Protein 9HDD (pdb70)

Solvent-accessible surface area: 41275 Å² total; per-residue (Å²): 105,74,62,65,66,135,55,35,87,111,9,23,66,7,3,42,8,14,2,66,28,4,15,45,39,0,36,48,11,30,51,66,13,62,12,76,32,46,64,15,14,16,97,3,40,25,36,44,0,5,4,12,10,38,9,0,29,52,35,1,62,97,0,7,69,12,2,41,87,7,23,123,83,9,10,0,70,15,88,1,27,131,6,5,84,24,4,16,61,0,3,22,20,1,13,27,2,2,59,18,0,45,13,12,0,74,16,50,20,80,83,134,85,12,39,110,5,38,80,19,3,61,141,3,2,124,26,0,26,101,4,0,72,62,4,34,7,141,84,12,88,170,50,27,117,142,116,29,32,83,72,1,86,76,12,18,89,69,0,50,94,45,8,102,95,3,9,103,22,0,52,106,37,73,48,94,56,56,100,144,58,120,151,178,90,56,0,52,51,29,2,70,41,0,9,98,95,0,69,170,50,6,138,94,2,133,72,147,104,84,69,107,33,3,32,43,0,29,100,0,2,67,17,0,19,48,0,1,112,1,2,35,95,10,9,81,69,10,26,112,113,44,116,84,78,57,92,91,26,25,125,134,9,57,102,5,18,74,11,2,45,58,6,0,112,38,1,10,32,13,0,55,35,0,12,61,6,0,29,92,52,25,96,35,143,106,130,140,78,102,41,46,76,50,13,10,6,2,2,99,46,0,21,47,13,3,26,57,0,15,29,10,8,62,54,56,34,87,76,137,20,172,8,13,97,97,0,47,111,19,9,84,74,0,59,91,17,10,118,55,1,10,66,72,1,85,40,103,47,95,122,99,85,73,112,68,102,132,103,153,127,14,93,92,137,52,57,142,56,7,108,73,9,28,33,106,0,40,35,77,35,49,130,56,52,105,44,7,45,64,26,49,60,97,18,24,70,4,80,82,78,1,42,63,50,57,46,109,111,102,77,40,40,90,161,33,69,134,74,10,10,59,4,2,32,8,14,0,58,26,4,15,45,39,0,38,21,11,28,58,54,15,64,21,69,39,48,86,20,2,21,98,4,46,22,34,40,2,4,2,13,9,40,8,0,28,52,26,2,61,89,0,7,70,12,2,40,85,8,30,127,101,4,11,1,62,10,104,6,24,123,4,5,83,22,3,16,59,0,3,21,21,1,12,28,4,2,58,20,2,45,12,14,0,68,8,47,20,81,88,134,84,12,40,108,5,40,81,21,3,64,142,2,2,125,27,0,26,111,3,0,71,48,2,42,5,143,58,7,107,133,34,26,119,138,113,24,33,82,62,2,89,76,11,18,90,68,0,51,94,43,9,104,95,2,9,104,22,1,51,105,36,52,44,36,100,36,91,133,61,94,156,160,84,51,0,47,51,30,3,69,40,1,10,99,91,0,70,168,51,5,141,77,2,130,74,151,108,85,70,106,55,24,32,41,2,23,102,0,0,64,15,0,17,44,0,0,108,8,3,32,114,11,9,72,74,12,23,109,123,39,120,84,74,59,93,92,23,26,126,136,8,44,103,6,15,38,12,4,42,57,6,1,102,38,1,9,33,13,0,53,37,0,9,73,4,8,31,72,39,119,89,26,141,114,118,124,109,78,58,51,68,45,22,10,6,2,2,101,41,0,20,39,12,2,24,56,0,4,12,9,8,53,54,48,62,79,83,136,22,174,10,16,98,116,0,44,103,2,8,84,70,0,58,90,16,11,120,53,2,10,70,72,3,82,40,106,46,99,124,100,88,70,114,71,103,134,118,152,125,14,95,77,125,46,56,146,58,4,107,72,9,23,33,118,12,41,31,67,34,47,114,52,42,104,45,6,46,62,25,47,57,85,18,25,75,2,84,76,97,2,51,86,65,56,33,94,140

Secondary structure (DSSP, 8-state):
-HHHHHHHHHHHHHHHHHHHHHHHHHHHHHHHHH-TTS-S-----HHHHHHHHHHHHHHHHHHHHHHHHHHHT-TTTS--HHHHHHHHHHHHHHHHHHHHHHHHHHHHS-HHHHHHHHHHHHHHHHHHHHHHHTTTTTTTTTS-TTTHHHHHHHHHHHHHHHHHHHHHHHGGG--GGGGGG--S--HHHHHHHHHHHHHHHHTT---SS--HHHHHHHHHHHHHHHHHHHHHHHHHHHHHHSSS-HHHHHTT-HHHHHHHHHHHHHHHHHHHHHHHHHGGGTS-SS-S---HHHHHHHHHHHHHHHHHHHHHHHTT--TT-HHHHHHHHHHHHHHHHHHHHHHHHHHHHHHHHTTTS-------S-HHHHHHHHHHHHHHHHHHHHHHHHHHHHHHHHTTTTHHHHTT-/-HHHHHHHHHHHHHHHHHHHHHHHHHHHHHHHHHSTTS-S-----HHHHHHHHHHHHHHHHHHHHHHHHHHHH-TTTS-THHHHHHHHHHHHHHHHHHHHHHHHHHHHS-HHHHHHHHHHHHHHHHHHHHHHHHHSHHHHTTS-TTTHHHHHHHHHHHHHHHHHHHHHHHGGG--HHHHS---TT-HHHHHHHHHHHHHHHHTTT--SS--HHHHHHHHHHHHHHHHHHHHHHHHHHHHHHSSS-HHHHHTT-HHHHHHHHHHHHHHHHHHHHHHHHHTHHHH-SS-SS--HHHHHHHHHHHHHHHHHHHHHHHTTS-TT-HHHHHHHHHHHHHHHHHHHHHHHHHHHHHHHHTTTS-------S-HHHHHHHHHHHHHHHHHHHHHHHHHHHHHHHHTTTTHHHHHH-

Radius of gyration: 28.72 Å; Cα contacts (8 Å, |Δi|>4): 748; chains: 2; bounding box: 63×72×78 Å

Organism: Saccharomyces cerevisiae (strain ATCC 204508 / S288c) (NCBI:txid559292)

Foldseek 3Di:
DPLLVVQLVVQLVVLLVLLVVLLVLQVVLVVVLVPCVPDLDDPDDLLVLVLLLVVLLVLLVQLLVVCLVCLVSRVGSDDCPSNSVSSVSNSVSLSVSLNVLLNNLVLADDDVLSVVLNVLNVVLSVLVNCLSVCPSPVNVVPDDRSCVSVVSVVSSVVSVVSSVVSNVSSVVVDAPLCVVPPDPCFVLVLLVVLLVLLCVLCVVPDDPDDDDLLVLLVLLSVLLSLLSVLLNVLVVVVCVVDDDDPSVVCVPSVSLRVQLNVLSVQLSVLNVLSSVVCCVVPVDVDPPDDDLVSLLVSLVSNLVSLVSNLVSSPPSDDCPDPSNVSSVVSSVSSVVSSVVSNVVSVVVVCVPCVVPPDDDDDDDDDVVVVVVVVVVVVVVVVVVVVVVSVVVCVVVVVVHDVVVVVSVD/DVLLVVCCVPQLVVLLVLLVVLLVLQVVLVVCLVPCVVDQDDPDALLVLVLLLVVLLVLLVQLLVVCLVCLVVHNRSDDCPSNSVSSVSNSVSLSVSLSNLLNNLVLADDDVLSVVLNVLNVVLSVLVNVLSVCVSCVVVVPDDRSCVSVVSVVSSVVSVVSSVVSNVSSVVVDADLPVVHDDPCFVLVLLVVLLVLLCVLCVPLDDDDDDDLLVLLVLLSVLLSQLSVLLNVLVVVLCVVDPDHPSVVCVPSVSLRCLLNVLSVQLSVLNVLSSVLSCCVVVDPDCPDDDLVSLLVSLVSNLVSLVSNLVSSPPSDDCPDPSNVSSVVSSVSSVVSSVVSNVVSVVVVCVPCVVVPDDDDDDDDDVVVVVVVVVVVVVVVVVVVVVVSVVVCVVVCVCHPVVSVVSVD

B-factor: mean 259.5, std 128.08, range [39.85, 640.0]

Sequence (818 aa):
AAAETMTQDKMNPILDAILESGINTIQESVYNLDSPLSWSGPLTPPTFLLSLLESTSENATEFATSFNNLIVDGLAHGDQTEVIHCVSDFSTSMATLVTNSKAYAVTTLPQEQSDQILTLVKRCAREAQYFFEDLMSENLNQVGDEEKTDIVINANVDMQEKLQELSLAIEPLLNIQSVKSNKETNPHSELVATADKIVKSSEHLRVDVPKPLLSLALMIIDAVVALVKAAIQCQNEIATTTSIPLNQFYLKNSRWTEGLISAAKAVAGATNVLITTASKLITSEDNENTSPEQFIVASKEVAASTIQLVAASRVKTSIHSKAQDKLEHCSKDVTDACRSLGNHVMGMIEDDHSTSQQQQPLDFTSEHTLKTAEMEQQVEILKLEQSLSNARKRLGEIRRHAYYNQDDDAAAETMTQDKMNPILDAILESGINTIQESVYNLDSPLSWSGPLTPPTFLLSLLESTSENATEFATSFNNLIVDGLAHGDQTEVIHCVSDFSTSMATLVTNSKAYAVTTLPQEQSDQILTLVKRCAREAQYFFEDLMSENLNQVGDEEKTDIVINANVDMQEKLQELSLAIEPLLNIQSVKSNKETNPHSELVATADKIVKSSEHLRVDVPKPLLSLALMIIDAVVALVKAAIQCQNEIATTTSIPLNQFYLKNSRWTEGLISAAKAVAGATNVLITTASKLITSEDNENTSPEQFIVASKEVAASTIQLVAASRVKTSIHSKAQDKLEHCSKDVTDACRSLGNHVMGMIEDDHSTSQQQQPLDFTSEHTLKTAEMEQQVEILKLEQSLSNARKRLGEIRRHAYYNQDDD

GO terms:
  GO:0034316 negative regulation of Arp2/3 complex-mediated actin nucleation (P, IDA)
  GO:0000131 incipient cellular bud site (C, IDA)
  GO:0030479 actin cortical patch (C, IDA)
  GO:0043332 mating projection tip (C, HDA)
  GO:0005935 cellular bud neck (C, HDA)
  GO:0006897 endocytosis (P, IMP)
  GO:0007015 actin filament organization (P, IMP)
  GO:0000147 actin cortical patch assembly (P, IMP)
  GO:0005515 protein binding (F, IPI)

Structure (mmCIF, N/CA/C/O backbone):
data_9HDD
#
_entry.id   9HDD
#
_cell.length_a   1.00
_cell.length_b   1.00
_cell.length_c   1.00
_cell.angle_alpha   90.00
_cell.angle_beta   90.00
_cell.angle_gamma   90.00
#
_symmetry.space_group_name_H-M   'P 1'
#
loop_
_atom_site.group_PDB
_atom_site.id
_atom_site.type_symbol
_atom_site.label_atom_id
_atom_site.label_alt_id
_atom_site.label_comp_id
_atom_site.label_asym_id
_atom_site.label_entity_id
_atom_site.label_seq_id
_atom_site.pdbx_PDB_ins_code
_atom_site.Cartn_x
_atom_site.Cartn_y
_atom_site.Cartn_z
_atom_site.occupancy
_atom_site.B_iso_or_equiv
_atom_site.auth_seq_id
_atom_site.auth_comp_id
_atom_site.auth_asym_id
_atom_site.auth_atom_id
_atom_site.pdbx_PDB_model_num
ATOM 1 N N . ALA A 1 210 ? 129.275 110.693 69.745 1.00 640.00 560 ALA A N 1
ATOM 2 C CA . ALA A 1 210 ? 128.269 110.959 68.683 1.00 640.00 560 ALA A CA 1
ATOM 3 C C . ALA A 1 210 ? 127.453 112.220 69.003 1.00 640.00 560 ALA A C 1
ATOM 4 O O . ALA A 1 210 ? 127.498 112.737 70.119 1.00 640.00 560 ALA A O 1
ATOM 11 N N . ALA A 1 211 ? 126.691 112.710 68.005 1.00 640.00 561 ALA A N 1
ATOM 12 C CA . ALA A 1 211 ? 126.029 114.013 68.051 1.00 640.00 561 ALA A CA 1
ATOM 13 C C . ALA A 1 211 ? 124.867 114.061 69.059 1.00 640.00 561 ALA A C 1
ATOM 14 O O . ALA A 1 211 ? 124.934 114.820 70.027 1.00 640.00 561 ALA A O 1
ATOM 21 N N . ALA A 1 212 ? 123.813 113.244 68.867 1.00 640.00 562 ALA A N 1
ATOM 22 C CA . ALA A 1 212 ? 122.623 113.259 69.721 1.00 640.00 562 ALA A CA 1
ATOM 23 C C . ALA A 1 212 ? 122.943 112.848 71.168 1.00 640.00 562 ALA A C 1
ATOM 24 O O . ALA A 1 212 ? 122.387 113.412 72.117 1.00 640.00 562 ALA A O 1
ATOM 31 N N . GLU A 1 213 ? 123.875 111.907 71.331 1.00 640.00 563 GLU A N 1
ATOM 32 C CA . GLU A 1 213 ? 124.476 111.509 72.607 1.00 633.68 563 GLU A CA 1
ATOM 33 C C . GLU A 1 213 ? 125.124 112.700 73.330 1.00 589.33 563 GLU A C 1
ATOM 34 O O . GLU A 1 213 ? 125.078 112.770 74.555 1.00 522.68 563 GLU A O 1
ATOM 46 N N . THR A 1 214 ? 125.686 113.665 72.593 1.00 586.97 564 THR A N 1
ATOM 47 C CA . THR A 1 214 ? 126.242 114.891 73.165 1.00 567.99 564 THR A CA 1
ATOM 48 C C . THR A 1 214 ? 125.136 115.931 73.403 1.00 619.62 564 THR A C 1
ATOM 49 O O . THR A 1 214 ? 125.069 116.506 74.484 1.00 614.53 564 THR A O 1
ATOM 60 N N . MET A 1 215 ? 124.263 116.179 72.411 1.00 638.47 565 MET A N 1
ATOM 61 C CA . MET A 1 215 ? 123.292 117.272 72.436 1.00 634.08 565 MET A CA 1
ATOM 62 C C . MET A 1 215 ? 122.203 117.079 73.500 1.00 616.18 565 MET A C 1
ATOM 63 O O . MET A 1 215 ? 121.854 118.042 74.203 1.00 621.50 565 MET A O 1
ATOM 77 N N . THR A 1 216 ? 121.676 115.849 73.644 1.00 532.79 566 THR A N 1
ATOM 78 C CA . THR A 1 216 ? 120.664 115.544 74.662 1.00 441.62 566 THR A CA 1
ATOM 79 C C . THR A 1 216 ? 121.296 115.484 76.060 1.00 442.38 566 THR A C 1
ATOM 80 O O . THR A 1 216 ? 120.678 115.907 77.040 1.00 436.14 566 THR A O 1
ATOM 91 N N . GLN A 1 217 ? 122.549 115.028 76.155 1.00 457.48 567 GLN A N 1
ATOM 92 C CA . GLN A 1 217 ? 123.358 115.101 77.369 1.00 502.20 567 GLN A CA 1
ATOM 93 C C . GLN A 1 217 ? 123.591 116.557 77.798 1.00 621.02 567 GLN A C 1
ATOM 94 O O . GLN A 1 217 ? 123.320 116.893 78.942 1.00 629.50 567 GLN A O 1
ATOM 108 N N . ASP A 1 218 ? 123.980 117.458 76.894 1.00 640.00 568 ASP A N 1
ATOM 109 C CA . ASP A 1 218 ? 124.188 118.873 77.214 1.00 640.00 568 ASP A CA 1
ATOM 110 C C . ASP A 1 218 ? 122.940 119.559 77.794 1.00 640.00 568 ASP A C 1
ATOM 111 O O . ASP A 1 218 ? 123.075 120.391 78.697 1.00 640.00 568 ASP A O 1
ATOM 120 N N . LYS A 1 219 ? 121.732 119.205 77.317 1.00 640.00 569 LYS A N 1
ATOM 121 C CA . LYS A 1 219 ? 120.478 119.752 77.840 1.00 613.27 569 LYS A CA 1
ATOM 122 C C . LYS A 1 219 ? 120.180 119.237 79.256 1.00 557.28 569 LYS A C 1
ATOM 123 O O . LYS A 1 219 ? 119.633 119.961 80.097 1.00 470.75 569 LYS A O 1
ATOM 142 N N . MET A 1 220 ? 120.561 117.978 79.521 1.00 524.12 570 MET A N 1
ATOM 143 C CA . MET A 1 220 ? 120.287 117.296 80.778 1.00 453.54 570 MET A CA 1
ATOM 144 C C . MET A 1 220 ? 121.437 117.407 81.796 1.00 381.59 570 MET A C 1
ATOM 145 O O . MET A 1 220 ? 121.220 117.098 82.969 1.00 322.54 570 MET A O 1
ATOM 159 N N . ASN A 1 221 ? 122.627 117.888 81.419 1.00 344.04 571 ASN A N 1
ATOM 160 C CA . ASN A 1 221 ? 123.722 118.165 82.352 1.00 305.51 571 ASN A CA 1
ATOM 161 C C . ASN A 1 221 ? 123.349 119.254 83.382 1.00 312.94 571 ASN A C 1
ATOM 162 O O . ASN A 1 221 ? 123.478 118.975 84.570 1.00 241.47 571 ASN A O 1
ATOM 173 N N . PRO A 1 222 ? 122.814 120.439 83.007 1.00 314.96 572 PRO A N 1
ATOM 174 C CA . PRO A 1 222 ? 122.310 121.418 83.978 1.00 298.21 572 PRO A CA 1
ATOM 175 C C . PRO A 1 222 ? 121.324 120.880 85.012 1.00 266.90 572 PRO A C 1
ATOM 176 O O . PRO A 1 222 ? 121.491 121.147 86.202 1.00 182.12 572 PRO A O 1
ATOM 187 N N . ILE A 1 223 ? 120.315 120.109 84.565 1.00 254.02 573 ILE A N 1
ATOM 188 C CA . ILE A 1 223 ? 119.381 119.463 85.483 1.00 203.06 573 ILE A CA 1
ATOM 189 C C . ILE A 1 223 ? 120.112 118.422 86.325 1.00 190.50 573 ILE A C 1
ATOM 190 O O . ILE A 1 223 ? 119.841 118.383 87.526 1.00 164.20 573 ILE A O 1
ATOM 206 N N . LEU A 1 224 ? 121.043 117.632 85.789 1.00 179.27 574 LEU A N 1
ATOM 207 C CA . LEU A 1 224 ? 121.792 116.698 86.626 1.00 231.69 574 LEU A CA 1
ATOM 208 C C . LEU A 1 224 ? 122.625 117.449 87.678 1.00 252.73 574 LEU A C 1
ATOM 209 O O . LEU A 1 224 ? 122.609 117.080 88.853 1.00 162.19 574 LEU A O 1
ATOM 225 N N . ASP A 1 225 ? 123.245 118.568 87.300 1.00 251.36 575 ASP A N 1
ATOM 226 C CA . ASP A 1 225 ? 123.909 119.460 88.247 1.00 244.41 575 ASP A CA 1
ATOM 227 C C . ASP A 1 225 ? 122.920 119.928 89.314 1.00 201.07 575 ASP A C 1
ATOM 228 O O . ASP A 1 225 ? 123.218 119.860 90.500 1.00 190.84 575 ASP A O 1
ATOM 237 N N . ALA A 1 226 ? 121.714 120.347 88.928 1.00 198.01 576 ALA A N 1
ATOM 238 C CA . ALA A 1 226 ? 120.717 120.792 89.884 1.00 207.91 576 ALA A CA 1
ATOM 239 C C . ALA A 1 226 ? 120.242 119.666 90.809 1.00 197.21 576 ALA A C 1
ATOM 240 O O . ALA A 1 226 ? 120.024 119.925 92.002 1.00 131.82 576 ALA A O 1
ATOM 247 N N . ILE A 1 227 ? 120.069 118.441 90.295 1.00 213.63 577 ILE A N 1
ATOM 248 C CA . ILE A 1 227 ? 119.650 117.283 91.100 1.00 235.64 577 ILE A CA 1
ATOM 249 C C . ILE A 1 227 ? 120.748 116.933 92.090 1.00 213.56 577 ILE A C 1
ATOM 250 O O . ILE A 1 227 ? 120.471 116.683 93.261 1.00 122.01 577 ILE A O 1
ATOM 266 N N . LEU A 1 228 ? 122.001 116.936 91.633 1.00 186.19 578 LEU A N 1
ATOM 267 C CA . LEU A 1 228 ? 123.161 116.664 92.473 1.00 224.45 578 LEU A CA 1
ATOM 268 C C . LEU A 1 228 ? 123.301 117.721 93.564 1.00 229.73 578 LEU A C 1
ATOM 269 O O . LEU A 1 228 ? 123.471 117.376 94.729 1.00 110.04 578 LEU A O 1
ATOM 285 N N . GLU A 1 229 ? 123.171 119.000 93.207 1.00 202.97 579 GLU A N 1
ATOM 286 C CA . GLU A 1 229 ? 123.251 120.106 94.148 1.00 161.55 579 GLU A CA 1
ATOM 287 C C . GLU A 1 229 ? 122.066 120.083 95.120 1.00 186.16 579 GLU A C 1
ATOM 288 O O . GLU A 1 229 ? 122.228 120.338 96.309 1.00 135.97 579 GLU A O 1
ATOM 300 N N . SER A 1 230 ? 120.886 119.666 94.658 1.00 168.82 580 SER A N 1
ATOM 301 C CA . SER A 1 230 ? 119.751 119.307 95.510 1.00 180.87 580 SER A CA 1
ATOM 302 C C . SER A 1 230 ? 120.089 118.134 96.435 1.00 173.25 580 SER A C 1
ATOM 303 O O . SER A 1 230 ? 119.713 118.159 97.604 1.00 109.81 580 SER A O 1
ATOM 311 N N . GLY A 1 231 ? 120.879 117.159 95.977 1.00 169.46 581 GLY A N 1
ATOM 312 C CA . GLY A 1 231 ? 121.505 116.130 96.802 1.00 175.60 581 GLY A CA 1
ATOM 313 C C . GLY A 1 231 ? 122.414 116.724 97.879 1.00 193.41 581 GLY A C 1
ATOM 314 O O . GLY A 1 231 ? 122.170 116.512 99.068 1.00 151.95 581 GLY A O 1
ATOM 318 N N . ILE A 1 232 ? 123.400 117.546 97.497 1.00 146.76 582 ILE A N 1
ATOM 319 C CA . ILE A 1 232 ? 124.276 118.233 98.464 1.00 175.41 582 ILE A CA 1
ATOM 320 C C . ILE A 1 232 ? 123.433 118.973 99.490 1.00 186.63 582 ILE A C 1
ATOM 321 O O . ILE A 1 232 ? 123.659 118.800 100.674 1.00 73.64 582 ILE A O 1
ATOM 337 N N . ASN A 1 233 ? 122.429 119.735 99.045 1.00 187.86 583 ASN A N 1
ATOM 338 C CA . ASN A 1 233 ? 121.507 120.486 99.894 1.00 206.35 583 ASN A CA 1
ATOM 339 C C . ASN A 1 233 ? 120.701 119.565 100.822 1.00 198.78 583 ASN A C 1
ATOM 340 O O . ASN A 1 233 ? 120.648 119.806 102.023 1.00 139.26 583 ASN A O 1
ATOM 351 N N . THR A 1 234 ? 120.169 118.450 100.313 1.00 147.32 584 THR A N 1
ATOM 352 C CA . THR A 1 234 ? 119.494 117.424 101.119 1.00 136.09 584 THR A CA 1
ATOM 353 C C . THR A 1 234 ? 120.371 116.958 102.274 1.00 174.65 584 THR A C 1
ATOM 354 O O . THR A 1 234 ? 119.876 116.826 103.394 1.00 74.42 584 THR A O 1
ATOM 365 N N . ILE A 1 235 ? 121.683 116.762 102.031 1.00 161.04 585 ILE A N 1
ATOM 366 C CA . ILE A 1 235 ? 122.643 116.468 103.110 1.00 167.30 585 ILE A CA 1
ATOM 367 C C . ILE A 1 235 ? 122.913 117.714 103.953 1.00 157.19 585 ILE A C 1
ATOM 368 O O . ILE A 1 235 ? 122.865 117.633 105.173 1.00 77.62 585 ILE A O 1
ATOM 384 N N . GLN A 1 236 ? 123.202 118.857 103.330 1.00 160.83 586 GLN A N 1
ATOM 385 C CA . GLN A 1 236 ? 123.662 120.080 103.974 1.00 175.87 586 GLN A CA 1
ATOM 386 C C . GLN A 1 236 ? 122.625 120.605 104.942 1.00 148.39 586 GLN A C 1
ATOM 387 O O . GLN A 1 236 ? 122.987 121.056 106.021 1.00 140.47 586 GLN A O 1
ATOM 401 N N . GLU A 1 237 ? 121.345 120.481 104.622 1.00 91.77 587 GLU A N 1
ATOM 402 C CA . GLU A 1 237 ? 120.267 120.854 105.522 1.00 140.02 587 GLU A CA 1
ATOM 403 C C . GLU A 1 237 ? 120.280 120.004 106.808 1.00 182.97 587 GLU A C 1
ATOM 404 O O . GLU A 1 237 ? 119.995 120.497 107.897 1.00 108.95 587 GLU A O 1
ATOM 416 N N . SER A 1 238 ? 120.718 118.743 106.729 1.00 207.59 588 SER A N 1
ATOM 417 C CA . SER A 1 238 ? 120.961 117.916 107.914 1.00 191.40 588 SER A CA 1
ATOM 418 C C . SER A 1 238 ? 122.212 118.334 108.678 1.00 151.88 588 SER A C 1
ATOM 419 O O . SER A 1 238 ? 122.231 118.174 109.888 1.00 138.64 588 SER A O 1
ATOM 427 N N . VAL A 1 239 ? 123.244 118.904 108.037 1.00 134.67 589 VAL A N 1
ATOM 428 C CA . VAL A 1 239 ? 124.443 119.393 108.744 1.00 142.00 589 VAL A CA 1
ATOM 429 C C . VAL A 1 239 ? 124.182 120.734 109.404 1.00 159.19 589 VAL A C 1
ATOM 430 O O . VAL A 1 239 ? 124.548 120.913 110.561 1.00 145.21 589 VAL A O 1
ATOM 443 N N . TYR A 1 240 ? 123.474 121.650 108.737 1.00 143.27 590 TYR A N 1
ATOM 444 C CA . TYR A 1 240 ? 122.916 122.822 109.411 1.00 164.47 590 TYR A CA 1
ATOM 445 C C . TYR A 1 240 ? 122.133 122.362 110.648 1.00 166.25 590 TYR A C 1
ATOM 446 O O . TYR A 1 240 ? 122.317 122.891 111.744 1.00 142.75 590 TYR A O 1
ATOM 464 N N . ASN A 1 241 ? 121.242 121.380 110.464 1.00 151.03 591 ASN A N 1
ATOM 465 C CA . ASN A 1 241 ? 120.473 120.831 111.560 1.00 160.20 591 ASN A CA 1
ATOM 466 C C . ASN A 1 241 ? 121.414 120.292 112.641 1.00 179.69 591 ASN A C 1
ATOM 467 O O . ASN A 1 241 ? 121.122 120.495 113.814 1.00 235.78 591 ASN A O 1
ATOM 478 N N . LEU A 1 242 ? 122.496 119.572 112.288 1.00 185.74 592 LEU A N 1
ATOM 479 C CA . LEU A 1 242 ? 123.444 119.027 113.260 1.00 214.78 592 LEU A CA 1
ATOM 480 C C . LEU A 1 242 ? 124.026 120.132 114.134 1.00 291.37 592 LEU A C 1
ATOM 481 O O . LEU A 1 242 ? 123.926 120.066 115.360 1.00 331.20 592 LEU A O 1
ATOM 497 N N . ASP A 1 243 ? 124.709 121.095 113.514 1.00 331.33 593 ASP A N 1
ATOM 498 C CA . ASP A 1 243 ? 125.483 122.091 114.260 1.00 398.24 593 ASP A CA 1
ATOM 499 C C . ASP A 1 243 ? 124.596 123.133 114.942 1.00 375.58 593 ASP A C 1
ATOM 500 O O . ASP A 1 243 ? 125.059 123.836 115.831 1.00 359.69 593 ASP A O 1
ATOM 509 N N . SER A 1 244 ? 123.309 123.174 114.595 1.00 356.92 594 SER A N 1
ATOM 510 C CA . SER A 1 244 ? 122.270 123.767 115.424 1.00 353.29 594 SER A CA 1
ATOM 511 C C . SER A 1 244 ? 121.936 122.865 116.628 1.00 370.26 594 SER A C 1
ATOM 512 O O . SER A 1 244 ? 121.258 121.849 116.474 1.00 412.32 594 SER A O 1
ATOM 520 N N . PRO A 1 245 ? 122.302 123.225 117.871 1.00 433.86 595 PRO A N 1
ATOM 521 C CA . PRO A 1 245 ? 121.904 122.494 119.070 1.00 448.80 595 PRO A CA 1
ATOM 522 C C . PRO A 1 245 ? 120.431 122.744 119.429 1.00 434.94 595 PRO A C 1
ATOM 523 O O . PRO A 1 245 ? 119.981 122.339 120.502 1.00 433.35 595 PRO A O 1
ATOM 534 N N . LEU A 1 246 ? 119.667 123.416 118.547 1.00 365.03 596 LEU A N 1
ATOM 535 C CA . LEU A 1 246 ? 118.211 123.353 118.572 1.00 286.62 596 LEU A CA 1
ATOM 536 C C . LEU A 1 246 ? 117.779 121.897 118.381 1.00 279.37 596 LEU A C 1
ATOM 537 O O . LEU A 1 246 ? 116.914 121.424 119.106 1.00 295.87 596 LEU A O 1
ATOM 553 N N . SER A 1 247 ? 118.421 121.135 117.489 1.00 267.94 597 SER A N 1
ATOM 554 C CA . SER A 1 247 ? 118.301 119.681 117.541 1.00 264.42 597 SER A CA 1
ATOM 555 C C . SER A 1 247 ? 118.918 119.161 118.857 1.00 274.99 597 SER A C 1
ATOM 556 O O . SER A 1 247 ? 120.004 119.579 119.257 1.00 278.55 597 SER A O 1
ATOM 564 N N . TRP A 1 248 ? 118.181 118.306 119.585 1.00 232.68 598 TRP A N 1
ATOM 565 C CA . TRP A 1 248 ? 118.522 117.908 120.950 1.00 205.51 598 TRP A CA 1
ATOM 566 C C . TRP A 1 248 ? 118.006 116.487 121.255 1.00 211.80 598 TRP A C 1
ATOM 567 O O . TRP A 1 248 ? 117.062 116.021 120.624 1.00 161.25 598 TRP A O 1
ATOM 588 N N . SER A 1 249 ? 118.663 115.802 122.217 1.00 258.52 599 SER A N 1
ATOM 589 C CA . SER A 1 249 ? 118.279 114.520 122.820 1.00 240.21 599 SER A CA 1
ATOM 590 C C . SER A 1 249 ? 117.592 113.540 121.861 1.00 232.51 599 SER A C 1
ATOM 591 O O . SER A 1 249 ? 116.603 112.905 122.243 1.00 216.10 599 SER A O 1
ATOM 599 N N . GLY A 1 250 ? 118.181 113.334 120.673 1.00 211.79 600 GLY A N 1
ATOM 600 C CA . GLY A 1 250 ? 117.580 112.519 119.629 1.00 204.17 600 GLY A CA 1
ATOM 601 C C . GLY A 1 250 ? 117.569 111.012 119.914 1.00 178.13 600 GLY A C 1
ATOM 602 O O . GLY A 1 250 ? 117.789 110.557 121.038 1.00 141.12 600 GLY A O 1
ATOM 606 N N . PRO A 1 251 ? 117.301 110.204 118.854 1.00 211.62 601 PRO A N 1
ATOM 607 C CA . PRO A 1 251 ? 117.185 108.742 118.938 1.00 257.95 601 PRO A CA 1
ATOM 608 C C . PRO A 1 251 ? 118.120 107.949 119.848 1.00 265.19 601 PRO A C 1
ATOM 609 O O . PRO A 1 251 ? 119.342 108.035 119.735 1.00 254.26 601 PRO A O 1
ATOM 620 N N . LEU A 1 252 ? 117.535 107.098 120.694 1.00 269.16 602 LEU A N 1
ATOM 621 C CA . LEU A 1 252 ? 118.227 105.990 121.353 1.00 285.42 602 LEU A CA 1
ATOM 622 C C . LEU A 1 252 ? 118.462 104.848 120.341 1.00 278.78 602 LEU A C 1
ATOM 623 O O . LEU A 1 252 ? 118.060 103.703 120.542 1.00 334.44 602 LEU A O 1
ATOM 639 N N . THR A 1 253 ? 119.045 105.180 119.190 1.00 190.02 603 THR A N 1
ATOM 640 C CA . THR A 1 253 ? 119.277 104.245 118.092 1.00 144.67 603 THR A CA 1
ATOM 641 C C . THR A 1 253 ? 120.373 103.252 118.499 1.00 188.13 603 THR A C 1
ATOM 642 O O . THR A 1 253 ? 121.411 103.662 119.025 1.00 223.41 603 THR A O 1
ATOM 653 N N . PRO A 1 254 ? 120.197 101.931 118.301 1.00 229.64 604 PRO A N 1
ATOM 654 C CA . PRO A 1 254 ? 121.183 100.909 118.679 1.00 254.42 604 PRO A CA 1
ATOM 655 C C . PRO A 1 254 ? 122.270 100.679 117.604 1.00 242.33 604 PRO A C 1
ATOM 656 O O . PRO A 1 254 ? 122.018 100.884 116.412 1.00 188.60 604 PRO A O 1
ATOM 667 N N . PRO A 1 255 ? 123.463 100.159 117.963 1.00 208.50 605 PRO A N 1
ATOM 668 C CA . PRO A 1 255 ? 124.578 100.064 117.010 1.00 156.65 605 PRO A CA 1
ATOM 669 C C . PRO A 1 255 ? 124.291 99.018 115.953 1.00 166.66 605 PRO A C 1
ATOM 670 O O . PRO A 1 255 ? 124.736 99.192 114.828 1.00 138.96 605 PRO A O 1
ATOM 681 N N . THR A 1 256 ? 123.526 97.960 116.311 1.00 201.85 606 THR A N 1
ATOM 682 C CA . THR A 1 256 ? 123.175 96.854 115.420 1.00 222.59 606 THR A CA 1
ATOM 683 C C . THR A 1 256 ? 122.416 97.370 114.193 1.00 185.54 606 THR A C 1
ATOM 684 O O . THR A 1 256 ? 122.705 96.996 113.055 1.00 94.72 606 THR A O 1
ATOM 695 N N . PHE A 1 257 ? 121.488 98.305 114.415 1.00 188.02 607 PHE A N 1
ATOM 696 C CA . PHE A 1 257 ? 120.738 98.981 113.363 1.00 146.08 607 PHE A CA 1
ATOM 697 C C . PHE A 1 257 ? 121.676 99.900 112.613 1.00 130.05 607 PHE A C 1
ATOM 698 O O . PHE A 1 257 ? 121.725 99.848 111.391 1.00 85.68 607 PHE A O 1
ATOM 715 N N . LEU A 1 258 ? 122.485 100.679 113.330 1.00 156.74 608 LEU A N 1
ATOM 716 C CA . LEU A 1 258 ? 123.368 101.689 112.754 1.00 157.00 608 LEU A CA 1
ATOM 717 C C . LEU A 1 258 ? 124.453 101.102 111.842 1.00 138.90 608 LEU A C 1
ATOM 718 O O . LEU A 1 258 ? 124.824 101.720 110.852 1.00 93.84 608 LEU A O 1
ATOM 734 N N . LEU A 1 259 ? 124.875 99.865 112.080 1.00 127.27 609 LEU A N 1
ATOM 735 C CA . LEU A 1 259 ? 125.711 99.101 111.157 1.00 123.89 609 LEU A CA 1
ATOM 736 C C . LEU A 1 259 ? 124.959 98.712 109.876 1.00 155.59 609 LEU A C 1
ATOM 737 O O . LEU A 1 259 ? 125.524 98.791 108.792 1.00 91.51 609 LEU A O 1
ATOM 753 N N . SER A 1 260 ? 123.665 98.391 109.935 1.00 173.89 610 SER A N 1
ATOM 754 C CA . SER A 1 260 ? 122.870 98.194 108.713 1.00 167.24 610 SER A CA 1
ATOM 755 C C . SER A 1 260 ? 122.660 99.495 107.942 1.00 152.00 610 SER A C 1
ATOM 756 O O . SER A 1 260 ? 122.576 99.474 106.722 1.00 122.34 610 SER A O 1
ATOM 764 N N . LEU A 1 261 ? 122.654 100.654 108.605 1.00 156.66 611 LEU A N 1
ATOM 765 C CA . LEU A 1 261 ? 122.729 101.941 107.921 1.00 133.46 611 LEU A CA 1
ATOM 766 C C . LEU A 1 261 ? 124.107 102.144 107.285 1.00 145.16 611 LEU A C 1
ATOM 767 O O . LEU A 1 261 ? 124.162 102.547 106.135 1.00 109.10 611 LEU A O 1
ATOM 783 N N . LEU A 1 262 ? 125.218 101.827 107.953 1.00 151.52 612 LEU A N 1
ATOM 784 C CA . LEU A 1 262 ? 126.566 101.934 107.370 1.00 153.75 612 LEU A CA 1
ATOM 785 C C . LEU A 1 262 ? 126.723 101.033 106.137 1.00 162.13 612 LEU A C 1
ATOM 786 O O . LEU A 1 262 ? 127.262 101.452 105.117 1.00 89.29 612 LEU A O 1
ATOM 802 N N . GLU A 1 263 ? 126.170 99.823 106.211 1.00 186.37 613 GLU A N 1
ATOM 803 C CA . GLU A 1 263 ? 126.119 98.814 105.142 1.00 251.46 613 GLU A CA 1
ATOM 804 C C . GLU A 1 263 ? 125.207 99.213 103.967 1.00 177.43 613 GLU A C 1
ATOM 805 O O . GLU A 1 263 ? 125.642 99.303 102.829 1.00 84.48 613 GLU A O 1
ATOM 817 N N . SER A 1 264 ? 123.948 99.533 104.231 1.00 163.23 614 SER A N 1
ATOM 818 C CA . SER A 1 264 ? 123.044 100.051 103.211 1.00 185.15 614 SER A CA 1
ATOM 819 C C . SER A 1 264 ? 123.509 101.394 102.646 1.00 192.87 614 SER A C 1
ATOM 820 O O . SER A 1 264 ? 123.270 101.670 101.477 1.00 184.62 614 SER A O 1
ATOM 828 N N . THR A 1 265 ? 124.228 102.226 103.400 1.00 167.60 615 THR A N 1
ATOM 829 C CA . THR A 1 265 ? 124.917 103.391 102.842 1.00 125.71 615 THR A CA 1
ATOM 830 C C . THR A 1 265 ? 125.953 102.929 101.833 1.00 153.79 615 THR A C 1
ATOM 831 O O . THR A 1 265 ? 125.945 103.400 100.708 1.00 85.44 615 THR A O 1
ATOM 842 N N . SER A 1 266 ? 126.808 101.965 102.195 1.00 176.00 616 SER A N 1
ATOM 843 C CA . SER A 1 266 ? 127.854 101.432 101.313 1.00 182.91 616 SER A CA 1
ATOM 844 C C . SER A 1 266 ? 127.274 100.803 100.054 1.00 140.87 616 SER A C 1
ATOM 845 O O . SER A 1 266 ? 127.736 101.068 98.948 1.00 80.58 616 SER A O 1
ATOM 853 N N . GLU A 1 267 ? 126.205 100.029 100.193 1.00 157.83 617 GLU A N 1
ATOM 854 C CA . GLU A 1 267 ? 125.481 99.468 99.060 1.00 218.57 617 GLU A CA 1
ATOM 855 C C . GLU A 1 267 ? 124.874 100.573 98.207 1.00 182.24 617 GLU A C 1
ATOM 856 O O . GLU A 1 267 ? 125.142 100.600 97.022 1.00 143.74 617 GLU A O 1
ATOM 868 N N . ASN A 1 268 ? 124.143 101.536 98.771 1.00 144.05 618 ASN A N 1
ATOM 869 C CA . ASN A 1 268 ? 123.585 102.644 98.007 1.00 146.32 618 ASN A CA 1
ATOM 870 C C . ASN A 1 268 ? 124.670 103.515 97.354 1.00 217.26 618 ASN A C 1
ATOM 871 O O . ASN A 1 268 ? 124.498 103.960 96.227 1.00 152.35 618 ASN A O 1
ATOM 882 N N . ALA A 1 269 ? 125.818 103.715 98.008 1.00 200.25 619 ALA A N 1
ATOM 883 C CA . ALA A 1 269 ? 126.979 104.420 97.469 1.00 162.48 619 ALA A CA 1
ATOM 884 C C . ALA A 1 269 ? 127.585 103.658 96.288 1.00 183.80 619 ALA A C 1
ATOM 885 O O . ALA A 1 269 ? 127.899 104.241 95.258 1.00 95.10 619 ALA A O 1
ATOM 892 N N . THR A 1 270 ? 127.653 102.332 96.406 1.00 227.66 620 THR A N 1
ATOM 893 C CA . THR A 1 270 ? 128.028 101.386 95.339 1.00 256.63 620 THR A CA 1
ATOM 894 C C . THR A 1 270 ? 126.979 101.305 94.229 1.00 208.60 620 THR A C 1
ATOM 895 O O . THR A 1 270 ? 127.331 101.201 93.067 1.00 138.13 620 THR A O 1
ATOM 906 N N . GLU A 1 271 ? 125.692 101.402 94.530 1.00 202.10 621 GLU A N 1
ATOM 907 C CA . GLU A 1 271 ? 124.615 101.508 93.554 1.00 229.60 621 GLU A CA 1
ATOM 908 C C . GLU A 1 271 ? 124.658 102.866 92.845 1.00 180.75 621 GLU A C 1
ATOM 909 O O . GLU A 1 271 ? 124.489 102.926 91.631 1.00 142.96 621 GLU A O 1
ATOM 921 N N . PHE A 1 272 ? 124.967 103.952 93.559 1.00 122.21 622 PHE A N 1
ATOM 922 C CA . PHE A 1 272 ? 125.202 105.268 92.983 1.00 163.43 622 PHE A CA 1
ATOM 923 C C . PHE A 1 272 ? 126.440 105.248 92.084 1.00 177.64 622 PHE A C 1
ATOM 924 O O . PHE A 1 272 ? 126.365 105.669 90.940 1.00 100.04 622 PHE A O 1
ATOM 941 N N . ALA A 1 273 ? 127.536 104.626 92.520 1.00 173.66 623 ALA A N 1
ATOM 942 C CA . ALA A 1 273 ? 128.695 104.365 91.675 1.00 186.04 623 ALA A CA 1
ATOM 943 C C . ALA A 1 273 ? 128.346 103.490 90.465 1.00 188.46 623 ALA A C 1
ATOM 944 O O . ALA A 1 273 ? 128.736 103.814 89.350 1.00 155.57 623 ALA A O 1
ATOM 951 N N . THR A 1 274 ? 127.583 102.410 90.644 1.00 197.99 624 THR A N 1
ATOM 952 C CA . THR A 1 274 ? 127.207 101.459 89.579 1.00 228.97 624 THR A CA 1
ATOM 953 C C . THR A 1 274 ? 126.366 102.139 88.512 1.00 205.10 624 THR A C 1
ATOM 954 O O . THR A 1 274 ? 126.701 102.139 87.333 1.00 128.30 624 THR A O 1
ATOM 965 N N . SER A 1 275 ? 125.291 102.784 88.940 1.00 189.39 625 SER A N 1
ATOM 966 C CA . SER A 1 275 ? 124.382 103.504 88.064 1.00 174.87 625 SER A CA 1
ATOM 967 C C . SER A 1 275 ? 125.065 104.724 87.451 1.00 171.34 625 SER A C 1
ATOM 968 O O . SER A 1 275 ? 124.822 105.024 86.289 1.00 147.72 625 SER A O 1
ATOM 976 N N . PHE A 1 276 ? 126.013 105.363 88.143 1.00 178.22 626 PHE A N 1
ATOM 977 C CA . PHE A 1 276 ? 126.871 106.359 87.516 1.00 211.36 626 PHE A CA 1
ATOM 978 C C . PHE A 1 276 ? 127.774 105.736 86.450 1.00 216.90 626 PHE A C 1
ATOM 979 O O . PHE A 1 276 ? 127.894 106.292 85.373 1.00 180.70 626 PHE A O 1
ATOM 996 N N . ASN A 1 277 ? 128.363 104.559 86.682 1.00 230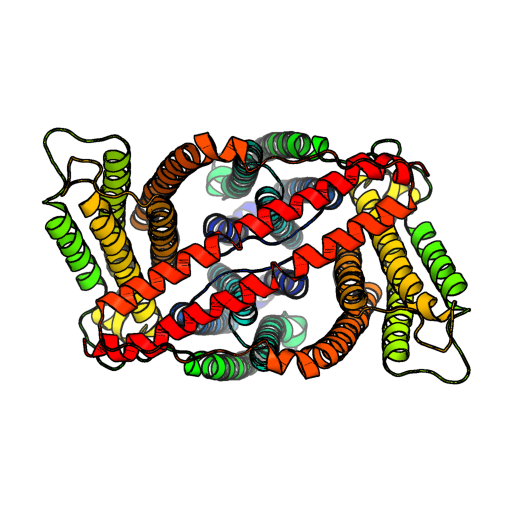.62 627 ASN A N 1
ATOM 997 C CA . ASN A 1 277 ? 129.187 103.867 85.681 1.00 242.32 627 ASN A CA 1
ATOM 998 C C . ASN A 1 277 ? 128.355 103.492 84.445 1.00 205.66 627 ASN A C 1
ATOM 999 O O . ASN A 1 277 ? 128.771 103.738 83.316 1.00 173.40 627 ASN A O 1
ATOM 1010 N N . ASN A 1 278 ? 127.147 102.965 84.640 1.00 226.94 628 ASN A N 1
ATOM 1011 C CA . ASN A 1 278 ? 126.218 102.699 83.543 1.00 264.61 628 ASN A CA 1
ATOM 1012 C C . ASN A 1 278 ? 125.887 103.992 82.774 1.00 251.76 628 ASN A C 1
ATOM 1013 O O . ASN A 1 278 ? 125.910 104.011 81.548 1.00 233.01 628 ASN A O 1
ATOM 1024 N N . LEU A 1 279 ? 125.640 105.098 83.479 1.00 236.23 629 LEU A N 1
ATOM 1025 C CA . LEU A 1 279 ? 125.345 106.389 82.866 1.00 210.06 629 LEU A CA 1
ATOM 1026 C C . LEU A 1 279 ? 126.579 107.033 82.211 1.00 229.81 629 LEU A C 1
ATOM 1027 O O . LEU A 1 279 ? 126.447 107.688 81.185 1.00 248.76 629 LEU A O 1
ATOM 1043 N N . ILE A 1 280 ? 127.789 106.805 82.724 1.00 220.16 630 ILE A N 1
ATOM 1044 C CA . ILE A 1 280 ? 129.048 107.174 82.064 1.00 221.21 630 ILE A CA 1
ATOM 1045 C C . ILE A 1 280 ? 129.132 106.466 80.710 1.00 241.65 630 ILE A C 1
ATOM 1046 O O . ILE A 1 280 ? 129.408 107.105 79.698 1.00 235.58 630 ILE A O 1
ATOM 1062 N N . VAL A 1 281 ? 128.872 105.156 80.677 1.00 257.99 631 VAL A N 1
ATOM 1063 C CA . VAL A 1 281 ? 128.916 104.364 79.443 1.00 298.90 631 VAL A CA 1
ATOM 1064 C C . VAL A 1 281 ? 127.803 104.775 78.471 1.00 340.33 631 VAL A C 1
ATOM 1065 O O . VAL A 1 281 ? 128.051 104.874 77.272 1.00 373.70 631 VAL A O 1
ATOM 1078 N N . ASP A 1 282 ? 126.606 105.090 78.967 1.00 334.74 632 ASP A N 1
ATOM 1079 C CA . ASP A 1 282 ? 125.486 105.606 78.163 1.00 339.00 632 ASP A CA 1
ATOM 1080 C C . ASP A 1 282 ? 125.543 107.124 77.877 1.00 360.83 632 ASP A C 1
ATOM 1081 O O . ASP A 1 282 ? 124.605 107.671 77.297 1.00 366.40 632 ASP A O 1
ATOM 1090 N N . GLY A 1 283 ? 126.629 107.819 78.236 1.00 355.24 633 GLY A N 1
ATOM 1091 C CA . GLY A 1 283 ? 126.758 109.274 78.120 1.00 334.10 633 GLY A CA 1
ATOM 1092 C C . GLY A 1 283 ? 126.054 110.006 79.267 1.00 314.49 633 GLY A C 1
ATOM 1093 O O . GLY A 1 283 ? 124.839 109.893 79.422 1.00 285.16 633 GLY A O 1
ATOM 1097 N N . LEU A 1 284 ? 126.815 110.799 80.035 1.00 317.67 634 LEU A N 1
ATOM 1098 C CA . LEU A 1 284 ? 126.544 111.192 81.433 1.00 305.31 634 LEU A CA 1
ATOM 1099 C C . LEU A 1 284 ? 125.177 111.847 81.713 1.00 284.81 634 LEU A C 1
ATOM 1100 O O . LEU A 1 284 ? 124.747 111.908 82.858 1.00 257.24 634 LEU A O 1
ATOM 1116 N N . ALA A 1 285 ? 124.452 112.295 80.694 1.00 298.73 635 ALA A N 1
ATOM 1117 C CA . ALA A 1 285 ? 123.065 112.719 80.850 1.00 320.40 635 ALA A CA 1
ATOM 1118 C C . ALA A 1 285 ? 122.156 112.390 79.646 1.00 334.81 635 ALA A C 1
ATOM 1119 O O . ALA A 1 285 ? 121.003 112.814 79.620 1.00 307.27 635 ALA A O 1
ATOM 1126 N N . HIS A 1 286 ? 122.649 111.642 78.648 1.00 360.59 636 HIS A N 1
ATOM 1127 C CA . HIS A 1 286 ? 121.855 111.190 77.492 1.00 368.19 636 HIS A CA 1
ATOM 1128 C C . HIS A 1 286 ? 120.839 110.122 77.909 1.00 364.20 636 HIS A C 1
ATOM 1129 O O . HIS A 1 286 ? 119.643 110.251 77.631 1.00 377.79 636 HIS A O 1
ATOM 1143 N N . GLY A 1 287 ? 121.314 109.095 78.616 1.00 343.97 637 GLY A N 1
ATOM 1144 C CA . GLY A 1 287 ? 120.493 107.994 79.109 1.00 326.69 637 GLY A CA 1
ATOM 1145 C C . GLY A 1 287 ? 119.450 108.408 80.151 1.00 315.90 637 GLY A C 1
ATOM 1146 O O . GLY A 1 287 ? 119.510 109.482 80.753 1.00 203.52 637 GLY A O 1
ATOM 1150 N N . ASP A 1 288 ? 118.472 107.527 80.363 1.00 364.00 638 ASP A N 1
ATOM 1151 C CA . ASP A 1 288 ? 117.386 107.714 81.326 1.00 339.54 638 ASP A CA 1
ATOM 1152 C C . ASP A 1 288 ? 117.926 107.750 82.760 1.00 255.57 638 ASP A C 1
ATOM 1153 O O . ASP A 1 288 ? 118.416 106.760 83.304 1.00 203.64 638 ASP A O 1
ATOM 1162 N N . GLN A 1 289 ? 117.829 108.920 83.377 1.00 219.87 639 GLN A N 1
ATOM 1163 C CA . GLN A 1 289 ? 118.354 109.151 84.709 1.00 227.32 639 GLN A CA 1
ATOM 1164 C C . GLN A 1 289 ? 117.452 108.655 85.834 1.00 206.24 639 GLN A C 1
ATOM 1165 O O . GLN A 1 289 ? 117.868 108.748 86.979 1.00 127.88 639 GLN A O 1
ATOM 1179 N N . THR A 1 290 ? 116.235 108.165 85.585 1.00 206.94 640 THR A N 1
ATOM 1180 C CA . THR A 1 290 ? 115.298 107.810 86.667 1.00 199.38 640 THR A CA 1
ATOM 1181 C C . THR A 1 290 ? 115.934 106.879 87.683 1.00 200.16 640 THR A C 1
ATOM 1182 O O . THR A 1 290 ? 115.820 107.136 88.876 1.00 95.86 640 THR A O 1
ATOM 1193 N N . GLU A 1 291 ? 116.696 105.879 87.231 1.00 247.90 641 GLU A N 1
ATOM 1194 C CA . GLU A 1 291 ? 117.474 105.001 88.107 1.00 255.60 641 GLU A CA 1
ATOM 1195 C C . GLU A 1 291 ? 118.539 105.755 88.899 1.00 226.66 641 GLU A C 1
ATOM 1196 O O . GLU A 1 291 ? 118.609 105.590 90.115 1.00 186.88 641 GLU A O 1
ATOM 1208 N N . VAL A 1 292 ? 119.340 106.617 88.265 1.00 207.74 642 VAL A N 1
ATOM 1209 C CA . VAL A 1 292 ? 120.355 107.414 88.983 1.00 218.44 642 VAL A CA 1
ATOM 1210 C C . VAL A 1 292 ? 119.710 108.402 89.951 1.00 166.97 642 VAL A C 1
ATOM 1211 O O . VAL A 1 292 ? 120.232 108.594 91.034 1.00 83.53 642 VAL A O 1
ATOM 1224 N N . ILE A 1 293 ? 118.567 108.995 89.615 1.00 131.29 643 ILE A N 1
ATOM 1225 C CA . ILE A 1 293 ? 117.847 109.970 90.438 1.00 132.87 643 ILE A CA 1
ATOM 1226 C C . ILE A 1 293 ? 117.173 109.298 91.622 1.00 143.77 643 ILE A C 1
ATOM 1227 O O . ILE A 1 293 ? 117.158 109.842 92.723 1.00 69.45 643 ILE A O 1
ATOM 1243 N N . HIS A 1 294 ? 116.688 108.077 91.427 1.00 136.89 644 HIS A N 1
ATOM 1244 C CA . HIS A 1 294 ? 116.328 107.212 92.531 1.00 141.22 644 HIS A CA 1
ATOM 1245 C C . HIS A 1 294 ? 117.549 106.903 93.373 1.00 186.31 644 HIS A C 1
ATOM 1246 O O . HIS A 1 294 ? 117.482 107.117 94.574 1.00 188.69 644 HIS A O 1
ATOM 1260 N N . CYS A 1 295 ? 118.681 106.483 92.796 1.00 162.60 645 CYS A N 1
ATOM 1261 C CA . CYS A 1 295 ? 119.846 106.077 93.589 1.00 178.20 645 CYS A CA 1
ATOM 1262 C C . CYS A 1 295 ? 120.504 107.237 94.330 1.00 143.64 645 CYS A C 1
ATOM 1263 O O . CYS A 1 295 ? 120.818 107.103 95.503 1.00 85.76 645 CYS A O 1
ATOM 1271 N N . VAL A 1 296 ? 120.643 108.395 93.690 1.00 120.62 646 VAL A N 1
ATOM 1272 C CA . VAL A 1 296 ? 120.975 109.662 94.334 1.00 130.82 646 VAL A CA 1
ATOM 1273 C C . VAL A 1 296 ? 119.985 109.901 95.452 1.00 119.46 646 VAL A C 1
ATOM 1274 O O . VAL A 1 296 ? 120.422 110.093 96.573 1.00 59.79 646 VAL A O 1
ATOM 1287 N N . SER A 1 297 ? 118.675 109.852 95.200 1.00 158.66 647 SER A N 1
ATOM 1288 C CA . SER A 1 297 ? 117.651 110.168 96.200 1.00 178.30 647 SER A CA 1
ATOM 1289 C C . SER A 1 297 ? 117.621 109.202 97.387 1.00 179.34 647 SER A C 1
ATOM 1290 O O . SER A 1 297 ? 117.500 109.635 98.532 1.00 103.95 647 SER A O 1
ATOM 1298 N N . ASP A 1 298 ? 117.860 107.915 97.161 1.00 185.20 648 ASP A N 1
ATOM 1299 C CA . ASP A 1 298 ? 118.025 106.898 98.191 1.00 188.09 648 ASP A CA 1
ATOM 1300 C C . ASP A 1 298 ? 119.363 106.991 98.920 1.00 158.32 648 ASP A C 1
ATOM 1301 O O . ASP A 1 298 ? 119.385 106.965 100.148 1.00 97.72 648 ASP A O 1
ATOM 1310 N N . PHE A 1 299 ? 120.491 107.181 98.234 1.00 115.60 649 PHE A N 1
ATOM 1311 C CA . PHE A 1 299 ? 121.786 107.419 98.881 1.00 107.38 649 PHE A CA 1
ATOM 1312 C C . PHE A 1 299 ? 121.758 108.699 99.706 1.00 92.00 649 PHE A C 1
ATOM 1313 O O . PHE A 1 299 ? 122.218 108.696 100.836 1.00 68.32 649 PHE A O 1
ATOM 1330 N N . SER A 1 300 ? 121.146 109.763 99.186 1.00 90.04 650 SER A N 1
ATOM 1331 C CA . SER A 1 300 ? 121.062 111.071 99.824 1.00 81.70 650 SER A CA 1
ATOM 1332 C C . SER A 1 300 ? 120.146 111.038 101.019 1.00 85.46 650 SER A C 1
ATOM 1333 O O . SER A 1 300 ? 120.512 111.546 102.065 1.00 43.48 650 SER A O 1
ATOM 1341 N N . THR A 1 301 ? 119.006 110.351 100.911 1.00 90.18 651 THR A N 1
ATOM 1342 C CA . THR A 1 301 ? 118.065 110.153 102.028 1.00 146.27 651 THR A CA 1
ATOM 1343 C C . THR A 1 301 ? 118.603 109.189 103.099 1.00 145.42 651 THR A C 1
ATOM 1344 O O . THR A 1 301 ? 118.443 109.453 104.284 1.00 66.16 651 THR A O 1
ATOM 1355 N N . SER A 1 302 ? 119.316 108.116 102.728 1.00 122.93 652 SER A N 1
ATOM 1356 C CA . SER A 1 302 ? 119.971 107.168 103.655 1.00 138.24 652 SER A CA 1
ATOM 1357 C C . SER A 1 302 ? 121.232 107.708 104.317 1.00 135.05 652 SER A C 1
ATOM 1358 O O . SER A 1 302 ? 121.359 107.594 105.532 1.00 113.85 652 SER A O 1
ATOM 1366 N N . MET A 1 303 ? 122.103 108.401 103.581 1.00 128.42 653 MET A N 1
ATOM 1367 C CA . MET A 1 303 ? 123.195 109.214 104.130 1.00 169.67 653 MET A CA 1
ATOM 1368 C C . MET A 1 303 ? 122.684 110.317 105.045 1.00 127.55 653 MET A C 1
ATOM 1369 O O . MET A 1 303 ? 123.095 110.380 106.194 1.00 60.56 653 MET A O 1
ATOM 1383 N N . ALA A 1 304 ? 121.732 111.143 104.609 1.00 79.11 654 ALA A N 1
ATOM 1384 C CA . ALA A 1 304 ? 121.140 112.140 105.472 1.00 105.25 654 ALA A CA 1
ATOM 1385 C C . ALA A 1 304 ? 120.492 111.528 106.720 1.00 112.46 654 ALA A C 1
ATOM 1386 O O . ALA A 1 304 ? 120.593 112.089 107.811 1.00 93.53 654 ALA A O 1
ATOM 1393 N N . THR A 1 305 ? 119.905 110.336 106.621 1.00 100.22 655 THR A N 1
ATOM 1394 C CA . THR A 1 305 ? 119.393 109.616 107.796 1.00 140.18 655 THR A CA 1
ATOM 1395 C C . THR A 1 305 ? 120.503 109.088 108.690 1.00 174.87 655 THR A C 1
ATOM 1396 O O . THR A 1 305 ? 120.371 109.174 109.909 1.00 130.01 655 THR A O 1
ATOM 1407 N N . LEU A 1 306 ? 121.619 108.619 108.132 1.00 153.72 656 LEU A N 1
ATOM 1408 C CA . LEU A 1 306 ? 122.802 108.209 108.889 1.00 164.18 656 LEU A CA 1
ATOM 1409 C C . LEU A 1 306 ? 123.406 109.391 109.650 1.00 176.10 656 LEU A C 1
ATOM 1410 O O . LEU A 1 306 ? 123.581 109.301 110.859 1.00 79.80 656 LEU A O 1
ATOM 1426 N N . VAL A 1 307 ? 123.641 110.524 108.980 1.00 158.77 657 VAL A N 1
ATOM 1427 C CA . VAL A 1 307 ? 124.233 111.751 109.546 1.00 119.88 657 VAL A CA 1
ATOM 1428 C C . VAL A 1 307 ? 123.385 112.291 110.675 1.00 120.14 657 VAL A C 1
ATOM 1429 O O . VAL A 1 307 ? 123.893 112.556 111.759 1.00 100.52 657 VAL A O 1
ATOM 1442 N N . THR A 1 308 ? 122.071 112.326 110.478 1.00 120.62 658 THR A N 1
ATOM 1443 C CA . THR A 1 308 ? 121.121 112.620 111.549 1.00 146.49 658 THR A CA 1
ATOM 1444 C C . THR A 1 308 ? 121.309 111.651 112.718 1.00 178.46 658 THR A C 1
ATOM 1445 O O . THR A 1 308 ? 121.634 112.066 113.832 1.00 133.71 658 THR A O 1
ATOM 1456 N N . ASN A 1 309 ? 121.160 110.343 112.459 1.00 173.22 659 ASN A N 1
ATOM 1457 C CA . ASN A 1 309 ? 121.107 109.309 113.500 1.00 207.96 659 ASN A CA 1
ATOM 1458 C C . ASN A 1 309 ? 122.405 109.186 114.287 1.00 217.72 659 ASN A C 1
ATOM 1459 O O . ASN A 1 309 ? 122.379 109.066 115.507 1.00 147.50 659 ASN A O 1
ATOM 1470 N N . SER A 1 310 ? 123.546 109.224 113.607 1.00 199.87 660 SER A N 1
ATOM 1471 C CA . SER A 1 310 ? 124.832 109.015 114.246 1.00 173.20 660 SER A CA 1
ATOM 1472 C C . SER A 1 310 ? 125.212 110.210 115.117 1.00 150.51 660 SER A C 1
ATOM 1473 O O . SER A 1 310 ? 125.875 109.997 116.133 1.00 111.43 660 SER A O 1
ATOM 1481 N N . LYS A 1 311 ? 124.726 111.431 114.820 1.00 133.61 661 LYS A N 1
ATOM 1482 C CA . LYS A 1 311 ? 124.920 112.514 115.774 1.00 215.09 661 LYS A CA 1
ATOM 1483 C C . LYS A 1 311 ? 124.099 112.229 117.030 1.00 223.50 661 LYS A C 1
ATOM 1484 O O . LYS A 1 311 ? 124.615 112.286 118.152 1.00 210.72 661 LYS A O 1
ATOM 1503 N N . ALA A 1 312 ? 122.810 111.940 116.831 1.00 191.34 662 ALA A N 1
ATOM 1504 C CA . ALA A 1 312 ? 121.900 111.712 117.935 1.00 172.66 662 ALA A CA 1
ATOM 1505 C C . ALA A 1 312 ? 122.447 110.630 118.865 1.00 152.98 662 ALA A C 1
ATOM 1506 O O . ALA A 1 312 ? 122.518 110.822 120.081 1.00 109.67 662 ALA A O 1
ATOM 1513 N N . TYR A 1 313 ? 122.864 109.510 118.255 1.00 216.54 663 TYR A N 1
ATOM 1514 C CA . TYR A 1 313 ? 123.438 108.351 118.926 1.00 267.17 663 TYR A CA 1
ATOM 1515 C C . TYR A 1 313 ? 124.714 108.706 119.687 1.00 222.79 663 TYR A C 1
ATOM 1516 O O . TYR A 1 313 ? 124.829 108.397 120.872 1.00 205.57 663 TYR A O 1
ATOM 1534 N N . ALA A 1 314 ? 125.660 109.364 119.016 1.00 207.15 664 ALA A N 1
ATOM 1535 C CA . ALA A 1 314 ? 126.936 109.702 119.628 1.00 227.37 664 ALA A CA 1
ATOM 1536 C C . ALA A 1 314 ? 126.723 110.577 120.874 1.00 209.39 664 ALA A C 1
ATOM 1537 O O . ALA A 1 314 ? 127.172 110.226 121.967 1.00 156.93 664 ALA A O 1
ATOM 1544 N N . VAL A 1 315 ? 125.986 111.688 120.724 1.00 169.68 665 VAL A N 1
ATOM 1545 C CA . VAL A 1 315 ? 125.819 112.673 121.780 1.00 157.69 665 VAL A CA 1
ATOM 1546 C C . VAL A 1 315 ? 125.044 112.102 122.971 1.00 204.94 665 VAL A C 1
ATOM 1547 O O . VAL A 1 315 ? 125.304 112.494 124.113 1.00 254.50 665 VAL A O 1
ATOM 1560 N N . THR A 1 316 ? 124.089 111.193 122.726 1.00 198.62 666 THR A N 1
ATOM 1561 C CA . THR A 1 316 ? 123.284 110.639 123.810 1.00 219.84 666 THR A CA 1
ATOM 1562 C C . THR A 1 316 ? 123.980 109.472 124.517 1.00 260.38 666 THR A C 1
ATOM 1563 O O . THR A 1 316 ? 123.607 109.182 125.655 1.00 312.03 666 THR A O 1
ATOM 1574 N N . THR A 1 317 ? 124.976 108.803 123.899 1.00 255.10 667 THR A N 1
ATOM 1575 C CA . THR A 1 317 ? 125.532 107.562 124.458 1.00 284.03 667 THR A CA 1
ATOM 1576 C C . THR A 1 317 ? 126.911 107.737 125.121 1.00 245.95 667 THR A C 1
ATOM 1577 O O . THR A 1 317 ? 127.119 107.249 126.232 1.00 229.14 667 THR A O 1
ATOM 1588 N N . LEU A 1 318 ? 127.870 108.379 124.437 1.00 226.62 668 LEU A N 1
ATOM 1589 C CA . LEU A 1 318 ? 129.287 108.197 124.740 1.00 223.52 668 LEU A CA 1
ATOM 1590 C C . LEU A 1 318 ? 129.846 109.273 125.677 1.00 254.49 668 LEU A C 1
ATOM 1591 O O . LEU A 1 318 ? 129.247 110.336 125.847 1.00 257.92 668 LEU A O 1
ATOM 1607 N N . PRO A 1 319 ? 131.025 109.034 126.317 1.00 293.11 669 PRO A N 1
ATOM 1608 C CA . PRO A 1 319 ? 131.744 110.077 127.062 1.00 310.12 669 PRO A CA 1
ATOM 1609 C C . PRO A 1 319 ? 132.317 111.145 126.129 1.00 285.80 669 PRO A C 1
ATOM 1610 O O . PRO A 1 319 ? 132.359 110.951 124.917 1.00 248.87 669 PRO A O 1
ATOM 1621 N N . GLN A 1 320 ? 132.759 112.277 126.699 1.00 275.44 670 GLN A N 1
ATOM 1622 C CA . GLN A 1 320 ? 133.032 113.492 125.934 1.00 305.89 670 GLN A CA 1
ATOM 1623 C C . GLN A 1 320 ? 133.990 113.230 124.766 1.00 305.35 670 GLN A C 1
ATOM 1624 O O . GLN A 1 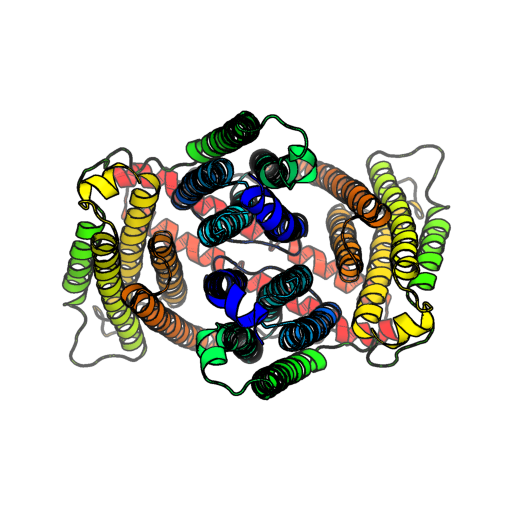320 ? 133.600 113.413 123.612 1.00 279.27 670 GLN A O 1
ATOM 1638 N N . GLU A 1 321 ? 135.222 112.779 125.046 1.00 342.15 671 GLU A N 1
ATOM 1639 C CA . GLU A 1 321 ? 136.226 112.561 124.009 1.00 371.71 671 GLU A CA 1
ATOM 1640 C C . GLU A 1 321 ? 135.703 111.633 122.908 1.00 376.45 671 GLU A C 1
ATOM 1641 O O . GLU A 1 321 ? 135.921 111.902 121.726 1.00 339.93 671 GLU A O 1
ATOM 1653 N N . GLN A 1 322 ? 135.003 110.552 123.289 1.00 371.54 672 GLN A N 1
ATOM 1654 C CA . GLN A 1 322 ? 134.523 109.533 122.360 1.00 345.56 672 GLN A CA 1
ATOM 1655 C C . GLN A 1 322 ? 133.376 110.046 121.485 1.00 273.62 672 GLN A C 1
ATOM 1656 O O . GLN A 1 322 ? 133.355 109.768 120.287 1.00 265.08 672 GLN A O 1
ATOM 1670 N N . SER A 1 323 ? 132.443 110.819 122.059 1.00 241.89 673 SER A N 1
ATOM 1671 C CA . SER A 1 323 ? 131.405 111.477 121.277 1.00 245.14 673 SER A CA 1
ATOM 1672 C C . SER A 1 323 ? 132.010 112.488 120.286 1.00 215.36 673 SER A C 1
ATOM 1673 O O . SER A 1 323 ? 131.674 112.496 119.102 1.00 129.05 673 SER A O 1
ATOM 1681 N N . ASP A 1 324 ? 132.942 113.317 120.773 1.00 228.79 674 ASP A N 1
ATOM 1682 C CA . ASP A 1 324 ? 133.624 114.334 119.983 1.00 235.78 674 ASP A CA 1
ATOM 1683 C C . ASP A 1 324 ? 134.336 113.693 118.793 1.00 197.73 674 ASP A C 1
ATOM 1684 O O . ASP A 1 324 ? 134.265 114.196 117.661 1.00 156.06 674 ASP A O 1
ATOM 1693 N N . GLN A 1 325 ? 135.031 112.583 119.092 1.00 205.31 675 GLN A N 1
ATOM 1694 C CA . GLN A 1 325 ? 135.755 111.761 118.132 1.00 231.55 675 GLN A CA 1
ATOM 1695 C C . GLN A 1 325 ? 134.841 111.229 117.017 1.00 240.50 675 GLN A C 1
ATOM 1696 O O . GLN A 1 325 ? 135.183 111.348 115.841 1.00 210.89 675 GLN A O 1
ATOM 1710 N N . ILE A 1 326 ? 133.684 110.645 117.363 1.00 192.93 676 ILE A N 1
ATOM 1711 C CA . ILE A 1 326 ? 132.796 110.063 116.360 1.00 190.15 676 ILE A CA 1
ATOM 1712 C C . ILE A 1 326 ? 132.237 111.161 115.447 1.00 221.73 676 ILE A C 1
ATOM 1713 O O . ILE A 1 326 ? 132.285 111.021 114.225 1.00 168.23 676 ILE A O 1
ATOM 1729 N N . LEU A 1 327 ? 131.722 112.261 116.024 1.00 236.62 677 LEU A N 1
ATOM 1730 C CA . LEU A 1 327 ? 131.109 113.357 115.270 1.00 205.23 677 LEU A CA 1
ATOM 1731 C C . LEU A 1 327 ? 132.079 113.949 114.251 1.00 180.83 677 LEU A C 1
ATOM 1732 O O . LEU A 1 327 ? 131.670 114.283 113.141 1.00 133.72 677 LEU A O 1
ATOM 1748 N N . THR A 1 328 ? 133.357 114.082 114.647 1.00 190.26 678 THR A N 1
ATOM 1749 C CA . THR A 1 328 ? 134.418 114.589 113.784 1.00 188.33 678 THR A CA 1
ATOM 1750 C C . THR A 1 328 ? 134.511 113.761 112.506 1.00 182.82 678 THR A C 1
ATOM 1751 O O . THR A 1 328 ? 134.714 114.311 111.421 1.00 133.03 678 THR A O 1
ATOM 1762 N N . LEU A 1 329 ? 134.348 112.437 112.639 1.00 204.02 679 LEU A N 1
ATOM 1763 C CA . LEU A 1 329 ? 134.472 111.527 111.513 1.00 201.23 679 LEU A CA 1
ATOM 1764 C C . LEU A 1 329 ? 133.159 111.426 110.724 1.00 190.51 679 LEU A C 1
ATOM 1765 O O . LEU A 1 329 ? 133.203 111.358 109.495 1.00 172.05 679 LEU A O 1
ATOM 1781 N N . VAL A 1 330 ? 131.998 111.464 111.392 1.00 151.45 680 VAL A N 1
ATOM 1782 C CA . VAL A 1 330 ? 130.725 111.557 110.684 1.00 160.10 680 VAL A CA 1
ATOM 1783 C C . VAL A 1 330 ? 130.710 112.789 109.769 1.00 146.19 680 VAL A C 1
ATOM 1784 O O . VAL A 1 330 ? 130.280 112.729 108.621 1.00 80.87 680 VAL A O 1
ATOM 1797 N N . LYS A 1 331 ? 131.214 113.919 110.273 1.00 173.14 681 LYS A N 1
ATOM 1798 C CA . LYS A 1 331 ? 131.382 115.140 109.488 1.00 175.34 681 LYS A CA 1
ATOM 1799 C C . LYS A 1 331 ? 132.306 114.910 108.308 1.00 164.78 681 LYS A C 1
ATOM 1800 O O . LYS A 1 331 ? 131.935 115.276 107.203 1.00 114.04 681 LYS A O 1
ATOM 1819 N N . ARG A 1 332 ? 133.478 114.292 108.504 1.00 146.11 682 ARG A N 1
ATOM 1820 C CA . ARG A 1 332 ? 134.380 113.973 107.386 1.00 180.68 682 ARG A CA 1
ATOM 1821 C C . ARG A 1 332 ? 133.705 113.078 106.357 1.00 174.56 682 ARG A C 1
ATOM 1822 O O . ARG A 1 332 ? 133.876 113.300 105.167 1.00 110.57 682 ARG A O 1
ATOM 1843 N N . CYS A 1 333 ? 132.918 112.102 106.791 1.00 160.07 683 CYS A N 1
ATOM 1844 C CA . CYS A 1 333 ? 132.160 111.233 105.894 1.00 180.56 683 CYS A CA 1
ATOM 1845 C C . CYS A 1 333 ? 131.082 112.020 105.129 1.00 174.93 683 CYS A C 1
ATOM 1846 O O . CYS A 1 333 ? 131.017 111.948 103.908 1.00 106.03 683 CYS A O 1
ATOM 1854 N N . ALA A 1 334 ? 130.307 112.865 105.819 1.00 175.68 684 ALA A N 1
ATOM 1855 C CA . ALA A 1 334 ? 129.316 113.749 105.220 1.00 135.28 684 ALA A CA 1
ATOM 1856 C C . ALA A 1 334 ? 129.930 114.688 104.191 1.00 112.54 684 ALA A C 1
ATOM 1857 O O . ALA A 1 334 ? 129.457 114.741 103.068 1.00 72.96 684 ALA A O 1
ATOM 1864 N N . ARG A 1 335 ? 131.037 115.364 104.521 1.00 146.58 685 ARG A N 1
ATOM 1865 C CA . ARG A 1 335 ? 131.834 116.169 103.578 1.00 194.55 685 ARG A CA 1
ATOM 1866 C C . ARG A 1 335 ? 132.367 115.351 102.417 1.00 150.48 685 ARG A C 1
ATOM 1867 O O . ARG A 1 335 ? 132.283 115.797 101.291 1.00 65.72 685 ARG A O 1
ATOM 1888 N N . GLU A 1 336 ? 132.890 114.156 102.659 1.00 141.51 686 GLU A N 1
ATOM 1889 C CA . GLU A 1 336 ? 133.361 113.288 101.585 1.00 162.35 686 GLU A CA 1
ATOM 1890 C C . GLU A 1 336 ? 132.209 112.895 100.650 1.00 146.76 686 GLU A C 1
ATOM 1891 O O . GLU A 1 336 ? 132.376 112.865 99.437 1.00 108.50 686 GLU A O 1
ATOM 1903 N N . ALA A 1 337 ? 131.002 112.677 101.167 1.00 127.03 687 ALA A N 1
ATOM 1904 C CA . ALA A 1 337 ? 129.842 112.476 100.323 1.00 133.93 687 ALA A CA 1
ATOM 1905 C C . ALA A 1 337 ? 129.501 113.759 99.554 1.00 161.86 687 ALA A C 1
ATOM 1906 O O . ALA A 1 337 ? 129.238 113.707 98.362 1.00 111.42 687 ALA A O 1
ATOM 1913 N N . GLN A 1 338 ? 129.597 114.939 100.174 1.00 166.13 688 GLN A N 1
ATOM 1914 C CA . GLN A 1 338 ? 129.493 116.200 99.443 1.00 159.49 688 GLN A CA 1
ATOM 1915 C C . GLN A 1 338 ? 130.560 116.276 98.339 1.00 172.95 688 GLN A C 1
ATOM 1916 O O . GLN A 1 338 ? 130.195 116.535 97.203 1.00 100.40 688 GLN A O 1
ATOM 1930 N N . TYR A 1 339 ? 131.823 115.918 98.599 1.00 177.09 689 TYR A N 1
ATOM 1931 C CA . TYR A 1 339 ? 132.870 115.797 97.580 1.00 148.97 689 TYR A CA 1
ATOM 1932 C C . TYR A 1 339 ? 132.531 114.752 96.518 1.00 169.15 689 TYR A C 1
ATOM 1933 O O . TYR A 1 339 ? 132.951 114.899 95.382 1.00 138.44 689 TYR A O 1
ATOM 1951 N N . PHE A 1 340 ? 131.771 113.698 96.822 1.00 155.59 690 PHE A N 1
ATOM 1952 C CA . PHE A 1 340 ? 131.375 112.709 95.824 1.00 123.32 690 PHE A CA 1
ATOM 1953 C C . PHE A 1 340 ? 130.489 113.351 94.761 1.00 121.74 690 PHE A C 1
ATOM 1954 O O . PHE A 1 340 ? 130.762 113.208 93.573 1.00 90.31 690 PHE A O 1
ATOM 1971 N N . PHE A 1 341 ? 129.474 114.124 95.167 1.00 127.97 691 PHE A N 1
ATOM 1972 C CA . PHE A 1 341 ? 128.678 114.890 94.209 1.00 175.19 691 PHE A CA 1
ATOM 1973 C C . PHE A 1 341 ? 129.470 116.109 93.664 1.00 218.91 691 PHE A C 1
ATOM 1974 O O . PHE A 1 341 ? 129.451 116.350 92.464 1.00 131.85 691 PHE A O 1
ATOM 1991 N N . GLU A 1 342 ? 130.200 116.863 94.501 1.00 211.38 692 GLU A N 1
ATOM 1992 C CA . GLU A 1 342 ? 130.934 118.085 94.134 1.00 175.79 692 GLU A CA 1
ATOM 1993 C C . GLU A 1 342 ? 132.140 117.857 93.214 1.00 248.09 692 GLU A C 1
ATOM 1994 O O . GLU A 1 342 ? 132.381 118.660 92.317 1.00 287.08 692 GLU A O 1
ATOM 2006 N N . ASP A 1 343 ? 132.921 116.792 93.410 1.00 254.43 693 ASP A N 1
ATOM 2007 C CA . ASP A 1 343 ? 134.100 116.480 92.588 1.00 254.46 693 ASP A CA 1
ATOM 2008 C C . ASP A 1 343 ? 133.708 115.975 91.193 1.00 224.45 693 ASP A C 1
ATOM 2009 O O . ASP A 1 343 ? 134.529 115.947 90.276 1.00 146.82 693 ASP A O 1
ATOM 2018 N N . LEU A 1 344 ? 132.429 115.627 91.030 1.00 229.33 694 LEU A N 1
ATOM 2019 C CA . LEU A 1 344 ? 131.756 115.486 89.747 1.00 246.37 694 LEU A CA 1
ATOM 2020 C C . LEU A 1 344 ? 131.090 116.810 89.334 1.00 283.28 694 LEU A C 1
ATOM 2021 O O . LEU A 1 344 ? 131.630 117.543 88.503 1.00 350.30 694 LEU A O 1
ATOM 2037 N N . MET A 1 345 ? 129.913 117.113 89.886 1.00 209.40 695 MET A N 1
ATOM 2038 C CA . MET A 1 345 ? 128.957 118.087 89.353 1.00 201.31 695 MET A CA 1
ATOM 2039 C C . MET A 1 345 ? 128.863 117.886 87.828 1.00 194.81 695 MET A C 1
ATOM 2040 O O . MET A 1 345 ? 128.539 116.796 87.355 1.00 147.04 695 MET A O 1
ATOM 2054 N N . SER A 1 346 ? 129.311 118.883 87.077 1.00 188.77 696 SER A N 1
ATOM 2055 C CA . SER A 1 346 ? 129.889 118.700 85.747 1.00 200.09 696 SER A CA 1
ATOM 2056 C C . SER A 1 346 ? 131.151 119.560 85.615 1.00 239.00 696 SER A C 1
ATOM 2057 O O . SER A 1 346 ? 132.111 119.145 84.985 1.00 191.45 696 SER A O 1
ATOM 2065 N N . GLU A 1 347 ? 131.216 120.709 86.301 1.00 300.83 697 GLU A N 1
ATOM 2066 C CA . GLU A 1 347 ? 132.358 121.636 86.340 1.00 324.86 697 GLU A CA 1
ATOM 2067 C C . GLU A 1 347 ? 133.721 120.955 86.568 1.00 313.03 697 GLU A C 1
ATOM 2068 O O . GLU A 1 347 ? 134.629 121.116 85.753 1.00 299.91 697 GLU A O 1
ATOM 2080 N N . ASN A 1 348 ? 133.874 120.186 87.653 1.00 288.00 698 ASN A N 1
ATOM 2081 C CA . ASN A 1 348 ? 135.125 119.488 87.975 1.00 233.36 698 ASN A CA 1
ATOM 2082 C C . ASN A 1 348 ? 135.425 118.327 87.019 1.00 187.04 698 ASN A C 1
ATOM 2083 O O . ASN A 1 348 ? 136.585 118.017 86.756 1.00 172.12 698 ASN A O 1
ATOM 2094 N N . LEU A 1 349 ? 134.391 117.700 86.471 1.00 170.44 699 LEU A N 1
ATOM 2095 C CA . LEU A 1 349 ? 134.490 116.571 85.561 1.00 170.45 699 LEU A CA 1
ATOM 2096 C C . LEU A 1 349 ? 134.693 116.960 84.096 1.00 162.26 699 LEU A C 1
ATOM 2097 O O . LEU A 1 349 ? 135.203 116.139 83.342 1.00 242.36 699 LEU A O 1
ATOM 2113 N N . ASN A 1 350 ? 134.309 118.163 83.663 1.00 182.46 700 ASN A N 1
ATOM 2114 C CA . ASN A 1 350 ? 134.149 118.516 82.240 1.00 251.13 700 ASN A CA 1
ATOM 2115 C C . ASN A 1 350 ? 135.390 118.259 81.365 1.00 325.27 700 ASN A C 1
ATOM 2116 O O . ASN A 1 350 ? 135.244 118.006 80.169 1.00 319.96 700 ASN A O 1
ATOM 2127 N N . GLN A 1 351 ? 136.599 118.325 81.932 1.00 374.29 701 GLN A N 1
ATOM 2128 C CA . GLN A 1 351 ? 137.867 118.168 81.202 1.00 372.38 701 GLN A CA 1
ATOM 2129 C C . GLN A 1 351 ? 138.547 116.791 81.378 1.00 322.47 701 GLN A C 1
ATOM 2130 O O . GLN A 1 351 ? 139.481 116.470 80.642 1.00 279.97 701 GLN A O 1
ATOM 2144 N N . VAL A 1 352 ? 138.114 115.979 82.351 1.00 292.70 702 VAL A N 1
ATOM 2145 C CA . VAL A 1 352 ? 138.710 114.673 82.698 1.00 240.93 702 VAL A CA 1
ATOM 2146 C C . VAL A 1 352 ? 138.447 113.632 81.607 1.00 262.40 702 VAL A C 1
ATOM 2147 O O . VAL A 1 352 ? 137.356 113.605 81.032 1.00 278.04 702 VAL A O 1
ATOM 2160 N N . GLY A 1 353 ? 139.418 112.750 81.345 1.00 296.83 703 GLY A N 1
ATOM 2161 C CA . GLY A 1 353 ? 139.332 111.711 80.323 1.00 323.13 703 GLY A CA 1
ATOM 2162 C C . GLY A 1 353 ? 138.117 110.792 80.490 1.00 352.36 703 GLY A C 1
ATOM 2163 O O . GLY A 1 353 ? 137.640 110.547 81.600 1.00 348.15 703 GLY A O 1
ATOM 2167 N N . ASP A 1 354 ? 137.623 110.279 79.365 1.00 370.49 704 ASP A N 1
ATOM 2168 C CA . ASP A 1 354 ? 136.227 109.856 79.218 1.00 396.53 704 ASP A CA 1
ATOM 2169 C C . ASP A 1 354 ? 135.814 108.712 80.158 1.00 338.51 704 ASP A C 1
ATOM 2170 O O . ASP A 1 354 ? 134.844 108.826 80.904 1.00 266.07 704 ASP A O 1
ATOM 2179 N N . GLU A 1 355 ? 136.567 107.618 80.168 1.00 344.73 705 GLU A N 1
ATOM 2180 C CA . GLU A 1 355 ? 136.368 106.528 81.132 1.00 350.02 705 GLU A CA 1
ATOM 2181 C C . GLU A 1 355 ? 137.028 106.844 82.485 1.00 301.03 705 GLU A C 1
ATOM 2182 O O . GLU A 1 355 ? 136.595 106.371 83.533 1.00 237.82 705 GLU A O 1
ATOM 2194 N N . GLU A 1 356 ? 138.079 107.664 82.481 1.00 309.49 706 GLU A N 1
ATOM 2195 C CA . GLU A 1 356 ? 138.952 107.946 83.625 1.00 293.32 706 GLU A CA 1
ATOM 2196 C C . GLU A 1 356 ? 138.204 108.602 84.787 1.00 251.64 706 GLU A C 1
ATOM 2197 O O . GLU A 1 356 ? 138.602 108.463 85.940 1.00 202.35 706 GLU A O 1
ATOM 2209 N N . LYS A 1 357 ? 137.063 109.242 84.503 1.00 258.97 707 LYS A N 1
ATOM 2210 C CA . LYS A 1 357 ? 136.110 109.751 85.502 1.00 219.60 707 LYS A CA 1
ATOM 2211 C C . LYS A 1 357 ? 135.786 108.669 86.530 1.00 182.43 707 LYS A C 1
ATOM 2212 O O . LYS A 1 357 ? 135.676 108.959 87.711 1.00 144.88 707 LYS A O 1
ATOM 2231 N N . THR A 1 358 ? 135.699 107.407 86.099 1.00 234.99 708 THR A N 1
ATOM 2232 C CA . THR A 1 358 ? 135.430 106.253 86.974 1.00 245.06 708 THR A CA 1
ATOM 2233 C C . THR A 1 358 ? 136.519 106.025 88.016 1.00 217.46 708 THR A C 1
ATOM 2234 O O . THR A 1 358 ? 136.235 105.445 89.056 1.00 155.29 708 THR A O 1
ATOM 2245 N N . ASP A 1 359 ? 137.742 106.509 87.809 1.00 238.44 709 ASP A N 1
ATOM 2246 C CA . ASP A 1 359 ? 138.775 106.469 88.836 1.00 247.94 709 ASP A CA 1
ATOM 2247 C C . ASP A 1 359 ? 138.518 107.533 89.904 1.00 199.69 709 ASP A C 1
ATOM 2248 O O . ASP A 1 359 ? 138.660 107.232 91.077 1.00 169.45 709 ASP A O 1
ATOM 2257 N N . ILE A 1 360 ? 138.026 108.731 89.554 1.00 235.43 710 ILE A N 1
ATOM 2258 C CA . ILE A 1 360 ? 137.523 109.688 90.562 1.00 247.44 710 ILE A CA 1
ATOM 2259 C C . ILE A 1 360 ? 136.378 109.050 91.354 1.00 186.61 710 ILE A C 1
ATOM 2260 O O . ILE A 1 360 ? 136.366 109.097 92.578 1.00 143.58 710 ILE A O 1
ATOM 2276 N N . VAL A 1 361 ? 135.437 108.404 90.667 1.00 158.77 711 VAL A N 1
ATOM 2277 C CA . VAL A 1 361 ? 134.336 107.694 91.313 1.00 170.90 711 VAL A CA 1
ATOM 2278 C C . VAL A 1 361 ? 134.864 106.626 92.257 1.00 192.52 711 VAL A C 1
ATOM 2279 O O . VAL A 1 361 ? 134.453 106.579 93.407 1.00 150.54 711 VAL A O 1
ATOM 2292 N N . ILE A 1 362 ? 135.771 105.762 91.805 1.00 190.45 712 ILE A N 1
ATOM 2293 C CA . ILE A 1 362 ? 136.237 104.636 92.616 1.00 202.33 712 ILE A CA 1
ATOM 2294 C C . ILE A 1 362 ? 137.196 105.096 93.711 1.00 199.95 712 ILE A C 1
ATOM 2295 O O . ILE A 1 362 ? 137.139 104.555 94.804 1.00 173.49 712 ILE A O 1
ATOM 2311 N N . ASN A 1 363 ? 138.007 106.128 93.500 1.00 204.06 713 ASN A N 1
ATOM 2312 C CA . ASN A 1 363 ? 138.852 106.697 94.550 1.00 232.76 713 ASN A CA 1
ATOM 2313 C C . ASN A 1 363 ? 138.017 107.453 95.588 1.00 226.99 713 ASN A C 1
ATOM 2314 O O . ASN A 1 363 ? 138.225 107.262 96.783 1.00 240.27 713 ASN A O 1
ATOM 2325 N N . ALA A 1 364 ? 137.023 108.241 95.164 1.00 177.82 714 ALA A N 1
ATOM 2326 C CA . ALA A 1 364 ? 136.077 108.863 96.079 1.00 186.36 714 ALA A CA 1
ATOM 2327 C C . ALA A 1 364 ? 135.275 107.805 96.842 1.00 191.09 714 ALA A C 1
ATOM 2328 O O . ALA A 1 364 ? 135.090 107.906 98.052 1.00 142.13 714 ALA A O 1
ATOM 2335 N N . ASN A 1 365 ? 134.862 106.741 96.154 1.00 193.69 715 ASN A N 1
ATOM 2336 C CA . ASN A 1 365 ? 134.244 105.591 96.788 1.00 232.52 715 ASN A CA 1
ATOM 2337 C C . ASN A 1 365 ? 135.193 104.998 97.829 1.00 204.45 715 ASN A C 1
ATOM 2338 O O . ASN A 1 365 ? 134.852 105.006 98.997 1.00 152.34 715 ASN A O 1
ATOM 2349 N N . VAL A 1 366 ? 136.398 104.556 97.468 1.00 204.69 716 VAL A N 1
ATOM 2350 C CA . VAL A 1 366 ? 137.311 103.875 98.398 1.00 235.95 716 VAL A CA 1
ATOM 2351 C C . VAL A 1 366 ? 137.723 104.758 99.566 1.00 217.07 716 VAL A C 1
ATOM 2352 O O . VAL A 1 366 ? 137.766 104.263 100.685 1.00 140.07 716 VAL A O 1
ATOM 2365 N N . ASP A 1 367 ? 137.978 106.048 99.356 1.00 257.15 717 ASP A N 1
ATOM 2366 C CA . ASP A 1 367 ? 138.250 106.972 100.462 1.00 310.29 717 ASP A CA 1
ATOM 2367 C C . ASP A 1 367 ? 137.023 107.162 101.361 1.00 238.06 717 ASP A C 1
ATOM 2368 O O . ASP A 1 367 ? 137.148 107.091 102.580 1.00 141.88 717 ASP A O 1
ATOM 2377 N N . MET A 1 368 ? 135.824 107.331 100.799 1.00 191.60 718 MET A N 1
ATOM 2378 C CA . MET A 1 368 ? 134.615 107.307 101.604 1.00 164.86 718 MET A CA 1
ATOM 2379 C C . MET A 1 368 ? 134.507 105.995 102.354 1.00 180.11 718 MET A C 1
ATOM 2380 O O . MET A 1 368 ? 134.258 106.002 103.548 1.00 178.91 718 MET A O 1
ATOM 2394 N N . GLN A 1 369 ? 134.718 104.869 101.690 1.00 198.57 719 GLN A N 1
ATOM 2395 C CA . GLN A 1 369 ? 134.627 103.551 102.292 1.00 224.72 719 GLN A CA 1
ATOM 2396 C C . GLN A 1 369 ? 135.692 103.386 103.373 1.00 280.21 719 GLN A C 1
ATOM 2397 O O . GLN A 1 369 ? 135.413 102.763 104.380 1.00 288.40 719 GLN A O 1
ATOM 2411 N N . GLU A 1 370 ? 136.872 103.996 103.249 1.00 261.36 720 GLU A N 1
ATOM 2412 C CA . GLU A 1 370 ? 137.848 104.068 104.330 1.00 252.16 720 GLU A CA 1
ATOM 2413 C C . GLU A 1 370 ? 137.273 104.847 105.517 1.00 213.15 720 GLU A C 1
ATOM 2414 O O . GLU A 1 370 ? 137.411 104.404 106.655 1.00 102.92 720 GLU A O 1
ATOM 2426 N N . LYS A 1 371 ? 136.614 105.989 105.270 1.00 212.13 721 LYS A N 1
ATOM 2427 C CA . LYS A 1 371 ? 135.985 106.771 106.334 1.00 180.10 721 LYS A CA 1
ATOM 2428 C C . LYS A 1 371 ? 134.826 105.999 106.929 1.00 184.70 721 LYS A C 1
ATOM 2429 O O . LYS A 1 371 ? 134.657 106.045 108.134 1.00 168.08 721 LYS A O 1
ATOM 2448 N N . LEU A 1 372 ? 134.053 105.263 106.136 1.00 164.46 722 LEU A N 1
ATOM 2449 C CA . LEU A 1 372 ? 132.984 104.391 106.609 1.00 163.35 722 LEU A CA 1
ATOM 2450 C C . LEU A 1 372 ? 133.551 103.193 107.356 1.00 174.32 722 LEU A C 1
ATOM 2451 O O . LEU A 1 372 ? 132.977 102.784 108.346 1.00 117.48 722 LEU A O 1
ATOM 2467 N N . GLN A 1 373 ? 134.683 102.640 106.939 1.00 172.54 723 GLN A N 1
ATOM 2468 C CA . GLN A 1 373 ? 135.317 101.522 107.619 1.00 193.36 723 GLN A CA 1
ATOM 2469 C C . GLN A 1 373 ? 135.922 101.979 108.943 1.00 198.39 723 GLN A C 1
ATOM 2470 O O . GLN A 1 373 ? 135.733 101.316 109.958 1.00 126.00 723 GLN A O 1
ATOM 2484 N N . GLU A 1 374 ? 136.629 103.118 108.938 1.00 225.73 724 GLU A N 1
ATOM 2485 C CA . GLU A 1 374 ? 137.169 103.723 110.146 1.00 194.82 724 GLU A CA 1
ATOM 2486 C C . GLU A 1 374 ? 136.047 104.183 111.072 1.00 136.97 724 GLU A C 1
ATOM 2487 O O . GLU A 1 374 ? 136.184 104.066 112.285 1.00 160.80 724 GLU A O 1
ATOM 2499 N N . LEU A 1 375 ? 134.925 104.651 110.530 1.00 104.40 725 LEU A N 1
ATOM 2500 C CA . LEU A 1 375 ? 133.709 104.894 111.291 1.00 130.26 725 LEU A CA 1
ATOM 2501 C C . LEU A 1 375 ? 133.123 103.575 111.801 1.00 192.85 725 LEU A C 1
ATOM 2502 O O . LEU A 1 375 ? 132.711 103.483 112.954 1.00 212.48 725 LEU A O 1
ATOM 2518 N N . SER A 1 376 ? 133.141 102.514 110.997 1.00 173.21 726 SER A N 1
ATOM 2519 C CA . SER A 1 376 ? 132.629 101.201 111.386 1.00 192.89 726 SER A CA 1
ATOM 2520 C C . SER A 1 376 ? 133.449 100.651 112.542 1.00 199.30 726 SER A C 1
ATOM 2521 O O . SER A 1 376 ? 132.909 100.347 113.594 1.00 117.48 726 SER A O 1
ATOM 2529 N N . LEU A 1 377 ? 134.774 100.691 112.423 1.00 219.85 727 LEU A N 1
ATOM 2530 C CA . LEU A 1 377 ? 135.739 100.361 113.465 1.00 217.68 727 LEU A CA 1
ATOM 2531 C C . LEU A 1 377 ? 135.657 101.294 114.676 1.00 188.44 727 LEU A C 1
ATOM 2532 O O . LEU A 1 377 ? 136.254 100.976 115.701 1.00 198.97 727 LEU A O 1
ATOM 2548 N N . ALA A 1 378 ? 134.945 102.427 114.580 1.00 161.68 728 ALA A N 1
ATOM 2549 C CA . ALA A 1 378 ? 134.650 103.261 115.737 1.00 190.32 728 ALA A CA 1
ATOM 2550 C C . ALA A 1 378 ? 133.347 102.832 116.434 1.00 242.31 728 ALA A C 1
ATOM 2551 O O . ALA A 1 378 ? 133.152 103.135 117.620 1.00 248.64 728 ALA A O 1
ATOM 2558 N N . ILE A 1 379 ? 132.459 102.115 115.737 1.00 208.09 729 ILE A N 1
ATOM 2559 C CA . ILE A 1 379 ? 131.191 101.604 116.276 1.00 229.96 729 ILE A CA 1
ATOM 2560 C C . ILE A 1 379 ? 131.265 100.108 116.640 1.00 263.97 729 ILE A C 1
ATOM 2561 O O . ILE A 1 379 ? 130.631 99.676 117.598 1.00 237.11 729 ILE A O 1
ATOM 2577 N N . GLU A 1 380 ? 132.064 99.297 115.948 1.00 233.93 730 GLU A N 1
ATOM 2578 C CA . GLU A 1 380 ? 132.154 97.861 116.207 1.00 197.28 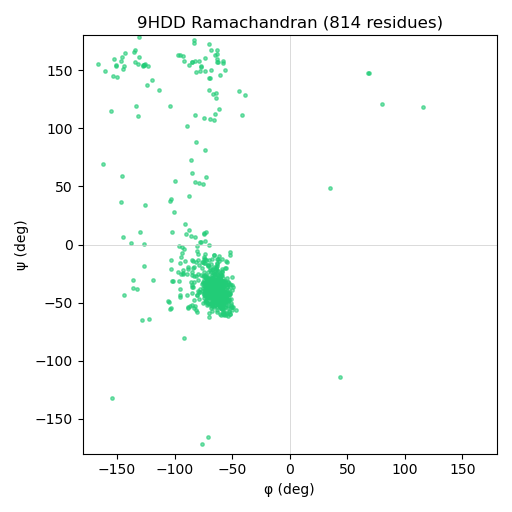730 GLU A CA 1
ATOM 2579 C C . GLU A 1 380 ? 132.600 97.553 117.640 1.00 174.37 730 GLU A C 1
ATOM 2580 O O . GLU A 1 380 ? 132.032 96.664 118.273 1.00 199.74 730 GLU A O 1
ATOM 2592 N N . PRO A 1 381 ? 133.628 98.227 118.205 1.00 199.32 731 PRO A N 1
ATOM 2593 C CA . PRO A 1 381 ? 133.955 98.107 119.628 1.00 233.00 731 PRO A CA 1
ATOM 2594 C C . PRO A 1 381 ? 132.827 98.336 120.634 1.00 225.77 731 PRO A C 1
ATOM 2595 O O . PRO A 1 381 ? 133.049 98.145 121.827 1.00 256.08 731 PRO A O 1
ATOM 2606 N N . LEU A 1 382 ? 131.635 98.758 120.177 1.00 186.54 732 LEU A N 1
ATOM 2607 C CA . LEU A 1 382 ? 130.505 99.042 121.063 1.00 244.20 732 LEU A CA 1
ATOM 2608 C C . LEU A 1 382 ? 129.545 97.842 121.198 1.00 268.13 732 LEU A C 1
ATOM 2609 O O . LEU A 1 382 ? 128.759 97.804 122.157 1.00 232.56 732 LEU A O 1
ATOM 2625 N N . LEU A 1 383 ? 129.643 96.846 120.284 1.00 250.63 733 LEU A N 1
ATOM 2626 C CA . LEU A 1 383 ? 128.708 95.722 120.188 1.00 209.91 733 LEU A CA 1
ATOM 2627 C C . LEU A 1 383 ? 128.676 94.875 121.469 1.00 264.39 733 LEU A C 1
ATOM 2628 O O . LEU A 1 383 ? 129.693 94.675 122.134 1.00 272.21 733 LEU A O 1
ATOM 2644 N N . ASN A 1 384 ? 127.484 94.345 121.790 1.00 328.17 734 ASN A N 1
ATOM 2645 C CA . ASN A 1 384 ? 127.247 93.548 122.997 1.00 376.98 734 ASN A CA 1
ATOM 2646 C C . ASN A 1 384 ? 127.692 92.088 122.784 1.00 388.20 734 ASN A C 1
ATOM 2647 O O . ASN A 1 384 ? 127.599 91.557 121.673 1.00 367.12 734 ASN A O 1
ATOM 2658 N N . ILE A 1 385 ? 128.152 91.415 123.861 1.00 450.93 735 ILE A N 1
ATOM 2659 C CA . ILE A 1 385 ? 128.790 90.095 123.780 1.00 494.56 735 ILE A CA 1
ATOM 2660 C C . ILE A 1 385 ? 127.765 88.956 123.618 1.00 533.87 735 ILE A C 1
ATOM 2661 O O . ILE A 1 385 ? 128.129 87.868 123.162 1.00 536.38 735 ILE A O 1
ATOM 2677 N N . GLN A 1 386 ? 126.474 89.187 123.926 1.00 560.63 736 GLN A N 1
ATOM 2678 C CA . GLN A 1 386 ? 125.481 88.122 124.080 1.00 552.01 736 GLN A CA 1
ATOM 2679 C C . GLN A 1 386 ? 125.280 87.265 122.815 1.00 581.29 736 GLN A C 1
ATOM 2680 O O . GLN A 1 386 ? 124.879 86.105 122.925 1.00 578.62 736 GLN A O 1
ATOM 2694 N N . SER A 1 387 ? 125.554 87.809 121.614 1.00 613.80 737 SER A N 1
ATOM 2695 C CA . SER A 1 387 ? 125.407 87.077 120.356 1.00 628.17 737 SER A CA 1
ATOM 2696 C C . SER A 1 387 ? 126.468 85.981 120.157 1.00 640.00 737 SER A C 1
ATOM 2697 O O . SER A 1 387 ? 126.252 85.070 119.351 1.00 640.00 737 SER A O 1
ATOM 2705 N N . VAL A 1 388 ? 127.593 86.035 120.896 1.00 640.00 738 VAL A N 1
ATOM 2706 C CA . VAL A 1 388 ? 128.753 85.165 120.677 1.00 640.00 738 VAL A CA 1
ATOM 2707 C C . VAL A 1 388 ? 128.398 83.684 120.886 1.00 640.00 738 VAL A C 1
ATOM 2708 O O . VAL A 1 388 ? 128.914 82.823 120.165 1.00 640.00 738 VAL A O 1
ATOM 2721 N N . LYS A 1 389 ? 127.496 83.372 121.838 1.00 640.00 739 LYS A N 1
ATOM 2722 C CA . LYS A 1 389 ? 127.117 81.992 122.141 1.00 631.83 739 LYS A CA 1
ATOM 2723 C C . LYS A 1 389 ? 125.917 81.509 121.311 1.00 636.93 739 LYS A C 1
ATOM 2724 O O . 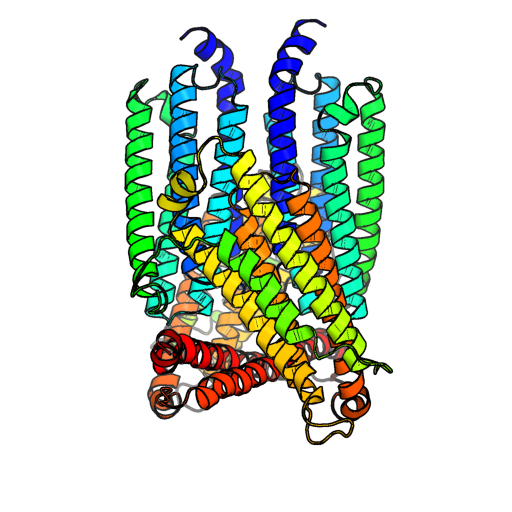LYS A 1 389 ? 125.418 80.410 121.569 1.00 627.32 739 LYS A O 1
ATOM 2743 N N . SER A 1 390 ? 125.465 82.277 120.295 1.00 640.00 740 SER A N 1
ATOM 2744 C CA . SER A 1 390 ? 124.281 81.921 119.510 1.00 640.00 740 SER A CA 1
ATOM 2745 C C . SER A 1 390 ? 124.367 82.358 118.035 1.00 640.00 740 SER A C 1
ATOM 2746 O O . SER A 1 390 ? 123.344 82.691 117.425 1.00 640.00 740 SER A O 1
ATOM 2754 N N . ASN A 1 391 ? 125.569 82.286 117.435 1.00 640.00 741 ASN A N 1
ATOM 2755 C CA . ASN A 1 391 ? 125.732 82.360 115.983 1.00 640.00 741 ASN A CA 1
ATOM 2756 C C . ASN A 1 391 ? 125.161 81.092 115.331 1.00 640.00 741 ASN A C 1
ATOM 2757 O O . ASN A 1 391 ? 125.758 80.021 115.456 1.00 640.00 741 ASN A O 1
ATOM 2768 N N . LYS A 1 392 ? 123.997 81.208 114.645 1.00 639.05 742 LYS A N 1
ATOM 2769 C CA . LYS A 1 392 ? 123.236 80.056 114.153 1.00 615.70 742 LYS A CA 1
ATOM 2770 C C . LYS A 1 392 ? 122.530 80.341 112.816 1.00 574.16 742 LYS A C 1
ATOM 2771 O O . LYS A 1 392 ? 122.292 81.488 112.433 1.00 545.23 742 LYS A O 1
ATOM 2790 N N . GLU A 1 393 ? 122.146 79.250 112.130 1.00 519.52 743 GLU A N 1
ATOM 2791 C CA . GLU A 1 393 ? 121.472 79.278 110.830 1.00 458.27 743 GLU A CA 1
ATOM 2792 C C . GLU A 1 393 ? 119.940 79.382 110.941 1.00 399.56 743 GLU A C 1
ATOM 2793 O O . GLU A 1 393 ? 119.239 79.253 109.932 1.00 337.56 743 GLU A O 1
ATOM 2805 N N . THR A 1 394 ? 119.406 79.684 112.139 1.00 383.98 744 THR A N 1
ATOM 2806 C CA . THR A 1 394 ? 117.994 79.460 112.469 1.00 367.22 744 THR A CA 1
ATOM 2807 C C . THR A 1 394 ? 117.054 80.500 111.853 1.00 319.30 744 THR A C 1
ATOM 2808 O O . THR A 1 394 ? 115.858 80.219 111.767 1.00 363.71 744 THR A O 1
ATOM 2819 N N . ASN A 1 395 ? 117.559 81.684 111.468 1.00 239.23 745 ASN A N 1
ATOM 2820 C CA . ASN A 1 395 ? 116.822 82.725 110.740 1.00 241.93 745 ASN A CA 1
ATOM 2821 C C . ASN A 1 395 ? 115.705 83.422 111.550 1.00 283.54 745 ASN A C 1
ATOM 2822 O O . ASN A 1 395 ? 115.059 82.833 112.419 1.00 337.99 745 ASN A O 1
ATOM 2833 N N . PRO A 1 396 ? 115.430 84.731 111.298 1.00 246.43 746 PRO A N 1
ATOM 2834 C CA . PRO A 1 396 ? 114.348 85.468 111.958 1.00 210.31 746 PRO A CA 1
ATOM 2835 C C . PRO A 1 396 ? 112.932 85.066 111.560 1.00 207.88 746 PRO A C 1
ATOM 2836 O O . PRO A 1 396 ? 112.061 85.162 112.407 1.00 179.07 746 PRO A O 1
ATOM 2847 N N . HIS A 1 397 ? 112.684 84.614 110.320 1.00 206.00 747 HIS A N 1
ATOM 2848 C CA . HIS A 1 397 ? 111.348 84.159 109.933 1.00 213.15 747 HIS A CA 1
ATOM 2849 C C . HIS A 1 397 ? 110.793 83.156 110.959 1.00 211.86 747 HIS A C 1
ATOM 2850 O O . HIS A 1 397 ? 109.711 83.337 111.518 1.00 135.26 747 HIS A O 1
ATOM 2864 N N . SER A 1 398 ? 111.566 82.102 111.244 1.00 250.67 748 SER A N 1
ATOM 2865 C CA . SER A 1 398 ? 111.165 81.084 112.204 1.00 255.62 748 SER A CA 1
ATOM 2866 C C . SER A 1 398 ? 111.033 81.649 113.629 1.00 222.46 748 SER A C 1
ATOM 2867 O O . SER A 1 398 ? 110.152 81.204 114.360 1.00 181.79 748 SER A O 1
ATOM 2875 N N . GLU A 1 399 ? 111.854 82.644 114.025 1.00 184.77 749 GLU A N 1
ATOM 2876 C CA . GLU A 1 399 ? 111.728 83.303 115.327 1.00 209.29 749 GLU A CA 1
ATOM 2877 C C . GLU A 1 399 ? 110.399 84.062 115.424 1.00 230.63 749 GLU A C 1
ATOM 2878 O O . GLU A 1 399 ? 109.751 84.020 116.467 1.00 251.99 749 GLU A O 1
ATOM 2890 N N . LEU A 1 400 ? 109.954 84.737 114.362 1.00 189.52 750 LEU A N 1
ATOM 2891 C CA . LEU A 1 400 ? 108.637 85.362 114.379 1.00 184.08 750 LEU A CA 1
ATOM 2892 C C . LEU A 1 400 ? 107.536 84.308 114.480 1.00 245.23 750 LEU A C 1
ATOM 2893 O O . LEU A 1 400 ? 106.652 84.425 115.330 1.00 261.10 750 LEU A O 1
ATOM 2909 N N . VAL A 1 401 ? 107.603 83.251 113.668 1.00 217.79 751 VAL A N 1
ATOM 2910 C CA . VAL A 1 401 ? 106.602 82.193 113.686 1.00 184.21 751 VAL A CA 1
ATOM 2911 C C . VAL A 1 401 ? 106.534 81.528 115.059 1.00 166.65 751 VAL A C 1
ATOM 2912 O O . VAL A 1 401 ? 105.447 81.257 115.559 1.00 181.23 751 VAL A O 1
ATOM 2925 N N . ALA A 1 402 ? 107.691 81.311 115.692 1.00 188.39 752 ALA A N 1
ATOM 2926 C CA . ALA A 1 402 ? 107.762 80.826 117.067 1.00 233.52 752 ALA A CA 1
ATOM 2927 C C . ALA A 1 402 ? 107.227 81.853 118.073 1.00 188.80 752 ALA A C 1
ATOM 2928 O O . ALA A 1 402 ? 106.572 81.473 119.044 1.00 183.02 752 ALA A O 1
ATOM 2935 N N . THR A 1 403 ? 107.495 83.147 117.845 1.00 148.44 753 THR A N 1
ATOM 2936 C CA . THR A 1 403 ? 107.055 84.206 118.740 1.00 169.43 753 THR A CA 1
ATOM 2937 C C . THR A 1 403 ? 105.532 84.215 118.867 1.00 181.55 753 THR A C 1
ATOM 2938 O O . THR A 1 403 ? 105.012 84.379 119.963 1.00 197.92 753 THR A O 1
ATOM 2949 N N . ALA A 1 404 ? 104.818 84.028 117.757 1.00 193.69 754 ALA A N 1
ATOM 2950 C CA . ALA A 1 404 ? 103.366 83.908 117.778 1.00 225.02 754 ALA A CA 1
ATOM 2951 C C . ALA A 1 404 ? 102.906 82.872 118.811 1.00 215.27 754 ALA A C 1
ATOM 2952 O O . ALA A 1 404 ? 102.107 83.195 119.694 1.00 206.62 754 ALA A O 1
ATOM 2959 N N . ASP A 1 405 ? 103.443 81.641 118.736 1.00 237.83 755 ASP A N 1
ATOM 2960 C CA . ASP A 1 405 ? 103.085 80.567 119.658 1.00 277.59 755 ASP A CA 1
ATOM 2961 C C . ASP A 1 405 ? 103.544 80.837 121.095 1.00 229.00 755 ASP A C 1
ATOM 2962 O O . ASP A 1 405 ? 102.806 80.520 122.027 1.00 170.03 755 ASP A O 1
ATOM 2971 N N . LYS A 1 406 ? 104.739 81.419 121.289 1.00 199.26 756 LYS A N 1
ATOM 2972 C CA . LYS A 1 406 ? 105.213 81.783 122.618 1.00 200.55 756 LYS A CA 1
ATOM 2973 C C . LYS A 1 406 ? 104.194 82.683 123.314 1.00 196.28 756 LYS A C 1
ATOM 2974 O O . LYS A 1 406 ? 103.873 82.479 124.485 1.00 211.78 756 LYS A O 1
ATOM 2993 N N . ILE A 1 407 ? 103.676 83.675 122.581 1.00 209.21 757 ILE A N 1
ATOM 2994 C CA . ILE A 1 407 ? 102.685 84.602 123.112 1.00 221.32 757 ILE A CA 1
ATOM 2995 C C . ILE A 1 407 ? 101.339 83.893 123.309 1.00 226.84 757 ILE A C 1
ATOM 2996 O O . ILE A 1 407 ? 100.759 83.957 124.393 1.00 186.55 757 ILE A O 1
ATOM 3012 N N . VAL A 1 408 ? 100.840 83.200 122.276 1.00 219.39 758 VAL A N 1
ATOM 3013 C CA . VAL A 1 408 ? 99.521 82.585 122.333 1.00 235.44 758 VAL A CA 1
ATOM 3014 C C . VAL A 1 408 ? 99.442 81.505 123.425 1.00 292.44 758 VAL A C 1
ATOM 3015 O O . VAL A 1 408 ? 98.463 81.466 124.164 1.00 290.14 758 VAL A O 1
ATOM 3028 N N . LYS A 1 409 ? 100.475 80.665 123.590 1.00 336.21 759 LYS A N 1
ATOM 3029 C CA . LYS A 1 409 ? 100.516 79.654 124.648 1.00 354.25 759 LYS A CA 1
ATOM 3030 C C . LYS A 1 409 ? 100.615 80.271 126.056 1.00 284.48 759 LYS A C 1
ATOM 3031 O O . LYS A 1 409 ? 100.080 79.715 127.016 1.00 183.23 759 LYS A O 1
ATOM 3050 N N . SER A 1 410 ? 101.283 81.427 126.190 1.00 247.20 760 SER A N 1
ATOM 3051 C CA . SER A 1 410 ? 101.319 82.189 127.436 1.00 220.82 760 SER A CA 1
ATOM 3052 C C . SER A 1 410 ? 99.960 82.835 127.744 1.00 213.12 760 SER A C 1
ATOM 3053 O O . SER A 1 410 ? 99.558 82.912 128.911 1.00 186.89 760 SER A O 1
ATOM 3061 N N . SER A 1 411 ? 99.265 83.310 126.694 1.00 154.81 761 SER A N 1
ATOM 3062 C CA . SER A 1 411 ? 98.040 84.085 126.827 1.00 172.25 761 SER A CA 1
ATOM 3063 C C . SER A 1 411 ? 96.744 83.260 126.705 1.00 204.67 761 SER A C 1
ATOM 3064 O O . SER A 1 411 ? 95.656 83.812 126.883 1.00 189.46 761 SER A O 1
ATOM 3072 N N . GLU A 1 412 ? 96.824 81.943 126.462 1.00 229.54 762 GLU A N 1
ATOM 3073 C CA . GLU A 1 412 ? 95.677 81.038 126.560 1.00 259.63 762 GLU A CA 1
ATOM 3074 C C . GLU A 1 412 ? 94.997 81.168 127.925 1.00 242.49 762 GLU A C 1
ATOM 3075 O O . GLU A 1 412 ? 93.773 81.049 128.039 1.00 289.77 762 GLU A O 1
ATOM 3087 N N . HIS A 1 413 ? 95.806 81.427 128.960 1.00 222.98 763 HIS A N 1
ATOM 3088 C CA . HIS A 1 413 ? 95.350 81.674 130.322 1.00 252.98 763 HIS A CA 1
ATOM 3089 C C . HIS A 1 413 ? 94.409 82.887 130.428 1.00 285.48 763 HIS A C 1
ATOM 3090 O O . HIS A 1 413 ? 93.570 82.943 131.335 1.00 252.21 763 HIS A O 1
ATOM 3104 N N . LEU A 1 414 ? 94.530 83.857 129.501 1.00 326.13 764 LEU A N 1
ATOM 3105 C CA . LEU A 1 414 ? 93.985 85.205 129.658 1.00 354.69 764 LEU A CA 1
ATOM 3106 C C . LEU A 1 414 ? 92.647 85.399 128.924 1.00 335.44 764 LEU A C 1
ATOM 3107 O O . LEU A 1 414 ? 92.518 86.341 128.136 1.00 339.21 764 LEU A O 1
ATOM 3123 N N . ARG A 1 415 ? 91.643 84.539 129.192 1.00 303.63 765 ARG A N 1
ATOM 3124 C CA . ARG A 1 415 ? 90.287 84.725 128.671 1.00 277.95 765 ARG A CA 1
ATOM 3125 C C . ARG A 1 415 ? 89.238 84.224 129.679 1.00 319.83 765 ARG A C 1
ATOM 3126 O O . ARG A 1 415 ? 88.405 83.372 129.356 1.00 328.24 765 ARG A O 1
ATOM 3147 N N . VAL A 1 416 ? 89.249 84.812 130.891 1.00 338.95 766 VAL A N 1
ATOM 3148 C CA . VAL A 1 416 ? 88.300 84.492 131.961 1.00 343.40 766 VAL A CA 1
ATOM 3149 C C . VAL A 1 416 ? 86.900 85.062 131.685 1.00 366.91 766 VAL A C 1
ATOM 3150 O O . VAL A 1 416 ? 86.740 86.012 130.920 1.00 377.11 766 VAL A O 1
ATOM 3163 N N . ASP A 1 417 ? 85.889 84.498 132.373 1.00 379.85 767 ASP A N 1
ATOM 3164 C CA . ASP A 1 417 ? 84.479 84.669 132.035 1.00 385.98 767 ASP A CA 1
ATOM 3165 C C . ASP A 1 417 ? 83.952 86.080 132.323 1.00 353.22 767 ASP A C 1
ATOM 3166 O O . ASP A 1 417 ? 82.936 86.466 131.740 1.00 357.86 767 ASP A O 1
ATOM 3175 N N . VAL A 1 418 ? 84.592 86.827 133.242 1.00 336.85 768 VAL A N 1
ATOM 3176 C CA . VAL A 1 418 ? 84.202 88.203 133.548 1.00 334.38 768 VAL A CA 1
ATOM 3177 C C . VAL A 1 418 ? 85.452 89.089 133.548 1.00 337.15 768 VAL A C 1
ATOM 3178 O O . VAL A 1 418 ? 86.306 88.965 134.427 1.00 345.67 768 VAL A O 1
ATOM 3191 N N . PRO A 1 419 ? 85.599 90.005 132.555 1.00 335.42 769 PRO A N 1
ATOM 3192 C CA . PRO A 1 419 ? 86.771 90.875 132.462 1.00 312.48 769 PRO A CA 1
ATOM 3193 C C . PRO A 1 419 ? 86.646 92.101 133.359 1.00 283.27 769 PRO A C 1
ATOM 3194 O O . PRO A 1 419 ? 85.614 92.333 133.985 1.00 268.58 769 PRO A O 1
ATOM 3205 N N . LYS A 1 420 ? 87.743 92.868 133.417 1.00 273.27 770 LYS A N 1
ATOM 3206 C CA . LYS A 1 420 ? 87.823 94.111 134.169 1.00 272.06 770 LYS A CA 1
ATOM 3207 C C . LYS A 1 420 ? 88.296 95.225 133.229 1.00 265.49 770 LYS A C 1
ATOM 3208 O O . LYS A 1 420 ? 88.948 94.942 132.224 1.00 210.53 770 LYS A O 1
ATOM 3227 N N . PRO A 1 421 ? 87.978 96.517 133.506 1.00 271.11 771 PRO A N 1
ATOM 3228 C CA . PRO A 1 421 ? 88.330 97.610 132.596 1.00 265.54 771 PRO A CA 1
ATOM 3229 C C . PRO A 1 421 ? 89.803 97.644 132.189 1.00 247.93 771 PRO A C 1
ATOM 3230 O O . PRO A 1 421 ? 90.092 97.513 131.001 1.00 217.37 771 PRO A O 1
ATOM 3241 N N . LEU A 1 422 ? 90.731 97.774 133.160 1.00 200.48 772 LEU A N 1
ATOM 3242 C CA . LEU A 1 422 ? 92.152 97.937 132.863 1.00 164.75 772 LEU A CA 1
ATOM 3243 C C . LEU A 1 422 ? 92.686 96.700 132.132 1.00 176.22 772 LEU A C 1
ATOM 3244 O O . LEU A 1 422 ? 93.392 96.806 131.119 1.00 158.30 772 LEU A O 1
ATOM 3260 N N . LEU A 1 423 ? 92.273 95.513 132.603 1.00 183.16 773 LEU A N 1
ATOM 3261 C CA . LEU A 1 423 ? 92.641 94.249 131.985 1.00 175.51 773 LEU A CA 1
ATOM 3262 C C . LEU A 1 423 ? 92.203 94.189 130.518 1.00 185.77 773 LEU A C 1
ATOM 3263 O O . LEU A 1 423 ? 92.999 93.788 129.674 1.00 170.75 773 LEU A O 1
ATOM 3279 N N . SER A 1 424 ? 90.978 94.612 130.191 1.00 189.27 774 SER A N 1
ATOM 3280 C CA . SER A 1 424 ? 90.499 94.559 128.814 1.00 218.17 774 SER A CA 1
ATOM 3281 C C . SER A 1 424 ? 91.389 95.381 127.869 1.00 210.71 774 SER A C 1
ATOM 3282 O O . SER A 1 424 ? 91.694 94.934 126.762 1.00 162.17 774 SER A O 1
ATOM 3290 N N . LEU A 1 425 ? 91.834 96.569 128.305 1.00 215.14 775 LEU A N 1
ATOM 3291 C CA . LEU A 1 425 ? 92.759 97.393 127.534 1.00 199.44 775 LEU A CA 1
ATOM 3292 C C . LEU A 1 425 ? 94.070 96.640 127.285 1.00 172.12 775 LEU A C 1
ATOM 3293 O O . LEU A 1 425 ? 94.590 96.654 126.167 1.00 115.51 775 LEU A O 1
ATOM 3309 N N . ALA A 1 426 ? 94.565 95.930 128.303 1.00 150.41 776 ALA A N 1
ATOM 3310 C CA . ALA A 1 426 ? 95.755 95.115 128.152 1.00 174.16 776 ALA A CA 1
ATOM 3311 C C . ALA A 1 426 ? 95.527 94.017 127.114 1.00 152.04 776 ALA A C 1
ATOM 3312 O O . ALA A 1 426 ? 96.419 93.726 126.318 1.00 135.81 776 ALA A O 1
ATOM 3319 N N . LEU A 1 427 ? 94.340 93.399 127.096 1.00 148.99 777 LEU A N 1
ATOM 3320 C CA . LEU A 1 427 ? 94.046 92.393 126.083 1.00 204.26 777 LEU A CA 1
ATOM 3321 C C . LEU A 1 427 ? 93.963 93.027 124.691 1.00 228.86 777 LEU A C 1
ATOM 3322 O O . LEU A 1 427 ? 94.462 92.440 123.736 1.00 172.12 777 LEU A O 1
ATOM 3338 N N . MET A 1 428 ? 93.407 94.241 124.562 1.00 210.08 778 MET A N 1
ATOM 3339 C CA . MET A 1 428 ? 93.429 94.960 123.293 1.00 202.54 778 MET A CA 1
ATOM 3340 C C . MET A 1 428 ? 94.860 95.195 122.799 1.00 168.28 778 MET A C 1
ATOM 3341 O O . MET A 1 428 ? 95.122 95.048 121.604 1.00 156.86 778 MET A O 1
ATOM 3355 N N . ILE A 1 429 ? 95.800 95.525 123.695 1.00 152.51 779 ILE A N 1
ATOM 3356 C CA . ILE A 1 429 ? 97.204 95.608 123.308 1.00 155.36 779 ILE A CA 1
ATOM 3357 C C . ILE A 1 429 ? 97.663 94.248 122.780 1.00 177.36 779 ILE A C 1
ATOM 3358 O O . ILE A 1 429 ? 98.114 94.166 121.638 1.00 115.99 779 ILE A O 1
ATOM 3374 N N . ILE A 1 430 ? 97.593 93.203 123.626 1.00 176.25 780 ILE A N 1
ATOM 3375 C CA . I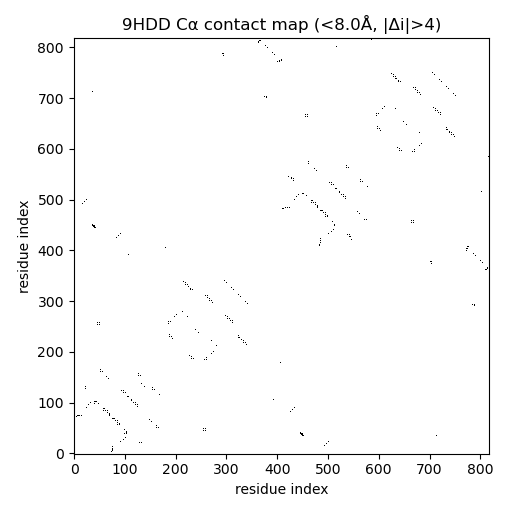LE A 1 430 ? 98.177 91.894 123.351 1.00 142.33 780 ILE A CA 1
ATOM 3376 C C . ILE A 1 430 ? 97.631 91.334 122.044 1.00 160.80 780 ILE A C 1
ATOM 3377 O O . ILE A 1 430 ? 98.400 90.845 121.218 1.00 122.01 780 ILE A O 1
ATOM 3393 N N . ASP A 1 431 ? 96.308 91.454 121.852 1.00 179.91 781 ASP A N 1
ATOM 3394 C CA . ASP A 1 431 ? 95.628 91.018 120.639 1.00 272.45 781 ASP A CA 1
ATOM 3395 C C . ASP A 1 431 ? 96.102 91.803 119.400 1.00 270.67 781 ASP A C 1
ATOM 3396 O O . ASP A 1 431 ? 96.210 91.250 118.304 1.00 164.50 781 ASP A O 1
ATOM 3405 N N . ALA A 1 432 ? 96.394 93.099 119.564 1.00 247.73 782 ALA A N 1
ATOM 3406 C CA . ALA A 1 432 ? 96.936 93.932 118.494 1.00 222.16 782 ALA A CA 1
ATOM 3407 C C . ALA A 1 432 ? 98.403 93.585 118.220 1.00 192.03 782 ALA A C 1
ATOM 3408 O O . ALA A 1 432 ? 98.828 93.562 117.064 1.00 171.73 782 ALA A O 1
ATOM 3415 N N . VAL A 1 433 ? 99.175 93.291 119.261 1.00 151.65 783 VAL A N 1
ATOM 3416 C CA . VAL A 1 433 ? 100.578 92.893 119.177 1.00 165.06 783 VAL A CA 1
ATOM 3417 C C . VAL A 1 433 ? 100.728 91.585 118.418 1.00 189.84 783 VAL A C 1
ATOM 3418 O O . VAL A 1 433 ? 101.608 91.473 117.573 1.00 132.14 783 VAL A O 1
ATOM 3431 N N . VAL A 1 434 ? 99.862 90.599 118.649 1.00 196.81 784 VAL A N 1
ATOM 3432 C CA . VAL A 1 434 ? 99.924 89.339 117.917 1.00 182.78 784 VAL A CA 1
ATOM 3433 C C . VAL A 1 434 ? 99.518 89.536 116.455 1.00 215.93 784 VAL A C 1
ATOM 3434 O O . VAL A 1 434 ? 100.135 88.954 115.563 1.00 165.70 784 VAL A O 1
ATOM 3447 N N . ALA A 1 435 ? 98.509 90.381 116.200 1.00 226.11 785 ALA A N 1
ATOM 3448 C CA . ALA A 1 435 ? 98.134 90.759 114.844 1.00 232.25 785 ALA A CA 1
ATOM 3449 C C . ALA A 1 435 ? 99.303 91.427 114.109 1.00 207.48 785 ALA A C 1
ATOM 3450 O O . ALA A 1 435 ? 99.575 91.080 112.950 1.00 109.90 785 ALA A O 1
ATOM 3457 N N . LEU A 1 436 ? 100.006 92.338 114.797 1.00 222.81 786 LEU A N 1
ATOM 3458 C CA . LEU A 1 436 ? 101.239 92.998 114.364 1.00 196.36 786 LEU A CA 1
ATOM 3459 C C . LEU A 1 436 ? 102.328 91.970 114.063 1.00 206.55 786 LEU A C 1
ATOM 3460 O O . LEU A 1 436 ? 102.882 91.982 112.968 1.00 158.07 786 LEU A O 1
ATOM 3476 N N . VAL A 1 437 ? 102.617 91.036 114.972 1.00 194.26 787 VAL A N 1
ATOM 3477 C CA . VAL A 1 437 ? 103.603 89.975 114.715 1.00 194.57 787 VAL A CA 1
ATOM 3478 C C . VAL A 1 437 ? 103.187 89.105 113.529 1.00 190.85 787 VAL A C 1
ATOM 3479 O O . VAL A 1 437 ? 104.024 88.793 112.689 1.00 143.42 787 VAL A O 1
ATOM 3492 N N . LYS A 1 438 ? 101.901 88.773 113.368 1.00 197.20 788 LYS A N 1
ATOM 3493 C CA . LYS A 1 438 ? 101.435 88.023 112.203 1.00 238.30 788 LYS A CA 1
ATOM 3494 C C . LYS A 1 438 ? 101.555 88.829 110.904 1.00 207.16 788 LYS A C 1
ATOM 3495 O O . LYS A 1 438 ? 101.834 88.245 109.852 1.00 151.61 788 LYS A O 1
ATOM 3514 N N . ALA A 1 439 ? 101.394 90.160 110.971 1.00 185.95 789 ALA A N 1
ATOM 3515 C CA . ALA A 1 439 ? 101.758 91.022 109.856 1.00 174.68 789 ALA A CA 1
ATOM 3516 C C . ALA A 1 439 ? 103.262 90.914 109.593 1.00 165.48 789 ALA A C 1
ATOM 3517 O O . ALA A 1 439 ? 103.680 90.739 108.453 1.00 158.57 789 ALA A O 1
ATOM 3524 N N . ALA A 1 440 ? 104.094 90.998 110.630 1.00 135.95 790 ALA A N 1
ATOM 3525 C CA . ALA A 1 440 ? 105.545 90.952 110.495 1.00 173.43 790 ALA A CA 1
ATOM 3526 C C . ALA A 1 440 ? 106.046 89.628 109.898 1.00 191.64 790 ALA A C 1
ATOM 3527 O O . ALA A 1 440 ? 107.059 89.607 109.200 1.00 134.20 790 ALA A O 1
ATOM 3534 N N . ILE A 1 441 ? 105.301 88.536 110.100 1.00 228.81 791 ILE A N 1
ATOM 3535 C CA . ILE A 1 441 ? 105.550 87.233 109.482 1.00 242.19 791 ILE A CA 1
ATOM 3536 C C . ILE A 1 441 ? 105.331 87.321 107.967 1.00 184.32 791 ILE A C 1
ATOM 3537 O O . ILE A 1 441 ? 106.115 86.777 107.183 1.00 125.12 791 ILE A O 1
ATOM 3553 N N . GLN A 1 442 ? 104.279 88.038 107.567 1.00 169.74 792 GLN A N 1
ATOM 3554 C CA . GLN A 1 442 ? 103.937 88.213 106.165 1.00 221.18 792 GLN A CA 1
ATOM 3555 C C . GLN A 1 442 ? 104.862 89.209 105.458 1.00 234.39 792 GLN A C 1
ATOM 3556 O O . GLN A 1 442 ? 105.047 89.088 104.245 1.00 255.35 792 GLN A O 1
ATOM 3570 N N . CYS A 1 443 ? 105.453 90.168 106.181 1.00 204.04 793 CYS A N 1
ATOM 3571 C CA . CYS A 1 443 ? 106.366 91.174 105.630 1.00 205.07 793 CYS A CA 1
ATOM 3572 C C . CYS A 1 443 ? 107.566 90.545 104.908 1.00 214.91 793 CYS A C 1
ATOM 3573 O O . CYS A 1 443 ? 107.786 90.791 103.726 1.00 176.75 793 CYS A O 1
ATOM 3581 N N . GLN A 1 444 ? 108.319 89.679 105.594 1.00 260.71 794 GLN A N 1
ATOM 3582 C CA . GLN A 1 444 ? 109.485 89.010 105.025 1.00 233.69 794 GLN A CA 1
ATOM 3583 C C . GLN A 1 444 ? 109.089 88.070 103.886 1.00 199.73 794 GLN A C 1
ATOM 3584 O O . GLN A 1 444 ? 109.809 87.944 102.904 1.00 175.72 794 GLN A O 1
ATOM 3598 N N . ASN A 1 445 ? 107.932 87.429 104.012 1.00 188.31 795 ASN A N 1
ATOM 3599 C CA . ASN A 1 445 ? 107.458 86.521 102.984 1.00 199.30 795 ASN A CA 1
ATOM 3600 C C . ASN A 1 445 ? 107.192 87.294 101.686 1.00 222.97 795 ASN A C 1
ATOM 3601 O O . ASN A 1 445 ? 107.520 86.803 100.610 1.00 265.56 795 ASN A O 1
ATOM 3612 N N . GLU A 1 446 ? 106.659 88.519 101.758 1.00 222.50 796 GLU A N 1
ATOM 3613 C CA . GLU A 1 446 ? 106.530 89.370 100.569 1.00 313.17 796 GLU A CA 1
ATOM 3614 C C . GLU A 1 446 ? 107.899 89.842 100.039 1.00 352.61 796 GLU A C 1
ATOM 3615 O O . GLU A 1 446 ? 108.100 89.899 98.820 1.00 430.11 796 GLU A O 1
ATOM 3627 N N . ILE A 1 447 ? 108.888 90.098 100.908 1.00 306.60 797 ILE A N 1
ATOM 3628 C CA . ILE A 1 447 ? 110.269 90.374 100.465 1.00 280.43 797 ILE A CA 1
ATOM 3629 C C . ILE A 1 447 ? 110.859 89.153 99.748 1.00 297.20 797 ILE A C 1
ATOM 3630 O O . ILE A 1 447 ? 111.448 89.298 98.680 1.00 325.07 797 ILE A O 1
ATOM 3646 N N . ALA A 1 448 ? 110.627 87.938 100.243 1.00 305.17 798 ALA A N 1
ATOM 3647 C CA . ALA A 1 448 ? 111.105 86.709 99.621 1.00 333.04 798 ALA A CA 1
ATOM 3648 C C . ALA A 1 448 ? 110.472 86.432 98.244 1.00 347.99 798 ALA A C 1
ATOM 3649 O O . ALA A 1 448 ? 111.041 85.649 97.478 1.00 301.50 798 ALA A O 1
ATOM 3656 N N . THR A 1 449 ? 109.319 87.052 97.915 1.00 392.01 799 THR A N 1
ATOM 3657 C CA . THR A 1 449 ? 108.733 86.993 96.571 1.00 423.92 799 THR A CA 1
ATOM 3658 C C . THR A 1 449 ? 109.096 88.224 95.725 1.00 412.06 799 THR A C 1
ATOM 3659 O O . THR A 1 449 ? 109.064 88.142 94.493 1.00 386.29 799 THR A O 1
ATOM 3670 N N . THR A 1 450 ? 109.430 89.354 96.355 1.00 412.29 800 THR A N 1
ATOM 3671 C CA . THR A 1 450 ? 109.939 90.548 95.659 1.00 395.24 800 THR A CA 1
ATOM 3672 C C . THR A 1 450 ? 111.367 90.298 95.165 1.00 414.61 800 THR A C 1
ATOM 3673 O O . THR A 1 450 ? 111.711 90.643 94.036 1.00 422.36 800 THR A O 1
ATOM 3684 N N . THR A 1 451 ? 112.194 89.659 95.998 1.00 422.99 801 THR A N 1
ATOM 3685 C CA . THR A 1 451 ? 113.543 89.223 95.641 1.00 415.97 801 THR A CA 1
ATOM 3686 C C . THR A 1 451 ? 113.492 87.926 94.819 1.00 382.87 801 THR A C 1
ATOM 3687 O O . THR A 1 451 ? 112.534 87.156 94.887 1.00 347.81 801 THR A O 1
ATOM 3698 N N . SER A 1 452 ? 114.566 87.657 94.050 1.00 365.45 802 SER A N 1
ATOM 3699 C CA . SER A 1 452 ? 114.608 86.572 93.069 1.00 344.36 802 SER A CA 1
ATOM 3700 C C . SER A 1 452 ? 115.390 85.341 93.551 1.00 358.16 802 SER A C 1
ATOM 3701 O O . SER A 1 452 ? 115.649 84.439 92.751 1.00 323.00 802 SER A O 1
ATOM 3709 N N . ILE A 1 453 ? 115.755 85.285 94.851 1.00 406.85 803 ILE A N 1
ATOM 3710 C CA . ILE A 1 453 ? 116.676 84.287 95.397 1.00 438.85 803 ILE A CA 1
ATOM 3711 C C . ILE A 1 453 ? 116.141 83.682 96.708 1.00 410.98 803 ILE A C 1
ATOM 3712 O O . ILE A 1 453 ? 115.326 84.298 97.395 1.00 384.18 803 ILE A O 1
ATOM 3728 N N . PRO A 1 454 ? 116.581 82.451 97.099 1.00 378.86 804 PRO A N 1
ATOM 3729 C CA . PRO A 1 454 ? 116.140 81.807 98.344 1.00 319.48 804 PRO A CA 1
ATOM 3730 C C . PRO A 1 454 ? 116.419 82.599 99.616 1.00 225.88 804 PRO A C 1
ATOM 3731 O O . PRO A 1 454 ? 117.382 83.363 99.673 1.00 183.43 804 PRO A O 1
ATOM 3742 N N . LEU A 1 455 ? 115.638 82.314 100.666 1.00 211.21 805 LEU A N 1
ATOM 3743 C CA . LEU A 1 455 ? 115.815 82.970 101.955 1.00 260.54 805 LEU A CA 1
ATOM 3744 C C . LEU A 1 455 ? 117.238 82.775 102.494 1.00 292.06 805 LEU A C 1
ATOM 3745 O O . LEU A 1 455 ? 117.822 83.730 102.997 1.00 331.31 805 LEU A O 1
ATOM 3761 N N . ASN A 1 456 ? 117.832 81.582 102.342 1.00 282.30 806 ASN A N 1
ATOM 3762 C CA . ASN A 1 456 ? 119.197 81.348 102.809 1.00 280.68 806 ASN A CA 1
ATOM 3763 C C . ASN A 1 456 ? 120.227 82.166 102.007 1.00 274.60 806 ASN A C 1
ATOM 3764 O O . ASN A 1 456 ? 121.123 82.770 102.596 1.00 221.65 806 ASN A O 1
ATOM 3775 N N . GLN A 1 457 ? 120.097 82.231 100.671 1.00 291.08 807 GLN A N 1
ATOM 3776 C CA . GLN A 1 457 ? 120.983 83.022 99.816 1.00 283.08 807 GLN A CA 1
ATOM 3777 C C . GLN A 1 457 ? 120.841 84.533 100.052 1.00 268.79 807 GLN A C 1
ATOM 3778 O O . GLN A 1 457 ? 121.760 85.296 99.746 1.00 233.20 807 GLN A O 1
ATOM 3792 N N . PHE A 1 458 ? 119.688 84.970 100.562 1.00 267.36 808 PHE A N 1
ATOM 3793 C CA . PHE A 1 458 ? 119.434 86.343 100.981 1.00 216.99 808 PHE A CA 1
ATOM 3794 C C . PHE A 1 458 ? 119.996 86.604 102.385 1.00 183.48 808 PHE A C 1
ATOM 3795 O O . PHE A 1 458 ? 120.876 87.444 102.543 1.00 173.25 808 PHE A O 1
ATOM 3812 N N . TYR A 1 459 ? 119.595 85.824 103.394 1.00 180.91 809 TYR A N 1
ATOM 3813 C CA . TYR A 1 459 ? 120.065 85.977 104.763 1.00 207.55 809 TYR A CA 1
ATOM 3814 C C . TYR A 1 459 ? 121.589 85.843 104.903 1.00 240.03 809 TYR A C 1
ATOM 3815 O O . TYR A 1 459 ? 122.162 86.464 105.793 1.00 227.10 809 TYR A O 1
ATOM 3833 N N . LEU A 1 460 ? 122.272 85.029 104.074 1.00 242.04 810 LEU A N 1
ATOM 3834 C CA . LEU A 1 460 ? 123.676 84.717 104.335 1.00 274.45 810 LEU A CA 1
ATOM 3835 C C . LEU A 1 460 ? 124.601 85.918 104.079 1.00 297.82 810 LEU A C 1
ATOM 3836 O O . LEU A 1 460 ? 125.735 85.925 104.573 1.00 361.13 810 LEU A O 1
ATOM 3852 N N . LYS A 1 461 ? 124.147 86.938 103.339 1.00 247.98 811 LYS A N 1
ATOM 3853 C CA . LYS A 1 461 ? 124.901 88.179 103.115 1.00 237.32 811 LYS A CA 1
ATOM 3854 C C . LYS A 1 461 ? 124.642 89.225 104.204 1.00 178.76 811 LYS A C 1
ATOM 3855 O O . LYS A 1 461 ? 125.572 89.743 104.813 1.00 177.50 811 LYS A O 1
ATOM 3874 N N . ASN A 1 462 ? 123.379 89.547 104.450 1.00 128.65 812 ASN A N 1
ATOM 3875 C CA . ASN A 1 462 ? 122.968 90.727 105.207 1.00 156.76 812 ASN A CA 1
ATOM 3876 C C . ASN A 1 462 ? 123.014 90.517 106.725 1.00 174.52 812 ASN A C 1
ATOM 3877 O O . ASN A 1 462 ? 122.002 90.698 107.409 1.00 143.86 812 ASN A O 1
ATOM 3888 N N . SER A 1 463 ? 124.148 90.089 107.275 1.00 161.13 813 SER A N 1
ATOM 3889 C CA . SER A 1 463 ? 124.226 89.649 108.675 1.00 212.93 813 SER A CA 1
ATOM 3890 C C . SER A 1 463 ? 123.886 90.748 109.671 1.00 173.13 813 SER A C 1
ATOM 3891 O O . SER A 1 463 ? 123.209 90.497 110.661 1.00 165.00 813 SER A O 1
ATOM 3899 N N . ARG A 1 464 ? 124.270 91.988 109.384 1.00 174.77 814 ARG A N 1
ATOM 3900 C CA . ARG A 1 464 ? 124.034 93.126 110.280 1.00 189.70 814 ARG A CA 1
ATOM 3901 C C . ARG A 1 464 ? 122.575 93.542 110.309 1.00 238.83 814 ARG A C 1
ATOM 3902 O O . ARG A 1 464 ? 122.052 93.813 111.386 1.00 223.70 814 ARG A O 1
ATOM 3923 N N . TRP A 1 465 ? 121.878 93.505 109.169 1.00 233.83 815 TRP A N 1
ATOM 3924 C CA . TRP A 1 465 ? 120.422 93.649 109.162 1.00 203.65 815 TRP A CA 1
ATOM 3925 C C . TRP A 1 465 ? 119.763 92.467 109.860 1.00 174.35 815 TRP A C 1
ATOM 3926 O O . TRP A 1 465 ? 118.896 92.672 110.705 1.00 145.73 815 TRP A O 1
ATOM 3947 N N . THR A 1 466 ? 120.224 91.245 109.579 1.00 157.18 816 THR A N 1
ATOM 3948 C CA . THR A 1 466 ? 119.629 90.021 110.109 1.00 154.31 816 THR A CA 1
ATOM 3949 C C . THR A 1 466 ? 119.597 90.060 111.632 1.00 135.84 816 THR A C 1
ATOM 3950 O O . THR A 1 466 ? 118.529 89.774 112.200 1.00 102.38 816 THR A O 1
ATOM 3961 N N . GLU A 1 467 ? 120.745 90.407 112.267 1.00 167.78 817 GLU A N 1
ATOM 3962 C CA . GLU A 1 467 ? 120.849 90.548 113.719 1.00 194.13 817 GLU A CA 1
ATOM 3963 C C . GLU A 1 467 ? 119.963 91.683 114.251 1.00 197.62 817 GLU A C 1
ATOM 3964 O O . GLU A 1 467 ? 119.477 91.623 115.380 1.00 183.25 817 GLU A O 1
ATOM 3976 N N . GLY A 1 468 ? 119.745 92.735 113.462 1.00 192.57 818 GLY A N 1
ATOM 3977 C CA . GLY A 1 468 ? 118.839 93.824 113.813 1.00 203.06 818 GLY A CA 1
ATOM 3978 C C . GLY A 1 468 ? 117.395 93.349 113.854 1.00 170.86 818 GLY A C 1
ATOM 3979 O O . GLY A 1 468 ? 116.688 93.570 114.832 1.00 158.05 818 GLY A O 1
ATOM 3983 N N . LEU A 1 469 ? 116.968 92.611 112.836 1.00 153.89 819 LEU A N 1
ATOM 3984 C CA . LEU A 1 469 ? 115.627 92.045 112.761 1.00 135.66 819 LEU A CA 1
ATOM 3985 C C . LEU A 1 469 ? 115.392 90.987 113.841 1.00 158.71 819 LEU A C 1
ATOM 3986 O O . LEU A 1 469 ? 114.368 91.047 114.514 1.00 111.93 819 LEU A O 1
ATOM 4002 N N . ILE A 1 470 ? 116.345 90.083 114.111 1.00 202.26 820 ILE A N 1
ATOM 4003 C CA . ILE A 1 470 ? 116.206 89.125 115.212 1.00 173.93 820 ILE A CA 1
ATOM 4004 C C . ILE A 1 470 ? 116.158 89.852 116.558 1.00 156.76 820 ILE A C 1
ATOM 4005 O O . ILE A 1 470 ? 115.299 89.539 117.373 1.00 146.91 820 ILE A O 1
ATOM 4021 N N . SER A 1 471 ? 117.072 90.798 116.816 1.00 146.45 821 SER A N 1
ATOM 4022 C CA . SER A 1 471 ? 117.067 91.532 118.080 1.00 194.99 821 SER A CA 1
ATOM 4023 C C . SER A 1 471 ? 115.762 92.309 118.250 1.00 208.87 821 SER A C 1
ATOM 4024 O O . SER A 1 471 ? 115.235 92.405 119.354 1.00 219.21 821 SER A O 1
ATOM 4032 N N . ALA A 1 472 ? 115.196 92.831 117.160 1.00 183.47 822 ALA A N 1
ATOM 4033 C CA . ALA A 1 472 ? 113.884 93.446 117.185 1.00 177.27 822 ALA A CA 1
ATOM 4034 C C . ALA A 1 472 ? 112.803 92.416 117.532 1.00 202.69 822 ALA A C 1
ATOM 4035 O O . ALA A 1 472 ? 112.047 92.635 118.474 1.00 187.14 822 ALA A O 1
ATOM 4042 N N . ALA A 1 473 ? 112.757 91.258 116.865 1.00 182.35 823 ALA A N 1
ATOM 4043 C CA . ALA A 1 473 ? 111.786 90.204 117.169 1.00 149.68 823 ALA A CA 1
ATOM 4044 C C . ALA A 1 473 ? 111.870 89.752 118.630 1.00 152.30 823 ALA A C 1
ATOM 4045 O O . ALA A 1 473 ? 110.845 89.653 119.300 1.00 117.41 823 ALA A O 1
ATOM 4052 N N . LYS A 1 474 ? 113.086 89.580 119.163 1.00 150.07 824 LYS A N 1
ATOM 4053 C CA . LYS A 1 474 ? 113.334 89.241 120.563 1.00 176.90 824 LYS A CA 1
ATOM 4054 C C . LYS A 1 474 ? 112.989 90.385 121.526 1.00 159.39 824 LYS A C 1
ATOM 4055 O O . LYS A 1 474 ? 112.593 90.132 122.664 1.00 101.39 824 LYS A O 1
ATOM 4074 N N . ALA A 1 475 ? 113.102 91.635 121.092 1.00 169.84 825 ALA A N 1
ATOM 4075 C CA . ALA A 1 475 ? 112.627 92.783 121.849 1.00 186.95 825 ALA A CA 1
ATOM 4076 C C . ALA A 1 475 ? 111.094 92.816 121.914 1.00 182.74 825 ALA A C 1
ATOM 4077 O O . ALA A 1 475 ? 110.556 93.072 122.983 1.00 106.96 825 ALA A O 1
ATOM 4084 N N . VAL A 1 476 ? 110.373 92.496 120.829 1.00 175.54 826 VAL A N 1
ATOM 4085 C CA . VAL A 1 476 ? 108.901 92.417 120.862 1.00 155.01 826 VAL A CA 1
ATOM 4086 C C . VAL A 1 476 ? 108.419 91.227 121.684 1.00 155.38 826 VAL A C 1
ATOM 4087 O O . VAL A 1 476 ? 107.564 91.421 122.541 1.00 150.18 826 VAL A O 1
ATOM 4100 N N . ALA A 1 477 ? 109.025 90.041 121.529 1.00 170.11 827 ALA A N 1
ATOM 4101 C CA . ALA A 1 477 ? 108.776 88.903 122.414 1.00 195.45 827 ALA A CA 1
ATOM 4102 C C . ALA A 1 477 ? 109.044 89.254 123.890 1.00 165.62 827 ALA A C 1
ATOM 4103 O O . ALA A 1 477 ? 108.158 89.116 124.742 1.00 106.43 827 ALA A O 1
ATOM 4110 N N . GLY A 1 478 ? 110.242 89.765 124.180 1.00 139.87 828 GLY A N 1
ATOM 4111 C CA . GLY A 1 478 ? 110.608 90.131 125.538 1.00 187.08 828 GLY A CA 1
ATOM 4112 C C . GLY A 1 478 ? 109.708 91.218 126.138 1.00 190.20 828 GLY A C 1
ATOM 4113 O O . GLY A 1 478 ? 109.296 91.117 127.293 1.00 188.47 828 GLY A O 1
ATOM 4117 N N . ALA A 1 479 ? 109.383 92.248 125.355 1.00 147.98 829 ALA A N 1
ATOM 4118 C CA . ALA A 1 479 ? 108.522 93.345 125.764 1.00 137.33 829 ALA A CA 1
ATOM 4119 C C . ALA A 1 479 ? 107.131 92.835 126.110 1.00 133.30 829 ALA A C 1
ATOM 4120 O O . ALA A 1 479 ? 106.626 93.059 127.208 1.00 85.99 829 ALA A O 1
ATOM 4127 N N . THR A 1 480 ? 106.532 92.077 125.193 1.00 130.06 830 THR A N 1
ATOM 4128 C CA . THR A 1 480 ? 105.200 91.532 125.389 1.00 121.21 830 THR A CA 1
ATOM 4129 C C . THR A 1 480 ? 105.216 90.558 126.551 1.00 138.24 830 THR A C 1
ATOM 4130 O O . THR A 1 480 ? 104.266 90.544 127.306 1.00 128.71 830 THR A O 1
ATOM 4141 N N . ASN A 1 481 ? 106.281 89.765 126.706 1.00 166.97 831 ASN A N 1
ATOM 4142 C CA . ASN A 1 481 ? 106.427 88.876 127.852 1.00 197.60 831 ASN A CA 1
ATOM 4143 C C . ASN A 1 481 ? 106.442 89.648 129.175 1.00 177.19 831 ASN A C 1
ATOM 4144 O O . ASN A 1 481 ? 105.844 89.173 130.126 1.00 125.22 831 ASN A O 1
ATOM 4155 N N . VAL A 1 482 ? 107.082 90.818 129.266 1.00 186.47 832 VAL A N 1
ATOM 4156 C CA . VAL A 1 482 ? 106.980 91.613 130.485 1.00 247.67 832 VAL A CA 1
ATOM 4157 C C . VAL A 1 482 ? 105.564 92.205 130.612 1.00 237.72 832 VAL A C 1
ATOM 4158 O O . VAL A 1 482 ? 105.058 92.322 131.735 1.00 206.95 832 VAL A O 1
ATOM 4171 N N . LEU A 1 483 ? 104.874 92.528 129.504 1.00 166.30 833 LEU A N 1
ATOM 4172 C CA . LEU A 1 483 ? 103.489 92.977 129.593 1.00 138.83 833 LEU A CA 1
ATOM 4173 C C . LEU A 1 483 ? 102.581 91.854 130.119 1.00 186.58 833 LEU A C 1
ATOM 4174 O O . LEU A 1 483 ? 101.898 92.036 131.121 1.00 210.57 833 LEU A O 1
ATOM 4190 N N . ILE A 1 484 ? 102.627 90.660 129.502 1.00 179.08 834 ILE A N 1
ATOM 4191 C CA . ILE A 1 484 ? 101.918 89.455 129.935 1.00 138.98 834 ILE A CA 1
ATOM 4192 C C . ILE A 1 484 ? 102.260 89.088 131.386 1.00 149.62 834 ILE A C 1
ATOM 4193 O O . ILE A 1 484 ? 101.372 88.780 132.183 1.00 135.99 834 ILE A O 1
ATOM 4209 N N . THR A 1 485 ? 103.558 89.110 131.735 1.00 195.06 835 THR A N 1
ATOM 4210 C CA . THR A 1 485 ? 104.034 88.823 133.086 1.00 205.84 835 THR A CA 1
ATOM 4211 C C . THR A 1 485 ? 103.485 89.849 134.075 1.00 183.55 835 THR A C 1
ATOM 4212 O O . THR A 1 485 ? 103.298 89.513 135.243 1.00 191.96 835 THR A O 1
ATOM 4223 N N . THR A 1 486 ? 103.229 91.090 133.628 1.00 157.47 836 THR A N 1
ATOM 4224 C CA . THR A 1 486 ? 102.634 92.092 134.499 1.00 184.32 836 THR A CA 1
ATOM 4225 C C . THR A 1 486 ? 101.125 91.846 134.603 1.00 165.85 836 THR A C 1
ATOM 4226 O O . THR A 1 486 ? 100.588 91.805 135.709 1.00 137.63 836 THR A O 1
ATOM 4237 N N . ALA A 1 487 ? 100.447 91.621 133.469 1.00 190.83 837 ALA A N 1
ATOM 4238 C CA . ALA A 1 487 ? 98.999 91.401 133.417 1.00 198.40 837 ALA A CA 1
ATOM 4239 C C . ALA A 1 487 ? 98.572 90.159 134.205 1.00 180.04 837 ALA A C 1
ATOM 4240 O O . ALA A 1 487 ? 97.467 90.101 134.713 1.00 170.07 837 ALA A O 1
ATOM 4247 N N . SER A 1 488 ? 99.454 89.168 134.332 1.00 177.58 838 SER A N 1
ATOM 4248 C CA . SER A 1 488 ? 99.239 88.003 135.179 1.00 176.11 838 SER A CA 1
ATOM 4249 C C . SER A 1 488 ? 98.848 88.381 136.609 1.00 151.48 838 SER A C 1
ATOM 4250 O O . SER A 1 488 ? 98.025 87.701 137.208 1.00 193.57 838 SER A O 1
ATOM 4258 N N . LYS A 1 489 ? 99.377 89.473 137.160 1.00 157.47 839 LYS A N 1
ATOM 4259 C CA . LYS A 1 489 ? 98.980 89.923 138.491 1.00 231.50 839 LYS A CA 1
ATOM 4260 C C . LYS A 1 489 ? 97.518 90.391 138.526 1.00 246.07 839 LYS A C 1
ATOM 4261 O O . LYS A 1 489 ? 96.853 90.309 139.561 1.00 192.97 839 LYS A O 1
ATOM 4280 N N . LEU A 1 490 ? 97.032 90.894 137.378 1.00 259.07 840 LEU A N 1
ATOM 4281 C CA . LEU A 1 490 ? 95.688 91.439 137.191 1.00 262.60 840 LEU A CA 1
ATOM 4282 C C . LEU A 1 490 ? 94.676 90.375 136.731 1.00 271.02 840 LEU A C 1
ATOM 4283 O O . LEU A 1 490 ? 93.605 90.718 136.218 1.00 218.22 840 LEU A O 1
ATOM 4299 N N . ILE A 1 491 ? 95.012 89.079 136.901 1.00 245.20 841 ILE A N 1
ATOM 4300 C CA . ILE A 1 491 ? 94.092 87.969 136.676 1.00 211.01 841 ILE A CA 1
ATOM 4301 C C . ILE A 1 491 ? 94.324 86.844 137.696 1.00 221.42 841 ILE A C 1
ATOM 4302 O O . ILE A 1 491 ? 93.342 86.312 138.226 1.00 239.11 841 ILE A O 1
ATOM 4318 N N . THR A 1 492 ? 95.594 86.486 137.987 1.00 244.72 842 THR A N 1
ATOM 4319 C CA . THR A 1 492 ? 95.890 85.379 138.901 1.00 298.93 842 THR A CA 1
ATOM 4320 C C . THR A 1 492 ? 95.467 85.719 140.336 1.00 327.73 842 THR A C 1
ATOM 4321 O O . THR A 1 492 ? 95.475 84.837 141.201 1.00 359.07 842 THR A O 1
ATOM 4332 N N . SER A 1 493 ? 95.153 86.995 140.606 1.00 335.53 843 SER A N 1
ATOM 4333 C CA . SER A 1 493 ? 94.319 87.370 141.743 1.00 385.85 843 SER A CA 1
ATOM 4334 C C . SER A 1 493 ? 93.133 88.189 141.235 1.00 404.84 843 SER A C 1
ATOM 4335 O O . SER A 1 493 ? 93.295 89.054 140.380 1.00 367.21 843 SER A O 1
ATOM 4343 N N . GLU A 1 494 ? 91.939 87.898 141.767 1.00 484.57 844 GLU A N 1
ATOM 4344 C CA . GLU A 1 494 ? 90.763 88.740 141.571 1.00 559.12 844 GLU A CA 1
ATOM 4345 C C . GLU A 1 494 ? 90.720 89.864 142.616 1.00 594.38 844 GLU A C 1
ATOM 4346 O O . GLU A 1 494 ? 90.228 90.963 142.341 1.00 601.51 844 GLU A O 1
ATOM 4358 N N . ASP A 1 495 ? 91.229 89.587 143.825 1.00 616.94 845 ASP A N 1
ATOM 4359 C CA . ASP A 1 495 ? 91.368 90.565 144.899 1.00 627.87 845 ASP A CA 1
ATOM 4360 C C . ASP A 1 495 ? 92.568 91.498 144.680 1.00 624.02 845 ASP A C 1
ATOM 4361 O O . ASP A 1 495 ? 93.565 91.120 144.062 1.00 631.09 845 ASP A O 1
ATOM 4370 N N . ASN A 1 496 ? 92.467 92.705 145.261 1.00 610.32 846 ASN A N 1
ATOM 4371 C CA . ASN A 1 496 ? 93.394 93.820 145.071 1.00 596.20 846 ASN A CA 1
ATOM 4372 C C . ASN A 1 496 ? 94.674 93.654 145.910 1.00 614.70 846 ASN A C 1
ATOM 4373 O O . ASN A 1 496 ? 95.100 94.576 146.610 1.00 618.16 846 ASN A O 1
ATOM 4384 N N . GLU A 1 497 ? 95.347 92.497 145.778 1.00 623.88 847 GLU A N 1
ATOM 4385 C CA . GLU A 1 497 ? 96.514 92.132 146.579 1.00 624.11 847 GLU A CA 1
ATOM 4386 C C . GLU A 1 497 ? 97.745 92.963 146.202 1.00 620.03 847 GLU A C 1
ATOM 4387 O O . GLU A 1 497 ? 98.630 93.160 147.042 1.00 619.92 847 GLU A O 1
ATOM 4399 N N . ASN A 1 498 ? 97.828 93.413 144.935 1.00 604.37 848 ASN A N 1
ATOM 4400 C CA . ASN A 1 498 ? 98.926 94.261 144.482 1.00 577.16 848 ASN A CA 1
ATOM 4401 C C . ASN A 1 498 ? 98.483 95.194 143.344 1.00 543.90 848 ASN A C 1
ATOM 4402 O O . ASN A 1 498 ? 97.577 94.881 142.569 1.00 531.13 848 ASN A O 1
ATOM 4413 N N . THR A 1 499 ? 99.187 96.336 143.235 1.00 502.54 849 THR A N 1
ATOM 4414 C CA . THR A 1 499 ? 99.021 97.307 142.153 1.00 469.91 849 THR A CA 1
ATOM 4415 C C . THR A 1 499 ? 100.383 97.912 141.801 1.00 448.20 849 THR A C 1
ATOM 4416 O O . THR A 1 499 ? 101.277 97.971 142.645 1.00 441.09 849 THR A O 1
ATOM 4427 N N . SER A 1 500 ? 100.527 98.374 140.546 1.00 410.41 850 SER A N 1
ATOM 4428 C CA . SER A 1 500 ? 101.788 98.918 140.054 1.00 367.96 850 SER A CA 1
ATOM 4429 C C . SER A 1 500 ? 101.574 99.760 138.790 1.00 288.61 850 SER A C 1
ATOM 4430 O O . SER A 1 500 ? 102.027 99.395 137.708 1.00 265.65 850 SER A O 1
ATOM 4438 N N . PRO A 1 501 ? 100.920 100.944 138.885 1.00 236.82 851 PRO A N 1
ATOM 4439 C CA . PRO A 1 501 ? 100.522 101.703 137.700 1.00 216.75 851 PRO A CA 1
ATOM 4440 C C . PRO A 1 501 ? 101.689 102.190 136.852 1.00 218.39 851 PRO A C 1
ATOM 4441 O O . PRO A 1 501 ? 101.645 102.031 135.637 1.00 166.59 851 PRO A O 1
ATOM 4452 N N . GLU A 1 502 ? 102.762 102.693 137.481 1.00 250.76 852 GLU A N 1
ATOM 4453 C CA . GLU A 1 502 ? 103.906 103.193 136.728 1.00 249.72 852 GLU A CA 1
ATOM 4454 C C . GLU A 1 502 ? 104.512 102.056 135.911 1.00 213.38 852 GLU A C 1
ATOM 4455 O O . GLU A 1 502 ? 104.995 102.297 134.800 1.00 168.93 852 GLU A O 1
ATOM 4467 N N . GLN A 1 503 ? 104.474 100.830 136.460 1.00 184.21 853 GLN A N 1
ATOM 4468 C CA . GLN A 1 503 ? 105.039 99.677 135.778 1.00 212.49 853 GLN A CA 1
ATOM 4469 C C . GLN A 1 503 ? 104.321 99.447 134.448 1.00 181.82 853 GLN A C 1
ATOM 4470 O O . GLN A 1 503 ? 104.980 99.097 133.454 1.00 95.17 853 GLN A O 1
ATOM 4484 N N . PHE A 1 504 ? 102.994 99.661 134.417 1.00 181.98 854 PHE A N 1
ATOM 4485 C CA . PHE A 1 504 ? 102.234 99.605 133.175 1.00 209.19 854 PHE A CA 1
ATOM 4486 C C . PHE A 1 504 ? 102.628 100.727 132.226 1.00 196.75 854 PHE A C 1
ATOM 4487 O O . PHE A 1 504 ? 102.730 100.485 131.022 1.00 123.18 854 PHE A O 1
ATOM 4504 N N . ILE A 1 505 ? 102.832 101.944 132.744 1.00 161.42 855 ILE A N 1
ATOM 4505 C CA . ILE A 1 505 ? 103.189 103.028 131.850 1.00 180.24 855 ILE A CA 1
ATOM 4506 C C . ILE A 1 505 ? 104.569 102.756 131.233 1.00 208.41 855 ILE A C 1
ATOM 4507 O O . ILE A 1 505 ? 104.743 102.872 130.021 1.00 143.19 855 ILE A O 1
ATOM 4523 N N . VAL A 1 506 ? 105.545 102.360 132.052 1.00 192.87 856 VAL A N 1
ATOM 4524 C CA . VAL A 1 506 ? 106.845 101.894 131.579 1.00 161.71 856 VAL A CA 1
ATOM 4525 C C . VAL A 1 506 ? 106.650 100.828 130.507 1.00 187.58 856 VAL A C 1
ATOM 4526 O O . VAL A 1 506 ? 107.179 100.975 129.410 1.00 181.78 856 VAL A O 1
ATOM 4539 N N . ALA A 1 507 ? 105.908 99.755 130.837 1.00 165.46 857 ALA A N 1
ATOM 4540 C CA . ALA A 1 507 ? 105.808 98.550 130.025 1.00 197.55 857 ALA A CA 1
ATOM 4541 C C . ALA A 1 507 ? 105.069 98.766 128.693 1.00 151.52 857 ALA A C 1
ATOM 4542 O O . ALA A 1 507 ? 105.483 98.245 127.630 1.00 51.34 857 ALA A O 1
ATOM 4549 N N . SER A 1 508 ? 103.991 99.565 128.765 1.00 132.86 858 SER A N 1
ATOM 4550 C CA . SER A 1 508 ? 103.242 99.993 127.594 1.00 167.35 858 SER A CA 1
ATOM 4551 C C . SER A 1 508 ? 104.080 100.873 126.669 1.00 205.09 858 SER A C 1
ATOM 4552 O O . SER A 1 508 ? 104.035 100.682 125.458 1.00 133.25 858 SER A O 1
ATOM 4560 N N . LYS A 1 509 ? 104.884 101.801 127.215 1.00 225.48 859 LYS A N 1
ATOM 4561 C CA . LYS A 1 509 ? 105.867 102.576 126.446 1.00 203.52 859 LYS A CA 1
ATOM 4562 C C . LYS A 1 509 ? 106.995 101.703 125.919 1.00 180.33 859 LYS A C 1
ATOM 4563 O O . LYS A 1 509 ? 107.422 101.930 124.800 1.00 147.24 859 LYS A O 1
ATOM 4582 N N . GLU A 1 510 ? 107.429 100.669 126.640 1.00 155.93 860 GLU A N 1
ATOM 4583 C CA . GLU A 1 510 ? 108.401 99.677 126.159 1.00 163.67 860 GLU A CA 1
ATOM 4584 C C . GLU A 1 510 ? 107.880 98.807 125.008 1.00 161.26 860 GLU A C 1
ATOM 4585 O O . GLU A 1 510 ? 108.601 98.623 124.023 1.00 110.30 860 GLU A O 1
ATOM 4597 N N . VAL A 1 511 ? 106.637 98.305 125.054 1.00 108.83 861 VAL A N 1
ATOM 4598 C CA . VAL A 1 511 ? 106.017 97.676 123.872 1.00 134.47 861 VAL A CA 1
ATOM 4599 C C . VAL A 1 511 ? 105.840 98.694 122.754 1.00 152.42 861 VAL A C 1
ATOM 4600 O O . VAL A 1 511 ? 106.163 98.397 121.613 1.00 97.58 861 VAL A O 1
ATOM 4613 N N . ALA A 1 512 ? 105.391 99.915 123.051 1.00 145.95 862 ALA A N 1
ATOM 4614 C CA . ALA A 1 512 ? 105.218 100.947 122.044 1.00 158.43 862 ALA A CA 1
ATOM 4615 C C . ALA A 1 512 ? 106.538 101.352 121.370 1.00 182.45 862 ALA A C 1
ATOM 4616 O O . ALA A 1 512 ? 106.562 101.520 120.162 1.00 167.06 862 ALA A O 1
ATOM 4623 N N . ALA A 1 513 ? 107.654 101.447 122.096 1.00 149.17 863 ALA A N 1
ATOM 4624 C CA . ALA A 1 513 ? 108.964 101.765 121.532 1.00 180.14 863 ALA A CA 1
ATOM 4625 C C . ALA A 1 513 ? 109.583 100.604 120.739 1.00 173.90 863 ALA A C 1
ATOM 4626 O O . ALA A 1 513 ? 109.993 100.775 119.592 1.00 121.60 863 ALA A O 1
ATOM 4633 N N . SER A 1 514 ? 109.613 99.403 121.323 1.00 141.30 864 SER A N 1
ATOM 4634 C CA . SER A 1 514 ? 110.141 98.205 120.654 1.00 120.98 864 SER A CA 1
ATOM 4635 C C . SER A 1 514 ? 109.333 97.794 119.431 1.00 98.62 864 SER A C 1
ATOM 4636 O O . SER A 1 514 ? 109.923 97.403 118.433 1.00 111.36 864 SER A O 1
ATOM 4644 N N . THR A 1 515 ? 108.010 97.948 119.423 1.00 105.98 865 THR A N 1
ATOM 4645 C CA . THR A 1 515 ? 107.199 97.737 118.205 1.00 148.01 865 THR A CA 1
ATOM 4646 C C . THR A 1 515 ? 107.489 98.741 117.094 1.00 132.31 865 THR A C 1
ATOM 4647 O O . THR A 1 515 ? 107.472 98.373 115.925 1.00 70.32 865 THR A O 1
ATOM 4658 N N . ILE A 1 516 ? 107.851 99.976 117.422 1.00 139.11 866 ILE A N 1
ATOM 4659 C CA . ILE A 1 516 ? 108.301 100.947 116.424 1.00 178.86 866 ILE A CA 1
ATOM 4660 C C . ILE A 1 516 ? 109.667 100.550 115.864 1.00 179.33 866 ILE A C 1
ATOM 4661 O O . ILE A 1 516 ? 109.847 100.560 114.646 1.00 161.77 866 ILE A O 1
ATOM 4677 N N . GLN A 1 517 ? 110.604 100.102 116.708 1.00 168.45 867 GLN A N 1
ATOM 4678 C CA . GLN A 1 517 ? 111.863 99.520 116.219 1.00 177.84 867 GLN A CA 1
ATOM 4679 C C . GLN A 1 517 ? 111.615 98.338 115.279 1.00 148.67 867 GLN A C 1
ATOM 4680 O O . GLN A 1 517 ? 112.246 98.285 114.229 1.00 106.37 867 GLN A O 1
ATOM 4694 N N . LEU A 1 518 ? 110.697 97.417 115.595 1.00 94.58 868 LEU A N 1
ATOM 4695 C CA . LEU A 1 518 ? 110.380 96.299 114.707 1.00 103.22 868 LEU A CA 1
ATOM 4696 C C . LEU A 1 518 ? 109.886 96.788 113.343 1.00 154.78 868 LEU A C 1
ATOM 4697 O O . LEU A 1 518 ? 110.351 96.255 112.341 1.00 101.48 868 LEU A O 1
ATOM 4713 N N . VAL A 1 519 ? 109.020 97.812 113.253 1.00 175.78 869 VAL A N 1
ATOM 4714 C CA . VAL A 1 519 ? 108.623 98.346 111.930 1.00 151.64 869 VAL A CA 1
ATOM 4715 C C . VAL A 1 519 ? 109.820 98.930 111.214 1.00 171.22 869 VAL A C 1
ATOM 4716 O O . VAL A 1 519 ? 110.077 98.553 110.083 1.00 206.46 869 VAL A O 1
ATOM 4729 N N . ALA A 1 520 ? 110.586 99.802 111.863 1.00 155.31 870 ALA A N 1
ATOM 4730 C CA . ALA A 1 520 ? 111.726 100.454 111.240 1.00 183.35 870 ALA A CA 1
ATOM 4731 C C . ALA A 1 520 ? 112.762 99.432 110.730 1.00 235.30 870 ALA A C 1
ATOM 4732 O O . ALA A 1 520 ? 113.139 99.446 109.561 1.00 150.54 870 ALA A O 1
ATOM 4739 N N . ALA A 1 521 ? 113.141 98.469 111.578 1.00 225.41 871 ALA A N 1
ATOM 4740 C CA . ALA A 1 521 ? 114.023 97.355 111.229 1.00 203.97 871 ALA A CA 1
ATOM 4741 C C . ALA A 1 521 ? 113.455 96.482 110.098 1.00 195.62 871 ALA A C 1
ATOM 4742 O O . ALA A 1 521 ? 114.214 95.959 109.284 1.00 239.22 871 ALA A O 1
ATOM 4749 N N . SER A 1 522 ? 112.129 96.373 109.996 1.00 181.55 872 SER A N 1
ATOM 4750 C CA . SER A 1 522 ? 111.425 95.724 108.880 1.00 217.52 872 SER A CA 1
ATOM 4751 C C . SER A 1 522 ? 111.296 96.593 107.623 1.00 167.36 872 SER A C 1
ATOM 4752 O O . SER A 1 522 ? 110.942 96.082 106.567 1.00 152.41 872 SER A O 1
ATOM 4760 N N . ARG A 1 523 ? 111.562 97.898 107.708 1.00 123.18 873 ARG A N 1
ATOM 4761 C CA . ARG A 1 523 ? 111.324 98.839 106.614 1.00 196.80 873 ARG A CA 1
ATOM 4762 C C . ARG A 1 523 ? 112.430 98.801 105.570 1.00 203.81 873 ARG A C 1
ATOM 4763 O O . ARG A 1 523 ? 112.151 98.859 104.375 1.00 192.48 873 ARG A O 1
ATOM 4784 N N . VAL A 1 524 ? 113.687 98.749 106.020 1.00 224.33 874 VAL A N 1
ATOM 4785 C CA . VAL A 1 524 ? 114.860 99.192 105.230 1.00 259.25 874 VAL A CA 1
ATOM 4786 C C . VAL A 1 524 ? 114.937 98.536 103.849 1.00 240.24 874 VAL A C 1
ATOM 4787 O O . VAL A 1 524 ? 115.418 99.157 102.905 1.00 216.23 874 VAL A O 1
ATOM 4800 N N . LYS A 1 525 ? 114.461 97.290 103.727 1.00 227.67 875 LYS A N 1
ATOM 4801 C CA . LYS A 1 525 ? 114.567 96.443 102.532 1.00 260.93 875 LYS A CA 1
ATOM 4802 C C . LYS A 1 525 ? 113.360 96.502 101.577 1.00 285.62 875 LYS A C 1
ATOM 4803 O O . LYS A 1 525 ? 113.398 95.851 100.534 1.00 255.91 875 LYS A O 1
ATOM 4822 N N . THR A 1 526 ? 112.298 97.253 101.891 1.00 316.92 876 THR A N 1
ATOM 4823 C CA . THR A 1 526 ? 111.084 97.387 101.047 1.00 324.41 876 THR A CA 1
ATOM 4824 C C . THR A 1 526 ? 110.894 98.790 100.475 1.00 346.14 876 THR A C 1
ATOM 4825 O O . THR A 1 526 ? 110.878 99.754 101.239 1.00 314.33 876 THR A O 1
ATOM 4836 N N . SER A 1 527 ? 110.595 98.907 99.177 1.00 363.76 877 SER A N 1
ATOM 4837 C CA . SER A 1 527 ? 109.839 100.064 98.668 1.00 381.45 877 SER A CA 1
ATOM 4838 C C . SER A 1 527 ? 108.383 100.039 99.174 1.00 437.13 877 SER A C 1
ATOM 4839 O O . SER A 1 527 ? 107.833 98.970 99.448 1.00 452.02 877 SER A O 1
ATOM 4847 N N . ILE A 1 528 ? 107.765 101.211 99.347 1.00 452.24 878 ILE A N 1
ATOM 4848 C CA . ILE A 1 528 ? 106.602 101.424 100.233 1.00 430.34 878 ILE A CA 1
ATOM 4849 C C . ILE A 1 528 ? 105.284 100.736 99.833 1.00 462.79 878 ILE A C 1
ATOM 4850 O O . ILE A 1 528 ? 104.408 100.572 100.678 1.00 468.97 878 ILE A O 1
ATOM 4866 N N . HIS A 1 529 ? 105.100 100.362 98.564 1.00 447.32 879 HIS A N 1
ATOM 4867 C CA . HIS A 1 529 ? 103.798 99.976 97.994 1.00 391.65 879 HIS A CA 1
ATOM 4868 C C . HIS A 1 529 ? 103.244 98.630 98.501 1.00 383.94 879 HIS A C 1
ATOM 4869 O O . HIS A 1 529 ? 102.159 98.212 98.095 1.00 347.23 879 HIS A O 1
ATOM 4883 N N . SER A 1 530 ? 103.981 97.944 99.379 1.00 401.10 880 SER A N 1
ATOM 4884 C CA . SER A 1 530 ? 103.609 96.671 100.004 1.00 396.90 880 SER A CA 1
ATOM 4885 C C . SER A 1 530 ? 102.370 96.782 100.900 1.00 392.95 880 SER A C 1
ATOM 4886 O O . SER A 1 530 ? 102.331 97.557 101.859 1.00 381.02 880 SER A O 1
ATOM 4894 N N . LYS A 1 531 ? 101.367 95.930 100.656 1.00 375.56 881 LYS A N 1
ATOM 4895 C CA . LYS A 1 531 ? 100.193 95.818 101.535 1.00 343.26 881 LYS A CA 1
ATOM 4896 C C . LYS A 1 531 ? 100.545 95.210 102.889 1.00 293.50 881 LYS A C 1
ATOM 4897 O O . LYS A 1 531 ? 99.939 95.583 103.886 1.00 288.72 881 LYS A O 1
ATOM 4916 N N . ALA A 1 532 ? 101.552 94.339 102.966 1.00 282.04 882 ALA A N 1
ATOM 4917 C CA . ALA A 1 532 ? 102.058 93.847 104.248 1.00 269.70 882 ALA A CA 1
ATOM 4918 C C . ALA A 1 532 ? 102.682 94.982 105.073 1.00 266.36 882 ALA A C 1
ATOM 4919 O O . ALA A 1 532 ? 102.383 95.097 106.257 1.00 233.14 882 ALA A O 1
ATOM 4926 N N . GLN A 1 533 ? 103.457 95.875 104.450 1.00 277.60 883 GLN A N 1
ATOM 4927 C CA . GLN A 1 533 ? 103.958 97.078 105.121 1.00 273.89 883 GLN A CA 1
ATOM 4928 C C . GLN A 1 533 ? 102.802 97.953 105.606 1.00 258.40 883 GLN A C 1
ATOM 4929 O O . GLN A 1 533 ? 102.759 98.342 106.769 1.00 183.90 883 GLN A O 1
ATOM 4943 N N . ASP A 1 534 ? 101.846 98.243 104.727 1.00 275.56 884 ASP A N 1
ATOM 4944 C CA . ASP A 1 534 ? 100.704 99.083 105.076 1.00 301.59 884 ASP A CA 1
ATOM 4945 C C . ASP A 1 534 ? 99.892 98.478 106.234 1.00 268.21 884 ASP A C 1
ATOM 4946 O O . ASP A 1 534 ? 99.553 99.169 107.194 1.00 267.75 884 ASP A O 1
ATOM 4955 N N . LYS A 1 535 ? 99.645 97.164 106.200 1.00 230.00 885 LYS A N 1
ATOM 4956 C CA . LYS A 1 535 ? 98.951 96.449 107.275 1.00 250.25 885 LYS A CA 1
ATOM 4957 C C . LYS A 1 535 ? 99.746 96.496 108.575 1.00 211.10 885 LYS A C 1
ATOM 4958 O O . LYS A 1 535 ? 99.166 96.779 109.616 1.00 121.37 885 LYS A O 1
ATOM 4977 N N . LEU A 1 536 ? 101.061 96.276 108.532 1.00 227.46 886 LEU A N 1
ATOM 4978 C CA . LEU A 1 536 ? 101.922 96.380 109.711 1.00 227.90 886 LEU A CA 1
ATOM 4979 C C . LEU A 1 536 ? 101.864 97.781 110.295 1.00 206.99 886 LEU A C 1
ATOM 4980 O O . LEU A 1 536 ? 101.669 97.938 111.498 1.00 145.18 886 LEU A O 1
ATOM 4996 N N . GLU A 1 537 ? 101.994 98.802 109.456 1.00 219.22 887 GLU A N 1
ATOM 4997 C CA . GLU A 1 537 ? 101.945 100.179 109.920 1.00 234.46 887 GLU A CA 1
ATOM 4998 C C . GLU A 1 537 ? 100.595 100.487 110.553 1.00 202.75 887 GLU A C 1
ATOM 4999 O O . GLU A 1 537 ? 100.550 100.965 111.684 1.00 161.88 887 GLU A O 1
ATOM 5011 N N . HIS A 1 538 ? 99.492 100.150 109.889 1.00 200.89 888 HIS A N 1
ATOM 5012 C CA . HIS A 1 538 ? 98.170 100.384 110.443 1.00 247.33 888 HIS A CA 1
ATOM 5013 C C . HIS A 1 538 ? 97.972 99.627 111.766 1.00 217.68 888 HIS A C 1
ATOM 5014 O O . HIS A 1 538 ? 97.487 100.179 112.760 1.00 151.28 888 HIS A O 1
ATOM 5028 N N . CYS A 1 539 ? 98.409 98.369 111.822 1.00 182.55 889 CYS A N 1
ATOM 5029 C CA . CYS A 1 539 ? 98.342 97.609 113.061 1.00 213.40 889 CYS A CA 1
ATOM 5030 C C . CYS A 1 539 ? 99.207 98.242 114.151 1.00 220.09 889 CYS A C 1
ATOM 5031 O O . CYS A 1 539 ? 98.831 98.223 115.314 1.00 223.17 889 CYS A O 1
ATOM 5039 N N . SER A 1 540 ? 100.355 98.826 113.803 1.00 223.40 890 SER A N 1
ATOM 5040 C CA . SER A 1 540 ? 101.178 99.534 114.781 1.00 204.94 890 SER A CA 1
ATOM 5041 C C . SER A 1 540 ? 100.449 100.764 115.298 1.00 187.72 890 SER A C 1
ATOM 5042 O O . SER A 1 540 ? 100.613 101.095 116.468 1.00 140.50 890 SER A O 1
ATOM 5050 N N . LYS A 1 541 ? 99.604 101.420 114.484 1.00 179.72 891 LYS A N 1
ATOM 5051 C CA . LYS A 1 541 ? 98.721 102.496 114.953 1.00 186.69 891 LYS A CA 1
ATOM 5052 C C . LYS A 1 541 ? 97.680 101.960 115.918 1.00 186.87 891 LYS A C 1
ATOM 5053 O O . LYS A 1 541 ? 97.450 102.602 116.933 1.00 165.78 891 LYS A O 1
ATOM 5072 N N . ASP A 1 542 ? 97.122 100.772 115.686 1.00 190.57 892 ASP A N 1
ATOM 5073 C CA . ASP A 1 542 ? 96.248 100.134 116.670 1.00 226.73 892 ASP A CA 1
ATOM 5074 C C . ASP A 1 542 ? 96.977 99.967 118.012 1.00 175.42 892 ASP A C 1
ATOM 5075 O O . ASP A 1 542 ? 96.426 100.354 119.043 1.00 124.04 892 ASP A O 1
ATOM 5084 N N . VAL A 1 543 ? 98.211 99.442 118.002 1.00 169.46 893 VAL A N 1
ATOM 5085 C CA . VAL A 1 543 ? 99.041 99.268 119.210 1.00 180.48 893 VAL A CA 1
ATOM 5086 C C . VAL A 1 543 ? 99.371 100.604 119.864 1.00 189.45 893 VAL A C 1
ATOM 5087 O O . VAL A 1 543 ? 99.247 100.754 121.074 1.00 134.57 893 VAL A O 1
ATOM 5100 N N . THR A 1 544 ? 99.768 101.587 119.058 1.00 210.12 894 THR A N 1
ATOM 5101 C CA . THR A 1 544 ? 100.113 102.942 119.492 1.00 203.43 894 THR A CA 1
ATOM 5102 C C . THR A 1 544 ? 98.931 103.584 120.195 1.00 211.85 894 THR A C 1
ATOM 5103 O O . THR A 1 544 ? 99.043 103.974 121.350 1.00 156.04 894 THR A O 1
ATOM 5114 N N . ASP A 1 545 ? 97.780 103.629 119.525 1.00 233.80 895 ASP A N 1
ATOM 5115 C CA . ASP A 1 545 ? 96.554 104.211 120.058 1.00 277.20 895 ASP A CA 1
ATOM 5116 C C . ASP A 1 545 ? 96.102 103.478 121.330 1.00 229.10 895 ASP A C 1
ATOM 5117 O O . ASP A 1 545 ? 95.627 104.115 122.271 1.00 178.57 895 ASP A O 1
ATOM 5126 N N . ALA A 1 546 ? 96.259 102.145 121.371 1.00 190.64 896 ALA A N 1
ATOM 5127 C CA . ALA A 1 546 ? 95.908 101.356 122.543 1.00 162.11 896 ALA A CA 1
ATOM 5128 C C . ALA A 1 546 ? 96.825 101.698 123.721 1.00 177.25 896 ALA A C 1
ATOM 5129 O O . ALA A 1 546 ? 96.348 101.942 124.830 1.00 146.85 896 ALA A O 1
ATOM 5136 N N . CYS A 1 547 ? 98.146 101.720 123.499 1.00 193.28 897 CYS A N 1
ATOM 5137 C CA . CYS A 1 547 ? 99.083 102.157 124.522 1.00 209.37 897 CYS A CA 1
ATOM 5138 C C . CYS A 1 547 ? 98.801 103.587 124.980 1.00 225.54 897 CYS A C 1
ATOM 5139 O O . CYS A 1 547 ? 98.922 103.890 126.164 1.00 174.56 897 CYS A O 1
ATOM 5147 N N . ARG A 1 548 ? 98.416 104.469 124.049 1.00 221.63 898 ARG A N 1
ATOM 5148 C CA . ARG A 1 548 ? 98.042 105.838 124.363 1.00 234.05 898 ARG A CA 1
ATOM 5149 C C . ARG A 1 548 ? 96.789 105.872 125.240 1.00 248.26 898 ARG A C 1
ATOM 5150 O O . ARG A 1 548 ? 96.737 106.644 126.195 1.00 235.01 898 ARG A O 1
ATOM 5171 N N . SER A 1 549 ? 95.797 105.023 124.926 1.00 253.69 899 SER A N 1
ATOM 5172 C CA . SER A 1 549 ? 94.560 104.879 125.689 1.00 250.93 899 SER A CA 1
ATOM 5173 C C . SER A 1 549 ? 94.810 104.339 127.102 1.00 216.07 899 SER A C 1
ATOM 5174 O O . SER A 1 549 ? 94.316 104.916 128.074 1.00 141.10 899 SER A O 1
ATOM 5182 N N . LEU A 1 550 ? 95.588 103.249 127.215 1.00 209.23 900 LEU A N 1
ATOM 5183 C CA . LEU A 1 550 ? 96.015 102.701 128.498 1.00 222.34 900 LEU A CA 1
ATOM 5184 C C . LEU A 1 550 ? 96.820 103.739 129.292 1.00 234.35 900 LEU A C 1
ATOM 5185 O O . LEU A 1 550 ? 96.595 103.931 130.493 1.00 198.04 900 LEU A O 1
ATOM 5201 N N . GLY A 1 551 ? 97.753 104.414 128.609 1.00 233.98 901 GLY A N 1
ATOM 5202 C CA . GLY A 1 551 ? 98.511 105.505 129.189 1.00 247.09 901 GLY A CA 1
ATOM 5203 C C . GLY A 1 551 ? 97.569 106.542 129.787 1.00 263.74 901 GLY A C 1
ATOM 5204 O O . GLY A 1 551 ? 97.624 106.791 130.988 1.00 280.02 901 GLY A O 1
ATOM 5208 N N . ASN A 1 552 ? 96.675 107.092 128.951 1.00 216.94 902 ASN A N 1
ATOM 5209 C CA . ASN A 1 552 ? 95.719 108.108 129.366 1.00 238.76 902 ASN A CA 1
ATOM 5210 C C . ASN A 1 552 ? 94.866 107.619 130.540 1.00 263.89 902 ASN A C 1
ATOM 5211 O O . ASN A 1 552 ? 94.607 108.388 131.466 1.00 306.49 902 ASN A O 1
ATOM 5222 N N . HIS A 1 553 ? 94.429 106.352 130.526 1.00 206.09 903 HIS A N 1
ATOM 5223 C CA . HIS A 1 553 ? 93.647 105.812 131.630 1.00 199.20 903 HIS A CA 1
ATOM 5224 C C . HIS A 1 553 ? 94.432 105.844 132.950 1.00 191.26 903 HIS A C 1
ATOM 5225 O O . HIS A 1 553 ? 93.953 106.383 133.948 1.00 167.63 903 HIS A O 1
ATOM 5239 N N . VAL A 1 554 ? 95.648 105.282 132.969 1.00 163.03 904 VAL A N 1
ATOM 5240 C CA . VAL A 1 554 ? 96.405 105.182 134.208 1.00 149.34 904 VAL A CA 1
ATOM 5241 C C . VAL A 1 554 ? 96.909 106.561 134.642 1.00 169.51 904 VAL A C 1
ATOM 5242 O O . VAL A 1 554 ? 96.884 106.867 135.831 1.00 173.33 904 VAL A O 1
ATOM 5255 N N . MET A 1 555 ? 97.352 107.403 133.699 1.00 168.25 905 MET A N 1
ATOM 5256 C CA . MET A 1 555 ? 97.630 108.805 133.986 1.00 176.66 905 MET A CA 1
ATOM 5257 C C . MET A 1 555 ? 96.415 109.480 134.626 1.00 223.59 905 MET A C 1
ATOM 5258 O O . MET A 1 555 ? 96.574 110.242 135.580 1.00 292.40 905 MET A O 1
ATOM 5272 N N . GLY A 1 556 ? 95.205 109.195 134.115 1.00 211.97 906 GLY A N 1
ATOM 5273 C CA . GLY A 1 556 ? 93.955 109.635 134.724 1.00 246.56 906 GLY A CA 1
ATOM 5274 C C . GLY A 1 556 ? 93.809 109.206 136.191 1.00 264.93 906 GLY A C 1
ATOM 5275 O O . GLY A 1 556 ? 93.506 110.031 137.048 1.00 256.84 906 GLY A O 1
ATOM 5279 N N . MET A 1 557 ? 94.052 107.922 136.490 1.00 262.23 907 MET A N 1
ATOM 5280 C CA . MET A 1 557 ? 93.967 107.393 137.848 1.00 274.75 907 MET A CA 1
ATOM 5281 C C . MET A 1 557 ? 94.966 108.056 138.809 1.00 292.84 907 MET A C 1
ATOM 5282 O O . MET A 1 557 ? 94.633 108.309 139.965 1.00 273.14 907 MET A O 1
ATOM 5296 N N . ILE A 1 558 ? 96.182 108.347 138.330 1.00 291.01 908 ILE A N 1
ATOM 5297 C CA . ILE A 1 558 ? 97.210 109.044 139.098 1.00 282.55 908 ILE A CA 1
ATOM 5298 C C . ILE A 1 558 ? 96.790 110.492 139.385 1.00 305.52 908 ILE A C 1
ATOM 5299 O O . ILE A 1 558 ? 96.785 110.928 140.540 1.00 292.61 908 ILE A O 1
ATOM 5315 N N . GLU A 1 559 ? 96.426 111.240 138.334 1.00 365.96 909 GLU A N 1
ATOM 5316 C CA . GLU A 1 559 ? 96.151 112.668 138.454 1.00 399.60 909 GLU A CA 1
ATOM 5317 C C . GLU A 1 559 ? 94.800 112.962 139.120 1.00 424.61 909 GLU A C 1
ATOM 5318 O O . GLU A 1 559 ? 94.591 114.085 139.569 1.00 437.12 909 GLU A O 1
ATOM 5330 N N . ASP A 1 560 ? 93.904 111.967 139.241 1.00 435.35 910 ASP A N 1
ATOM 5331 C CA . ASP A 1 560 ? 92.693 112.069 140.054 1.00 441.01 910 ASP A CA 1
ATOM 5332 C C . ASP A 1 560 ? 93.043 112.490 141.489 1.00 506.62 910 ASP A C 1
ATOM 5333 O O . ASP A 1 560 ? 92.382 113.351 142.075 1.00 508.63 910 ASP A O 1
ATOM 5342 N N . ASP A 1 561 ? 94.111 111.894 142.050 1.00 568.20 911 ASP A N 1
ATOM 5343 C CA . ASP A 1 561 ? 94.699 112.323 143.318 1.00 604.71 911 ASP A CA 1
ATOM 5344 C C . ASP A 1 561 ? 95.654 113.512 143.126 1.00 624.62 911 ASP A C 1
ATOM 5345 O O . ASP A 1 561 ? 95.518 114.546 143.794 1.00 630.56 911 ASP A O 1
ATOM 5354 N N . HIS A 1 562 ? 96.631 113.366 142.209 1.00 632.85 912 HIS A N 1
ATOM 5355 C CA . HIS A 1 562 ? 97.772 114.274 142.132 1.00 633.92 912 HIS A CA 1
ATOM 5356 C C . HIS A 1 562 ? 97.480 115.635 141.478 1.00 640.00 912 HIS A C 1
ATOM 5357 O O . HIS A 1 562 ? 98.375 116.485 141.444 1.00 640.00 912 HIS A O 1
ATOM 5371 N N . SER A 1 563 ? 96.225 115.906 141.074 1.00 640.00 913 SER A N 1
ATOM 5372 C CA . SER A 1 563 ? 95.739 117.275 140.894 1.00 640.00 913 SER A CA 1
ATOM 5373 C C . SER A 1 563 ? 95.885 118.120 142.172 1.00 640.00 913 SER A C 1
ATOM 5374 O O . SER A 1 563 ? 95.865 119.353 142.107 1.00 640.00 913 SER A O 1
ATOM 5382 N N . THR A 1 564 ? 96.018 117.456 143.341 1.00 640.00 914 THR A N 1
ATOM 5383 C CA . THR A 1 564 ? 96.323 118.093 144.627 1.00 639.16 914 THR A CA 1
ATOM 5384 C C . THR A 1 564 ? 97.787 118.565 144.682 1.00 637.67 914 THR A C 1
ATOM 5385 O O . THR A 1 564 ? 98.094 119.555 145.351 1.00 635.26 914 THR A O 1
ATOM 5396 N N . SER A 1 565 ? 98.692 117.830 144.002 1.00 635.16 915 SER A N 1
ATOM 5397 C CA . SER A 1 565 ? 100.144 117.985 144.088 1.00 626.74 915 SER A CA 1
ATOM 5398 C C . SER A 1 565 ? 100.719 118.885 142.985 1.00 622.39 915 SER A C 1
ATOM 5399 O O . SER A 1 565 ? 101.604 119.701 143.261 1.00 612.87 915 SER A O 1
ATOM 5407 N N . GLN A 1 566 ? 100.247 118.709 141.736 1.00 617.51 916 GLN A N 1
ATOM 5408 C CA . GLN A 1 566 ? 100.881 119.295 140.553 1.00 599.96 916 GLN A CA 1
ATOM 5409 C C . GLN A 1 566 ? 100.387 120.720 140.249 1.00 597.33 916 GLN A C 1
ATOM 5410 O O . GLN A 1 566 ? 100.233 121.086 139.081 1.00 598.24 916 GLN A O 1
ATOM 5424 N N . GLN A 1 567 ? 100.228 121.553 141.294 1.00 581.38 917 GLN A N 1
ATOM 5425 C CA . GLN A 1 567 ? 99.718 122.917 141.177 1.00 565.16 917 GLN A CA 1
ATOM 5426 C C . GLN A 1 567 ? 100.865 123.927 141.028 1.00 561.49 917 GLN A C 1
ATOM 5427 O O . GLN A 1 567 ? 102.014 123.625 141.353 1.00 554.38 917 GLN A O 1
ATOM 5441 N N . GLN A 1 568 ? 100.552 125.138 140.561 1.00 553.51 918 GLN A N 1
ATOM 5442 C CA . GLN A 1 568 ? 101.507 126.240 140.369 1.00 533.35 918 GLN A CA 1
ATOM 5443 C C . GLN A 1 568 ? 100.951 127.577 140.886 1.00 537.14 918 GLN A C 1
ATOM 5444 O O . GLN A 1 568 ? 99.759 127.708 141.175 1.00 522.85 918 GLN A O 1
ATOM 5458 N N . GLN A 1 569 ? 101.839 128.563 141.033 1.00 542.63 919 GLN A N 1
ATOM 5459 C CA . GLN A 1 569 ? 101.568 129.853 141.665 1.00 538.22 919 GLN A CA 1
ATOM 5460 C C . GLN A 1 569 ? 101.958 131.006 140.729 1.00 531.74 919 GLN A C 1
ATOM 5461 O O . GLN A 1 569 ? 102.823 130.840 139.863 1.00 530.83 919 GLN A O 1
ATOM 5475 N N . PRO A 1 570 ? 101.341 132.213 140.867 1.00 502.97 920 PRO A N 1
ATOM 5476 C CA . PRO A 1 570 ? 101.589 133.330 139.947 1.00 485.29 920 PRO A CA 1
ATOM 5477 C C . PRO A 1 570 ? 103.025 133.860 139.943 1.00 464.99 920 PRO A C 1
ATOM 5478 O O . PRO A 1 570 ? 103.778 133.688 140.905 1.00 456.74 920 PRO A O 1
ATOM 5489 N N . LEU A 1 571 ? 103.396 134.504 138.833 1.00 437.17 921 LEU A N 1
ATOM 5490 C CA . LEU A 1 571 ? 104.787 134.754 138.441 1.00 414.92 921 LEU A CA 1
ATOM 5491 C C . LEU A 1 571 ? 105.088 136.232 138.136 1.00 442.99 921 LEU A C 1
ATOM 5492 O O . LEU A 1 571 ? 106.205 136.549 137.736 1.00 468.21 921 LEU A O 1
ATOM 5508 N N . ASP A 1 572 ? 104.112 137.136 138.255 1.00 440.37 922 ASP A N 1
ATOM 5509 C CA . ASP A 1 572 ? 104.296 138.559 137.952 1.00 432.00 922 ASP A CA 1
ATOM 5510 C C . ASP A 1 572 ? 105.054 139.321 139.059 1.00 429.71 922 ASP A C 1
ATOM 5511 O O . ASP A 1 572 ? 105.009 138.980 140.244 1.00 388.58 922 ASP A O 1
ATOM 5520 N N . PHE A 1 573 ? 105.743 140.392 138.656 1.00 443.18 923 PHE A N 1
ATOM 5521 C CA . PHE A 1 573 ? 106.555 141.258 139.513 1.00 441.92 923 PHE A CA 1
ATOM 5522 C C . PHE A 1 573 ? 106.477 142.716 139.037 1.00 430.44 923 PHE A C 1
ATOM 5523 O O . PHE A 1 573 ? 106.330 142.985 137.845 1.00 434.75 923 PHE A O 1
ATOM 5540 N N . THR A 1 574 ? 106.632 143.667 139.957 1.00 402.73 924 THR A N 1
ATOM 5541 C CA . THR A 1 574 ? 106.657 145.110 139.650 1.00 376.97 924 THR A CA 1
ATOM 5542 C C . THR A 1 574 ? 108.066 145.674 139.453 1.00 327.80 924 THR A C 1
ATOM 5543 O O . THR A 1 574 ? 108.228 146.676 138.757 1.00 295.44 924 THR A O 1
ATOM 5554 N N . SER A 1 575 ? 109.093 145.058 140.045 1.00 340.06 925 SER A N 1
ATOM 5555 C CA . SER A 1 575 ? 110.469 145.570 140.050 1.00 349.27 925 SER A CA 1
ATOM 5556 C C . SER A 1 575 ? 111.347 144.807 139.059 1.00 381.12 925 SER A C 1
ATOM 5557 O O . SER A 1 575 ? 111.547 143.597 139.196 1.00 387.52 925 SER A O 1
ATOM 5565 N N . GLU A 1 576 ? 111.896 145.507 138.065 1.00 384.70 926 GLU A N 1
ATOM 5566 C CA . GLU A 1 576 ? 112.536 144.897 136.889 1.00 363.30 926 GLU A CA 1
ATOM 5567 C C . GLU A 1 576 ? 113.758 144.039 137.236 1.00 353.43 926 GLU A C 1
ATOM 5568 O O . GLU A 1 576 ? 113.913 142.941 136.702 1.00 336.27 926 GLU A O 1
ATOM 5580 N N . HIS A 1 577 ? 114.552 144.469 138.224 1.00 358.98 927 HIS A N 1
ATOM 5581 C CA . HIS A 1 577 ? 115.690 143.707 138.752 1.00 368.78 927 HIS A CA 1
ATOM 5582 C C . HIS A 1 577 ? 115.297 142.272 139.109 1.00 359.09 927 HIS A C 1
ATOM 5583 O O . HIS A 1 577 ? 116.048 141.325 138.866 1.00 375.30 927 HIS A O 1
ATOM 5597 N N . THR A 1 578 ? 114.100 142.104 139.678 1.00 346.78 928 THR A N 1
ATOM 5598 C CA . THR A 1 578 ? 113.605 140.801 140.129 1.00 333.29 928 THR A CA 1
ATOM 5599 C C . THR A 1 578 ? 113.186 139.911 138.965 1.00 297.77 928 THR A C 1
ATOM 5600 O O . THR A 1 578 ? 113.398 138.709 139.057 1.00 311.10 928 THR A O 1
ATOM 5611 N N . LEU A 1 579 ? 112.711 140.462 137.838 1.00 247.60 929 LEU A N 1
ATOM 5612 C CA . LEU A 1 579 ? 112.517 139.683 136.612 1.00 225.97 929 LEU A CA 1
ATOM 5613 C C . LEU A 1 579 ? 113.864 139.265 136.033 1.00 272.91 929 LEU A C 1
ATOM 5614 O O . LEU A 1 579 ? 114.085 138.083 135.778 1.00 314.39 929 LEU A O 1
ATOM 5630 N N . LYS A 1 580 ? 114.788 140.215 135.850 1.00 240.33 930 LYS A N 1
ATOM 5631 C CA . LYS A 1 580 ? 116.090 139.926 135.236 1.00 216.65 930 LYS A CA 1
ATOM 5632 C C . LYS A 1 580 ? 116.877 138.904 136.056 1.00 180.00 930 LYS A C 1
ATOM 5633 O O . LYS A 1 580 ? 117.611 138.102 135.495 1.00 146.11 930 LYS A O 1
ATOM 5652 N N . THR A 1 581 ? 116.647 138.877 137.369 1.00 225.92 931 THR A N 1
ATOM 5653 C CA . THR A 1 581 ? 117.087 137.811 138.281 1.00 248.13 931 THR A CA 1
ATOM 5654 C C . THR A 1 581 ? 116.284 136.517 138.122 1.00 251.99 931 THR A C 1
ATOM 5655 O O . THR A 1 581 ? 116.891 135.460 138.018 1.00 296.65 931 THR A O 1
ATOM 5666 N N . ALA A 1 582 ? 114.951 136.544 138.101 1.00 249.53 932 ALA A N 1
ATOM 5667 C CA . ALA A 1 582 ? 114.123 135.334 138.144 1.00 239.85 932 ALA A CA 1
ATOM 5668 C C . ALA A 1 582 ? 114.369 134.380 136.975 1.00 173.10 932 ALA A C 1
ATOM 5669 O O . ALA A 1 582 ? 114.402 133.169 137.173 1.00 219.30 932 ALA A O 1
ATOM 5676 N N . GLU A 1 583 ? 114.621 134.881 135.770 1.00 127.82 933 GLU A N 1
ATOM 5677 C CA . GLU A 1 583 ? 115.047 134.011 134.676 1.00 155.02 933 GLU A CA 1
ATOM 5678 C C . GLU A 1 583 ? 116.445 133.387 134.908 1.00 198.97 933 GLU A C 1
ATOM 5679 O O . GLU A 1 583 ? 116.697 132.240 134.536 1.00 131.04 933 GLU A O 1
ATOM 5691 N N . MET A 1 584 ? 117.352 134.101 135.576 1.00 211.09 934 MET A N 1
ATOM 5692 C CA . MET A 1 584 ? 118.697 133.618 135.907 1.00 187.33 934 MET A CA 1
ATOM 5693 C C . MET A 1 584 ? 118.736 132.731 137.154 1.00 162.56 934 MET A C 1
ATOM 5694 O O . MET A 1 584 ? 119.699 132.000 137.354 1.00 214.73 934 MET A O 1
ATOM 5708 N N . GLU A 1 585 ? 117.694 132.720 137.980 1.00 156.21 935 GLU A N 1
ATOM 5709 C CA . GLU A 1 585 ? 117.419 131.580 138.854 1.00 198.03 935 GLU A CA 1
ATOM 5710 C C . GLU A 1 585 ? 116.990 130.377 138.006 1.00 217.18 935 GLU A C 1
ATOM 5711 O O . GLU A 1 585 ? 117.529 129.278 138.133 1.00 210.77 935 GLU A O 1
ATOM 5723 N N . GLN A 1 586 ? 116.025 130.584 137.110 1.00 202.85 936 GLN A N 1
ATOM 5724 C CA . GLN A 1 586 ? 115.357 129.492 136.418 1.00 185.33 936 GLN A CA 1
ATOM 5725 C C . GLN A 1 586 ? 116.300 128.716 135.511 1.00 169.01 936 GLN A C 1
ATOM 5726 O O . GLN A 1 586 ? 116.245 127.491 135.513 1.00 280.39 936 GLN A O 1
ATOM 5740 N N . GLN A 1 587 ? 117.184 129.369 134.762 1.00 114.63 937 GLN A N 1
ATOM 5741 C CA . GLN A 1 587 ? 118.079 128.682 133.823 1.00 147.92 937 GLN A CA 1
ATOM 5742 C C . GLN A 1 587 ? 119.081 127.702 134.465 1.00 144.85 937 GLN A C 1
ATOM 5743 O O . GLN A 1 587 ? 119.641 126.861 133.767 1.00 80.97 937 GLN A O 1
ATOM 5757 N N . VAL A 1 588 ? 119.315 127.776 135.776 1.00 152.30 938 VAL A N 1
ATOM 5758 C CA . VAL A 1 588 ? 120.197 126.842 136.500 1.00 179.90 938 VAL A CA 1
ATOM 5759 C C . VAL A 1 588 ? 119.478 125.534 136.879 1.00 227.87 938 VAL A C 1
ATOM 5760 O O . VAL A 1 588 ? 120.082 124.461 136.876 1.00 205.59 938 VAL A O 1
ATOM 5773 N N . GLU A 1 589 ? 118.171 125.570 137.148 1.00 231.33 939 GLU A N 1
ATOM 5774 C CA . GLU A 1 589 ? 117.374 124.369 137.437 1.00 187.90 939 GLU A CA 1
ATOM 5775 C C . GLU A 1 589 ? 117.259 123.462 136.215 1.00 124.12 939 GLU A C 1
ATOM 5776 O O . GLU A 1 589 ? 117.427 122.254 136.322 1.00 161.34 939 GLU A O 1
ATOM 5788 N N . ILE A 1 590 ? 117.091 124.031 135.027 1.00 69.47 940 ILE A N 1
ATOM 5789 C CA . ILE A 1 590 ? 117.093 123.307 133.754 1.00 86.98 940 ILE A CA 1
ATOM 5790 C C . ILE A 1 590 ? 118.506 122.877 133.314 1.00 127.82 940 ILE A C 1
ATOM 5791 O O . ILE A 1 590 ? 118.699 122.363 132.215 1.00 103.12 940 ILE A O 1
ATOM 5807 N N . LEU A 1 591 ? 119.507 123.013 134.193 1.00 178.66 941 LEU A N 1
ATOM 5808 C CA . LEU A 1 591 ? 120.851 122.469 134.003 1.00 184.97 941 LEU A CA 1
ATOM 5809 C C . LEU A 1 591 ? 120.992 121.210 134.858 1.00 127.79 941 LEU A C 1
ATOM 5810 O O . LEU A 1 591 ? 121.265 120.138 134.328 1.00 114.43 941 LEU A O 1
ATOM 5826 N N . LYS A 1 592 ? 120.729 121.333 136.168 1.00 149.27 942 LYS A N 1
ATOM 5827 C CA . LYS A 1 592 ? 120.771 120.220 137.120 1.00 186.32 942 LYS A CA 1
ATOM 5828 C C . LYS A 1 592 ? 119.862 119.048 136.716 1.00 172.18 942 LYS A C 1
ATOM 5829 O O . LYS A 1 592 ? 120.203 117.884 136.953 1.00 175.75 942 LYS A O 1
ATOM 5848 N N . LEU A 1 593 ? 118.705 119.365 136.104 1.00 158.54 943 LEU A N 1
ATOM 5849 C CA . LEU A 1 593 ? 117.710 118.383 135.647 1.00 129.18 943 LEU A CA 1
ATOM 5850 C C . LEU A 1 593 ? 117.768 118.210 134.131 1.00 111.01 943 LEU A C 1
ATOM 5851 O O . LEU A 1 593 ? 116.716 118.126 133.462 1.00 96.31 943 LEU A O 1
ATOM 5867 N N . GLU A 1 594 ? 118.999 118.255 133.604 1.00 76.39 944 GLU A N 1
ATOM 5868 C CA . GLU A 1 594 ? 119.321 117.677 132.315 1.00 87.01 944 GLU A CA 1
ATOM 5869 C C . GLU A 1 594 ? 120.602 116.855 132.504 1.00 110.84 944 GLU A C 1
ATOM 5870 O O . GLU A 1 594 ? 120.750 115.757 131.973 1.00 139.86 944 GLU A O 1
ATOM 5882 N N . GLN A 1 595 ? 121.553 117.332 133.304 1.00 146.27 945 GLN A N 1
ATOM 5883 C CA . GLN A 1 595 ? 122.678 116.520 133.757 1.00 168.73 945 GLN A CA 1
ATOM 5884 C C . GLN A 1 595 ? 122.210 115.252 134.490 1.00 161.69 945 GLN A C 1
ATOM 5885 O O . GLN A 1 595 ? 122.727 114.176 134.213 1.00 199.54 945 GLN A O 1
ATOM 5899 N N . SER A 1 596 ? 121.240 115.334 135.413 1.00 147.56 946 SER A N 1
ATOM 5900 C CA . SER A 1 596 ? 120.789 114.143 136.129 1.00 158.21 946 SER A CA 1
ATOM 5901 C C . SER A 1 596 ? 120.279 113.066 135.157 1.00 150.21 946 SER A C 1
ATOM 5902 O O . SER A 1 596 ? 120.624 111.892 135.295 1.00 138.18 946 SER A O 1
ATOM 5910 N N . LEU A 1 597 ? 119.449 113.449 134.178 1.00 135.28 947 LEU A N 1
ATOM 5911 C CA . LEU A 1 597 ? 118.958 112.548 133.142 1.00 125.34 947 LEU A CA 1
ATOM 5912 C C . LEU A 1 597 ? 120.099 112.027 132.258 1.00 107.61 947 LEU A C 1
ATOM 5913 O O . LEU A 1 597 ? 120.166 110.834 132.018 1.00 181.29 947 LEU A O 1
ATOM 5929 N N . SER A 1 598 ? 121.046 112.836 131.802 1.00 137.00 948 SER A N 1
ATOM 5930 C CA . SER A 1 598 ? 122.113 112.311 130.943 1.00 215.68 948 SER A CA 1
ATOM 5931 C C . SER A 1 598 ? 123.159 111.472 131.714 1.00 190.60 948 SER A C 1
ATOM 5932 O O . SER A 1 598 ? 123.973 110.782 131.099 1.00 118.99 948 SER A O 1
ATOM 5940 N N . ASN A 1 599 ? 123.113 111.512 133.063 1.00 175.10 949 ASN A N 1
ATOM 5941 C CA . ASN A 1 599 ? 123.977 110.769 133.979 1.00 184.33 949 ASN A CA 1
ATOM 5942 C C . ASN A 1 599 ? 123.378 109.379 134.241 1.00 182.27 949 ASN A C 1
ATOM 5943 O O . ASN A 1 599 ? 124.050 108.359 134.077 1.00 189.85 949 ASN A O 1
ATOM 5954 N N . ALA A 1 600 ? 122.099 109.319 134.646 1.00 143.69 950 ALA A N 1
ATOM 5955 C CA . ALA A 1 600 ? 121.465 108.050 134.988 1.00 147.58 950 ALA A CA 1
ATOM 5956 C C . ALA A 1 600 ? 121.112 107.193 133.741 1.00 117.67 950 ALA A C 1
ATOM 5957 O O . ALA A 1 600 ? 121.109 105.973 133.807 1.00 123.05 950 ALA A O 1
ATOM 5964 N N . ARG A 1 601 ? 120.938 107.775 132.567 1.00 78.33 951 ARG A N 1
ATOM 5965 C CA . ARG A 1 601 ? 120.559 107.014 131.404 1.00 83.50 951 ARG A CA 1
ATOM 5966 C C . ARG A 1 601 ? 121.684 106.102 130.886 1.00 153.99 951 ARG A C 1
ATOM 5967 O O . ARG A 1 601 ? 121.405 105.222 130.062 1.00 233.35 951 ARG A O 1
ATOM 5988 N N . LYS A 1 602 ? 122.952 106.246 131.329 1.00 210.90 952 LYS A N 1
ATOM 5989 C CA . LYS A 1 602 ? 124.029 105.315 130.958 1.00 235.74 952 LYS A CA 1
ATOM 5990 C C . LYS A 1 602 ? 124.204 104.174 131.973 1.00 221.62 952 LYS A C 1
ATOM 5991 O O . LYS A 1 602 ? 124.666 103.102 131.593 1.00 273.04 952 LYS A O 1
ATOM 6010 N N . ARG A 1 603 ? 123.822 104.370 133.245 1.00 147.27 953 ARG A N 1
ATOM 6011 C CA . ARG A 1 603 ? 123.864 103.308 134.247 1.00 141.15 953 ARG A CA 1
ATOM 6012 C C . ARG A 1 603 ? 122.999 102.100 133.843 1.00 146.27 953 ARG A C 1
ATOM 6013 O O . ARG A 1 603 ? 123.385 100.947 134.052 1.00 165.17 953 ARG A O 1
ATOM 6034 N N . LEU A 1 604 ? 121.891 102.370 133.146 1.00 156.59 954 LEU A N 1
ATOM 6035 C CA . LEU A 1 604 ? 121.147 101.376 132.375 1.00 201.14 954 LEU A CA 1
ATOM 6036 C C . LEU A 1 604 ? 122.016 100.667 131.312 1.00 218.08 954 LEU A C 1
ATOM 6037 O O . LEU A 1 604 ? 122.025 99.440 131.254 1.00 243.68 954 LEU A O 1
ATOM 6053 N N . GLY A 1 605 ? 122.760 101.405 130.470 1.00 190.87 955 GLY A N 1
ATOM 6054 C CA . GLY A 1 605 ? 123.628 100.832 129.442 1.00 222.14 955 GLY A CA 1
ATOM 6055 C C . GLY A 1 605 ? 124.774 99.948 129.968 1.00 217.32 955 GLY A C 1
ATOM 6056 O O . GLY A 1 605 ? 125.405 99.233 129.180 1.00 173.66 955 GLY A O 1
ATOM 6060 N N . GLU A 1 606 ? 125.043 99.984 131.288 1.00 254.72 956 GLU A N 1
ATOM 6061 C CA . GLU A 1 606 ? 125.983 99.075 131.941 1.00 276.54 956 GLU A CA 1
ATOM 6062 C C . GLU A 1 606 ? 125.259 97.864 132.553 1.00 254.50 956 GLU A C 1
ATOM 6063 O O . GLU A 1 606 ? 125.737 96.734 132.430 1.00 236.39 956 GLU A O 1
ATOM 6075 N N . ILE A 1 607 ? 124.066 98.060 133.142 1.00 211.64 957 ILE A N 1
ATOM 6076 C CA . ILE A 1 607 ? 123.184 96.956 133.526 1.00 127.13 957 ILE A CA 1
ATOM 6077 C C . ILE A 1 607 ? 122.727 96.140 132.312 1.00 131.37 957 ILE A C 1
ATOM 6078 O O . ILE A 1 607 ? 122.499 94.957 132.443 1.00 173.08 957 ILE A O 1
ATOM 6094 N N . ARG A 1 608 ? 122.689 96.742 131.114 1.00 167.17 958 ARG A N 1
ATOM 6095 C CA . ARG A 1 608 ? 122.529 96.081 129.818 1.00 198.36 958 ARG A CA 1
ATOM 6096 C C . ARG A 1 608 ? 123.663 95.112 129.443 1.00 231.38 958 ARG A C 1
ATOM 6097 O O . ARG A 1 608 ? 123.501 94.310 128.518 1.00 220.70 958 ARG A O 1
ATOM 6118 N N . ARG A 1 609 ? 124.815 95.187 130.131 1.00 247.58 959 ARG A N 1
ATOM 6119 C CA . ARG A 1 609 ? 126.010 94.423 129.779 1.00 260.08 959 ARG A CA 1
ATOM 6120 C C . ARG A 1 609 ? 126.475 93.535 130.941 1.00 253.69 959 ARG A C 1
ATOM 6121 O O . ARG A 1 609 ? 126.426 92.315 130.833 1.00 239.48 959 ARG A O 1
ATOM 6142 N N . HIS A 1 610 ? 126.893 94.138 132.064 1.00 266.93 960 HIS A N 1
ATOM 6143 C CA . HIS A 1 610 ? 127.650 93.451 133.106 1.00 290.51 960 HIS A CA 1
ATOM 6144 C C . HIS A 1 610 ? 126.907 92.243 133.685 1.00 238.74 960 HIS A C 1
ATOM 6145 O O . HIS A 1 610 ? 127.482 91.168 133.827 1.00 206.95 960 HIS A O 1
ATOM 6159 N N . ALA A 1 611 ? 125.627 92.419 134.029 1.00 228.66 961 ALA A N 1
ATOM 6160 C CA . ALA A 1 611 ? 124.794 91.329 134.512 1.00 251.41 961 ALA A CA 1
ATOM 6161 C C . ALA A 1 611 ? 124.370 90.387 133.375 1.00 310.12 961 ALA A C 1
ATOM 6162 O O . ALA A 1 611 ? 124.292 89.174 133.571 1.00 282.73 961 ALA A O 1
ATOM 6169 N N . TYR A 1 612 ? 124.124 90.915 132.163 1.00 376.32 962 TYR A N 1
ATOM 6170 C CA . TYR A 1 612 ? 123.641 90.101 131.047 1.00 397.13 962 TYR A CA 1
ATOM 6171 C C . TYR A 1 612 ? 124.678 89.062 130.590 1.00 392.98 962 TYR A C 1
ATOM 6172 O O . TYR A 1 612 ? 124.295 88.008 130.090 1.00 390.23 962 TYR A O 1
ATOM 6190 N N . TYR A 1 613 ? 125.980 89.290 130.805 1.00 382.22 963 TYR A N 1
ATOM 6191 C CA . TYR A 1 613 ? 126.970 88.254 130.512 1.00 386.06 963 TYR A CA 1
ATOM 6192 C C . TYR A 1 613 ? 126.842 87.059 131.463 1.00 375.99 963 TYR A C 1
ATOM 6193 O O . TYR A 1 613 ? 127.283 85.963 131.128 1.00 382.11 963 TYR A O 1
ATOM 6211 N N . ASN A 1 614 ? 126.245 87.249 132.645 1.00 370.35 964 ASN A N 1
ATOM 6212 C CA . ASN A 1 614 ? 125.797 86.147 133.490 1.00 392.10 964 ASN A CA 1
ATOM 6213 C C . ASN A 1 614 ? 124.482 85.569 132.952 1.00 407.61 964 ASN A C 1
ATOM 6214 O O . ASN A 1 614 ? 124.307 84.351 132.944 1.00 425.97 964 ASN A O 1
ATOM 6225 N N . GLN A 1 615 ? 123.577 86.428 132.459 1.00 414.46 965 GLN A N 1
ATOM 6226 C CA . GLN A 1 615 ? 122.313 86.017 131.848 1.00 435.16 965 GLN A CA 1
ATOM 6227 C C . GLN A 1 615 ? 122.501 85.101 130.624 1.00 486.30 965 GLN A C 1
ATOM 6228 O O . GLN A 1 615 ? 121.587 84.348 130.292 1.00 467.51 965 GLN A O 1
ATOM 6242 N N . ASP A 1 616 ? 123.674 85.134 129.967 1.00 542.15 966 ASP A N 1
ATOM 6243 C CA . ASP A 1 616 ? 124.050 84.165 128.936 1.00 582.02 966 ASP A CA 1
ATOM 6244 C C . ASP A 1 616 ? 124.124 82.720 129.460 1.00 620.79 966 ASP A C 1
ATOM 6245 O O . ASP A 1 616 ? 123.884 81.772 128.705 1.00 625.18 966 ASP A O 1
ATOM 6254 N N . ASP A 1 617 ? 124.487 82.558 130.747 1.00 635.33 967 ASP A N 1
ATOM 6255 C CA . ASP A 1 617 ? 124.726 81.266 131.390 1.00 639.76 967 ASP A CA 1
ATOM 6256 C C . ASP A 1 617 ? 123.557 80.842 132.294 1.00 636.79 967 ASP A C 1
ATOM 6257 O O . ASP A 1 617 ? 123.416 79.652 132.587 1.00 634.91 967 ASP A O 1
ATOM 6266 N N . ASP A 1 618 ? 122.726 81.810 132.738 1.00 634.57 968 ASP A N 1
ATOM 6267 C CA . ASP A 1 618 ? 121.566 81.607 133.610 1.00 632.09 968 ASP A CA 1
ATOM 6268 C C . ASP A 1 618 ? 120.479 80.696 132.990 1.00 629.70 968 ASP A C 1
ATOM 6269 O O . ASP A 1 618 ? 119.998 79.796 133.737 1.00 630.70 968 ASP A O 1
ATOM 6279 N N . ALA B 1 210 ? 100.821 120.277 72.636 1.00 640.00 560 ALA B N 1
ATOM 6280 C CA . ALA B 1 210 ? 101.828 120.757 71.653 1.00 640.00 560 ALA B CA 1
ATOM 6281 C C . ALA B 1 210 ? 102.768 119.619 71.228 1.00 640.00 560 ALA B C 1
ATOM 6282 O O . ALA B 1 210 ? 102.837 118.579 71.883 1.00 640.00 560 ALA B O 1
ATOM 6289 N N . ALA B 1 211 ? 103.516 119.839 70.132 1.00 640.00 561 ALA B N 1
ATOM 6290 C CA . ALA B 1 211 ? 104.319 118.805 69.478 1.00 640.00 561 ALA B CA 1
ATOM 6291 C C . ALA B 1 211 ? 105.539 118.376 70.314 1.00 640.00 561 ALA B C 1
ATOM 6292 O O . ALA B 1 211 ? 105.653 117.202 70.675 1.00 638.46 561 ALA B O 1
ATOM 6299 N N . ALA B 1 212 ? 106.450 119.311 70.649 1.00 640.00 562 ALA B N 1
ATOM 6300 C CA . ALA B 1 212 ? 107.665 119.017 71.407 1.00 639.50 562 ALA B CA 1
ATOM 6301 C C . ALA B 1 212 ? 107.356 118.518 72.829 1.00 639.61 562 ALA B C 1
ATOM 6302 O O . ALA B 1 212 ? 108.031 117.624 73.349 1.00 635.42 562 ALA B O 1
ATOM 6309 N N . GLU B 1 213 ? 106.293 119.062 73.441 1.00 619.17 563 GLU B N 1
ATOM 6310 C CA . GLU B 1 213 ? 105.703 118.552 74.677 1.00 583.94 563 GLU B CA 1
ATOM 6311 C C . GLU B 1 213 ? 105.314 117.071 74.567 1.00 590.48 563 GLU B C 1
ATOM 6312 O O . GLU B 1 213 ? 105.577 116.301 75.489 1.00 574.08 563 GLU B O 1
ATOM 6324 N N . THR B 1 214 ? 104.719 116.660 73.430 1.00 600.93 564 THR B N 1
ATOM 6325 C CA . THR B 1 214 ? 104.335 115.269 73.177 1.00 598.42 564 THR B CA 1
ATOM 6326 C C . THR B 1 214 ? 105.577 114.397 72.942 1.00 635.35 564 THR B C 1
ATOM 6327 O O . THR B 1 214 ? 105.684 113.312 73.515 1.00 639.64 564 THR B O 1
ATOM 6338 N N . MET B 1 215 ? 106.531 114.875 72.128 1.00 640.00 565 MET B N 1
ATOM 6339 C CA . MET B 1 215 ? 107.746 114.139 71.777 1.00 639.87 565 MET B CA 1
ATOM 6340 C C . MET B 1 215 ? 108.650 113.858 72.990 1.00 629.11 565 MET B C 1
ATOM 6341 O O . MET B 1 215 ? 109.324 112.827 73.026 1.00 626.91 565 MET B O 1
ATOM 6355 N N . THR B 1 216 ? 108.676 114.779 73.978 1.00 591.43 566 THR B N 1
ATOM 6356 C CA . THR B 1 216 ? 109.440 114.612 75.214 1.00 530.35 566 THR B CA 1
ATOM 6357 C C . THR B 1 216 ? 108.691 113.796 76.284 1.00 599.08 566 THR B C 1
ATOM 6358 O O . THR B 1 216 ? 109.341 113.338 77.225 1.00 631.00 566 THR B O 1
ATOM 6369 N N . GLN B 1 217 ? 107.373 113.570 76.139 1.00 612.17 567 GLN B N 1
ATOM 6370 C CA . GLN B 1 217 ? 106.510 113.050 77.201 1.00 598.68 567 GLN B CA 1
ATOM 6371 C C . GLN B 1 217 ? 106.974 111.691 77.750 1.00 629.74 567 GLN B C 1
ATOM 6372 O O . GLN B 1 217 ? 107.143 111.554 78.960 1.00 634.99 567 GLN B O 1
ATOM 6386 N N . ASP B 1 218 ? 107.222 110.702 76.873 1.00 632.26 568 ASP B N 1
ATOM 6387 C CA . ASP B 1 218 ? 107.554 109.326 77.255 1.00 618.75 568 ASP B CA 1
ATOM 6388 C C . ASP B 1 218 ? 108.786 109.205 78.170 1.00 591.08 568 ASP B C 1
ATOM 6389 O O . ASP B 1 218 ? 108.862 108.269 78.969 1.00 570.47 568 ASP B O 1
ATOM 6398 N N . LYS B 1 219 ? 109.777 110.104 78.022 1.00 553.80 569 LYS B N 1
ATOM 6399 C CA . LYS B 1 219 ? 110.980 110.148 78.853 1.00 477.04 569 LYS B CA 1
ATOM 6400 C C . LYS B 1 219 ? 110.839 111.145 80.014 1.00 426.65 569 LYS B C 1
ATOM 6401 O O . LYS B 1 219 ? 111.169 110.825 81.164 1.00 282.07 569 LYS B O 1
ATOM 6420 N N . MET B 1 220 ? 110.315 112.347 79.716 1.00 455.49 570 MET B N 1
ATOM 6421 C CA . MET B 1 220 ? 110.433 113.493 80.610 1.00 442.94 570 MET B CA 1
ATOM 6422 C C . MET B 1 220 ? 109.287 113.588 81.631 1.00 361.73 570 MET B C 1
ATOM 6423 O O . MET B 1 220 ? 109.505 114.145 82.711 1.00 315.85 570 MET B O 1
ATOM 6437 N N . ASN B 1 221 ? 108.092 113.037 81.359 1.00 307.85 571 ASN B N 1
ATOM 6438 C CA . ASN B 1 221 ? 107.067 112.907 82.400 1.00 292.32 571 ASN B CA 1
ATOM 6439 C C . ASN B 1 221 ? 107.507 111.895 83.480 1.00 302.99 571 ASN B C 1
ATOM 6440 O O . ASN B 1 221 ? 107.515 112.278 84.646 1.00 223.79 571 ASN B O 1
ATOM 6451 N N . PRO B 1 222 ? 107.954 110.662 83.155 1.00 313.10 572 PRO B N 1
ATOM 6452 C CA . PRO B 1 222 ? 108.459 109.723 84.160 1.00 295.31 572 PRO B CA 1
ATOM 6453 C C . PRO B 1 222 ? 109.544 110.245 85.091 1.00 255.34 572 PRO B C 1
ATOM 6454 O O . PRO B 1 222 ? 109.444 109.997 86.287 1.00 172.19 572 PRO B O 1
ATOM 6465 N N . ILE B 1 223 ? 110.545 110.977 84.572 1.00 252.82 573 ILE B N 1
ATOM 6466 C CA . ILE B 1 223 ? 111.533 111.625 85.435 1.00 210.31 573 ILE B CA 1
ATOM 6467 C C . ILE B 1 223 ? 110.869 112.692 86.302 1.00 186.84 573 ILE B C 1
ATOM 6468 O O . ILE B 1 223 ? 111.184 112.746 87.490 1.00 161.13 573 ILE B O 1
ATOM 6484 N N . LEU B 1 224 ? 109.963 113.520 85.776 1.00 169.61 574 LEU B N 1
ATOM 6485 C CA . LEU B 1 224 ? 109.300 114.517 86.611 1.00 231.78 574 LEU B CA 1
ATOM 6486 C C . LEU B 1 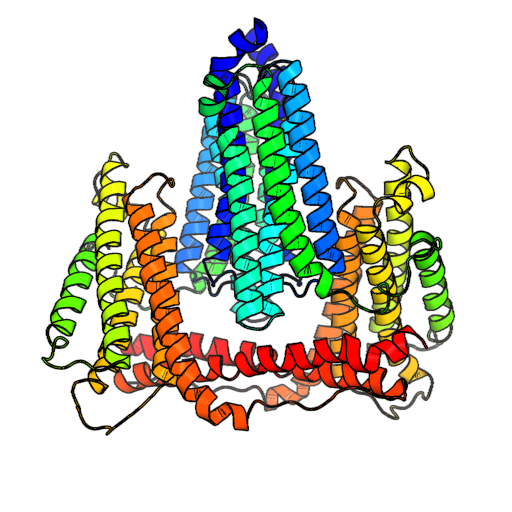224 ? 108.460 113.834 87.702 1.00 257.24 574 LEU B C 1
ATOM 6487 O O . LEU B 1 224 ? 108.523 114.223 88.870 1.00 161.17 574 LEU B O 1
ATOM 6503 N N . ASP B 1 225 ? 107.787 112.734 87.363 1.00 266.08 575 ASP B N 1
ATOM 6504 C CA . ASP B 1 225 ? 107.112 111.878 88.333 1.00 256.30 575 ASP B CA 1
ATOM 6505 C C . ASP B 1 225 ? 108.108 111.356 89.368 1.00 199.38 575 ASP B C 1
ATOM 6506 O O . ASP B 1 225 ? 107.845 111.442 90.559 1.00 197.56 575 ASP B O 1
ATOM 6515 N N . ALA B 1 226 ? 109.283 110.880 88.958 1.00 191.78 576 ALA B N 1
ATOM 6516 C CA . ALA B 1 226 ? 110.291 110.410 89.896 1.00 204.92 576 ALA B CA 1
ATOM 6517 C C . ALA B 1 226 ? 110.823 111.528 90.799 1.00 194.15 576 ALA B C 1
ATOM 6518 O O . ALA B 1 226 ? 111.065 111.273 91.986 1.00 125.20 576 ALA B O 1
ATOM 6525 N N . ILE B 1 227 ? 111.001 112.749 90.279 1.00 208.83 577 ILE B N 1
ATOM 6526 C CA . ILE B 1 227 ? 111.451 113.895 91.080 1.00 231.51 577 ILE B CA 1
ATOM 6527 C C . ILE B 1 227 ? 110.374 114.275 92.087 1.00 209.04 577 ILE B C 1
ATOM 6528 O O . ILE B 1 227 ? 110.680 114.512 93.255 1.00 123.88 577 ILE B O 1
ATOM 6544 N N . LEU B 1 228 ? 109.115 114.300 91.653 1.00 182.22 578 LEU B N 1
ATOM 6545 C CA . LEU B 1 228 ? 107.975 114.592 92.514 1.00 219.67 578 LEU B CA 1
ATOM 6546 C C . LEU B 1 228 ? 107.833 113.534 93.603 1.00 227.10 578 LEU B C 1
ATOM 6547 O O . LEU B 1 228 ? 107.681 113.876 94.769 1.00 110.36 578 LEU B O 1
ATOM 6563 N N . GLU B 1 229 ? 107.947 112.256 93.240 1.00 204.07 579 GLU B N 1
ATOM 6564 C CA . GLU B 1 229 ? 107.879 111.137 94.165 1.00 161.66 579 GLU B CA 1
ATOM 6565 C C . GLU B 1 229 ? 109.081 111.145 95.114 1.00 186.66 579 GLU B C 1
ATOM 6566 O O . GLU B 1 229 ? 108.934 110.899 96.306 1.00 141.49 579 GLU B O 1
ATOM 6578 N N . SER B 1 230 ? 110.254 111.562 94.639 1.00 169.39 580 SER B N 1
ATOM 6579 C CA . SER B 1 230 ? 111.395 111.905 95.490 1.00 181.97 580 SER B CA 1
ATOM 6580 C C . SER B 1 230 ? 111.076 113.079 96.419 1.00 175.79 580 SER B C 1
ATOM 6581 O O . SER B 1 230 ? 111.485 113.068 97.577 1.00 111.69 580 SER B O 1
ATOM 6589 N N . GLY B 1 231 ? 110.274 114.050 95.977 1.00 168.93 581 GLY B N 1
ATOM 6590 C CA . GLY B 1 231 ? 109.670 115.085 96.812 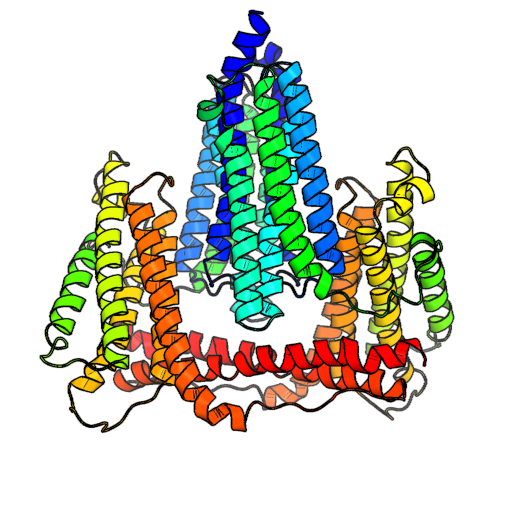1.00 175.59 581 GLY B CA 1
ATOM 6591 C C . GLY B 1 231 ? 108.770 114.493 97.896 1.00 198.90 581 GLY B C 1
ATOM 6592 O O . GLY B 1 231 ? 109.029 114.700 99.084 1.00 160.61 581 GLY B O 1
ATOM 6596 N N . ILE B 1 232 ? 107.784 113.667 97.524 1.00 155.60 582 ILE B N 1
ATOM 6597 C CA . ILE B 1 232 ? 106.923 112.970 98.498 1.00 180.29 582 ILE B CA 1
ATOM 6598 C C . ILE B 1 232 ? 107.785 112.224 99.504 1.00 187.73 582 ILE B C 1
ATOM 6599 O O . ILE B 1 232 ? 107.569 112.381 100.692 1.00 74.94 582 ILE B O 1
ATOM 6615 N N . ASN B 1 233 ? 108.799 111.488 99.047 1.00 188.11 583 ASN B N 1
ATOM 6616 C CA . ASN B 1 233 ? 109.722 110.724 99.882 1.00 208.19 583 ASN B CA 1
ATOM 6617 C C . ASN B 1 233 ? 110.535 111.637 100.809 1.00 199.66 583 ASN B C 1
ATOM 6618 O O . ASN B 1 233 ? 110.613 111.381 102.003 1.00 140.94 583 ASN B O 1
ATOM 6629 N N . THR B 1 234 ? 111.046 112.766 100.307 1.00 143.05 584 THR B N 1
ATOM 6630 C CA . THR B 1 234 ? 111.719 113.788 101.121 1.00 132.27 584 THR B CA 1
ATOM 6631 C C . THR B 1 234 ? 110.847 114.235 102.288 1.00 173.87 584 THR B C 1
ATOM 6632 O O . THR B 1 234 ? 111.346 114.358 103.407 1.00 71.69 584 THR B O 1
ATOM 6643 N N . ILE B 1 235 ? 109.532 114.421 102.056 1.00 166.63 585 ILE B N 1
ATOM 6644 C CA . ILE B 1 235 ? 108.575 114.696 103.143 1.00 172.16 585 ILE B CA 1
ATOM 6645 C C . ILE B 1 235 ? 108.315 113.440 103.971 1.00 160.81 585 ILE B C 1
ATOM 6646 O O . ILE B 1 235 ? 108.346 113.512 105.192 1.00 82.31 585 ILE B O 1
ATOM 6662 N N . GLN B 1 236 ? 108.044 112.299 103.338 1.00 162.79 586 GLN B N 1
ATOM 6663 C CA . GLN B 1 236 ? 107.581 111.071 103.972 1.00 166.03 586 GLN B CA 1
ATOM 6664 C C . GLN B 1 236 ? 108.626 110.524 104.920 1.00 141.88 586 GLN B C 1
ATOM 6665 O O . GLN B 1 236 ? 108.280 110.086 106.007 1.00 141.24 586 GLN B O 1
ATOM 6679 N N . GLU B 1 237 ? 109.902 110.666 104.591 1.00 88.85 587 GLU B N 1
ATOM 6680 C CA . GLU B 1 237 ? 110.995 110.354 105.493 1.00 138.04 587 GLU B CA 1
ATOM 6681 C C . GLU B 1 237 ? 110.941 111.202 106.777 1.00 182.92 587 GLU B C 1
ATOM 6682 O O . GLU B 1 237 ? 111.191 110.708 107.872 1.00 106.94 587 GLU B O 1
ATOM 6694 N N . SER B 1 238 ? 110.507 112.462 106.687 1.00 207.04 588 SER B N 1
ATOM 6695 C CA . SER B 1 238 ? 110.256 113.299 107.866 1.00 191.24 588 SER B CA 1
ATOM 6696 C C . SER B 1 238 ? 109.003 112.885 108.630 1.00 151.51 588 SER B C 1
ATOM 6697 O O . SER B 1 238 ? 108.982 113.059 109.838 1.00 135.73 588 SER B O 1
ATOM 6705 N N . VAL B 1 239 ? 107.974 112.300 107.999 1.00 135.06 589 VAL B N 1
ATOM 6706 C CA . VAL B 1 239 ? 106.777 111.816 108.717 1.00 143.24 589 VAL B CA 1
ATOM 6707 C C . VAL B 1 239 ? 107.030 110.467 109.368 1.00 159.03 589 VAL B C 1
ATOM 6708 O O . VAL B 1 239 ? 106.654 110.275 110.519 1.00 141.64 589 VAL B O 1
ATOM 6721 N N . TYR B 1 240 ? 107.741 109.556 108.701 1.00 143.29 590 TYR B N 1
ATOM 6722 C CA . TYR B 1 240 ? 108.270 108.357 109.353 1.00 162.94 590 TYR B CA 1
ATOM 6723 C C . TYR B 1 240 ? 109.115 108.784 110.551 1.00 163.09 590 TYR B C 1
ATOM 6724 O O . TYR B 1 240 ? 108.945 108.255 111.646 1.00 137.79 590 TYR B O 1
ATOM 6742 N N . ASN B 1 241 ? 109.960 109.804 110.380 1.00 148.47 591 ASN B N 1
ATOM 6743 C CA . ASN B 1 241 ? 110.718 110.350 111.485 1.00 157.77 591 ASN B CA 1
ATOM 6744 C C . ASN B 1 241 ? 109.757 110.847 112.565 1.00 170.28 591 ASN B C 1
ATOM 6745 O O . ASN B 1 241 ? 109.945 110.475 113.707 1.00 212.95 591 ASN B O 1
ATOM 6756 N N . LEU B 1 242 ? 108.722 111.639 112.232 1.00 182.13 592 LEU B N 1
ATOM 6757 C CA . LEU B 1 242 ? 107.773 112.173 113.212 1.00 210.97 592 LEU B CA 1
ATOM 6758 C C . LEU B 1 242 ? 107.177 111.062 114.074 1.00 286.24 592 LEU B C 1
ATOM 6759 O O . LEU B 1 242 ? 107.232 111.127 115.298 1.00 327.38 592 LEU B O 1
ATOM 6775 N N . ASP B 1 243 ? 106.551 110.083 113.426 1.00 323.26 593 ASP B N 1
ATOM 6776 C CA . ASP B 1 243 ? 105.790 109.040 114.115 1.00 393.76 593 ASP B CA 1
ATOM 6777 C C . ASP B 1 243 ? 106.674 107.926 114.675 1.00 373.59 593 ASP B C 1
ATOM 6778 O O . ASP B 1 243 ? 106.161 107.038 115.345 1.00 385.47 593 ASP B O 1
ATOM 6787 N N . SER B 1 244 ? 107.989 108.002 114.474 1.00 346.05 594 SER B N 1
ATOM 6788 C CA . SER B 1 244 ? 108.989 107.345 115.313 1.00 338.46 594 SER B CA 1
ATOM 6789 C C . SER B 1 244 ? 109.388 108.279 116.463 1.00 345.45 594 SER B C 1
ATOM 6790 O O . SER B 1 244 ? 110.193 109.187 116.249 1.00 388.05 594 SER B O 1
ATOM 6798 N N . PRO B 1 245 ? 108.895 108.092 117.704 1.00 385.43 595 PRO B N 1
ATOM 6799 C CA . PRO B 1 245 ? 109.253 108.926 118.852 1.00 393.84 595 PRO B CA 1
ATOM 6800 C C . PRO B 1 245 ? 110.749 108.939 119.165 1.00 380.55 595 PRO B C 1
ATOM 6801 O O . PRO B 1 245 ? 111.188 109.790 119.934 1.00 348.70 595 PRO B O 1
ATOM 6812 N N . LEU B 1 246 ? 111.530 108.030 118.560 1.00 340.46 596 LEU B N 1
ATOM 6813 C CA . LEU B 1 246 ? 112.988 108.086 118.569 1.00 283.28 596 LEU B CA 1
ATOM 6814 C C . LEU B 1 246 ? 113.487 109.436 118.051 1.00 267.28 596 LEU B C 1
ATOM 6815 O O . LEU B 1 246 ? 114.446 109.955 118.600 1.00 259.34 596 LEU B O 1
ATOM 6831 N N . SER B 1 247 ? 112.845 110.046 117.053 1.00 261.49 597 SER B N 1
ATOM 6832 C CA . SER B 1 247 ? 113.136 111.401 116.595 1.00 251.59 597 SER B CA 1
ATOM 6833 C C . SER B 1 247 ? 112.623 112.424 117.623 1.00 308.65 597 SER B C 1
ATOM 6834 O O . SER B 1 247 ? 111.871 113.343 117.286 1.00 336.46 597 SER B O 1
ATOM 6842 N N . TRP B 1 248 ? 113.125 112.311 118.864 1.00 291.89 598 TRP B N 1
ATOM 6843 C CA . TRP B 1 248 ? 112.484 112.755 120.103 1.00 236.43 598 TRP B CA 1
ATOM 6844 C C . TRP B 1 248 ? 112.546 114.270 120.337 1.00 242.43 598 TRP B C 1
ATOM 6845 O O . TRP B 1 248 ? 112.938 115.053 119.464 1.00 189.39 598 TRP B O 1
ATOM 6866 N N . SER B 1 249 ? 112.113 114.670 121.545 1.00 282.87 599 SER B N 1
ATOM 6867 C CA . SER B 1 249 ? 112.023 116.047 122.017 1.00 282.75 599 SER B CA 1
ATOM 6868 C C . SER B 1 249 ? 113.282 116.832 121.650 1.00 214.77 599 SER B C 1
ATOM 6869 O O . SER B 1 249 ? 114.393 116.356 121.883 1.00 167.33 599 SER B O 1
ATOM 6877 N N . GLY B 1 250 ? 113.079 118.038 121.089 1.00 207.97 600 GLY B N 1
ATOM 6878 C CA . GLY B 1 250 ? 114.096 118.711 120.303 1.00 201.02 600 GLY B CA 1
ATOM 6879 C C . GLY B 1 250 ? 113.916 120.226 120.295 1.00 173.90 600 GLY B C 1
ATOM 6880 O O . GLY B 1 250 ? 113.799 120.826 121.359 1.00 175.75 600 GLY B O 1
ATOM 6884 N N . PRO B 1 251 ? 113.974 120.870 119.099 1.00 210.96 601 PRO B N 1
ATOM 6885 C CA . PRO B 1 251 ? 113.967 122.332 118.962 1.00 263.31 601 PRO B CA 1
ATOM 6886 C C . PRO B 1 251 ? 113.024 123.167 119.830 1.00 265.43 601 PRO B C 1
ATOM 6887 O O . PRO B 1 251 ? 111.809 123.177 119.648 1.00 261.80 601 PRO B O 1
ATOM 6898 N N . LEU B 1 252 ? 113.607 123.935 120.752 1.00 271.29 602 LEU B N 1
ATOM 6899 C CA . LEU B 1 252 ? 112.959 125.083 121.378 1.00 285.17 602 LEU B CA 1
ATOM 6900 C C . LEU B 1 252 ? 113.084 126.275 120.420 1.00 285.63 602 LEU B C 1
ATOM 6901 O O . LEU B 1 252 ? 114.065 127.018 120.473 1.00 308.30 602 LEU B O 1
ATOM 6917 N N . THR B 1 253 ? 112.123 126.426 119.509 1.00 204.51 603 THR B N 1
ATOM 6918 C CA . THR B 1 253 ? 112.101 127.489 118.491 1.00 161.53 603 THR B CA 1
ATOM 6919 C C . THR B 1 253 ? 110.857 128.364 118.633 1.00 197.62 603 THR B C 1
ATOM 6920 O O . THR B 1 253 ? 109.788 127.857 118.963 1.00 234.22 603 THR B O 1
ATOM 6931 N N . PRO B 1 254 ? 110.961 129.688 118.436 1.00 242.64 604 PRO B N 1
ATOM 6932 C CA . PRO B 1 254 ? 109.884 130.623 118.756 1.00 259.79 604 PRO B CA 1
ATOM 6933 C C . PRO B 1 254 ? 108.816 130.705 117.648 1.00 241.14 604 PRO B C 1
ATOM 6934 O O . PRO B 1 254 ? 109.117 130.468 116.473 1.00 194.01 604 PRO B O 1
ATOM 6945 N N . PRO B 1 255 ? 107.583 131.140 117.961 1.00 200.32 605 PRO B N 1
ATOM 6946 C CA . PRO B 1 255 ? 106.513 131.202 116.976 1.00 151.19 605 PRO B CA 1
ATOM 6947 C C . PRO B 1 255 ? 106.817 132.245 115.915 1.00 166.90 605 PRO B C 1
ATOM 6948 O O . PRO B 1 255 ? 106.441 132.068 114.767 1.00 138.82 605 PRO B O 1
ATOM 6959 N N . THR B 1 256 ? 107.572 133.294 116.260 1.00 204.83 606 THR B N 1
ATOM 6960 C CA . THR B 1 256 ? 107.966 134.387 115.368 1.00 224.91 606 THR B CA 1
ATOM 6961 C C . THR B 1 256 ? 108.738 133.855 114.155 1.00 186.39 606 THR B C 1
ATOM 6962 O O . THR B 1 256 ? 108.476 134.224 113.014 1.00 99.86 606 THR B O 1
ATOM 6973 N N . PHE B 1 257 ? 109.663 132.928 114.413 1.00 187.13 607 PHE B N 1
ATOM 6974 C CA . PHE B 1 257 ? 110.436 132.238 113.394 1.00 145.89 607 PHE B CA 1
ATOM 6975 C C . PHE B 1 257 ? 109.508 131.323 112.633 1.00 131.88 607 PHE B C 1
ATOM 6976 O O . PHE B 1 257 ? 109.483 131.358 111.417 1.00 85.93 607 PHE B O 1
ATOM 6993 N N . LEU B 1 258 ? 108.668 130.572 113.335 1.00 157.96 608 LEU B N 1
ATOM 6994 C CA . LEU B 1 258 ? 107.836 129.529 112.744 1.00 156.94 608 LEU B CA 1
ATOM 6995 C C . LEU B 1 258 ? 106.763 130.108 111.812 1.00 139.82 608 LEU B C 1
ATOM 6996 O O . LEU B 1 258 ? 106.364 129.456 110.849 1.00 94.13 608 LEU B O 1
ATOM 7012 N N . LEU B 1 259 ? 106.345 131.357 112.040 1.00 127.16 609 LEU B N 1
ATOM 7013 C CA . LEU B 1 259 ? 105.497 132.083 111.109 1.00 124.88 609 LEU B CA 1
ATOM 7014 C C . LEU B 1 259 ? 106.247 132.471 109.823 1.00 156.32 609 LEU B C 1
ATOM 7015 O O . LEU B 1 259 ? 105.669 132.422 108.732 1.00 89.68 609 LEU B O 1
ATOM 7031 N N . SER B 1 260 ? 107.548 132.796 109.895 1.00 174.12 610 SER B N 1
ATOM 7032 C CA . SER B 1 260 ? 108.335 133.002 108.677 1.00 165.61 610 SER B CA 1
ATOM 7033 C C . SER B 1 260 ? 108.515 131.698 107.896 1.00 152.15 610 SER B C 1
ATOM 7034 O O . SER B 1 260 ? 108.621 131.712 106.684 1.00 124.05 610 SER B O 1
ATOM 7042 N N . LEU B 1 261 ? 108.520 130.542 108.560 1.00 156.44 611 LEU B N 1
ATOM 7043 C CA . LEU B 1 261 ? 108.449 129.253 107.881 1.00 134.36 611 LEU B CA 1
ATOM 7044 C C . LEU B 1 261 ? 107.069 129.048 107.250 1.00 145.90 611 LEU B C 1
ATOM 7045 O O . LEU B 1 261 ? 107.006 128.610 106.112 1.00 108.63 611 LEU B O 1
ATOM 7061 N N . LEU B 1 262 ? 105.964 129.407 107.908 1.00 150.82 612 LEU B N 1
ATOM 7062 C CA . LEU B 1 262 ? 104.621 129.286 107.336 1.00 154.41 612 LEU B CA 1
ATOM 7063 C C . LEU B 1 262 ? 104.469 130.150 106.082 1.00 163.68 612 LEU B C 1
ATOM 7064 O O . LEU B 1 262 ? 103.884 129.703 105.074 1.00 89.87 612 LEU B O 1
ATOM 7080 N N . GLU B 1 263 ? 105.043 131.371 106.165 1.00 188.73 613 GLU B N 1
ATOM 7081 C CA . GLU B 1 263 ? 105.089 132.364 105.086 1.00 251.34 613 GLU B CA 1
ATOM 7082 C C . GLU B 1 263 ? 105.981 131.900 103.923 1.00 174.53 613 GLU B C 1
ATOM 7083 O O . GLU B 1 263 ? 105.558 131.820 102.777 1.00 84.74 613 GLU B O 1
ATOM 7095 N N . SER B 1 264 ? 107.243 131.593 104.189 1.00 159.66 614 SER B N 1
ATOM 7096 C CA . SER B 1 264 ? 108.154 131.096 103.165 1.00 187.37 614 SER B CA 1
ATOM 7097 C C . SER B 1 264 ? 107.692 129.757 102.589 1.00 191.31 614 SER B C 1
ATOM 7098 O O . SER B 1 264 ? 107.914 129.497 101.413 1.00 178.67 614 SER B O 1
ATOM 7106 N N . THR B 1 265 ? 106.979 128.918 103.343 1.00 163.59 615 THR B N 1
ATOM 7107 C CA . THR B 1 265 ? 106.273 127.767 102.783 1.00 124.66 615 THR B CA 1
ATOM 7108 C C . THR B 1 265 ? 105.245 128.238 101.766 1.00 152.76 615 THR B C 1
ATOM 7109 O O . THR B 1 265 ? 105.252 127.764 100.642 1.00 84.74 615 THR B O 1
ATOM 7120 N N . SER B 1 266 ? 104.396 129.210 102.118 1.00 173.33 616 SER B N 1
ATOM 7121 C CA . SER B 1 266 ? 103.354 129.751 101.232 1.00 179.56 616 SER B CA 1
ATOM 7122 C C . SER B 1 266 ? 103.938 130.370 99.967 1.00 138.89 616 SER B C 1
ATOM 7123 O O . SER B 1 266 ? 103.470 130.101 98.864 1.00 83.98 616 SER B O 1
ATOM 7131 N N . GLU B 1 267 ? 105.012 131.139 100.100 1.00 155.22 617 GLU B N 1
ATOM 7132 C CA . GLU B 1 267 ? 105.742 131.694 98.966 1.00 218.47 617 GLU B CA 1
ATOM 7133 C C . GLU B 1 267 ? 106.359 130.587 98.118 1.00 179.77 617 GLU B C 1
ATOM 7134 O O . GLU B 1 267 ? 106.139 130.569 96.920 1.00 143.72 617 GLU B O 1
ATOM 7146 N N . ASN B 1 268 ? 107.056 129.611 98.698 1.00 138.74 618 ASN B N 1
ATOM 7147 C CA . ASN B 1 268 ? 107.616 128.500 97.940 1.00 150.11 618 ASN B CA 1
ATOM 7148 C C . ASN B 1 268 ? 106.529 127.637 97.273 1.00 220.46 618 ASN B C 1
ATOM 7149 O O . ASN B 1 268 ? 106.694 127.209 96.136 1.00 146.52 618 ASN B O 1
ATOM 7160 N N . ALA B 1 269 ? 105.383 127.428 97.928 1.00 202.16 619 ALA B N 1
ATOM 7161 C CA . ALA B 1 269 ? 104.220 126.732 97.381 1.00 166.23 619 ALA B CA 1
ATOM 7162 C C . ALA B 1 269 ? 103.634 127.494 96.191 1.00 186.71 619 ALA B C 1
ATOM 7163 O O . ALA B 1 269 ? 103.348 126.916 95.150 1.00 101.60 619 ALA B O 1
ATOM 7170 N N . THR B 1 270 ? 103.561 128.820 96.314 1.00 228.16 620 THR B N 1
ATOM 7171 C CA . THR B 1 270 ? 103.219 129.770 95.241 1.00 254.80 620 THR B CA 1
ATOM 7172 C C . THR B 1 270 ? 104.278 129.823 94.140 1.00 206.77 620 THR B C 1
ATOM 7173 O O . THR B 1 270 ? 103.940 129.956 92.976 1.00 138.91 620 THR B O 1
ATOM 7184 N N . GLU B 1 271 ? 105.559 129.670 94.447 1.00 199.38 621 GLU B N 1
ATOM 7185 C CA . GLU B 1 271 ? 106.628 129.547 93.464 1.00 231.22 621 GLU B CA 1
ATOM 7186 C C . GLU B 1 271 ? 106.597 128.181 92.767 1.00 182.03 621 GLU B C 1
ATOM 7187 O O . GLU B 1 271 ? 106.807 128.124 91.560 1.00 140.25 621 GLU B O 1
ATOM 7199 N N . PHE B 1 272 ? 106.249 127.093 93.459 1.00 128.23 622 PHE B N 1
ATOM 7200 C CA . PHE B 1 272 ? 105.990 125.785 92.860 1.00 172.06 622 PHE B CA 1
ATOM 7201 C C . PHE B 1 272 ? 104.752 125.833 91.954 1.00 182.07 622 PHE B C 1
ATOM 7202 O O . PHE B 1 272 ? 104.806 125.403 90.806 1.00 107.51 622 PHE B O 1
ATOM 7219 N N . ALA B 1 273 ? 103.678 126.487 92.400 1.00 177.92 623 ALA B N 1
ATOM 7220 C CA . ALA B 1 273 ? 102.530 126.794 91.561 1.00 188.87 623 ALA B CA 1
ATOM 7221 C C . ALA B 1 273 ? 102.938 127.634 90.346 1.00 194.13 623 ALA B C 1
ATOM 7222 O O . ALA B 1 273 ? 102.655 127.246 89.221 1.00 160.20 623 ALA B O 1
ATOM 7229 N N . THR B 1 274 ? 103.651 128.745 90.543 1.00 206.65 624 THR B N 1
ATOM 7230 C CA . THR B 1 274 ? 104.054 129.687 89.481 1.00 230.39 624 THR B CA 1
ATOM 7231 C C . THR B 1 274 ? 104.924 129.005 88.438 1.00 209.34 624 THR B C 1
ATOM 7232 O O . THR B 1 274 ? 104.630 129.033 87.250 1.00 126.94 624 THR B O 1
ATOM 7243 N N . SER B 1 275 ? 105.985 128.347 88.882 1.00 194.00 625 SER B N 1
ATOM 7244 C CA . SER B 1 275 ? 106.936 127.686 88.001 1.00 179.38 625 SER B CA 1
ATOM 7245 C C . SER B 1 275 ? 106.304 126.484 87.309 1.00 174.06 625 SER B C 1
ATOM 7246 O O . SER B 1 275 ? 106.561 126.275 86.130 1.00 166.42 625 SER B O 1
ATOM 7254 N N . PHE B 1 276 ? 105.398 125.745 87.955 1.00 179.97 626 PHE B N 1
ATOM 7255 C CA . PHE B 1 276 ? 104.650 124.708 87.250 1.00 217.72 626 PHE B CA 1
ATOM 7256 C C . PHE B 1 276 ? 103.630 125.320 86.278 1.00 214.22 626 PHE B C 1
ATOM 7257 O O . PHE B 1 276 ? 103.438 124.786 85.198 1.00 177.53 626 PHE B O 1
ATOM 7274 N N . ASN B 1 277 ? 103.031 126.481 86.571 1.00 229.79 627 ASN B N 1
ATOM 7275 C CA . ASN B 1 277 ? 102.175 127.210 85.620 1.00 241.13 627 ASN B CA 1
ATOM 7276 C C . ASN B 1 277 ? 102.982 127.659 84.390 1.00 207.23 627 ASN B C 1
ATOM 7277 O O . ASN B 1 277 ? 102.548 127.485 83.256 1.00 171.70 627 ASN B O 1
ATOM 7288 N N . ASN B 1 278 ? 104.188 128.185 84.593 1.00 229.92 628 ASN B N 1
ATOM 7289 C CA . ASN B 1 278 ? 105.098 128.519 83.499 1.00 267.39 628 ASN B CA 1
ATOM 7290 C C . ASN B 1 278 ? 105.461 127.262 82.689 1.00 253.43 628 ASN B C 1
ATOM 7291 O O . ASN B 1 278 ? 105.432 127.284 81.464 1.00 245.61 628 ASN B O 1
ATOM 7302 N N . LEU B 1 279 ? 105.727 126.133 83.350 1.00 234.03 629 LEU B N 1
ATOM 7303 C CA . LEU B 1 279 ? 106.011 124.864 82.686 1.00 211.17 629 LEU B CA 1
ATOM 7304 C C . LEU B 1 279 ? 104.787 124.314 81.934 1.00 233.98 629 LEU B C 1
ATOM 7305 O O . LEU B 1 279 ? 104.920 123.795 80.831 1.00 249.18 629 LEU B O 1
ATOM 7321 N N . ILE B 1 280 ? 103.582 124.497 82.474 1.00 222.27 630 ILE B N 1
ATOM 7322 C CA . ILE B 1 280 ? 102.311 124.194 81.805 1.00 222.77 630 ILE B CA 1
ATOM 7323 C C . ILE B 1 280 ? 102.180 124.984 80.494 1.00 242.16 630 ILE B C 1
ATOM 7324 O O . ILE B 1 280 ? 101.613 124.466 79.536 1.00 232.13 630 ILE B O 1
ATOM 7340 N N . VAL B 1 281 ? 102.729 126.201 80.413 1.00 267.11 631 VAL B N 1
ATOM 7341 C CA . VAL B 1 281 ? 102.709 127.001 79.192 1.00 310.86 631 VAL B CA 1
ATOM 7342 C C . VAL B 1 281 ? 103.871 126.633 78.252 1.00 349.20 631 VAL B C 1
ATOM 7343 O O . VAL B 1 281 ? 103.647 126.529 77.044 1.00 371.63 631 VAL B O 1
ATOM 7356 N N . ASP B 1 282 ? 105.096 126.404 78.773 1.00 348.21 632 ASP B N 1
ATOM 7357 C CA . ASP B 1 282 ? 106.257 126.046 77.953 1.00 350.23 632 ASP B CA 1
ATOM 7358 C C . ASP B 1 282 ? 106.215 124.603 77.412 1.00 365.23 632 ASP B C 1
ATOM 7359 O O . ASP B 1 282 ? 106.960 124.270 76.483 1.00 354.68 632 ASP B O 1
ATOM 7368 N N . GLY B 1 283 ? 105.353 123.754 77.991 1.00 370.74 633 GLY B N 1
ATOM 7369 C CA . GLY B 1 283 ? 105.215 122.352 77.623 1.00 366.69 633 GLY B CA 1
ATOM 7370 C C . GLY B 1 283 ? 105.608 121.447 78.791 1.00 361.28 633 GLY B C 1
ATOM 7371 O O . GLY B 1 283 ? 106.766 121.466 79.185 1.00 357.13 633 GLY B O 1
ATOM 7375 N N . LEU B 1 284 ? 104.656 120.641 79.279 1.00 372.11 634 LEU B N 1
ATOM 7376 C CA . LEU B 1 284 ? 104.608 120.088 80.646 1.00 364.22 634 LEU B CA 1
ATOM 7377 C C . LEU B 1 284 ? 105.889 119.410 81.149 1.00 322.08 634 LEU B C 1
ATOM 7378 O O . LEU B 1 284 ? 106.135 119.408 82.351 1.00 279.69 634 LEU B O 1
ATOM 7394 N N . ALA B 1 285 ? 106.716 118.854 80.264 1.00 331.83 635 ALA B N 1
ATOM 7395 C CA . ALA B 1 285 ? 108.026 118.344 80.661 1.00 350.82 635 ALA B CA 1
ATOM 7396 C C . ALA B 1 285 ? 109.141 118.682 79.657 1.00 370.71 635 ALA B C 1
ATOM 7397 O O . ALA B 1 285 ? 110.296 118.335 79.901 1.00 347.92 635 ALA B O 1
ATOM 7404 N N . HIS B 1 286 ? 108.800 119.404 78.574 1.00 395.04 636 HIS B N 1
ATOM 7405 C CA . HIS B 1 286 ? 109.713 119.818 77.517 1.00 405.91 636 HIS B CA 1
ATOM 7406 C C . HIS B 1 286 ? 110.611 120.967 77.981 1.00 397.13 636 HIS B C 1
ATOM 7407 O O . HIS B 1 286 ? 111.812 120.979 77.699 1.00 419.28 636 HIS B O 1
ATOM 7421 N N . GLY B 1 287 ? 110.013 121.951 78.671 1.00 365.74 637 GLY B N 1
ATOM 7422 C CA . GLY B 1 287 ? 110.717 123.132 79.149 1.00 343.91 637 GLY B CA 1
ATOM 7423 C C . GLY B 1 287 ? 111.809 122.813 80.174 1.00 333.24 637 GLY B C 1
ATOM 7424 O O . GLY B 1 287 ? 111.854 121.721 80.742 1.00 224.55 637 GLY B O 1
ATOM 7428 N N . ASP B 1 288 ? 112.693 123.799 80.393 1.00 378.10 638 ASP B N 1
ATOM 7429 C CA . ASP B 1 288 ? 113.810 123.663 81.318 1.00 352.61 638 ASP B CA 1
ATOM 7430 C C . ASP B 1 288 ? 113.277 123.516 82.743 1.00 263.60 638 ASP B C 1
ATOM 7431 O O . ASP B 1 288 ? 112.832 124.475 83.376 1.00 211.72 638 ASP B O 1
ATOM 7440 N N . GLN B 1 289 ? 113.384 122.290 83.257 1.00 225.44 639 GLN B N 1
ATOM 7441 C CA . GLN B 1 289 ? 112.801 121.971 84.544 1.00 228.55 639 GLN B CA 1
ATOM 7442 C C . GLN B 1 289 ? 113.670 122.455 85.705 1.00 208.12 639 GLN B C 1
ATOM 7443 O O . GLN B 1 289 ? 113.202 122.372 86.835 1.00 136.56 639 GLN B O 1
ATOM 7457 N N . THR B 1 290 ? 114.898 122.945 85.484 1.00 208.12 640 THR B N 1
ATOM 7458 C CA . THR B 1 290 ? 115.807 123.315 86.586 1.00 202.01 640 THR B CA 1
ATOM 7459 C C . THR B 1 290 ? 115.143 124.255 87.573 1.00 201.11 640 THR B C 1
ATOM 7460 O O . THR B 1 290 ? 115.244 124.019 88.769 1.00 101.64 640 THR B O 1
ATOM 7471 N N . GLU B 1 291 ? 114.389 125.249 87.096 1.00 243.54 641 GLU B N 1
ATOM 7472 C CA . GLU B 1 291 ? 113.614 126.147 87.952 1.00 248.55 641 GLU B CA 1
ATOM 7473 C C . GLU B 1 291 ? 112.565 125.404 88.772 1.00 222.84 641 GLU B C 1
ATOM 7474 O O . GLU B 1 291 ? 112.525 125.573 89.989 1.00 191.80 641 GLU B O 1
ATOM 7486 N N . VAL B 1 292 ? 111.743 124.551 88.153 1.00 201.52 642 VAL B N 1
ATOM 7487 C CA . VAL B 1 292 ? 110.738 123.766 88.893 1.00 215.35 642 VAL B CA 1
ATOM 7488 C C . VAL B 1 292 ? 111.407 122.808 89.872 1.00 167.90 642 VAL B C 1
ATOM 7489 O O . VAL B 1 292 ? 110.893 122.614 90.958 1.00 89.25 642 VAL B O 1
ATOM 7502 N N . ILE B 1 293 ? 112.563 122.244 89.534 1.00 135.23 643 ILE B N 1
ATOM 7503 C CA . ILE B 1 293 ? 113.284 121.261 90.347 1.00 136.08 643 ILE B CA 1
ATOM 7504 C C . ILE B 1 293 ? 114.004 121.914 91.515 1.00 144.08 643 ILE B C 1
ATOM 7505 O O . ILE B 1 293 ? 114.040 121.361 92.611 1.00 73.69 643 ILE B O 1
ATOM 7521 N N . HIS B 1 294 ? 114.489 123.136 91.326 1.00 141.39 644 HIS B N 1
ATOM 7522 C CA . HIS B 1 294 ? 114.853 123.994 92.435 1.00 144.64 644 HIS B CA 1
ATOM 7523 C C . HIS B 1 294 ? 113.634 124.297 93.281 1.00 185.12 644 HIS B C 1
ATOM 7524 O O . HIS B 1 294 ? 113.688 124.047 94.476 1.00 186.03 644 HIS B O 1
ATOM 7538 N N . CYS B 1 295 ? 112.513 124.748 92.709 1.00 160.06 645 CYS B N 1
ATOM 7539 C CA . CYS B 1 295 ? 111.359 125.168 93.510 1.00 174.56 645 CYS B CA 1
ATOM 7540 C C . CYS B 1 295 ? 110.700 124.011 94.260 1.00 140.44 645 CYS B C 1
ATOM 7541 O O . CYS B 1 295 ? 110.399 124.140 95.438 1.00 78.18 645 CYS B O 1
ATOM 7549 N N . VAL B 1 296 ? 110.553 122.853 93.623 1.00 122.44 646 VAL B N 1
ATOM 7550 C CA . VAL B 1 296 ? 110.192 121.590 94.263 1.00 136.88 646 VAL B CA 1
ATOM 7551 C C . VAL B 1 296 ? 111.188 121.303 95.364 1.00 113.16 646 VAL B C 1
ATOM 7552 O O . VAL B 1 296 ? 110.760 121.107 96.489 1.00 58.55 646 VAL B O 1
ATOM 7565 N N . SER B 1 297 ? 112.497 121.325 95.098 1.00 156.06 647 SER B N 1
ATOM 7566 C CA . SER B 1 297 ? 113.532 121.018 96.095 1.00 178.91 647 SER B CA 1
ATOM 7567 C C . SER B 1 297 ? 113.564 121.991 97.277 1.00 175.81 647 SER B C 1
ATOM 7568 O O . SER B 1 297 ? 113.817 121.579 98.407 1.00 98.56 647 SER B O 1
ATOM 7576 N N . ASP B 1 298 ? 113.232 123.256 97.055 1.00 182.83 648 ASP B N 1
ATOM 7577 C CA . ASP B 1 298 ? 113.134 124.297 98.070 1.00 184.53 648 ASP B CA 1
ATOM 7578 C C . ASP B 1 298 ? 111.817 124.234 98.840 1.00 154.90 648 ASP B C 1
ATOM 7579 O O . ASP B 1 298 ? 111.828 124.257 100.068 1.00 98.11 648 ASP B O 1
ATOM 7588 N N . PHE B 1 299 ? 110.678 124.039 98.176 1.00 115.26 649 PHE B N 1
ATOM 7589 C CA . PHE B 1 299 ? 109.390 123.788 98.832 1.00 112.04 649 PHE B CA 1
ATOM 7590 C C . PHE B 1 299 ? 109.436 122.507 99.655 1.00 97.01 649 PHE B C 1
ATOM 7591 O O . PHE B 1 299 ? 108.989 122.505 100.789 1.00 70.47 649 PHE B O 1
ATOM 7608 N N . SER B 1 300 ? 110.051 121.447 99.127 1.00 93.84 650 SER B N 1
ATOM 7609 C CA . SER B 1 300 ? 110.142 120.136 99.764 1.00 82.80 650 SER B CA 1
ATOM 7610 C C . SER B 1 300 ? 111.060 120.165 100.958 1.00 83.43 650 SER B C 1
ATOM 7611 O O . SER B 1 300 ? 110.701 119.644 102.001 1.00 39.85 650 SER B O 1
ATOM 7619 N N . THR B 1 301 ? 112.195 120.862 100.855 1.00 89.72 651 THR B N 1
ATOM 7620 C CA . THR B 1 301 ? 113.131 121.051 101.978 1.00 147.88 651 THR B CA 1
ATOM 7621 C C . THR B 1 301 ? 112.596 122.017 103.049 1.00 146.25 651 THR B C 1
ATOM 7622 O O . THR B 1 301 ? 112.761 121.755 104.235 1.00 64.11 651 THR B O 1
ATOM 7633 N N . SER B 1 302 ? 111.883 123.090 102.673 1.00 126.41 652 SER B N 1
ATOM 7634 C CA . SER B 1 302 ? 111.231 124.041 103.600 1.00 137.84 652 SER B CA 1
ATOM 7635 C C . SER B 1 302 ? 109.968 123.507 104.262 1.00 135.75 652 SER B C 1
ATOM 7636 O O . SER B 1 302 ? 109.841 123.626 105.475 1.00 111.78 652 SER B O 1
ATOM 7644 N N . MET B 1 303 ? 109.099 122.810 103.528 1.00 128.74 653 MET B N 1
ATOM 7645 C CA . MET B 1 303 ? 108.009 121.996 104.081 1.00 169.25 653 MET B CA 1
ATOM 7646 C C . MET B 1 303 ? 108.520 120.893 104.999 1.00 125.06 653 MET B C 1
ATOM 7647 O O . MET B 1 303 ? 108.108 120.830 106.147 1.00 58.17 653 MET B O 1
ATOM 7661 N N . ALA B 1 304 ? 109.471 120.065 104.564 1.00 74.57 654 ALA B N 1
ATOM 7662 C CA . ALA B 1 304 ? 110.050 119.058 105.431 1.00 100.24 654 ALA B CA 1
ATOM 7663 C C . ALA B 1 304 ? 110.702 119.667 106.678 1.00 112.76 654 ALA B C 1
ATOM 7664 O O . ALA B 1 304 ? 110.588 119.120 107.774 1.00 89.51 654 ALA B O 1
ATOM 7671 N N . THR B 1 305 ? 111.306 120.849 106.568 1.00 99.76 655 THR B N 1
ATOM 7672 C CA . THR B 1 305 ? 111.815 121.582 107.736 1.00 135.55 655 THR B CA 1
ATOM 7673 C C . THR B 1 305 ? 110.700 122.114 108.623 1.00 174.54 655 THR B C 1
ATOM 7674 O O . THR B 1 305 ? 110.823 122.025 109.841 1.00 133.72 655 THR B O 1
ATOM 7685 N N . LEU B 1 306 ? 109.587 122.588 108.063 1.00 151.95 656 LEU B N 1
ATOM 7686 C CA . LEU B 1 306 ? 108.404 122.997 108.821 1.00 164.32 656 LEU B CA 1
ATOM 7687 C C . LEU B 1 306 ? 107.805 121.816 109.589 1.00 176.49 656 LEU B C 1
ATOM 7688 O O . LEU B 1 306 ? 107.651 121.906 110.801 1.00 78.45 656 LEU B O 1
ATOM 7704 N N . VAL B 1 307 ? 107.552 120.683 108.923 1.00 158.01 657 VAL B N 1
ATOM 7705 C CA . VAL B 1 307 ? 106.960 119.464 109.505 1.00 120.19 657 VAL B CA 1
ATOM 7706 C C . VAL B 1 307 ? 107.810 118.931 110.638 1.00 118.73 657 VAL B C 1
ATOM 7707 O O . VAL B 1 307 ? 107.301 118.664 111.720 1.00 100.98 657 VAL B O 1
ATOM 7720 N N . THR B 1 308 ? 109.127 118.901 110.446 1.00 121.85 658 THR B N 1
ATOM 7721 C CA . THR B 1 308 ? 110.071 118.611 111.524 1.00 144.48 658 THR B CA 1
ATOM 7722 C C . THR B 1 308 ? 109.886 119.592 112.684 1.00 176.64 658 THR B C 1
ATOM 7723 O O . THR B 1 308 ? 109.545 119.192 113.799 1.00 132.52 658 THR B O 1
ATOM 7734 N N . ASN B 1 309 ? 110.058 120.896 112.420 1.00 168.71 659 ASN B N 1
ATOM 7735 C CA . ASN B 1 309 ? 110.123 121.931 113.459 1.00 208.00 659 ASN B CA 1
ATOM 7736 C C . ASN B 1 309 ? 108.813 122.088 114.229 1.00 220.16 659 ASN B C 1
ATOM 7737 O O . ASN B 1 309 ? 108.825 122.242 115.445 1.00 143.20 659 ASN B O 1
ATOM 7748 N N . SER B 1 310 ? 107.674 122.023 113.548 1.00 201.41 660 SER B N 1
ATOM 7749 C CA . SER B 1 310 ? 106.382 122.213 114.184 1.00 175.35 660 SER B CA 1
ATOM 7750 C C . SER B 1 310 ? 106.013 121.013 115.054 1.00 151.27 660 SER B C 1
ATOM 7751 O O . SER B 1 310 ? 105.355 121.215 116.079 1.00 113.40 660 SER B O 1
ATOM 7759 N N . LYS B 1 311 ? 106.490 119.793 114.739 1.00 130.67 661 LYS B N 1
ATOM 7760 C CA . LYS B 1 311 ? 106.310 118.704 115.687 1.00 212.43 661 LYS B CA 1
ATOM 7761 C C . LYS B 1 311 ? 107.140 118.984 116.937 1.00 221.16 661 LYS B C 1
ATOM 7762 O O . LYS B 1 311 ? 106.633 118.888 118.064 1.00 207.95 661 LYS B O 1
ATOM 7781 N N . ALA B 1 312 ? 108.417 119.324 116.734 1.00 186.26 662 ALA B N 1
ATOM 7782 C CA . ALA B 1 312 ? 109.313 119.591 117.840 1.00 173.02 662 ALA B CA 1
ATOM 7783 C C . ALA B 1 312 ? 108.713 120.647 118.768 1.00 155.51 662 ALA B C 1
ATOM 7784 O O . ALA B 1 312 ? 108.649 120.443 119.981 1.00 108.43 662 ALA B O 1
ATOM 7791 N N . TYR B 1 313 ? 108.261 121.755 118.179 1.00 215.85 663 TYR B N 1
ATOM 7792 C CA . TYR B 1 313 ? 107.692 122.898 118.880 1.00 269.29 663 TYR B CA 1
ATOM 7793 C C . TYR B 1 313 ? 106.430 122.528 119.645 1.00 227.76 663 TYR B C 1
ATOM 7794 O O . TYR B 1 313 ? 106.315 122.835 120.832 1.00 208.45 663 TYR B O 1
ATOM 7812 N N . ALA B 1 314 ? 105.507 121.815 118.994 1.00 215.83 664 ALA B N 1
ATOM 7813 C CA . ALA B 1 314 ? 104.250 121.446 119.619 1.00 231.16 664 ALA B CA 1
ATOM 7814 C C . ALA B 1 314 ? 104.507 120.599 120.879 1.00 208.25 664 ALA B C 1
ATOM 7815 O O . ALA B 1 314 ? 104.063 120.953 121.974 1.00 153.41 664 ALA B O 1
ATOM 7822 N N . VAL B 1 315 ? 105.253 119.496 120.734 1.00 166.32 665 VAL B N 1
ATOM 7823 C CA . VAL B 1 315 ? 105.444 118.522 121.796 1.00 157.43 665 VAL B CA 1
ATOM 7824 C C . VAL B 1 315 ? 106.243 119.110 122.963 1.00 207.48 665 VAL B C 1
ATOM 7825 O O . VAL B 1 315 ? 106.017 118.732 124.118 1.00 252.67 665 VAL B O 1
ATOM 7838 N N . THR B 1 316 ? 107.184 120.025 122.682 1.00 198.81 666 THR B N 1
ATOM 7839 C CA . THR B 1 316 ? 107.994 120.643 123.727 1.00 214.31 666 THR B CA 1
ATOM 7840 C C . THR B 1 316 ? 107.227 121.719 124.503 1.00 257.78 666 THR B C 1
ATOM 7841 O O . THR B 1 316 ? 107.585 121.972 125.649 1.00 306.54 666 THR B O 1
ATOM 7852 N N . THR B 1 317 ? 106.209 122.376 123.907 1.00 253.23 667 THR B N 1
ATOM 7853 C CA . THR B 1 317 ? 105.651 123.608 124.477 1.00 278.94 667 THR B CA 1
ATOM 7854 C C . THR B 1 317 ? 104.275 123.418 125.137 1.00 243.08 667 THR B C 1
ATOM 7855 O O . THR B 1 317 ? 104.057 123.907 126.247 1.00 224.97 667 THR B O 1
ATOM 7866 N N . LEU B 1 318 ? 103.325 122.763 124.451 1.00 227.93 668 LEU B N 1
ATOM 7867 C CA . LEU B 1 318 ? 101.906 122.935 124.744 1.00 225.16 668 LEU B CA 1
ATOM 7868 C C . LEU B 1 318 ? 101.348 121.843 125.665 1.00 261.03 668 LEU B C 1
ATOM 7869 O O . LEU B 1 318 ? 101.962 120.789 125.841 1.00 269.41 668 LEU B O 1
ATOM 7885 N N . PRO B 1 319 ? 100.160 122.063 126.295 1.00 299.58 669 PRO B N 1
ATOM 7886 C CA . PRO B 1 319 ? 99.451 121.011 127.035 1.00 317.81 669 PRO B CA 1
ATOM 7887 C C . PRO B 1 319 ? 98.877 119.937 126.108 1.00 294.36 669 PRO B C 1
ATOM 7888 O O . PRO B 1 319 ? 98.907 120.087 124.890 1.00 264.50 669 PRO B O 1
ATOM 7899 N N . GLN B 1 320 ? 98.349 118.852 126.692 1.00 284.31 670 GLN B N 1
ATOM 7900 C CA . GLN B 1 320 ? 97.998 117.646 125.948 1.00 313.76 670 GLN B CA 1
ATOM 7901 C C . GLN B 1 320 ? 97.038 117.951 124.791 1.00 313.46 670 GLN B C 1
ATOM 7902 O O . GLN B 1 320 ? 97.379 117.708 123.640 1.00 277.84 670 GLN B O 1
ATOM 7916 N N . GLU B 1 321 ? 95.841 118.487 125.071 1.00 353.51 671 GLU B N 1
ATOM 7917 C CA . GLU B 1 321 ? 94.848 118.734 124.028 1.00 384.01 671 GLU B CA 1
ATOM 7918 C C . GLU B 1 321 ? 95.420 119.618 122.912 1.00 385.55 671 GLU B C 1
ATOM 7919 O O . GLU B 1 321 ? 95.198 119.341 121.731 1.00 346.41 671 GLU B O 1
ATOM 7931 N N . GLN B 1 322 ? 96.168 120.670 123.286 1.00 378.90 672 GLN B N 1
ATOM 7932 C CA . GLN B 1 322 ? 96.650 121.683 122.354 1.00 352.10 672 GLN B CA 1
ATOM 7933 C C . GLN B 1 322 ? 97.794 121.160 121.483 1.00 278.58 672 GLN B C 1
ATOM 7934 O O . GLN B 1 322 ? 97.824 121.438 120.287 1.00 268.94 672 GLN B O 1
ATOM 7948 N N . SER B 1 323 ? 98.726 120.390 122.054 1.00 244.99 673 SER B N 1
ATOM 7949 C CA . SER B 1 323 ? 99.762 119.732 121.263 1.00 246.36 673 SER B CA 1
ATOM 7950 C C . SER B 1 323 ? 99.150 118.691 120.314 1.00 217.31 673 SER B C 1
ATOM 7951 O O . SER B 1 323 ? 99.491 118.660 119.127 1.00 128.20 673 SER B O 1
ATOM 7959 N N . ASP B 1 324 ? 98.210 117.875 120.816 1.00 232.00 674 ASP B N 1
ATOM 7960 C CA . ASP B 1 324 ? 97.513 116.869 120.018 1.00 238.94 674 ASP B CA 1
ATOM 7961 C C . ASP B 1 324 ? 96.819 117.516 118.819 1.00 199.14 674 ASP B C 1
ATOM 7962 O O . ASP B 1 324 ? 96.882 117.000 117.690 1.00 153.48 674 ASP B O 1
ATOM 7971 N N . GLN B 1 325 ? 96.149 118.644 119.107 1.00 204.43 675 GLN B N 1
ATOM 7972 C CA . GLN B 1 325 ? 95.438 119.466 118.137 1.00 230.24 675 GLN B CA 1
ATOM 7973 C C . GLN B 1 325 ? 96.368 119.984 117.027 1.00 239.26 675 GLN B C 1
ATOM 7974 O O . GLN B 1 325 ? 96.026 119.879 115.851 1.00 207.55 675 GLN B O 1
ATOM 7988 N N . ILE B 1 326 ? 97.531 120.552 117.376 1.00 194.21 676 ILE B N 1
ATOM 7989 C CA . ILE B 1 326 ? 98.419 121.137 116.375 1.00 189.35 676 ILE B CA 1
ATOM 7990 C C . ILE B 1 326 ? 98.989 120.040 115.467 1.00 219.44 676 ILE B C 1
ATOM 7991 O O . ILE B 1 326 ? 98.952 120.182 114.245 1.00 166.07 676 ILE B O 1
ATOM 8007 N N . LEU B 1 327 ? 99.493 118.936 116.048 1.00 234.80 677 LEU B N 1
ATOM 8008 C CA . LEU B 1 327 ? 100.108 117.841 115.295 1.00 204.64 677 LEU B CA 1
ATOM 8009 C C . LEU B 1 327 ? 99.140 117.244 114.276 1.00 180.53 677 LEU B C 1
ATOM 8010 O O . LEU B 1 327 ? 99.554 116.886 113.172 1.00 132.78 677 LEU B O 1
ATOM 8026 N N . THR B 1 328 ? 97.858 117.123 114.666 1.00 187.34 678 THR B N 1
ATOM 8027 C CA . THR B 1 328 ? 96.794 116.628 113.801 1.00 187.21 678 THR B CA 1
ATOM 8028 C C . THR B 1 328 ? 96.722 117.453 112.520 1.00 182.30 678 THR B C 1
ATOM 8029 O O . THR B 1 328 ? 96.517 116.902 111.438 1.00 133.94 678 THR B O 1
ATOM 8040 N N . LEU B 1 329 ? 96.881 118.772 112.638 1.00 201.55 679 LEU B N 1
ATOM 8041 C CA . LEU B 1 329 ? 96.770 119.684 111.511 1.00 198.84 679 LEU B CA 1
ATOM 8042 C C . LEU B 1 329 ? 98.079 119.817 110.738 1.00 189.37 679 LEU B C 1
ATOM 8043 O O . LEU B 1 329 ? 98.041 119.854 109.513 1.00 171.17 679 LEU B O 1
ATOM 8059 N N . VAL B 1 330 ? 99.238 119.762 111.399 1.00 151.56 680 VAL B N 1
ATOM 8060 C CA . VAL B 1 330 ? 100.529 119.636 110.700 1.00 158.09 680 VAL B CA 1
ATOM 8061 C C . VAL B 1 330 ? 100.539 118.395 109.815 1.00 143.63 680 VAL B C 1
ATOM 8062 O O . VAL B 1 330 ? 100.919 118.468 108.653 1.00 81.57 680 VAL B O 1
ATOM 8075 N N . LYS B 1 331 ? 100.033 117.266 110.317 1.00 171.06 681 LYS B N 1
ATOM 8076 C CA . LYS B 1 331 ? 99.834 116.059 109.514 1.00 173.97 681 LYS B CA 1
ATOM 8077 C C . LYS B 1 331 ? 98.908 116.306 108.340 1.00 164.03 681 LYS B C 1
ATOM 8078 O O . LYS B 1 331 ? 99.274 115.939 107.232 1.00 114.52 681 LYS B O 1
ATOM 8097 N N . ARG B 1 332 ? 97.741 116.930 108.539 1.00 145.12 682 ARG B N 1
ATOM 8098 C CA . ARG B 1 332 ? 96.832 117.245 107.423 1.00 178.04 682 ARG B CA 1
ATOM 8099 C C . ARG B 1 332 ? 97.502 118.132 106.385 1.00 173.49 682 ARG B C 1
ATOM 8100 O O . ARG B 1 332 ? 97.324 117.905 105.197 1.00 112.13 682 ARG B O 1
ATOM 8121 N N . CYS B 1 333 ? 98.295 119.106 106.810 1.00 158.15 683 CYS B N 1
ATOM 8122 C CA . CYS B 1 333 ? 99.046 119.972 105.906 1.00 182.82 683 CYS B CA 1
ATOM 8123 C C . CYS B 1 333 ? 100.121 119.187 105.136 1.00 174.63 683 CYS B C 1
ATOM 8124 O O . CYS B 1 333 ? 100.172 119.249 103.913 1.00 104.88 683 CYS B O 1
ATOM 8132 N N . ALA B 1 334 ? 100.908 118.353 105.825 1.00 175.06 684 ALA B N 1
ATOM 8133 C CA . ALA B 1 334 ? 101.902 117.471 105.221 1.00 137.10 684 ALA B CA 1
ATOM 8134 C C . ALA B 1 334 ? 101.276 116.522 104.209 1.00 112.02 684 ALA B C 1
ATOM 8135 O O . ALA B 1 334 ? 101.729 116.458 103.076 1.00 70.87 684 ALA B O 1
ATOM 8142 N N . ARG B 1 335 ? 100.184 115.842 104.565 1.00 144.77 685 ARG B N 1
ATOM 8143 C CA . ARG B 1 335 ? 99.388 115.028 103.633 1.00 193.67 685 ARG B CA 1
ATOM 8144 C C . ARG B 1 335 ? 98.848 115.839 102.470 1.00 154.23 685 ARG B C 1
ATOM 8145 O O . ARG B 1 335 ? 98.933 115.384 101.348 1.00 68.33 685 ARG B O 1
ATOM 8166 N N . GLU B 1 336 ? 98.307 117.027 102.702 1.00 140.70 686 GLU B N 1
ATOM 8167 C CA . GLU B 1 336 ? 97.810 117.874 101.621 1.00 163.25 686 GLU B CA 1
ATOM 8168 C C . GLU B 1 336 ? 98.949 118.259 100.668 1.00 147.79 686 GLU B C 1
ATOM 8169 O O . GLU B 1 336 ? 98.777 118.248 99.456 1.00 108.47 686 GLU B O 1
ATOM 8181 N N . ALA B 1 337 ? 100.152 118.514 101.178 1.00 128.53 687 ALA B N 1
ATOM 8182 C CA . ALA B 1 337 ? 101.303 118.725 100.328 1.00 135.00 687 ALA B CA 1
ATOM 8183 C C . ALA B 1 337 ? 101.650 117.445 99.562 1.00 163.78 687 ALA B C 1
ATOM 8184 O O . ALA B 1 337 ? 101.876 117.500 98.360 1.00 119.02 687 ALA B O 1
ATOM 8191 N N . GLN B 1 338 ? 101.603 116.267 100.193 1.00 162.76 688 GLN B N 1
ATOM 8192 C CA . GLN B 1 338 ? 101.719 115.000 99.473 1.00 158.28 688 GLN B CA 1
ATOM 8193 C C . GLN B 1 338 ? 100.647 114.906 98.378 1.00 178.26 688 GLN B C 1
ATOM 8194 O O . GLN B 1 338 ? 101.015 114.696 97.232 1.00 95.05 688 GLN B O 1
ATOM 8208 N N . TYR B 1 339 ? 99.373 115.201 98.666 1.00 183.19 689 TYR B N 1
ATOM 8209 C CA . TYR B 1 339 ? 98.306 115.267 97.667 1.00 162.44 689 TYR B CA 1
ATOM 8210 C C . TYR B 1 339 ? 98.634 116.257 96.554 1.00 161.78 689 TYR B C 1
ATOM 8211 O O . TYR B 1 339 ? 98.280 115.996 95.416 1.00 119.69 689 TYR B O 1
ATOM 8229 N N . PHE B 1 340 ? 99.329 117.366 96.833 1.00 153.98 690 PHE B N 1
ATOM 8230 C CA . PHE B 1 340 ? 99.732 118.327 95.815 1.00 124.24 690 PHE B CA 1
ATOM 8231 C C . PHE B 1 340 ? 100.678 117.685 94.809 1.00 122.78 690 PHE B C 1
ATOM 8232 O O . PHE B 1 340 ? 100.365 117.671 93.622 1.00 80.77 690 PHE B O 1
ATOM 8249 N N . PHE B 1 341 ? 101.820 117.135 95.246 1.00 140.22 691 PHE B N 1
ATOM 8250 C CA . PHE B 1 341 ? 102.716 116.477 94.293 1.00 165.63 691 PHE B CA 1
ATOM 8251 C C . PHE B 1 341 ? 102.027 115.234 93.709 1.00 217.14 691 PHE B C 1
ATOM 8252 O O . PHE B 1 341 ? 102.155 114.978 92.521 1.00 136.13 691 PHE B O 1
ATOM 8269 N N . GLU B 1 342 ? 101.253 114.488 94.511 1.00 220.19 692 GLU B N 1
ATOM 8270 C CA . GLU B 1 342 ? 100.510 113.308 94.072 1.00 174.70 692 GLU B CA 1
ATOM 8271 C C . GLU B 1 342 ? 99.532 113.629 92.936 1.00 213.15 692 GLU B C 1
ATOM 8272 O O . GLU B 1 342 ? 99.467 112.900 91.951 1.00 203.28 692 GLU B O 1
ATOM 8284 N N . ASP B 1 343 ? 98.819 114.751 93.017 1.00 224.67 693 ASP B N 1
ATOM 8285 C CA . ASP B 1 343 ? 97.930 115.261 91.974 1.00 206.16 693 ASP B CA 1
ATOM 8286 C C . ASP B 1 343 ? 98.681 115.756 90.737 1.00 213.56 693 ASP B C 1
ATOM 8287 O O . ASP B 1 343 ? 98.099 115.821 89.653 1.00 159.60 693 ASP B O 1
ATOM 8296 N N . LEU B 1 344 ? 99.971 116.069 90.885 1.00 208.11 694 LEU B N 1
ATOM 8297 C CA . LEU B 1 344 ? 100.875 116.294 89.767 1.00 246.42 694 LEU B CA 1
ATOM 8298 C C . LEU B 1 344 ? 101.626 115.018 89.327 1.00 248.71 694 LEU B C 1
ATOM 8299 O O . LEU B 1 344 ? 102.318 115.068 88.311 1.00 217.93 694 LEU B O 1
ATOM 8315 N N . MET B 1 345 ? 101.483 113.862 89.999 1.00 186.62 695 MET B N 1
ATOM 8316 C CA . MET B 1 345 ? 101.979 112.591 89.450 1.00 179.82 695 MET B CA 1
ATOM 8317 C C . MET B 1 345 ? 101.217 112.382 88.155 1.00 189.99 695 MET B C 1
ATOM 8318 O O . MET B 1 345 ? 99.988 112.306 88.168 1.00 242.01 695 MET B O 1
ATOM 8332 N N . SER B 1 346 ? 101.920 112.370 87.031 1.00 182.07 696 SER B N 1
ATOM 8333 C CA . SER B 1 346 ? 101.326 112.789 85.764 1.00 184.82 696 SER B CA 1
ATOM 8334 C C . SER B 1 346 ? 100.194 111.894 85.244 1.00 221.27 696 SER B C 1
ATOM 8335 O O . SER B 1 346 ? 99.458 112.305 84.363 1.00 175.32 696 SER B O 1
ATOM 8343 N N . GLU B 1 347 ? 99.943 110.733 85.851 1.00 280.20 697 GLU B N 1
ATOM 8344 C CA . GLU B 1 347 ? 98.722 109.934 85.660 1.00 296.83 697 GLU B CA 1
ATOM 8345 C C . GLU B 1 347 ? 97.425 110.741 85.872 1.00 276.05 697 GLU B C 1
ATOM 8346 O O . GLU B 1 347 ? 96.469 110.577 85.119 1.00 275.04 697 GLU B O 1
ATOM 8358 N N . ASN B 1 348 ? 97.383 111.652 86.851 1.00 253.91 698 ASN B N 1
ATOM 8359 C CA . ASN B 1 348 ? 96.245 112.557 87.058 1.00 201.33 698 ASN B CA 1
ATOM 8360 C C . ASN B 1 348 ? 96.170 113.628 85.962 1.00 148.99 698 ASN B C 1
ATOM 8361 O O . ASN B 1 348 ? 95.118 113.885 85.383 1.00 139.17 698 ASN B O 1
ATOM 8372 N N . LEU B 1 349 ? 97.310 114.200 85.600 1.00 152.92 699 LEU B N 1
ATOM 8373 C CA . LEU B 1 349 ? 97.413 115.192 84.536 1.00 187.23 699 LEU B CA 1
ATOM 8374 C C . LEU B 1 349 ? 97.264 114.589 83.125 1.00 192.19 699 LEU B C 1
ATOM 8375 O O . LEU B 1 349 ? 97.159 115.339 82.159 1.00 226.41 699 LEU B O 1
ATOM 8391 N N . ASN B 1 350 ? 97.229 113.262 82.977 1.00 191.36 700 ASN B N 1
ATOM 8392 C CA . ASN B 1 350 ? 96.894 112.596 81.714 1.00 256.49 700 ASN B CA 1
ATOM 8393 C C . ASN B 1 350 ? 95.384 112.619 81.413 1.00 295.27 700 ASN B C 1
ATOM 8394 O O . ASN B 1 350 ? 94.990 112.350 80.277 1.00 272.57 700 ASN B O 1
ATOM 8405 N N . GLN B 1 351 ? 94.535 112.927 82.402 1.00 334.12 701 GLN B N 1
ATOM 8406 C CA . GLN B 1 351 ? 93.073 112.942 82.247 1.00 341.86 701 GLN B CA 1
ATOM 8407 C C . GLN B 1 351 ? 92.416 114.317 82.492 1.00 311.28 701 GLN B C 1
ATOM 8408 O O . GLN B 1 351 ? 91.431 114.628 81.821 1.00 292.78 701 GLN B O 1
ATOM 8422 N N . VAL B 1 352 ? 92.965 115.185 83.351 1.00 259.01 702 VAL B N 1
ATOM 8423 C CA . VAL B 1 352 ? 92.458 116.550 83.525 1.00 220.89 702 VAL B CA 1
ATOM 8424 C C . VAL B 1 352 ? 92.742 117.400 82.279 1.00 227.75 702 VAL B C 1
ATOM 8425 O O . VAL B 1 352 ? 93.799 117.277 81.668 1.00 213.13 702 VAL B O 1
ATOM 8438 N N . GLY B 1 353 ? 91.795 118.294 81.936 1.00 276.72 703 GLY B N 1
ATOM 8439 C CA . GLY B 1 353 ? 91.897 119.159 80.765 1.00 304.64 703 GLY B CA 1
ATOM 8440 C C . GLY B 1 353 ? 93.095 120.112 80.827 1.00 335.90 703 GLY B C 1
ATOM 8441 O O . GLY B 1 353 ? 93.579 120.478 81.893 1.00 323.84 703 GLY B O 1
ATOM 8445 N N . ASP B 1 354 ? 93.537 120.570 79.647 1.00 360.30 704 ASP B N 1
ATOM 8446 C CA . ASP B 1 354 ? 94.911 121.016 79.424 1.00 377.94 704 ASP B CA 1
ATOM 8447 C C . ASP B 1 354 ? 95.329 122.165 80.359 1.00 319.58 704 ASP B C 1
ATOM 8448 O O . ASP B 1 354 ? 96.295 122.041 81.113 1.00 238.80 704 ASP B O 1
ATOM 8457 N N . GLU B 1 355 ? 94.611 123.296 80.313 1.00 327.57 705 GLU B N 1
ATOM 8458 C CA . GLU B 1 355 ? 94.861 124.414 81.219 1.00 333.09 705 GLU B CA 1
ATOM 84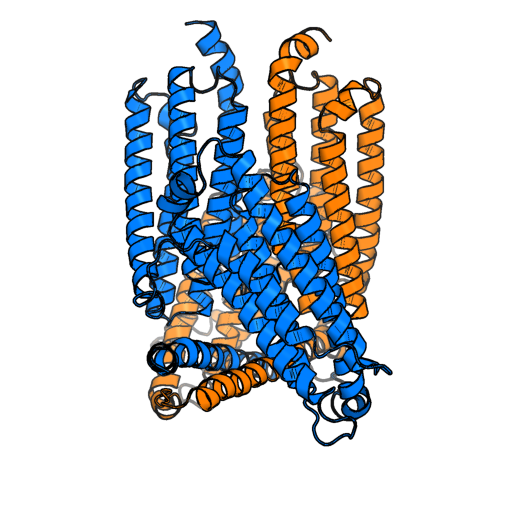59 C C . GLU B 1 355 ? 94.239 124.168 82.602 1.00 286.97 705 GLU B C 1
ATOM 8460 O O . GLU B 1 355 ? 94.690 124.719 83.601 1.00 232.57 705 GLU B O 1
ATOM 8472 N N . GLU B 1 356 ? 93.193 123.330 82.652 1.00 295.42 706 GLU B N 1
ATOM 8473 C CA . GLU B 1 356 ? 92.336 123.127 83.819 1.00 279.58 706 GLU B CA 1
ATOM 8474 C C . GLU B 1 356 ? 93.117 122.532 84.999 1.00 243.87 706 GLU B C 1
ATOM 8475 O O . GLU B 1 356 ? 92.684 122.645 86.150 1.00 201.48 706 GLU B O 1
ATOM 8487 N N . LYS B 1 357 ? 94.266 121.902 84.732 1.00 245.28 707 LYS B N 1
ATOM 8488 C CA . LYS B 1 357 ? 95.226 121.456 85.750 1.00 194.18 707 LYS B CA 1
ATOM 8489 C C . LYS B 1 357 ? 95.526 122.600 86.702 1.00 174.85 707 LYS B C 1
ATOM 8490 O O . LYS B 1 357 ? 95.670 122.377 87.892 1.00 161.68 707 LYS B O 1
ATOM 8509 N N . THR B 1 358 ? 95.550 123.840 86.209 1.00 230.67 708 THR B N 1
ATOM 8510 C CA . THR B 1 358 ? 95.819 125.022 87.031 1.00 243.86 708 THR B CA 1
ATOM 8511 C C . THR B 1 358 ? 94.726 125.243 88.078 1.00 218.40 708 THR B C 1
ATOM 8512 O O . THR B 1 358 ? 95.007 125.854 89.105 1.00 158.17 708 THR B O 1
ATOM 8523 N N . ASP B 1 359 ? 93.499 124.754 87.837 1.00 238.78 709 ASP B N 1
ATOM 8524 C CA . ASP B 1 359 ? 92.448 124.778 88.842 1.00 249.02 709 ASP B CA 1
ATOM 8525 C C . ASP B 1 359 ? 92.717 123.731 89.920 1.00 198.24 709 ASP B C 1
ATOM 8526 O O . ASP B 1 359 ? 92.538 124.037 91.088 1.00 167.85 709 ASP B O 1
ATOM 8535 N N . ILE B 1 360 ? 93.203 122.531 89.573 1.00 232.70 710 ILE B N 1
ATOM 8536 C CA . ILE B 1 360 ? 93.677 121.559 90.576 1.00 246.90 710 ILE B CA 1
ATOM 8537 C C . ILE B 1 360 ? 94.814 122.180 91.394 1.00 184.99 710 ILE B C 1
ATOM 8538 O O . ILE B 1 360 ? 94.800 122.131 92.617 1.00 139.63 710 ILE B O 1
ATOM 8554 N N . VAL B 1 361 ? 95.773 122.824 90.729 1.00 156.64 711 VAL B N 1
ATOM 8555 C CA . VAL B 1 361 ? 96.858 123.540 91.389 1.00 169.79 711 VAL B CA 1
ATOM 8556 C C . VAL B 1 361 ? 96.306 124.604 92.322 1.00 195.07 711 VAL B C 1
ATOM 8557 O O . VAL B 1 361 ? 96.685 124.636 93.483 1.00 150.03 711 VAL B O 1
ATOM 8570 N N . ILE B 1 362 ? 95.421 125.482 91.856 1.00 192.81 712 ILE B N 1
ATOM 8571 C CA . ILE B 1 362 ? 94.951 126.602 92.670 1.00 200.33 712 ILE B CA 1
ATOM 8572 C C . ILE B 1 362 ? 93.986 126.129 93.753 1.00 201.43 712 ILE B C 1
ATOM 8573 O O . ILE B 1 362 ? 94.031 126.659 94.852 1.00 176.74 712 ILE B O 1
ATOM 8589 N N . ASN B 1 363 ? 93.186 125.091 93.524 1.00 207.33 713 ASN B N 1
ATOM 8590 C CA . ASN B 1 363 ? 92.329 124.516 94.559 1.00 234.89 713 ASN B CA 1
ATOM 8591 C C . ASN B 1 363 ? 93.169 123.782 95.609 1.00 230.37 713 ASN B C 1
ATOM 8592 O O . ASN B 1 363 ? 92.933 123.952 96.805 1.00 243.83 713 ASN B O 1
ATOM 8603 N N . ALA B 1 364 ? 94.163 122.993 95.193 1.00 181.12 714 ALA B N 1
ATOM 8604 C CA . ALA B 1 364 ? 95.093 122.348 96.109 1.00 185.13 714 ALA B CA 1
ATOM 8605 C C . ALA B 1 364 ? 95.894 123.392 96.888 1.00 191.85 714 ALA B C 1
ATOM 8606 O O . ALA B 1 364 ? 96.067 123.284 98.099 1.00 143.12 714 ALA B O 1
ATOM 8613 N N . ASN B 1 365 ? 96.313 124.457 96.210 1.00 197.84 715 ASN B N 1
ATOM 8614 C CA . ASN B 1 365 ? 96.929 125.605 96.844 1.00 235.46 715 ASN B CA 1
ATOM 8615 C C . ASN B 1 365 ? 95.978 126.199 97.879 1.00 202.78 715 ASN B C 1
ATOM 8616 O O . ASN B 1 365 ? 96.332 126.216 99.043 1.00 150.58 715 ASN B O 1
ATOM 8627 N N . VAL B 1 366 ? 94.761 126.612 97.525 1.00 201.11 716 VAL B N 1
ATOM 8628 C CA . VAL B 1 366 ? 93.870 127.314 98.441 1.00 232.71 716 VAL B CA 1
ATOM 8629 C C . VAL B 1 366 ? 93.470 126.430 99.617 1.00 217.25 716 VAL B C 1
ATOM 8630 O O . VAL B 1 366 ? 93.420 126.939 100.733 1.00 138.72 716 VAL B O 1
ATOM 8643 N N . ASP B 1 367 ? 93.207 125.140 99.407 1.00 256.96 717 ASP B N 1
ATOM 8644 C CA . ASP B 1 367 ? 92.934 124.217 100.512 1.00 307.72 717 ASP B CA 1
ATOM 8645 C C . ASP B 1 367 ? 94.164 124.022 101.405 1.00 235.64 717 ASP B C 1
ATOM 8646 O O . ASP B 1 367 ? 94.043 124.083 102.624 1.00 143.54 717 ASP B O 1
ATOM 8655 N N . MET B 1 368 ? 95.360 123.862 100.836 1.00 188.43 718 MET B N 1
ATOM 8656 C CA . MET B 1 368 ? 96.575 123.886 101.634 1.00 163.01 718 MET B CA 1
ATOM 8657 C C . MET B 1 368 ? 96.680 125.195 102.388 1.00 181.50 718 MET B C 1
ATOM 8658 O O . MET B 1 368 ? 96.930 125.182 103.580 1.00 182.46 718 MET B O 1
ATOM 8672 N N . GLN B 1 369 ? 96.466 126.323 101.729 1.00 200.56 719 GLN B N 1
ATOM 8673 C CA . GLN B 1 369 ? 96.550 127.639 102.336 1.00 226.17 719 GLN B CA 1
ATOM 8674 C C . GLN B 1 369 ? 95.475 127.799 103.408 1.00 279.34 719 GLN B C 1
ATOM 8675 O O . GLN B 1 369 ? 95.741 128.434 104.412 1.00 285.55 719 GLN B O 1
ATOM 8689 N N . GLU B 1 370 ? 94.302 127.177 103.283 1.00 259.35 720 GLU B N 1
ATOM 8690 C CA . GLU B 1 370 ? 93.320 127.102 104.360 1.00 251.16 720 GLU B CA 1
ATOM 8691 C C . GLU B 1 370 ? 93.901 126.338 105.554 1.00 212.36 720 GLU B C 1
ATOM 8692 O O . GLU B 1 370 ? 93.760 126.790 106.687 1.00 103.57 720 GLU B O 1
ATOM 8704 N N . LYS B 1 371 ? 94.581 125.207 105.310 1.00 210.27 721 LYS B N 1
ATOM 8705 C CA . LYS B 1 371 ? 95.224 124.435 106.373 1.00 179.41 721 LYS B CA 1
ATOM 8706 C C . LYS B 1 371 ? 96.380 125.218 106.959 1.00 185.82 721 LYS B C 1
ATOM 8707 O O . LYS B 1 371 ? 96.541 125.195 108.164 1.00 169.01 721 LYS B O 1
ATOM 8726 N N . LEU B 1 372 ? 97.155 125.945 106.159 1.00 164.56 722 LEU B N 1
ATOM 8727 C CA . LEU B 1 372 ? 98.225 126.817 106.627 1.00 164.28 722 LEU B CA 1
ATOM 8728 C C . LEU B 1 372 ? 97.657 128.017 107.373 1.00 175.44 722 LEU B C 1
ATOM 8729 O O . LEU B 1 372 ? 98.229 128.424 108.365 1.00 118.49 722 LEU B O 1
ATOM 8745 N N . GLN B 1 373 ? 96.528 128.573 106.952 1.00 173.76 723 GLN B N 1
ATOM 8746 C CA . GLN B 1 373 ? 95.892 129.691 107.630 1.00 195.61 723 GLN B CA 1
ATOM 8747 C C . GLN B 1 373 ? 95.286 129.232 108.955 1.00 199.11 723 GLN B C 1
ATOM 8748 O O . GLN B 1 373 ? 95.480 129.895 109.969 1.00 126.68 723 GLN B O 1
ATOM 8762 N N . GLU B 1 374 ? 94.578 128.095 108.951 1.00 226.50 724 GLU B N 1
ATOM 8763 C CA . GLU B 1 374 ? 94.034 127.496 110.162 1.00 196.20 724 GLU B CA 1
ATOM 8764 C C . GLU B 1 374 ? 95.152 127.045 111.098 1.00 138.59 724 GLU B C 1
ATOM 8765 O O . GLU B 1 374 ? 95.018 127.181 112.310 1.00 161.10 724 GLU B O 1
ATOM 8777 N N . LEU B 1 375 ? 96.264 126.560 110.542 1.00 105.15 725 LEU B N 1
ATOM 8778 C CA . LEU B 1 375 ? 97.470 126.321 111.309 1.00 132.81 725 LEU B CA 1
ATOM 8779 C C . LEU B 1 375 ? 98.056 127.641 111.835 1.00 195.92 725 LEU B C 1
ATOM 8780 O O . LEU B 1 375 ? 98.456 127.720 113.001 1.00 212.42 725 LEU B O 1
ATOM 8796 N N . SER B 1 376 ? 98.058 128.700 111.009 1.00 174.31 726 SER B N 1
ATOM 8797 C CA . SER B 1 376 ? 98.577 130.005 111.400 1.00 191.89 726 SER B CA 1
ATOM 8798 C C . SER B 1 376 ? 97.766 130.543 112.579 1.00 198.93 726 SER B C 1
ATOM 8799 O O . SER B 1 376 ? 98.339 130.865 113.614 1.00 118.43 726 SER B O 1
ATOM 8807 N N . LEU B 1 377 ? 96.430 130.521 112.438 1.00 220.71 727 LEU B N 1
ATOM 8808 C CA . LEU B 1 377 ? 95.465 130.858 113.479 1.00 218.30 727 LEU B CA 1
ATOM 8809 C C . LEU B 1 377 ? 95.560 129.941 114.702 1.00 188.45 727 LEU B C 1
ATOM 8810 O O . LEU B 1 377 ? 94.989 130.279 115.737 1.00 201.68 727 LEU B O 1
ATOM 8826 N N . ALA B 1 378 ? 96.263 128.801 114.607 1.00 160.42 728 ALA B N 1
ATOM 8827 C CA . ALA B 1 378 ? 96.563 127.972 115.766 1.00 190.53 728 ALA B CA 1
ATOM 8828 C C . ALA B 1 378 ? 97.875 128.394 116.453 1.00 242.99 728 ALA B C 1
ATOM 8829 O O . ALA B 1 378 ? 98.082 128.088 117.636 1.00 243.73 728 ALA B O 1
ATOM 8836 N N . ILE B 1 379 ? 98.752 129.135 115.740 1.00 210.06 729 ILE B N 1
ATOM 8837 C CA . ILE B 1 379 ? 100.018 129.627 116.283 1.00 230.37 729 ILE B CA 1
ATOM 8838 C C . ILE B 1 379 ? 99.952 131.124 116.660 1.00 264.86 729 ILE B C 1
ATOM 8839 O O . ILE B 1 379 ? 100.582 131.555 117.630 1.00 243.56 729 ILE B O 1
ATOM 8855 N N . GLU B 1 380 ? 99.154 131.932 115.946 1.00 234.28 730 GLU B N 1
ATOM 8856 C CA . GLU B 1 380 ? 99.066 133.370 116.195 1.00 199.76 730 GLU B CA 1
ATOM 8857 C C . GLU B 1 380 ? 98.636 133.698 117.628 1.00 177.56 730 GLU B C 1
ATOM 8858 O O . GLU B 1 380 ? 99.177 134.629 118.223 1.00 212.51 730 GLU B O 1
ATOM 8870 N N . PRO B 1 381 ? 97.637 133.012 118.229 1.00 198.86 731 PRO B N 1
ATOM 8871 C CA . PRO B 1 381 ? 97.342 133.151 119.657 1.00 234.48 731 PRO B CA 1
ATOM 8872 C C . PRO B 1 381 ? 98.503 132.975 120.635 1.00 225.44 731 PRO B C 1
ATOM 8873 O O . PRO B 1 381 ? 98.320 133.225 121.821 1.00 266.52 731 PRO B O 1
ATOM 8884 N N . LEU B 1 382 ? 99.677 132.524 120.191 1.00 185.69 732 LEU B N 1
ATOM 8885 C CA . LEU B 1 382 ? 100.847 132.295 121.041 1.00 244.87 732 LEU B CA 1
ATOM 8886 C C . LEU B 1 382 ? 101.778 133.526 121.144 1.00 262.35 732 LEU B C 1
ATOM 8887 O O . LEU B 1 382 ? 102.660 133.557 122.004 1.00 221.83 732 LEU B O 1
ATOM 8903 N N . LEU B 1 383 ? 101.613 134.534 120.275 1.00 238.18 733 LEU B N 1
ATOM 8904 C CA . LEU B 1 383 ? 102.481 135.719 120.167 1.00 199.09 733 LEU B CA 1
ATOM 8905 C C . LEU B 1 383 ? 102.486 136.604 121.434 1.00 263.83 733 LEU B C 1
ATOM 8906 O O . LEU B 1 383 ? 101.664 136.434 122.337 1.00 256.19 733 LEU B O 1
ATOM 8922 N N . ASN B 1 384 ? 103.432 137.549 121.519 1.00 318.19 734 ASN B N 1
ATOM 8923 C CA . ASN B 1 384 ? 103.786 138.260 122.757 1.00 359.27 734 ASN B CA 1
ATOM 8924 C C . ASN B 1 384 ? 103.765 139.798 122.624 1.00 417.46 734 ASN B C 1
ATOM 8925 O O . ASN B 1 384 ? 103.982 140.357 121.548 1.00 466.84 734 ASN B O 1
ATOM 8936 N N . ILE B 1 385 ? 103.526 140.492 123.740 1.00 472.27 735 ILE B N 1
ATOM 8937 C CA . ILE B 1 385 ? 103.247 141.940 123.856 1.00 499.79 735 ILE B CA 1
ATOM 8938 C C . ILE B 1 385 ? 104.326 142.844 123.238 1.00 559.32 735 ILE B C 1
ATOM 8939 O O . ILE B 1 385 ? 103.980 143.888 122.678 1.00 535.05 735 ILE B O 1
ATOM 8955 N N . GLN B 1 386 ? 105.598 142.439 123.252 1.00 614.62 736 GLN B N 1
ATOM 8956 C CA . GLN B 1 386 ? 106.720 143.249 122.756 1.00 635.74 736 GLN B CA 1
ATOM 8957 C C . GLN B 1 386 ? 106.600 143.654 121.272 1.00 626.37 736 GLN B C 1
ATOM 8958 O O . GLN B 1 386 ? 107.174 144.670 120.882 1.00 609.00 736 GLN B O 1
ATOM 8972 N N . SER B 1 387 ? 105.835 142.918 120.449 1.00 624.88 737 SER B N 1
ATOM 8973 C CA . SER B 1 387 ? 105.481 143.348 119.094 1.00 626.29 737 SER B CA 1
ATOM 8974 C C . SER B 1 387 ? 103.965 143.324 118.821 1.00 623.00 737 SER B C 1
ATOM 8975 O O . SER B 1 387 ? 103.513 144.006 117.895 1.00 609.36 737 SER B O 1
ATOM 8983 N N . VAL B 1 388 ? 103.166 142.596 119.628 1.00 640.00 738 VAL B N 1
ATOM 8984 C CA . VAL B 1 388 ? 101.701 142.645 119.556 1.00 640.00 738 VAL B CA 1
ATOM 8985 C C . VAL B 1 388 ? 101.167 144.075 119.760 1.00 640.00 738 VAL B C 1
ATOM 8986 O O . VAL B 1 388 ? 100.130 144.419 119.183 1.00 640.00 738 VAL B O 1
ATOM 8999 N N . LYS B 1 389 ? 101.875 144.930 120.519 1.00 640.00 739 LYS B N 1
ATOM 9000 C CA . LYS B 1 389 ? 101.541 146.358 120.642 1.00 640.00 739 LYS B CA 1
ATOM 9001 C C . LYS B 1 389 ? 101.772 147.161 119.354 1.00 640.00 739 LYS B C 1
ATOM 9002 O O . LYS B 1 389 ? 100.874 147.908 118.960 1.00 640.00 739 LYS B O 1
ATOM 9021 N N . SER B 1 390 ? 102.927 147.033 118.688 1.00 640.00 740 SER B N 1
ATOM 9022 C CA . SER B 1 390 ? 103.191 147.762 117.444 1.00 640.00 740 SER B CA 1
ATOM 9023 C C . SER B 1 390 ? 104.321 147.171 116.585 1.00 640.00 740 SER B C 1
ATOM 9024 O O . SER B 1 390 ? 105.291 146.614 117.099 1.00 640.00 740 SER B O 1
ATOM 9032 N N . ASN B 1 391 ? 104.193 147.353 115.252 1.00 640.00 741 ASN B N 1
ATOM 9033 C CA . ASN B 1 391 ? 105.312 147.374 114.309 1.00 640.00 741 ASN B CA 1
ATOM 9034 C C . ASN B 1 391 ? 105.799 148.824 114.128 1.00 637.62 741 ASN B C 1
ATOM 9035 O O . ASN B 1 391 ? 105.041 149.772 114.353 1.00 637.40 741 ASN B O 1
ATOM 9046 N N . LYS B 1 392 ? 107.066 148.993 113.681 1.00 619.22 742 LYS B N 1
ATOM 9047 C CA . LYS B 1 392 ? 107.677 150.304 113.462 1.00 585.75 742 LYS B CA 1
ATOM 9048 C C . LYS B 1 392 ? 108.597 150.318 112.231 1.00 542.21 742 LYS B C 1
ATOM 9049 O O . LYS B 1 392 ? 109.028 149.277 111.728 1.00 493.23 742 LYS B O 1
ATOM 9068 N N . GLU B 1 393 ? 108.930 151.543 111.785 1.00 494.94 743 GLU B N 1
ATOM 9069 C CA . GLU B 1 393 ? 109.728 151.795 110.586 1.00 444.85 743 GLU B CA 1
ATOM 9070 C C . GLU B 1 393 ? 111.241 151.759 110.849 1.00 387.46 743 GLU B C 1
ATOM 9071 O O . GLU B 1 393 ? 112.014 152.026 109.928 1.00 326.54 743 GLU B O 1
ATOM 9083 N N . THR B 1 394 ? 111.675 151.369 112.065 1.00 368.17 744 THR B N 1
ATOM 9084 C CA . THR B 1 394 ? 113.055 151.569 112.522 1.00 346.39 744 THR B CA 1
ATOM 9085 C C . THR B 1 394 ? 114.043 150.606 111.856 1.00 303.11 744 THR B C 1
ATOM 9086 O O . THR B 1 394 ? 115.233 150.920 111.795 1.00 344.53 744 THR B O 1
ATOM 9097 N N . ASN B 1 395 ? 113.564 149.426 111.429 1.00 231.98 745 ASN B N 1
ATOM 9098 C CA . ASN B 1 395 ? 114.331 148.407 110.706 1.00 236.74 745 ASN B CA 1
ATOM 9099 C C . ASN B 1 395 ? 115.436 147.716 111.534 1.00 276.17 745 ASN B C 1
ATOM 9100 O O . ASN B 1 395 ? 116.059 148.301 112.420 1.00 325.51 745 ASN B O 1
ATOM 9111 N N . PRO B 1 396 ? 115.733 146.415 111.271 1.00 242.69 746 PRO B N 1
ATOM 9112 C CA . PRO B 1 396 ? 116.814 145.686 111.941 1.00 206.98 746 PRO B CA 1
ATOM 9113 C C . PRO B 1 396 ? 118.227 146.122 111.572 1.00 207.40 746 PRO B C 1
ATOM 9114 O O . PRO B 1 396 ? 119.082 146.065 112.438 1.00 176.55 746 PRO B O 1
ATOM 9125 N N . HIS B 1 397 ? 118.485 146.562 110.328 1.00 206.14 747 HIS B N 1
ATOM 9126 C CA . HIS B 1 397 ? 119.817 147.023 109.938 1.00 209.19 747 HIS B CA 1
ATOM 9127 C C . HIS B 1 397 ? 120.374 148.030 110.961 1.00 208.66 747 HIS B C 1
ATOM 9128 O O . HIS B 1 397 ? 121.462 147.858 111.506 1.00 130.89 747 HIS B O 1
ATOM 9142 N N . SER B 1 398 ? 119.603 149.082 111.253 1.00 249.57 748 SER B N 1
ATOM 9143 C CA . SER B 1 398 ? 120.007 150.107 112.204 1.00 254.38 748 SER B CA 1
ATOM 9144 C C . SER B 1 398 ? 120.155 149.545 113.627 1.00 218.84 748 SER B C 1
ATOM 9145 O O . SER B 1 398 ? 121.028 150.003 114.358 1.00 173.85 748 SER B O 1
ATOM 9153 N N . GLU B 1 399 ? 119.353 148.536 114.022 1.00 181.45 749 GLU B N 1
ATOM 9154 C CA . GLU B 1 399 ? 119.493 147.884 115.323 1.00 211.27 749 GLU B CA 1
ATOM 9155 C C . GLU B 1 399 ? 120.813 147.108 115.406 1.00 228.62 749 GLU B C 1
ATOM 9156 O O . GLU B 1 399 ? 121.449 147.104 116.459 1.00 242.82 749 GLU B O 1
ATOM 9168 N N . LEU B 1 400 ? 121.265 146.464 114.327 1.00 187.38 750 LEU B N 1
ATOM 9169 C CA . LEU B 1 400 ? 122.591 145.853 114.323 1.00 183.11 750 LEU B CA 1
ATOM 9170 C C . LEU B 1 400 ? 123.678 146.920 114.435 1.00 243.46 750 LEU B C 1
ATOM 9171 O O . LEU B 1 400 ? 124.572 146.803 115.276 1.00 260.46 750 LEU B O 1
ATOM 9187 N N . VAL B 1 401 ? 123.585 147.989 113.640 1.00 215.77 751 VAL B N 1
ATOM 9188 C CA . VAL B 1 401 ? 124.574 149.058 113.660 1.00 183.01 751 VAL B CA 1
ATOM 9189 C C . VAL B 1 401 ? 124.658 149.687 115.050 1.00 165.51 751 VAL B C 1
ATOM 9190 O O . VAL B 1 401 ? 125.753 149.933 115.554 1.00 177.81 751 VAL B O 1
ATOM 9203 N N . ALA B 1 402 ? 123.504 149.905 115.691 1.00 188.75 752 ALA B N 1
ATOM 9204 C CA . ALA B 1 402 ? 123.445 150.380 117.068 1.00 233.74 752 ALA B CA 1
ATOM 9205 C C . ALA B 1 402 ? 123.978 149.339 118.060 1.00 191.38 752 ALA B C 1
ATOM 9206 O O . ALA B 1 402 ? 124.641 149.713 119.029 1.00 187.58 752 ALA B O 1
ATOM 9213 N N . THR B 1 403 ? 123.706 148.047 117.823 1.00 151.17 753 THR B N 1
ATOM 9214 C CA . THR B 1 403 ? 124.155 146.984 118.710 1.00 169.40 753 THR B CA 1
ATOM 9215 C C . THR B 1 403 ? 125.677 146.991 118.850 1.00 182.47 753 THR B C 1
ATOM 9216 O O . THR B 1 403 ? 126.189 146.849 119.955 1.00 198.41 753 THR B O 1
ATOM 9227 N N . ALA B 1 404 ? 126.396 147.177 117.742 1.00 196.95 754 ALA B N 1
ATOM 9228 C CA . ALA B 1 404 ? 127.848 147.296 117.771 1.00 227.75 754 ALA B CA 1
ATOM 9229 C C . ALA B 1 404 ? 128.310 148.335 118.802 1.00 217.57 754 ALA B C 1
ATOM 9230 O O . ALA B 1 404 ? 129.144 148.030 119.659 1.00 209.44 754 ALA B O 1
ATOM 9237 N N . ASP B 1 405 ? 127.747 149.556 118.741 1.00 241.15 755 ASP B N 1
ATOM 9238 C CA . ASP B 1 405 ? 128.101 150.634 119.659 1.00 278.67 755 ASP B CA 1
ATOM 9239 C C . ASP B 1 405 ? 127.654 150.356 121.098 1.00 229.77 755 ASP B C 1
ATOM 9240 O O . ASP B 1 405 ? 128.404 150.668 122.026 1.00 169.63 755 ASP B O 1
ATOM 9249 N N . LYS B 1 406 ? 126.468 149.770 121.314 1.00 200.61 756 LYS B N 1
ATOM 9250 C CA . LYS B 1 406 ? 125.990 149.419 122.664 1.00 202.73 756 LYS B CA 1
ATOM 9251 C C . LYS B 1 406 ? 126.998 148.506 123.355 1.00 199.87 756 LYS B C 1
ATOM 9252 O O . LYS B 1 406 ? 127.335 148.704 124.522 1.00 214.24 756 LYS B O 1
ATOM 9271 N N . ILE B 1 407 ? 127.527 147.535 122.617 1.00 210.53 757 ILE B N 1
ATOM 9272 C CA . ILE B 1 407 ? 128.528 146.592 123.124 1.00 221.36 757 ILE B CA 1
ATOM 9273 C C . ILE B 1 407 ? 129.883 147.284 123.309 1.00 226.58 757 ILE B C 1
ATOM 9274 O O . ILE B 1 407 ? 130.468 147.223 124.393 1.00 186.89 757 ILE B O 1
ATOM 9290 N N . VAL B 1 408 ? 130.392 147.977 122.292 1.00 219.22 758 VAL B N 1
ATOM 9291 C CA . VAL B 1 408 ? 131.714 148.611 122.350 1.00 235.78 758 VAL B CA 1
ATOM 9292 C C . VAL B 1 408 ? 131.791 149.681 123.451 1.00 291.68 758 VAL B C 1
ATOM 9293 O O . VAL B 1 408 ? 132.718 149.658 124.256 1.00 285.76 758 VAL B O 1
ATOM 9306 N N . LYS B 1 409 ? 130.782 150.548 123.589 1.00 335.58 759 LYS B N 1
ATOM 9307 C CA . LYS B 1 409 ? 130.714 151.562 124.663 1.00 353.13 759 LYS B CA 1
ATOM 9308 C C . LYS B 1 409 ? 130.586 150.947 126.071 1.00 285.02 759 LYS B C 1
ATOM 9309 O O . LYS B 1 409 ? 131.111 151.499 127.033 1.00 181.50 759 LYS B O 1
ATOM 9328 N N . SER B 1 410 ? 129.939 149.786 126.203 1.00 249.10 760 SER B N 1
ATOM 9329 C CA . SER B 1 410 ? 129.893 149.037 127.467 1.00 222.06 760 SER B CA 1
ATOM 9330 C C . SER B 1 410 ? 131.228 148.349 127.788 1.00 213.43 760 SER B C 1
ATOM 9331 O O . SER B 1 410 ? 131.619 148.266 128.950 1.00 186.90 760 SER B O 1
ATOM 9339 N N . SER B 1 411 ? 131.931 147.847 126.769 1.00 155.84 761 SER B N 1
ATOM 9340 C CA . SER B 1 411 ? 133.161 147.056 126.918 1.00 174.09 761 SER B CA 1
ATOM 9341 C C . SER B 1 411 ? 134.470 147.853 126.842 1.00 204.88 761 SER B C 1
ATOM 9342 O O . SER B 1 411 ? 135.522 147.310 127.168 1.00 190.10 761 SER B O 1
ATOM 9350 N N . GLU B 1 412 ? 134.438 149.146 126.516 1.00 226.46 762 GLU B N 1
ATOM 9351 C CA . GLU B 1 412 ? 135.590 150.057 126.652 1.00 253.83 762 GLU B CA 1
ATOM 9352 C C . GLU B 1 412 ? 136.193 150.000 128.061 1.00 241.65 762 GLU B C 1
ATOM 9353 O O . GLU B 1 412 ? 137.406 150.086 128.229 1.00 287.37 762 GLU B O 1
ATOM 9365 N N . HIS B 1 413 ? 135.357 149.798 129.081 1.00 221.15 763 HIS B N 1
ATOM 9366 C CA . HIS B 1 413 ? 135.783 149.655 130.474 1.00 247.78 763 HIS B CA 1
ATOM 9367 C C . HIS B 1 413 ? 136.734 148.473 130.716 1.00 278.23 763 HIS B C 1
ATOM 9368 O O . HIS B 1 413 ? 137.684 148.578 131.488 1.00 241.63 763 HIS B O 1
ATOM 9382 N N . LEU B 1 414 ? 136.472 147.322 130.100 1.00 320.41 764 LEU B N 1
ATOM 9383 C CA . LEU B 1 414 ? 136.983 146.044 130.605 1.00 349.25 764 LEU B CA 1
ATOM 9384 C C . LEU B 1 414 ? 138.491 145.832 130.367 1.00 329.49 764 LEU B C 1
ATOM 9385 O O . LEU B 1 414 ? 139.121 145.066 131.094 1.00 333.17 764 LEU B O 1
ATOM 9401 N N . ARG B 1 415 ? 139.076 146.467 129.347 1.00 299.21 765 ARG B N 1
ATOM 9402 C CA . ARG B 1 415 ? 140.455 146.196 128.904 1.00 277.19 765 ARG B CA 1
ATOM 9403 C C . ARG B 1 415 ? 141.460 146.955 129.771 1.00 322.33 765 ARG B C 1
ATOM 9404 O O . ARG B 1 415 ? 141.532 148.182 129.714 1.00 335.36 765 ARG B O 1
ATOM 9425 N N . VAL B 1 416 ? 142.234 146.221 130.573 1.00 341.57 766 VAL B N 1
ATOM 9426 C CA . VAL B 1 416 ? 143.094 146.735 131.658 1.00 347.38 766 VAL B CA 1
ATOM 9427 C C . VAL B 1 416 ? 144.516 146.169 131.589 1.00 372.21 766 VAL B C 1
ATOM 9428 O O . VAL B 1 416 ? 144.768 145.163 130.929 1.00 377.98 766 VAL B O 1
ATOM 9441 N N . ASP B 1 417 ? 145.464 146.831 132.254 1.00 385.56 767 ASP B N 1
ATOM 9442 C CA . ASP B 1 417 ? 146.909 146.629 132.049 1.00 390.52 767 ASP B CA 1
ATOM 9443 C C . ASP B 1 417 ? 147.419 145.209 132.341 1.00 356.52 767 ASP B C 1
ATOM 9444 O O . ASP B 1 417 ? 148.440 144.811 131.779 1.00 366.20 767 ASP B O 1
ATOM 9453 N N . VAL B 1 418 ? 146.736 144.435 133.189 1.00 335.66 768 VAL B N 1
ATOM 9454 C CA . VAL B 1 418 ? 147.051 143.019 133.443 1.00 332.01 768 VAL B CA 1
ATOM 9455 C C . VAL B 1 418 ? 145.767 142.180 133.410 1.00 336.50 768 VAL B C 1
ATOM 9456 O O . VAL B 1 418 ? 144.871 142.418 134.225 1.00 334.29 768 VAL B O 1
ATOM 9469 N N . PRO B 1 419 ? 145.644 141.194 132.505 1.00 340.28 769 PRO B N 1
ATOM 9470 C CA . PRO B 1 419 ? 144.474 140.332 132.402 1.00 316.89 769 PRO B CA 1
ATOM 9471 C C . PRO B 1 419 ? 144.539 139.171 133.400 1.00 284.67 769 PRO B C 1
ATOM 9472 O O . PRO B 1 419 ? 145.538 138.957 134.086 1.00 269.94 769 PRO B O 1
ATOM 9483 N N . LYS B 1 420 ? 143.465 138.381 133.440 1.00 273.69 770 LYS B N 1
ATOM 9484 C CA . LYS B 1 420 ? 143.370 137.127 134.195 1.00 274.01 770 LYS B CA 1
ATOM 9485 C C . LYS B 1 420 ? 142.905 135.994 133.263 1.00 269.14 770 LYS B C 1
ATOM 9486 O O . LYS B 1 420 ? 142.229 136.283 132.269 1.00 216.20 770 LYS B O 1
ATOM 9505 N N . PRO B 1 421 ? 143.224 134.717 133.542 1.00 274.10 771 PRO B N 1
ATOM 9506 C CA . PRO B 1 421 ? 142.871 133.595 132.671 1.00 267.09 771 PRO B CA 1
ATOM 9507 C C . PRO B 1 421 ? 141.382 133.546 132.300 1.00 249.79 771 PRO B C 1
ATOM 9508 O O . PRO B 1 421 ? 141.048 133.678 131.123 1.00 218.33 771 PRO B O 1
ATOM 9519 N N . LEU B 1 422 ? 140.482 133.439 133.286 1.00 202.90 772 LEU B N 1
ATOM 9520 C CA . LEU B 1 422 ? 139.042 133.288 133.048 1.00 167.03 772 LEU B CA 1
ATOM 9521 C C . LEU B 1 422 ? 138.445 134.490 132.311 1.00 180.40 772 LEU B C 1
ATOM 9522 O O . LEU B 1 422 ? 137.621 134.336 131.414 1.00 154.00 772 LEU B O 1
ATOM 9538 N N . LEU B 1 423 ? 138.911 135.691 132.651 1.00 193.54 773 LEU B N 1
ATOM 9539 C CA . LEU B 1 423 ? 138.511 136.930 131.996 1.00 178.01 773 LEU B CA 1
ATOM 9540 C C . LEU B 1 423 ? 138.959 136.982 130.534 1.00 186.13 773 LEU B C 1
ATOM 9541 O O . LEU B 1 423 ? 138.178 137.372 129.676 1.00 172.00 773 LEU B O 1
ATOM 9557 N N . SER B 1 424 ? 140.183 136.560 130.212 1.00 189.23 774 SER B N 1
ATOM 9558 C CA . SER B 1 424 ? 140.671 136.608 128.829 1.00 221.31 774 SER B CA 1
ATOM 9559 C C . SER B 1 424 ? 139.795 135.801 127.865 1.00 215.44 774 SER B C 1
ATOM 9560 O O . SER B 1 424 ? 139.477 136.277 126.782 1.00 167.43 774 SER B O 1
ATOM 9568 N N . LEU B 1 425 ? 139.312 134.625 128.281 1.00 216.28 775 LEU B N 1
ATOM 9569 C CA . LEU B 1 425 ? 138.378 133.818 127.495 1.00 200.41 775 LEU B CA 1
ATOM 9570 C C . LEU B 1 425 ? 137.071 134.573 127.244 1.00 172.12 775 LEU B C 1
ATOM 9571 O O . LEU B 1 425 ? 136.574 134.584 126.121 1.00 118.19 775 LEU B O 1
ATOM 9587 N N . ALA B 1 426 ? 136.552 135.275 128.250 1.00 148.60 776 ALA B N 1
ATOM 9588 C CA . ALA B 1 426 ? 135.372 136.102 128.087 1.00 175.31 776 ALA B CA 1
ATOM 9589 C C . ALA B 1 426 ? 135.621 137.242 127.099 1.00 156.65 776 ALA B C 1
ATOM 9590 O O . ALA B 1 426 ? 134.753 137.531 126.281 1.00 140.29 776 ALA B O 1
ATOM 9597 N N . LEU B 1 427 ? 136.806 137.855 127.099 1.00 150.66 777 LEU B N 1
ATOM 9598 C CA . LEU B 1 427 ? 137.146 138.847 126.079 1.00 203.93 777 LEU B CA 1
ATOM 9599 C C . LEU B 1 427 ? 137.253 138.218 124.680 1.00 230.49 777 LEU B C 1
ATOM 9600 O O . LEU B 1 427 ? 136.755 138.801 123.722 1.00 174.07 777 LEU B O 1
ATOM 9616 N N . MET B 1 428 ? 137.785 136.999 124.543 1.00 212.64 778 MET B N 1
ATOM 9617 C CA . MET B 1 428 ? 137.772 136.288 123.270 1.00 203.86 778 MET B CA 1
ATOM 9618 C C . MET B 1 428 ? 136.344 136.046 122.765 1.00 168.63 778 MET B C 1
ATOM 9619 O O . MET B 1 428 ? 136.087 136.197 121.570 1.00 159.43 778 MET B O 1
ATOM 9633 N N . ILE B 1 429 ? 135.394 135.711 123.648 1.00 152.15 779 ILE B N 1
ATOM 9634 C CA . ILE B 1 429 ? 133.979 135.620 123.265 1.00 155.57 779 ILE B CA 1
ATOM 9635 C C . ILE B 1 429 ? 133.503 136.974 122.761 1.00 178.74 779 ILE B C 1
ATOM 9636 O O . ILE B 1 429 ? 133.067 137.072 121.624 1.00 117.16 779 ILE B O 1
ATOM 9652 N N . ILE B 1 430 ? 133.580 138.019 123.593 1.00 175.47 780 ILE B N 1
ATOM 9653 C CA . ILE B 1 430 ? 133.010 139.339 123.304 1.00 140.81 780 ILE B CA 1
ATOM 9654 C C . ILE B 1 430 ? 133.590 139.913 122.016 1.00 161.08 780 ILE B C 1
ATOM 9655 O O . ILE B 1 430 ? 132.847 140.399 121.169 1.00 125.78 780 ILE B O 1
ATOM 9671 N N . ASP B 1 431 ? 134.900 139.790 121.819 1.00 181.26 781 ASP B N 1
ATOM 9672 C CA . ASP B 1 431 ? 135.580 140.213 120.597 1.00 274.15 781 ASP B CA 1
ATOM 9673 C C . ASP B 1 431 ? 135.113 139.423 119.355 1.00 272.65 781 ASP B C 1
ATOM 9674 O O . ASP B 1 431 ? 134.966 139.983 118.266 1.00 167.92 781 ASP B O 1
ATOM 9683 N N . ALA B 1 432 ? 134.825 138.129 119.516 1.00 250.70 782 ALA B N 1
ATOM 9684 C CA . ALA B 1 432 ? 134.285 137.298 118.445 1.00 224.96 782 ALA B CA 1
ATOM 9685 C C . ALA B 1 432 ? 132.819 137.647 118.168 1.00 194.61 782 ALA B C 1
ATOM 9686 O O . ALA B 1 432 ? 132.400 137.689 117.011 1.00 172.13 782 ALA B O 1
ATOM 9693 N N . VAL B 1 433 ? 132.040 137.918 119.210 1.00 153.16 783 VAL B N 1
ATOM 9694 C CA . VAL B 1 433 ? 130.631 138.301 119.130 1.00 166.48 783 VAL B CA 1
ATOM 9695 C C . VAL B 1 433 ? 130.463 139.611 118.377 1.00 191.77 783 VAL B C 1
ATOM 9696 O O . VAL B 1 433 ? 129.583 139.719 117.530 1.00 132.03 783 VAL B O 1
ATOM 9709 N N . VAL B 1 434 ? 131.306 140.616 118.634 1.00 197.10 784 VAL B N 1
ATOM 9710 C CA . VAL B 1 434 ? 131.271 141.886 117.887 1.00 181.77 784 VAL B CA 1
ATOM 9711 C C . VAL B 1 434 ? 131.677 141.680 116.433 1.00 217.09 784 VAL B C 1
ATOM 9712 O O . VAL B 1 434 ? 131.048 142.238 115.538 1.00 165.80 784 VAL B O 1
ATOM 9725 N N . ALA B 1 435 ? 132.677 140.839 116.174 1.00 228.14 785 ALA B N 1
ATOM 9726 C CA . ALA B 1 435 ? 133.065 140.471 114.819 1.00 230.47 785 ALA B CA 1
ATOM 9727 C C . ALA B 1 435 ? 131.908 139.793 114.074 1.00 204.28 785 ALA B C 1
ATOM 9728 O O . ALA B 1 435 ? 131.645 140.133 112.914 1.00 110.22 785 ALA B O 1
ATOM 9735 N N . LEU B 1 436 ? 131.200 138.880 114.757 1.00 221.41 786 LEU B N 1
ATOM 9736 C CA . LEU B 1 436 ? 129.975 138.213 114.318 1.00 200.40 786 LEU B CA 1
ATOM 9737 C C . LEU B 1 436 ? 128.879 139.235 114.016 1.00 211.02 786 LEU B C 1
ATOM 9738 O O . LEU B 1 436 ? 128.324 139.217 112.921 1.00 160.71 786 LEU B O 1
ATOM 9754 N N . VAL B 1 437 ? 128.586 140.168 114.923 1.00 197.60 787 VAL B N 1
ATOM 9755 C CA . VAL B 1 437 ? 127.596 141.226 114.666 1.00 196.38 787 VAL B CA 1
ATOM 9756 C C . VAL B 1 437 ? 128.010 142.099 113.478 1.00 191.87 787 VAL B C 1
ATOM 9757 O O . VAL B 1 437 ? 127.173 142.416 112.639 1.00 145.16 787 VAL B O 1
ATOM 9770 N N . LYS B 1 438 ? 129.295 142.430 113.318 1.00 200.25 788 LYS B N 1
ATOM 9771 C CA . LYS B 1 438 ? 129.766 143.171 112.151 1.00 241.21 788 LYS B CA 1
ATOM 9772 C C . LYS B 1 438 ? 129.653 142.354 110.858 1.00 210.19 788 LYS B C 1
ATOM 9773 O O . LYS B 1 438 ? 129.351 142.925 109.807 1.00 153.88 788 LYS B O 1
ATOM 9792 N N . ALA B 1 439 ? 129.831 141.026 110.930 1.00 188.22 789 ALA B N 1
ATOM 9793 C CA . ALA B 1 439 ? 129.490 140.152 109.815 1.00 179.06 789 ALA B CA 1
ATOM 9794 C C . ALA B 1 439 ? 127.990 140.247 109.524 1.00 170.15 789 ALA B C 1
ATOM 9795 O O . ALA B 1 439 ? 127.593 140.404 108.368 1.00 162.37 789 ALA B O 1
ATOM 9802 N N . ALA B 1 440 ? 127.145 140.190 110.554 1.00 139.95 790 ALA B N 1
ATOM 9803 C CA . ALA B 1 440 ? 125.697 140.270 110.411 1.00 172.97 790 ALA B CA 1
ATOM 9804 C C . ALA B 1 440 ? 125.233 141.592 109.780 1.00 186.99 790 ALA B C 1
ATOM 9805 O O . ALA B 1 440 ? 124.207 141.625 109.103 1.00 130.88 790 ALA B O 1
ATOM 9812 N N . ILE B 1 441 ? 126.016 142.667 109.929 1.00 215.16 791 ILE B N 1
ATOM 9813 C CA . ILE B 1 441 ? 125.775 143.945 109.262 1.00 227.03 791 ILE B CA 1
ATOM 9814 C C . ILE B 1 441 ? 126.005 143.811 107.752 1.00 177.83 791 ILE B C 1
ATOM 9815 O O . ILE B 1 441 ? 125.201 144.313 106.957 1.00 118.54 791 ILE B O 1
ATOM 9831 N N . GLN B 1 442 ? 127.049 143.073 107.357 1.00 173.83 792 GLN B N 1
ATOM 9832 C CA . GLN B 1 442 ? 127.318 142.820 105.945 1.00 225.42 792 GLN B CA 1
ATOM 9833 C C . GLN B 1 442 ? 126.326 141.829 105.324 1.00 235.95 792 GLN B C 1
ATOM 9834 O O . GLN B 1 442 ? 126.067 141.909 104.119 1.00 249.07 792 GLN B O 1
ATOM 9848 N N . CYS B 1 443 ? 125.761 140.913 106.127 1.00 200.12 793 CYS B N 1
ATOM 9849 C CA . CYS B 1 443 ? 124.776 139.949 105.655 1.00 201.25 793 CYS B CA 1
ATOM 9850 C C . CYS B 1 443 ? 123.586 140.627 104.965 1.00 215.48 793 CYS B C 1
ATOM 9851 O O . CYS B 1 443 ? 123.198 140.219 103.873 1.00 175.64 793 CYS B O 1
ATOM 9859 N N . GLN B 1 444 ? 123.022 141.684 105.575 1.00 255.79 794 GLN B N 1
ATOM 9860 C CA . GLN B 1 444 ? 121.860 142.370 105.024 1.00 228.38 794 GLN B CA 1
ATOM 9861 C C . GLN B 1 444 ? 122.231 143.182 103.786 1.00 190.88 794 GLN B C 1
ATOM 9862 O O . GLN B 1 444 ? 121.434 143.274 102.867 1.00 174.85 794 GLN B O 1
ATOM 9876 N N . ASN B 1 445 ? 123.427 143.769 103.731 1.00 177.64 795 ASN B N 1
ATOM 9877 C CA . ASN B 1 445 ? 123.891 144.389 102.500 1.00 209.79 795 ASN B CA 1
ATOM 9878 C C . ASN B 1 445 ? 123.996 143.362 101.363 1.00 230.56 795 ASN B C 1
ATOM 9879 O O . ASN B 1 445 ? 123.610 143.671 100.242 1.00 255.71 795 ASN B O 1
ATOM 9890 N N . GLU B 1 446 ? 124.456 142.137 101.637 1.00 251.18 796 GLU B N 1
ATOM 9891 C CA . GLU B 1 446 ? 124.470 141.077 100.627 1.00 336.72 796 GLU B CA 1
ATOM 9892 C C . GLU B 1 446 ? 123.053 140.687 100.169 1.00 358.57 796 GLU B C 1
ATOM 9893 O O . GLU B 1 446 ? 122.848 140.487 98.972 1.00 421.30 796 GLU B O 1
ATOM 9905 N N . ILE B 1 447 ? 122.058 140.662 101.076 1.00 305.01 797 ILE B N 1
ATOM 9906 C CA . ILE B 1 447 ? 120.662 140.484 100.677 1.00 272.29 797 ILE B CA 1
ATOM 9907 C C . ILE B 1 447 ? 120.196 141.677 99.830 1.00 287.20 797 ILE B C 1
ATOM 9908 O O . ILE B 1 447 ? 119.718 141.486 98.716 1.00 320.17 797 ILE B O 1
ATOM 9924 N N . ALA B 1 448 ? 120.389 142.901 100.337 1.00 288.10 798 ALA B N 1
ATOM 9925 C CA . ALA B 1 448 ? 119.894 144.138 99.740 1.00 317.48 798 ALA B CA 1
ATOM 9926 C C . ALA B 1 448 ? 120.524 144.459 98.376 1.00 331.26 798 ALA B C 1
ATOM 9927 O O . ALA B 1 448 ? 119.932 145.200 97.592 1.00 286.04 798 ALA B O 1
ATOM 9934 N N . THR B 1 449 ? 121.717 143.902 98.089 1.00 370.94 799 THR B N 1
ATOM 9935 C CA . THR B 1 449 ? 122.371 144.001 96.784 1.00 399.36 799 THR B CA 1
ATOM 9936 C C . THR B 1 449 ? 122.033 142.816 95.865 1.00 391.19 799 THR B C 1
ATOM 9937 O O . THR B 1 449 ? 122.153 142.947 94.645 1.00 362.86 799 THR B O 1
ATOM 9948 N N . THR B 1 450 ? 121.602 141.672 96.430 1.00 397.73 800 THR B N 1
ATOM 9949 C CA . THR B 1 450 ? 121.034 140.570 95.646 1.00 383.03 800 THR B CA 1
ATOM 9950 C C . THR B 1 450 ? 119.649 140.966 95.110 1.00 409.75 800 THR B C 1
ATOM 9951 O O . THR B 1 450 ? 119.320 140.681 93.955 1.00 419.73 800 THR B O 1
ATOM 9962 N N . THR B 1 451 ? 118.831 141.609 95.964 1.00 417.54 801 THR B N 1
ATOM 9963 C CA . THR B 1 451 ? 117.544 142.192 95.577 1.00 410.09 801 THR B CA 1
ATOM 9964 C C . THR B 1 451 ? 117.735 143.475 94.758 1.00 375.93 801 THR B C 1
ATOM 9965 O O . THR B 1 451 ? 118.648 144.245 95.023 1.00 345.66 801 THR B O 1
ATOM 9976 N N . SER B 1 452 ? 116.796 143.763 93.842 1.00 355.90 802 SER B N 1
ATOM 9977 C CA . SER B 1 452 ? 116.810 144.998 93.058 1.00 339.08 802 SER B CA 1
ATOM 9978 C C . SER B 1 452 ? 116.147 146.173 93.797 1.00 369.39 802 SER B C 1
ATOM 9979 O O . SER B 1 452 ? 116.484 147.335 93.549 1.00 342.06 802 SER B O 1
ATOM 9987 N N . ILE B 1 453 ? 115.211 145.861 94.713 1.00 423.14 803 ILE B N 1
ATOM 9988 C CA . ILE B 1 453 ? 114.338 146.843 95.360 1.00 449.65 803 ILE B CA 1
ATOM 9989 C C . ILE B 1 453 ? 114.982 147.455 96.617 1.00 425.94 803 ILE B C 1
ATOM 9990 O O . ILE B 1 453 ? 115.838 146.842 97.255 1.00 403.76 803 ILE B O 1
ATOM 10006 N N . PRO B 1 454 ? 114.581 148.694 97.024 1.00 388.33 804 PRO B N 1
ATOM 10007 C CA . PRO B 1 454 ? 115.060 149.327 98.261 1.00 325.84 804 PRO B CA 1
ATOM 10008 C C . PRO B 1 454 ? 114.795 148.538 99.537 1.00 229.22 804 PRO B C 1
ATOM 10009 O O . PRO B 1 454 ? 113.822 147.791 99.608 1.00 187.73 804 PRO B O 1
ATOM 10020 N N . LEU B 1 455 ? 115.582 148.822 100.583 1.00 214.54 805 LEU B N 1
ATOM 10021 C CA . LEU B 1 455 ? 115.387 148.210 101.890 1.00 262.64 805 LEU B CA 1
ATOM 10022 C C . LEU B 1 455 ? 113.964 148.436 102.418 1.00 293.52 805 LEU B C 1
ATOM 10023 O O . LEU B 1 455 ? 113.355 147.499 102.926 1.00 335.52 805 LEU B O 1
ATOM 10039 N N . ASN B 1 456 ? 113.400 149.639 102.251 1.00 285.72 806 ASN B N 1
ATOM 10040 C CA . ASN B 1 456 ? 112.045 149.922 102.721 1.00 284.24 806 ASN B CA 1
ATOM 10041 C C . ASN B 1 456 ? 110.987 149.115 101.942 1.00 278.38 806 ASN B C 1
ATOM 10042 O O . ASN B 1 456 ? 110.059 148.569 102.541 1.00 220.24 806 ASN B O 1
ATOM 10053 N N . GLN B 1 457 ? 111.123 149.005 100.610 1.00 294.45 807 GLN B N 1
ATOM 10054 C CA . GLN B 1 457 ? 110.214 148.216 99.777 1.00 284.96 807 GLN B CA 1
ATOM 10055 C C . GLN B 1 457 ? 110.339 146.707 100.026 1.00 269.53 807 GLN B C 1
ATOM 10056 O O . GLN B 1 457 ? 109.411 145.953 99.727 1.00 236.94 807 GLN B O 1
ATOM 10070 N N . PHE B 1 458 ? 111.497 146.267 100.543 1.00 268.16 808 PHE B N 1
ATOM 10071 C CA . PHE B 1 458 ? 111.729 144.886 100.958 1.00 219.36 808 PHE B CA 1
ATOM 10072 C C . PHE B 1 458 ? 111.141 144.639 102.352 1.00 184.59 808 PHE B C 1
ATOM 10073 O O . PHE B 1 458 ? 110.268 143.785 102.499 1.00 171.29 808 PHE B O 1
ATOM 10090 N N . TYR B 1 459 ? 111.582 145.411 103.362 1.00 180.74 809 TYR B N 1
ATOM 10091 C CA . TYR B 1 459 ? 111.125 145.264 104.736 1.00 206.92 809 TYR B CA 1
ATOM 10092 C C . TYR B 1 459 ? 109.603 145.393 104.895 1.00 241.38 809 TYR B C 1
ATOM 10093 O O . TYR B 1 459 ? 109.047 144.778 105.798 1.00 221.15 809 TYR B O 1
ATOM 10111 N N . LEU B 1 460 ? 108.905 146.198 104.070 1.00 245.97 810 LEU B N 1
ATOM 10112 C CA . LEU B 1 460 ? 107.497 146.485 104.338 1.00 279.00 810 LEU B CA 1
ATOM 10113 C C . LEU B 1 460 ? 106.594 145.267 104.081 1.00 301.43 810 LEU B C 1
ATOM 10114 O O . LEU B 1 460 ? 105.470 145.225 104.594 1.00 364.48 810 LEU B O 1
ATOM 10130 N N . LYS B 1 461 ? 107.079 144.259 103.333 1.00 250.55 811 LYS B N 1
ATOM 10131 C CA . LYS B 1 461 ? 106.336 143.028 103.085 1.00 237.70 811 LYS B CA 1
ATOM 10132 C C . LYS B 1 461 ? 106.584 141.964 104.169 1.00 178.71 811 LYS B C 1
ATOM 10133 O O . LYS B 1 461 ? 105.637 141.444 104.766 1.00 180.59 811 LYS B O 1
ATOM 10152 N N . ASN B 1 462 ? 107.850 141.634 104.409 1.00 129.06 812 ASN B N 1
ATOM 10153 C CA . ASN B 1 462 ? 108.221 140.435 105.153 1.00 156.80 812 ASN B CA 1
ATOM 10154 C C . ASN B 1 462 ? 108.216 140.676 106.667 1.00 173.62 812 ASN B C 1
ATOM 10155 O O . ASN B 1 462 ? 109.247 140.493 107.334 1.00 142.20 812 ASN B O 1
ATOM 10166 N N . SER B 1 463 ? 107.045 141.024 107.226 1.00 160.09 813 SER B N 1
ATOM 10167 C CA . SER B 1 463 ? 106.983 141.528 108.599 1.00 216.14 813 SER B CA 1
ATOM 10168 C C . SER B 1 463 ? 107.338 140.448 109.620 1.00 171.70 813 SER B C 1
ATOM 10169 O O . SER B 1 463 ? 107.968 140.746 110.643 1.00 161.33 813 SER B O 1
ATOM 10177 N N . ARG B 1 464 ? 106.976 139.200 109.302 1.00 173.31 814 ARG B N 1
ATOM 10178 C CA . ARG B 1 464 ? 107.194 138.088 110.214 1.00 188.09 814 ARG B CA 1
ATOM 10179 C C . ARG B 1 464 ? 108.674 137.718 110.270 1.00 239.31 814 ARG B C 1
ATOM 10180 O O . ARG B 1 464 ? 109.186 137.443 111.356 1.00 219.52 814 ARG B O 1
ATOM 10201 N N . TRP B 1 465 ? 109.356 137.725 109.113 1.00 231.27 815 TRP B N 1
ATOM 10202 C CA . TRP B 1 465 ? 110.798 137.571 109.092 1.00 199.50 815 TRP B CA 1
ATOM 10203 C C . TRP B 1 465 ? 111.449 138.740 109.824 1.00 174.46 815 TRP B C 1
ATOM 10204 O O . TRP B 1 465 ? 112.330 138.509 110.665 1.00 155.52 815 TRP B O 1
ATOM 10225 N N . THR B 1 466 ? 110.978 139.969 109.530 1.00 155.18 816 THR B N 1
ATOM 10226 C CA . THR B 1 466 ? 111.561 141.195 110.069 1.00 155.17 816 THR B CA 1
ATOM 10227 C C . THR B 1 466 ? 111.601 141.139 111.592 1.00 135.01 816 THR B C 1
ATOM 10228 O O . THR B 1 466 ? 112.673 141.419 112.155 1.00 99.38 816 THR B O 1
ATOM 10239 N N . GLU B 1 467 ? 110.462 140.776 112.233 1.00 164.90 817 GLU B N 1
ATOM 10240 C CA . GLU B 1 467 ? 110.384 140.619 113.685 1.00 193.45 817 GLU B CA 1
ATOM 10241 C C . GLU B 1 467 ? 111.268 139.468 114.186 1.00 203.18 817 GLU B C 1
ATOM 10242 O O . GLU B 1 467 ? 111.775 139.513 115.310 1.00 170.57 817 GLU B O 1
ATOM 10254 N N . GLY B 1 468 ? 111.437 138.414 113.377 1.00 196.23 818 GLY B N 1
ATOM 10255 C CA . GLY B 1 468 ? 112.359 137.332 113.692 1.00 207.27 818 GLY B CA 1
ATOM 10256 C C . GLY B 1 468 ? 113.799 137.832 113.789 1.00 171.94 818 GLY B C 1
ATOM 10257 O O . GLY B 1 468 ? 114.482 137.580 114.778 1.00 159.89 818 GLY B O 1
ATOM 10261 N N . LEU B 1 469 ? 114.241 138.587 112.791 1.00 152.78 819 LEU B N 1
ATOM 10262 C CA . LEU B 1 469 ? 115.582 139.150 112.738 1.00 136.42 819 LEU B CA 1
ATOM 10263 C C . LEU B 1 469 ? 115.798 140.210 113.818 1.00 157.11 819 LEU B C 1
ATOM 10264 O O . LEU B 1 469 ? 116.815 140.157 114.500 1.00 110.99 819 LEU B O 1
ATOM 10280 N N . ILE B 1 470 ? 114.838 141.112 114.073 1.00 201.71 820 ILE B N 1
ATOM 10281 C CA . ILE B 1 470 ? 114.974 142.087 115.161 1.00 173.77 820 ILE B CA 1
ATOM 10282 C C . ILE B 1 470 ? 115.016 141.376 116.516 1.00 154.08 820 ILE B C 1
ATOM 10283 O O . ILE B 1 470 ? 115.875 141.695 117.329 1.00 141.63 820 ILE B O 1
ATOM 10299 N N . SER B 1 471 ? 114.084 140.454 116.792 1.00 138.27 821 SER B N 1
ATOM 10300 C CA . SER B 1 471 ? 114.073 139.774 118.083 1.00 186.98 821 SER B CA 1
ATOM 10301 C C . SER B 1 471 ? 115.348 138.947 118.265 1.00 195.59 821 SER B C 1
ATOM 10302 O O . SER B 1 471 ? 115.883 138.862 119.369 1.00 203.83 821 SER B O 1
ATOM 10310 N N . ALA B 1 472 ? 115.902 138.393 117.182 1.00 172.78 822 ALA B N 1
ATOM 10311 C CA . ALA B 1 472 ? 117.210 137.763 117.212 1.00 176.72 822 ALA B CA 1
ATOM 10312 C C . ALA B 1 472 ? 118.311 138.780 117.545 1.00 200.26 822 ALA B C 1
ATOM 10313 O O . ALA B 1 472 ? 119.078 138.551 118.470 1.00 183.40 822 ALA B O 1
ATOM 10320 N N . ALA B 1 473 ? 118.369 139.934 116.868 1.00 182.10 823 ALA B N 1
ATOM 10321 C CA . ALA B 1 473 ? 119.360 140.972 117.158 1.00 149.81 823 ALA B CA 1
ATOM 10322 C C . ALA B 1 473 ? 119.279 141.453 118.610 1.00 151.51 823 ALA B C 1
ATOM 10323 O O . ALA B 1 473 ? 120.305 141.542 119.278 1.00 119.28 823 ALA B O 1
ATOM 10330 N N . LYS B 1 474 ? 118.064 141.657 119.138 1.00 152.01 824 LYS B N 1
ATOM 10331 C CA . LYS B 1 474 ? 117.823 142.000 120.537 1.00 177.40 824 LYS B CA 1
ATOM 10332 C C . LYS B 1 474 ? 118.186 140.863 121.501 1.00 163.21 824 LYS B C 1
ATOM 10333 O O . LYS B 1 474 ? 118.622 141.122 122.623 1.00 105.29 824 LYS B O 1
ATOM 10352 N N . ALA B 1 475 ? 118.055 139.610 121.080 1.00 175.95 825 ALA B N 1
ATOM 10353 C CA . ALA B 1 475 ? 118.539 138.467 121.837 1.00 190.61 825 ALA B CA 1
ATOM 10354 C C . ALA B 1 475 ? 120.074 138.424 121.886 1.00 182.51 825 ALA B C 1
ATOM 10355 O O . ALA B 1 475 ? 120.620 138.163 122.947 1.00 109.62 825 ALA B O 1
ATOM 10362 N N . VAL B 1 476 ? 120.793 138.732 120.794 1.00 175.93 826 VAL B N 1
ATOM 10363 C CA . VAL B 1 476 ? 122.271 138.783 120.813 1.00 155.06 826 VAL B CA 1
ATOM 10364 C C . VAL B 1 476 ? 122.796 139.979 121.597 1.00 154.38 826 VAL B C 1
ATOM 10365 O O . VAL B 1 476 ? 123.721 139.811 122.392 1.00 141.26 826 VAL B O 1
ATOM 10378 N N . ALA B 1 477 ? 122.176 141.158 121.479 1.00 171.18 827 ALA B N 1
ATOM 10379 C CA . ALA B 1 477 ? 122.454 142.288 122.366 1.00 194.88 827 ALA B CA 1
ATOM 10380 C C . ALA B 1 477 ? 122.184 141.936 123.841 1.00 164.91 827 ALA B C 1
ATOM 10381 O O . ALA B 1 477 ? 123.070 142.061 124.693 1.00 105.33 827 ALA B O 1
ATOM 10388 N N . GLY B 1 478 ? 120.991 141.439 124.158 1.00 139.72 828 GLY B N 1
ATOM 10389 C CA . GLY B 1 478 ? 120.614 141.084 125.524 1.00 185.49 828 GLY B CA 1
ATOM 10390 C C . GLY B 1 478 ? 121.459 139.960 126.117 1.00 187.97 828 GLY B C 1
ATOM 10391 O O . GLY B 1 478 ? 121.910 140.066 127.253 1.00 182.45 828 GLY B O 1
ATOM 10395 N N . ALA B 1 479 ? 121.771 138.929 125.331 1.00 147.33 829 ALA B N 1
ATOM 10396 C CA . ALA B 1 479 ? 122.644 137.830 125.722 1.00 136.57 829 ALA B CA 1
ATOM 10397 C C . ALA B 1 479 ? 124.038 138.340 126.075 1.00 132.10 829 ALA B C 1
ATOM 10398 O O . ALA B 1 479 ? 124.536 138.135 127.181 1.00 83.66 829 ALA B O 1
ATOM 10405 N N . THR B 1 480 ? 124.642 139.085 125.151 1.00 128.35 830 THR B N 1
ATOM 10406 C CA . THR B 1 480 ? 125.967 139.661 125.347 1.00 120.07 830 THR B CA 1
ATOM 10407 C C . THR B 1 480 ? 125.958 140.637 126.499 1.00 135.66 830 THR B C 1
ATOM 10408 O O . THR B 1 480 ? 126.895 140.636 127.273 1.00 127.73 830 THR B O 1
ATOM 10419 N N . ASN B 1 481 ? 124.901 141.420 126.699 1.00 164.59 831 ASN B N 1
ATOM 10420 C CA . ASN B 1 481 ? 124.778 142.306 127.851 1.00 195.40 831 ASN B CA 1
ATOM 10421 C C . ASN B 1 481 ? 124.734 141.555 129.182 1.00 175.83 831 ASN B C 1
ATOM 10422 O O . ASN B 1 481 ? 125.306 142.039 130.150 1.00 123.60 831 ASN B O 1
ATOM 10433 N N . VAL B 1 482 ? 124.139 140.368 129.278 1.00 186.39 832 VAL B N 1
ATOM 10434 C CA . VAL B 1 482 ? 124.255 139.558 130.505 1.00 244.86 832 VAL B CA 1
ATOM 10435 C C . VAL B 1 482 ? 125.668 138.957 130.642 1.00 235.59 832 VAL B C 1
ATOM 10436 O O . VAL B 1 482 ? 126.207 138.883 131.751 1.00 211.68 832 VAL B O 1
ATOM 10449 N N . LEU B 1 483 ? 126.351 138.632 129.540 1.00 165.29 833 LEU B N 1
ATOM 10450 C CA . LEU B 1 483 ? 127.760 138.221 129.612 1.00 138.77 833 LEU B CA 1
ATOM 10451 C C . LEU B 1 483 ? 128.667 139.380 130.060 1.00 185.24 833 LEU B C 1
ATOM 10452 O O . LEU B 1 483 ? 129.372 139.267 131.057 1.00 211.47 833 LEU B O 1
ATOM 10468 N N . ILE B 1 484 ? 128.556 140.547 129.428 1.00 180.61 834 ILE B N 1
ATOM 10469 C CA . ILE B 1 484 ? 129.224 141.797 129.801 1.00 139.94 834 ILE B CA 1
ATOM 10470 C C . ILE B 1 484 ? 128.864 142.219 131.219 1.00 151.47 834 ILE B C 1
ATOM 10471 O O . ILE B 1 484 ? 129.727 142.707 131.931 1.00 140.28 834 ILE B O 1
ATOM 10487 N N . THR B 1 485 ? 127.634 142.015 131.688 1.00 198.77 835 THR B N 1
ATOM 10488 C CA . THR B 1 485 ? 127.259 142.276 133.092 1.00 209.05 835 THR B CA 1
ATOM 10489 C C . THR B 1 485 ? 127.981 141.336 134.045 1.00 189.03 835 THR B C 1
ATOM 10490 O O . THR B 1 485 ? 128.295 141.714 135.167 1.00 201.97 835 THR B O 1
ATOM 10501 N N . THR B 1 486 ? 128.306 140.124 133.605 1.00 159.62 836 THR B N 1
ATOM 10502 C CA . THR B 1 486 ? 129.061 139.183 134.429 1.00 187.87 836 THR B CA 1
ATOM 10503 C C . THR B 1 486 ? 130.559 139.531 134.419 1.00 171.51 836 THR B C 1
ATOM 10504 O O . THR B 1 486 ? 131.171 139.588 135.475 1.00 142.29 836 THR B O 1
ATOM 10515 N N . ALA B 1 487 ? 131.146 139.915 133.281 1.00 204.71 837 ALA B N 1
ATOM 10516 C CA . ALA B 1 487 ? 132.489 140.488 133.219 1.00 210.54 837 ALA B CA 1
ATOM 10517 C C . ALA B 1 487 ? 132.563 141.811 134.002 1.00 185.33 837 ALA B C 1
ATOM 10518 O O . ALA B 1 487 ? 133.548 142.083 134.669 1.00 178.83 837 ALA B O 1
ATOM 10525 N N . SER B 1 488 ? 131.482 142.589 134.047 1.00 180.12 838 SER B N 1
ATOM 10526 C CA . SER B 1 488 ? 131.341 143.758 134.918 1.00 178.10 838 SER B CA 1
ATOM 10527 C C . SER B 1 488 ? 131.315 143.415 136.404 1.00 158.03 838 SER B C 1
ATOM 10528 O O . SER B 1 488 ? 131.461 144.318 137.202 1.00 198.63 838 SER B O 1
ATOM 10536 N N . LYS B 1 489 ? 131.234 142.158 136.833 1.00 164.14 839 LYS B N 1
ATOM 10537 C CA . LYS B 1 489 ? 131.699 141.755 138.177 1.00 233.91 839 LYS B CA 1
ATOM 10538 C C . LYS B 1 489 ? 133.167 142.135 138.445 1.00 251.28 839 LYS B C 1
ATOM 10539 O O . LYS B 1 489 ? 133.551 142.282 139.597 1.00 190.50 839 LYS B O 1
ATOM 10558 N N . LEU B 1 490 ? 133.952 142.492 137.421 1.00 276.54 840 LEU B N 1
ATOM 10559 C CA . LEU B 1 490 ? 135.216 143.247 137.540 1.00 283.90 840 LEU B CA 1
ATOM 10560 C C . LEU B 1 490 ? 135.050 144.687 138.071 1.00 293.57 840 LEU B C 1
ATOM 10561 O O . LEU B 1 490 ? 135.953 145.189 138.734 1.00 302.22 840 LEU B O 1
ATOM 10577 N N . ILE B 1 491 ? 133.932 145.376 137.786 1.00 248.02 841 ILE B N 1
ATOM 10578 C CA . ILE B 1 491 ? 133.728 146.804 138.122 1.00 215.30 841 ILE B CA 1
ATOM 10579 C C . ILE B 1 491 ? 133.861 147.045 139.617 1.00 241.30 841 ILE B C 1
ATOM 10580 O O . ILE B 1 491 ? 134.463 148.032 140.036 1.00 280.51 841 ILE B O 1
ATOM 10596 N N . THR B 1 492 ? 133.305 146.145 140.429 1.00 266.00 842 THR B N 1
ATOM 10597 C CA . THR B 1 492 ? 133.289 146.353 141.879 1.00 317.66 842 THR B CA 1
ATOM 10598 C C . THR B 1 492 ? 134.696 146.250 142.464 1.00 363.30 842 THR B C 1
ATOM 10599 O O . THR B 1 492 ? 135.019 146.979 143.403 1.00 403.55 842 THR B O 1
ATOM 10610 N N . SER B 1 493 ? 135.545 145.360 141.932 1.00 364.20 843 SER B N 1
ATOM 10611 C CA . SER B 1 493 ? 136.755 144.954 142.642 1.00 390.24 843 SER B CA 1
ATOM 10612 C C . SER B 1 493 ? 137.782 144.199 141.783 1.00 371.25 843 SER B C 1
ATOM 10613 O O . SER B 1 493 ? 137.453 143.514 140.815 1.00 284.58 843 SER B O 1
ATOM 10621 N N . GLU B 1 494 ? 139.043 144.276 142.212 1.00 451.67 844 GLU B N 1
ATOM 10622 C CA . GLU B 1 494 ? 140.128 143.338 141.873 1.00 528.15 844 GLU B CA 1
ATOM 10623 C C . GLU B 1 494 ? 139.989 142.002 142.642 1.00 564.10 844 GLU B C 1
ATOM 10624 O O . GLU B 1 494 ? 140.202 140.925 142.089 1.00 564.90 844 GLU B O 1
ATOM 10636 N N . ASP B 1 495 ? 139.610 142.074 143.922 1.00 596.39 845 ASP B N 1
ATOM 10637 C CA . ASP B 1 495 ? 139.337 140.943 144.815 1.00 613.87 845 ASP B CA 1
ATOM 10638 C C . ASP B 1 495 ? 137.961 140.314 144.559 1.00 613.59 845 ASP B C 1
ATOM 10639 O O . ASP B 1 495 ? 137.012 141.006 144.183 1.00 621.80 845 ASP B O 1
ATOM 10648 N N . ASN B 1 496 ? 137.839 139.009 144.806 1.00 603.87 846 ASN B N 1
ATOM 10649 C CA . ASN B 1 496 ? 136.615 138.227 144.613 1.00 599.48 846 ASN B CA 1
ATOM 10650 C C . ASN B 1 496 ? 135.557 138.518 145.701 1.00 618.62 846 ASN B C 1
ATOM 10651 O O . ASN B 1 496 ? 135.423 137.771 146.672 1.00 618.70 846 ASN B O 1
ATOM 10662 N N . GLU B 1 497 ? 134.805 139.611 145.547 1.00 630.13 847 GLU B N 1
ATOM 10663 C CA . GLU B 1 497 ? 133.704 139.992 146.452 1.00 630.96 847 GLU B CA 1
ATOM 10664 C C . GLU B 1 497 ? 132.578 138.943 146.448 1.00 631.40 847 GLU B C 1
ATOM 10665 O O . GLU B 1 497 ? 132.236 138.381 147.491 1.00 633.69 847 GLU B O 1
ATOM 10677 N N . ASN B 1 498 ? 132.025 138.645 145.267 1.00 618.37 848 ASN B N 1
ATOM 10678 C CA . ASN B 1 498 ? 131.234 137.442 145.001 1.00 589.65 848 ASN B CA 1
ATOM 10679 C C . ASN B 1 498 ? 131.303 137.064 143.507 1.00 576.93 848 ASN B C 1
ATOM 10680 O O . ASN B 1 498 ? 131.321 137.933 142.633 1.00 587.17 848 ASN B O 1
ATOM 10691 N N . THR B 1 499 ? 131.296 135.762 143.224 1.00 532.99 849 THR B N 1
ATOM 10692 C CA . THR B 1 499 ? 131.283 135.149 141.882 1.00 478.48 849 THR B CA 1
ATOM 10693 C C . THR B 1 499 ? 130.619 133.773 141.951 1.00 447.68 849 THR B C 1
ATOM 10694 O O . THR B 1 499 ? 130.538 133.169 143.023 1.00 437.88 849 THR B O 1
ATOM 10705 N N . SER B 1 500 ? 130.140 133.244 140.821 1.00 411.12 850 SER B N 1
ATOM 10706 C CA . SER B 1 500 ? 129.785 131.821 140.699 1.00 382.85 850 SER B CA 1
ATOM 10707 C C . SER B 1 500 ? 129.965 131.292 139.264 1.00 286.57 850 SER B C 1
ATOM 10708 O O . SER B 1 500 ? 129.684 132.011 138.306 1.00 231.72 850 SER B O 1
ATOM 10716 N N . PRO B 1 501 ? 130.400 130.033 139.092 1.00 238.72 851 PRO B N 1
ATOM 10717 C CA . PRO B 1 501 ? 130.702 129.472 137.777 1.00 217.86 851 PRO B CA 1
ATOM 10718 C C . PRO B 1 501 ? 129.489 129.144 136.918 1.00 217.90 851 PRO B C 1
ATOM 10719 O O . PRO B 1 501 ? 129.537 129.390 135.717 1.00 168.40 851 PRO B O 1
ATOM 10730 N N . GLU B 1 502 ? 128.419 128.591 137.496 1.00 248.31 852 GLU B N 1
ATOM 10731 C CA . GLU B 1 502 ? 127.274 128.127 136.703 1.00 248.04 852 GLU B CA 1
ATOM 10732 C C . GLU B 1 502 ? 126.636 129.282 135.951 1.00 213.76 852 GLU B C 1
ATOM 10733 O O . GLU B 1 502 ? 126.174 129.095 134.832 1.00 178.86 852 GLU B O 1
ATOM 10745 N N . GLN B 1 503 ? 126.702 130.493 136.509 1.00 181.28 853 GLN B N 1
ATOM 10746 C CA . GLN B 1 503 ? 126.231 131.698 135.849 1.00 208.83 853 GLN B CA 1
ATOM 10747 C C . GLN B 1 503 ? 126.917 131.896 134.490 1.00 185.20 853 GLN B C 1
ATOM 10748 O O . GLN B 1 503 ? 126.253 132.179 133.495 1.00 93.84 853 GLN B O 1
ATOM 10762 N N . PHE B 1 504 ? 128.227 131.648 134.412 1.00 188.60 854 PHE B N 1
ATOM 10763 C CA . PHE B 1 504 ? 128.962 131.675 133.149 1.00 214.75 854 PHE B CA 1
ATOM 10764 C C . PHE B 1 504 ? 128.578 130.526 132.242 1.00 200.44 854 PHE B C 1
ATOM 10765 O O . PHE B 1 504 ? 128.496 130.725 131.030 1.00 127.04 854 PHE B O 1
ATOM 10782 N N . ILE B 1 505 ? 128.334 129.330 132.775 1.00 166.80 855 ILE B N 1
ATOM 10783 C CA . ILE B 1 505 ? 127.977 128.230 131.901 1.00 182.37 855 ILE B CA 1
ATOM 10784 C C . ILE B 1 505 ? 126.601 128.491 131.272 1.00 208.92 855 ILE B C 1
ATOM 10785 O O . ILE B 1 505 ? 126.430 128.362 130.056 1.00 141.62 855 ILE B O 1
ATOM 10801 N N . VAL B 1 506 ? 125.625 128.931 132.071 1.00 192.56 856 VAL B N 1
ATOM 10802 C CA . VAL B 1 506 ? 124.318 129.378 131.587 1.00 163.18 856 VAL B CA 1
ATOM 10803 C C . VAL B 1 506 ? 124.512 130.442 130.523 1.00 190.51 856 VAL B C 1
ATOM 10804 O O . VAL B 1 506 ? 124.013 130.282 129.417 1.00 184.83 856 VAL B O 1
ATOM 10817 N N . ALA B 1 507 ? 125.261 131.505 130.841 1.00 166.38 857 ALA B N 1
ATOM 10818 C CA . ALA B 1 507 ? 125.389 132.695 129.999 1.00 197.28 857 ALA B CA 1
ATOM 10819 C C . ALA B 1 507 ? 126.146 132.452 128.684 1.00 151.30 857 ALA B C 1
ATOM 10820 O O . ALA B 1 507 ? 125.752 132.931 127.625 1.00 51.68 857 ALA B O 1
ATOM 10827 N N . SER B 1 508 ? 127.211 131.659 128.744 1.00 132.00 858 SER B N 1
ATOM 10828 C CA . SER B 1 508 ? 127.959 131.220 127.571 1.00 167.99 858 SER B CA 1
ATOM 10829 C C . SER B 1 508 ? 127.119 130.331 126.667 1.00 206.90 858 SER B C 1
ATOM 10830 O O . SER B 1 508 ? 127.135 130.539 125.455 1.00 134.54 858 SER B O 1
ATOM 10838 N N . LYS B 1 509 ? 126.320 129.403 127.219 1.00 228.79 859 LYS B N 1
ATOM 10839 C CA . LYS B 1 509 ? 125.333 128.637 126.447 1.00 207.35 859 LYS B CA 1
ATOM 10840 C C . LYS B 1 509 ? 124.208 129.514 125.915 1.00 183.59 859 LYS B C 1
ATOM 10841 O O . LYS B 1 509 ? 123.779 129.284 124.796 1.00 149.98 859 LYS B O 1
ATOM 10860 N N . GLU B 1 510 ? 123.777 130.555 126.630 1.00 157.09 860 GLU B N 1
ATOM 10861 C CA . GLU B 1 510 ? 122.805 131.543 126.144 1.00 164.56 860 GLU B CA 1
ATOM 10862 C C . GLU B 1 510 ? 123.325 132.408 124.987 1.00 162.30 860 GLU B C 1
ATOM 10863 O O . GLU B 1 510 ? 122.599 132.596 124.007 1.00 108.38 860 GLU B O 1
ATOM 10875 N N . VAL B 1 511 ? 124.569 132.903 125.034 1.00 109.38 861 VAL B N 1
ATOM 10876 C CA . VAL B 1 511 ? 125.186 133.528 123.847 1.00 134.43 861 VAL B CA 1
ATOM 10877 C C . VAL B 1 511 ? 125.360 132.504 122.734 1.00 152.71 861 VAL B C 1
ATOM 10878 O O . VAL B 1 511 ? 125.036 132.795 121.588 1.00 98.22 861 VAL B O 1
ATOM 10891 N N . ALA B 1 512 ? 125.808 131.287 123.035 1.00 144.00 862 ALA B N 1
ATOM 10892 C CA . ALA B 1 512 ? 125.992 130.248 122.035 1.00 157.76 862 ALA B CA 1
ATOM 10893 C C . ALA B 1 512 ? 124.679 129.816 121.364 1.00 181.13 862 ALA B C 1
ATOM 10894 O O . ALA B 1 512 ? 124.673 129.581 120.167 1.00 163.37 862 ALA B O 1
ATOM 10901 N N . ALA B 1 513 ? 123.554 129.759 122.083 1.00 148.53 863 ALA B N 1
ATOM 10902 C CA . ALA B 1 513 ? 122.247 129.428 121.516 1.00 177.19 863 ALA B CA 1
ATOM 10903 C C . ALA B 1 513 ? 121.635 130.577 120.701 1.00 173.91 863 ALA B C 1
ATOM 10904 O O . ALA B 1 513 ? 121.242 130.393 119.548 1.00 121.63 863 ALA B O 1
ATOM 10911 N N . SER B 1 514 ? 121.591 131.782 121.274 1.00 140.96 864 SER B N 1
ATOM 10912 C CA . SER B 1 514 ? 121.061 132.975 120.597 1.00 120.85 864 SER B CA 1
ATOM 10913 C C . SER B 1 514 ? 121.868 133.381 119.372 1.00 100.65 864 SER B C 1
ATOM 10914 O O . SER B 1 514 ? 121.277 133.742 118.361 1.00 118.13 864 SER B O 1
ATOM 10922 N N . THR B 1 515 ? 123.192 133.246 119.377 1.00 104.48 865 THR B N 1
ATOM 10923 C CA . THR B 1 515 ? 124.013 133.457 118.165 1.00 149.36 865 THR B CA 1
ATOM 10924 C C . THR B 1 515 ? 123.715 132.469 117.045 1.00 133.66 865 THR B C 1
ATOM 10925 O O . THR B 1 515 ? 123.758 132.843 115.878 1.00 73.12 865 THR B O 1
ATOM 10936 N N . ILE B 1 516 ? 123.326 131.238 117.357 1.00 140.19 866 ILE B N 1
ATOM 10937 C CA . ILE B 1 516 ? 122.897 130.279 116.339 1.00 179.90 866 ILE B CA 1
ATOM 10938 C C . ILE B 1 516 ? 121.535 130.672 115.769 1.00 182.61 866 ILE B C 1
ATOM 10939 O O . ILE B 1 516 ? 121.363 130.661 114.550 1.00 166.52 866 ILE B O 1
ATOM 10955 N N . GLN B 1 517 ? 120.591 131.118 116.607 1.00 173.38 867 GLN B N 1
ATOM 10956 C CA . GLN B 1 517 ? 119.329 131.684 116.113 1.00 179.14 867 GLN B CA 1
ATOM 10957 C C . GLN B 1 517 ? 119.568 132.871 115.177 1.00 151.34 867 GLN B C 1
ATOM 10958 O O . GLN B 1 517 ? 118.939 132.921 114.127 1.00 106.34 867 GLN B O 1
ATOM 10972 N N . LEU B 1 518 ? 120.487 133.790 115.495 1.00 93.95 868 LEU B N 1
ATOM 10973 C CA . LEU B 1 518 ? 120.815 134.907 114.608 1.00 106.71 868 LEU B CA 1
ATOM 10974 C C . LEU B 1 518 ? 121.326 134.422 113.246 1.00 151.60 868 LEU B C 1
ATOM 10975 O O . LEU B 1 518 ? 120.887 134.961 112.232 1.00 93.35 868 LEU B O 1
ATOM 10991 N N . VAL B 1 519 ? 122.182 133.388 113.170 1.00 169.51 869 VAL B N 1
ATOM 10992 C CA . VAL B 1 519 ? 122.589 132.832 111.859 1.00 148.68 869 VAL B CA 1
ATOM 10993 C C . VAL B 1 519 ? 121.405 132.223 111.146 1.00 165.98 869 VAL B C 1
ATOM 10994 O O . VAL B 1 519 ? 121.166 132.553 109.993 1.00 197.59 869 VAL B O 1
ATOM 11007 N N . ALA B 1 520 ? 120.633 131.370 111.809 1.00 149.47 870 ALA B N 1
ATOM 11008 C CA . ALA B 1 520 ? 119.505 130.689 111.193 1.00 171.23 870 ALA B CA 1
ATOM 11009 C C . ALA B 1 520 ? 118.475 131.689 110.638 1.00 230.72 870 ALA B C 1
ATOM 11010 O O . ALA B 1 520 ? 118.122 131.645 109.459 1.00 148.06 870 ALA B O 1
ATOM 11017 N N . ALA B 1 521 ? 118.087 132.671 111.456 1.00 228.76 871 ALA B N 1
ATOM 11018 C CA . ALA B 1 521 ? 117.217 133.784 111.077 1.00 206.58 871 ALA B CA 1
ATOM 11019 C C . ALA B 1 521 ? 117.796 134.623 109.927 1.00 195.77 871 ALA B C 1
ATOM 11020 O O . ALA B 1 521 ? 117.039 135.211 109.155 1.00 253.23 871 ALA B O 1
ATOM 11027 N N . SER B 1 522 ? 119.120 134.638 109.770 1.00 174.60 872 SER B N 1
ATOM 11028 C CA . SER B 1 522 ? 119.823 135.260 108.643 1.00 207.36 872 SER B CA 1
ATOM 11029 C C . SER B 1 522 ? 119.944 134.372 107.404 1.00 156.57 872 SER B C 1
ATOM 11030 O O . SER B 1 522 ? 120.291 134.888 106.345 1.00 164.00 872 SER B O 1
ATOM 11038 N N . ARG B 1 523 ? 119.673 133.064 107.479 1.00 126.96 873 ARG B N 1
ATOM 11039 C CA . ARG B 1 523 ? 119.798 132.185 106.305 1.00 207.99 873 ARG B CA 1
ATOM 11040 C C . ARG B 1 523 ? 118.668 132.393 105.315 1.00 225.64 873 ARG B C 1
ATOM 11041 O O . ARG B 1 523 ? 118.927 132.465 104.118 1.00 203.88 873 ARG B O 1
ATOM 11062 N N . VAL B 1 524 ? 117.429 132.453 105.805 1.00 245.58 874 VAL B N 1
ATOM 11063 C CA . VAL B 1 524 ? 116.228 132.057 105.041 1.00 267.56 874 VAL B CA 1
ATOM 11064 C C . VAL B 1 524 ? 116.110 132.748 103.681 1.00 262.95 874 VAL B C 1
ATOM 11065 O O . VAL B 1 524 ? 115.588 132.144 102.747 1.00 283.07 874 VAL B O 1
ATOM 11078 N N . LYS B 1 525 ? 116.584 133.997 103.553 1.00 240.23 875 LYS B N 1
ATOM 11079 C CA . LYS B 1 525 ? 116.347 134.856 102.392 1.00 269.53 875 LYS B CA 1
ATOM 11080 C C . LYS B 1 525 ? 117.534 134.895 101.411 1.00 297.98 875 LYS B C 1
ATOM 11081 O O . LYS B 1 525 ? 117.693 135.874 100.670 1.00 259.00 875 LYS B O 1
ATOM 11100 N N . THR B 1 526 ? 118.347 133.815 101.350 1.00 350.30 876 THR B N 1
ATOM 11101 C CA . THR B 1 526 ? 119.612 133.789 100.601 1.00 349.47 876 THR B CA 1
ATOM 11102 C C . THR B 1 526 ? 119.752 132.561 99.681 1.00 355.84 876 THR B C 1
ATOM 11103 O O . THR B 1 526 ? 118.878 131.700 99.587 1.00 306.92 876 THR B O 1
ATOM 11114 N N . SER B 1 527 ? 120.892 132.529 98.965 1.00 373.56 877 SER B N 1
ATOM 11115 C CA . SER B 1 527 ? 121.541 131.306 98.512 1.00 397.07 877 SER B CA 1
ATOM 11116 C C . SER B 1 527 ? 122.978 131.305 99.056 1.00 449.25 877 SER B C 1
ATOM 11117 O O . SER B 1 527 ? 123.551 132.368 99.273 1.00 454.93 877 SER B O 1
ATOM 11125 N N . ILE B 1 528 ? 123.574 130.116 99.249 1.00 465.89 878 ILE B N 1
ATOM 11126 C CA . ILE B 1 528 ? 124.651 129.899 100.220 1.00 444.61 878 ILE B CA 1
ATOM 11127 C C . ILE B 1 528 ? 125.978 130.588 99.860 1.00 472.38 878 ILE B C 1
ATOM 11128 O O . ILE B 1 528 ? 126.832 130.724 100.737 1.00 479.87 878 ILE B O 1
ATOM 11144 N N . HIS B 1 529 ? 126.172 131.009 98.596 1.00 451.62 879 HIS B N 1
ATOM 11145 C CA . HIS B 1 529 ? 127.490 131.359 98.054 1.00 397.47 879 HIS B CA 1
ATOM 11146 C C . HIS B 1 529 ? 128.060 132.698 98.557 1.00 399.13 879 HIS B C 1
ATOM 11147 O O . HIS B 1 529 ? 129.146 133.100 98.134 1.00 373.44 879 HIS B O 1
ATOM 11161 N N . SER B 1 530 ? 127.345 133.376 99.467 1.00 413.71 880 SER B N 1
ATOM 11162 C CA . SER B 1 530 ? 127.740 134.647 100.070 1.00 405.56 880 SER B CA 1
ATOM 11163 C C . SER B 1 530 ? 128.983 134.521 100.959 1.00 395.29 880 SER B C 1
ATOM 11164 O O . SER B 1 530 ? 129.017 133.718 101.892 1.00 378.96 880 SER B O 1
ATOM 11172 N N . LYS B 1 531 ? 129.977 135.397 100.736 1.00 381.36 881 LYS B N 1
ATOM 11173 C CA . LYS B 1 531 ? 131.146 135.483 101.604 1.00 354.74 881 LYS B CA 1
ATOM 11174 C C . LYS B 1 531 ? 130.771 136.013 102.989 1.00 310.54 881 LYS B C 1
ATOM 11175 O O . LYS B 1 531 ? 131.364 135.586 103.971 1.00 308.45 881 LYS B O 1
ATOM 11194 N N . ALA B 1 532 ? 129.771 136.902 103.085 1.00 295.22 882 ALA B N 1
ATOM 11195 C CA . ALA B 1 532 ? 129.264 137.357 104.375 1.00 278.88 882 ALA B CA 1
ATOM 11196 C C . ALA B 1 532 ? 128.610 136.212 105.158 1.00 270.10 882 ALA B C 1
ATOM 11197 O O . ALA B 1 532 ? 128.860 136.084 106.352 1.00 240.15 882 ALA B O 1
ATOM 11204 N N . GLN B 1 533 ? 127.845 135.339 104.495 1.00 276.68 883 GLN B N 1
ATOM 11205 C CA . GLN B 1 533 ? 127.307 134.131 105.129 1.00 273.81 883 GLN B CA 1
ATOM 11206 C C . GLN B 1 533 ? 128.435 133.234 105.636 1.00 259.50 883 GLN B C 1
ATOM 11207 O O . GLN B 1 533 ? 128.430 132.811 106.788 1.00 181.85 883 GLN B O 1
ATOM 11221 N N . ASP B 1 534 ? 129.424 132.964 104.787 1.00 277.67 884 ASP B N 1
ATOM 11222 C CA . ASP B 1 534 ? 130.532 132.096 105.138 1.00 305.55 884 ASP B CA 1
ATOM 11223 C C . ASP B 1 534 ? 131.316 132.679 106.316 1.00 272.11 884 ASP B C 1
ATOM 11224 O O . ASP B 1 534 ? 131.661 131.970 107.257 1.00 266.24 884 ASP B O 1
ATOM 11233 N N . LYS B 1 535 ? 131.584 133.986 106.271 1.00 229.33 885 LYS B N 1
ATOM 11234 C CA . LYS B 1 535 ? 132.289 134.691 107.330 1.00 247.50 885 LYS B CA 1
ATOM 11235 C C . LYS B 1 535 ? 131.491 134.658 108.636 1.00 207.20 885 LYS B C 1
ATOM 11236 O O . LYS B 1 535 ? 132.077 134.421 109.686 1.00 115.28 885 LYS B O 1
ATOM 11255 N N . LEU B 1 536 ? 130.177 134.875 108.588 1.00 224.96 886 LEU B N 1
ATOM 11256 C CA . LEU B 1 536 ? 129.309 134.785 109.763 1.00 227.06 886 LEU B CA 1
ATOM 11257 C C . LEU B 1 536 ? 129.348 133.382 110.340 1.00 207.89 886 LEU B C 1
ATOM 11258 O O . LEU B 1 536 ? 129.544 133.219 111.542 1.00 145.61 886 LEU B O 1
ATOM 11274 N N . GLU B 1 537 ? 129.200 132.367 109.496 1.00 220.19 887 GLU B N 1
ATOM 11275 C CA . GLU B 1 537 ? 129.226 130.986 109.954 1.00 236.58 887 GLU B CA 1
ATOM 11276 C C . GLU B 1 537 ? 130.567 130.658 110.597 1.00 204.45 887 GLU B C 1
ATOM 11277 O O . GLU B 1 537 ? 130.602 130.163 111.722 1.00 159.42 887 GLU B O 1
ATOM 11289 N N . HIS B 1 538 ? 131.675 130.999 109.947 1.00 199.83 888 HIS B N 1
ATOM 11290 C CA . HIS B 1 538 ? 132.994 130.763 110.502 1.00 245.92 888 HIS B CA 1
ATOM 11291 C C . HIS B 1 538 ? 133.192 131.517 111.824 1.00 214.77 888 HIS B C 1
ATOM 11292 O O . HIS B 1 538 ? 133.673 130.957 112.813 1.00 150.84 888 HIS B O 1
ATOM 11306 N N . CYS B 1 539 ? 132.769 132.780 111.890 1.00 176.94 889 CYS B N 1
ATOM 11307 C CA . CYS B 1 539 ? 132.832 133.521 113.142 1.00 209.07 889 CYS B CA 1
ATOM 11308 C C . CYS B 1 539 ? 131.957 132.881 114.217 1.00 223.36 889 CYS B C 1
ATOM 11309 O O . CYS B 1 539 ? 132.331 132.880 115.379 1.00 225.99 889 CYS B O 1
ATOM 11317 N N . SER B 1 540 ? 130.804 132.314 113.860 1.00 222.43 890 SER B N 1
ATOM 11318 C CA . SER B 1 540 ? 129.976 131.601 114.828 1.00 201.75 890 SER B CA 1
ATOM 11319 C C . SER B 1 540 ? 130.708 130.372 115.344 1.00 188.58 890 SER B C 1
ATOM 11320 O O . SER B 1 540 ? 130.542 130.041 116.515 1.00 144.35 890 SER B O 1
ATOM 11328 N N . LYS B 1 541 ? 131.577 129.743 114.538 1.00 182.73 891 LYS B N 1
ATOM 11329 C CA . LYS B 1 541 ? 132.446 128.665 114.995 1.00 190.89 891 LYS B CA 1
ATOM 11330 C C . LYS B 1 541 ? 133.489 129.200 115.970 1.00 188.17 891 LYS B C 1
ATOM 11331 O O . LYS B 1 541 ? 133.745 128.555 116.978 1.00 166.52 891 LYS B O 1
ATOM 11350 N N . ASP B 1 542 ? 134.049 130.390 115.723 1.00 188.70 892 ASP B N 1
ATOM 11351 C CA . ASP B 1 542 ? 134.939 131.032 116.691 1.00 224.06 892 ASP B CA 1
ATOM 11352 C C . ASP B 1 542 ? 134.226 131.207 118.040 1.00 174.78 892 ASP B C 1
ATOM 11353 O O . ASP B 1 542 ? 134.788 130.829 119.068 1.00 124.40 892 ASP B O 1
ATOM 11362 N N . VAL B 1 543 ? 132.990 131.727 118.037 1.00 170.00 893 VAL B N 1
ATOM 11363 C CA . VAL B 1 543 ? 132.165 131.899 119.248 1.00 180.66 893 VAL B CA 1
ATOM 11364 C C . VAL B 1 543 ? 131.840 130.561 119.902 1.00 189.99 893 VAL B C 1
ATOM 11365 O O . VAL B 1 543 ? 131.980 130.409 121.109 1.00 135.99 893 VAL B O 1
ATOM 11378 N N . THR B 1 544 ? 131.427 129.581 119.101 1.00 209.78 894 THR B N 1
ATOM 11379 C CA . THR B 1 544 ? 131.085 128.226 119.544 1.00 203.48 894 THR B CA 1
ATOM 11380 C C . THR B 1 544 ? 132.271 127.587 120.239 1.00 211.93 894 THR B C 1
ATOM 11381 O O . THR B 1 544 ? 132.162 127.190 121.396 1.00 156.02 894 THR B O 1
ATOM 11392 N N . ASP B 1 545 ? 133.421 127.548 119.570 1.00 233.59 895 ASP B N 1
ATOM 11393 C CA . ASP B 1 545 ? 134.654 126.982 120.102 1.00 278.97 895 ASP B CA 1
ATOM 11394 C C . ASP B 1 545 ? 135.090 127.718 121.377 1.00 228.40 895 ASP B C 1
ATOM 11395 O O . ASP B 1 545 ? 135.547 127.078 122.328 1.00 176.28 895 ASP B O 1
ATOM 11404 N N . ALA B 1 546 ? 134.944 129.050 121.411 1.00 190.37 896 ALA B N 1
ATOM 11405 C CA . ALA B 1 546 ? 135.296 129.841 122.581 1.00 163.36 896 ALA B CA 1
ATOM 11406 C C . ALA B 1 546 ? 134.378 129.501 123.760 1.00 178.04 896 ALA B C 1
ATOM 11407 O O . ALA B 1 546 ? 134.856 129.258 124.867 1.00 145.02 896 ALA B O 1
ATOM 11414 N N . CYS B 1 547 ? 133.060 129.457 123.534 1.00 194.22 897 CYS B N 1
ATOM 11415 C CA . CYS B 1 547 ? 132.125 129.014 124.555 1.00 210.58 897 CYS B CA 1
ATOM 11416 C C . CYS B 1 547 ? 132.418 127.587 125.013 1.00 227.15 897 CYS B C 1
ATOM 11417 O O . CYS B 1 547 ? 132.308 127.290 126.198 1.00 174.37 897 CYS B O 1
ATOM 11425 N N . ARG B 1 548 ? 132.799 126.700 124.085 1.00 222.80 898 ARG B N 1
ATOM 11426 C CA . ARG B 1 548 ? 133.172 125.333 124.413 1.00 237.08 898 ARG B CA 1
ATOM 11427 C C . ARG B 1 548 ? 134.436 125.305 125.276 1.00 252.77 898 ARG B C 1
ATOM 11428 O O . ARG B 1 548 ? 134.507 124.523 126.220 1.00 245.37 898 ARG B O 1
ATOM 11449 N N . SER B 1 549 ? 135.410 126.181 124.974 1.00 255.23 899 SER B N 1
ATOM 11450 C CA . SER B 1 549 ? 136.649 126.333 125.729 1.00 249.17 899 SER B CA 1
ATOM 11451 C C . SER B 1 549 ? 136.400 126.880 127.139 1.00 213.52 899 SER B C 1
ATOM 11452 O O . SER B 1 549 ? 136.910 126.324 128.114 1.00 140.88 899 SER B O 1
ATOM 11460 N N . LEU B 1 550 ? 135.607 127.949 127.253 1.00 209.74 900 LEU B N 1
ATOM 11461 C CA . LEU B 1 550 ? 135.172 128.512 128.533 1.00 222.19 900 LEU B CA 1
ATOM 11462 C C . LEU B 1 550 ? 134.351 127.483 129.319 1.00 234.31 900 LEU B C 1
ATOM 11463 O O . LEU B 1 550 ? 134.578 127.279 130.510 1.00 196.87 900 LEU B O 1
ATOM 11479 N N . GLY B 1 551 ? 133.457 126.770 128.635 1.00 233.49 901 GLY B N 1
ATOM 11480 C CA . GLY B 1 551 ? 132.713 125.672 129.219 1.00 246.65 901 GLY B CA 1
ATOM 11481 C C . GLY B 1 551 ? 133.672 124.646 129.808 1.00 262.94 901 GLY B C 1
ATOM 11482 O O . GLY B 1 551 ? 133.622 124.390 131.005 1.00 279.60 901 GLY B O 1
ATOM 11486 N N . ASN B 1 552 ? 134.562 124.097 128.967 1.00 215.83 902 ASN B N 1
ATOM 11487 C CA . ASN B 1 552 ? 135.526 123.086 129.373 1.00 241.91 902 ASN B CA 1
ATOM 11488 C C . ASN B 1 552 ? 136.374 123.571 130.553 1.00 265.95 902 ASN B C 1
ATOM 11489 O O . ASN B 1 552 ? 136.610 122.807 131.490 1.00 309.65 902 ASN B O 1
ATOM 11500 N N . HIS B 1 553 ? 136.824 124.833 130.528 1.00 205.47 903 HIS B N 1
ATOM 11501 C CA . HIS B 1 553 ? 137.598 125.385 131.632 1.00 200.91 903 HIS B CA 1
ATOM 11502 C C . HIS B 1 553 ? 136.806 125.343 132.948 1.00 193.75 903 HIS B C 1
ATOM 11503 O O . HIS B 1 553 ? 137.281 124.807 133.948 1.00 173.20 903 HIS B O 1
ATOM 11517 N N . VAL B 1 554 ? 135.591 125.907 132.960 1.00 165.75 904 VAL B N 1
ATOM 11518 C CA . VAL B 1 554 ? 134.832 126.024 134.195 1.00 151.52 904 VAL B CA 1
ATOM 11519 C C . VAL B 1 554 ? 134.318 124.655 134.642 1.00 169.32 904 VAL B C 1
ATOM 11520 O O . VAL B 1 554 ? 134.330 124.367 135.835 1.00 173.77 904 VAL B O 1
ATOM 11533 N N . MET B 1 555 ? 133.879 123.800 133.709 1.00 167.79 905 MET B N 1
ATOM 11534 C CA . MET B 1 555 ? 133.592 122.404 134.015 1.00 178.22 905 MET B CA 1
ATOM 11535 C C . MET B 1 555 ? 134.804 121.736 134.667 1.00 226.54 905 MET B C 1
ATOM 11536 O O . MET B 1 555 ? 134.644 121.013 135.652 1.00 292.77 905 MET B O 1
ATOM 11550 N N . GLY B 1 556 ? 136.014 121.992 134.139 1.00 214.14 906 GLY B N 1
ATOM 11551 C CA . GLY B 1 556 ? 137.263 121.550 134.749 1.00 247.79 906 GLY B CA 1
ATOM 11552 C C . GLY B 1 556 ? 137.424 121.997 136.209 1.00 264.06 906 GLY B C 1
ATOM 11553 O O . GLY B 1 556 ? 137.745 121.182 137.074 1.00 254.98 906 GLY B O 1
ATOM 11557 N N . MET B 1 557 ? 137.171 123.283 136.495 1.00 260.93 907 MET B N 1
ATOM 11558 C CA . MET B 1 557 ? 137.248 123.822 137.850 1.00 274.05 907 MET B CA 1
ATOM 11559 C C . MET B 1 557 ? 136.254 123.151 138.809 1.00 292.38 907 MET B C 1
ATOM 11560 O O . MET B 1 557 ? 136.594 122.894 139.963 1.00 270.97 907 MET B O 1
ATOM 11574 N N . ILE B 1 558 ? 135.033 122.867 138.338 1.00 289.85 908 ILE B N 1
ATOM 11575 C CA . ILE B 1 558 ? 134.007 122.191 139.128 1.00 280.14 908 ILE B CA 1
ATOM 11576 C C . ILE B 1 558 ? 134.406 120.737 139.410 1.00 303.71 908 ILE B C 1
ATOM 11577 O O . ILE B 1 558 ? 134.392 120.302 140.564 1.00 294.74 908 ILE B O 1
ATOM 11593 N N . GLU B 1 559 ? 134.772 119.983 138.364 1.00 362.93 909 GLU B N 1
ATOM 11594 C CA . GLU B 1 559 ? 135.044 118.554 138.487 1.00 396.56 909 GLU B CA 1
ATOM 11595 C C . GLU B 1 559 ? 136.385 118.257 139.171 1.00 421.65 909 GLU B C 1
ATOM 11596 O O . GLU B 1 559 ? 136.575 117.141 139.646 1.00 432.05 909 GLU B O 1
ATOM 11608 N N . ASP B 1 560 ? 137.294 119.241 139.277 1.00 432.95 910 ASP B N 1
ATOM 11609 C CA . ASP B 1 560 ? 138.489 119.133 140.115 1.00 438.78 910 ASP B CA 1
ATOM 11610 C C . ASP B 1 560 ? 138.103 118.782 141.562 1.00 500.15 910 ASP B C 1
ATOM 11611 O O . ASP B 1 560 ? 138.770 117.983 142.221 1.00 505.29 910 ASP B O 1
ATOM 11620 N N . ASP B 1 561 ? 137.009 119.383 142.059 1.00 558.19 911 ASP B N 1
ATOM 11621 C CA . ASP B 1 561 ? 136.383 119.018 143.329 1.00 593.81 911 ASP B CA 1
ATOM 11622 C C . ASP B 1 561 ? 135.440 117.815 143.168 1.00 616.80 911 ASP B C 1
ATOM 11623 O O . ASP B 1 561 ? 135.561 116.811 143.883 1.00 623.55 911 ASP B O 1
ATOM 11632 N N . HIS B 1 562 ? 134.479 117.916 142.230 1.00 626.52 912 HIS B N 1
ATOM 11633 C CA . HIS B 1 562 ? 133.345 117.000 142.159 1.00 628.34 912 HIS B CA 1
ATOM 11634 C C . HIS B 1 562 ? 133.657 115.628 141.541 1.00 638.53 912 HIS B C 1
ATOM 11635 O O . HIS B 1 562 ? 132.766 114.773 141.507 1.00 640.00 912 HIS B O 1
ATOM 11649 N N . SER B 1 563 ? 134.921 115.356 141.168 1.00 638.76 913 SER B N 1
ATOM 11650 C CA . SER B 1 563 ? 135.423 113.986 141.041 1.00 636.72 913 SER B CA 1
ATOM 11651 C C . SER B 1 563 ? 135.241 113.175 142.336 1.00 640.00 913 SER B C 1
ATOM 11652 O O . SER B 1 563 ? 135.260 111.939 142.301 1.00 640.00 913 SER B O 1
ATOM 11660 N N . THR B 1 564 ? 135.065 113.870 143.482 1.00 640.00 914 THR B N 1
ATOM 11661 C CA . THR B 1 564 ? 134.728 113.270 144.777 1.00 636.17 914 THR B CA 1
ATOM 11662 C C . THR B 1 564 ? 133.277 112.763 144.795 1.00 635.07 914 THR B C 1
ATOM 11663 O O . THR B 1 564 ? 132.987 111.743 145.427 1.00 633.20 914 THR B O 1
ATOM 11674 N N . SER B 1 565 ? 132.366 113.493 144.118 1.00 632.48 915 SER B N 1
ATOM 11675 C CA . SER B 1 565 ? 130.922 113.252 144.130 1.00 622.13 915 SER B CA 1
ATOM 11676 C C . SER B 1 565 ? 130.470 112.282 143.029 1.00 616.85 915 SER B C 1
ATOM 11677 O O . SER B 1 565 ? 129.619 111.421 143.267 1.00 605.23 915 SER B O 1
ATOM 11685 N N . GLN B 1 566 ? 131.009 112.463 141.811 1.00 612.81 916 GLN B N 1
ATOM 11686 C CA . GLN B 1 566 ? 130.581 111.738 140.618 1.00 596.00 916 GLN B CA 1
ATOM 11687 C C . GLN B 1 566 ? 131.312 110.393 140.499 1.00 594.31 916 GLN B C 1
ATOM 11688 O O . GLN B 1 566 ? 132.167 110.217 139.626 1.00 596.36 916 GLN B O 1
ATOM 11702 N N . GLN B 1 567 ? 130.936 109.437 141.373 1.00 575.85 917 GLN B N 1
ATOM 11703 C CA . GLN B 1 567 ? 131.516 108.093 141.390 1.00 559.29 917 GLN B CA 1
ATOM 11704 C C . GLN B 1 567 ? 130.425 107.013 141.314 1.00 551.07 917 GLN B C 1
ATOM 11705 O O . GLN B 1 567 ? 129.288 107.231 141.739 1.00 535.41 917 GLN B O 1
ATOM 11719 N N . GLN B 1 568 ? 130.803 105.827 140.794 1.00 543.05 918 GLN B N 1
ATOM 11720 C CA . GLN B 1 568 ? 129.883 104.713 140.568 1.00 522.74 918 GLN B CA 1
ATOM 11721 C C . GLN B 1 568 ? 130.474 103.381 141.058 1.00 526.37 918 GLN B C 1
ATOM 11722 O O . GLN B 1 568 ? 131.665 103.281 141.360 1.00 514.10 918 GLN B O 1
ATOM 11736 N N . GLN B 1 569 ? 129.600 102.356 141.138 1.00 532.02 919 GLN B N 1
ATOM 11737 C CA . GLN B 1 569 ? 129.896 101.052 141.731 1.00 528.40 919 GLN B CA 1
ATOM 11738 C C . GLN B 1 569 ? 129.437 99.928 140.790 1.00 525.15 919 GLN B C 1
ATOM 11739 O O . GLN B 1 569 ? 128.538 100.137 139.972 1.00 523.12 919 GLN B O 1
ATOM 11753 N N . PRO B 1 570 ? 130.025 98.702 140.870 1.00 504.09 920 PRO B N 1
ATOM 11754 C CA . PRO B 1 570 ? 129.714 97.620 139.926 1.00 489.26 920 PRO B CA 1
ATOM 11755 C C . PRO B 1 570 ? 128.268 97.117 139.958 1.00 469.16 920 PRO B C 1
ATOM 11756 O O . PRO B 1 570 ? 127.545 97.292 140.942 1.00 461.78 920 PRO B O 1
ATOM 11767 N N . LEU B 1 571 ? 127.865 96.467 138.849 1.00 438.71 921 LEU B N 1
ATOM 11768 C CA . LEU B 1 571 ? 126.462 96.273 138.492 1.00 414.41 921 LEU B CA 1
ATOM 11769 C C . LEU B 1 571 ? 126.125 94.815 138.135 1.00 435.27 921 LEU B C 1
ATOM 11770 O O . LEU B 1 571 ? 125.031 94.559 137.626 1.00 454.90 921 LEU B O 1
ATOM 11786 N N . ASP B 1 572 ? 127.039 93.860 138.388 1.00 428.12 922 ASP B N 1
ATOM 11787 C CA . ASP B 1 572 ? 126.832 92.459 138.014 1.00 415.99 922 ASP B CA 1
ATOM 11788 C C . ASP B 1 572 ? 126.024 91.687 139.070 1.00 414.42 922 ASP B C 1
ATOM 11789 O O . ASP B 1 572 ? 125.980 92.048 140.248 1.00 369.25 922 ASP B O 1
ATOM 11798 N N . PHE B 1 573 ? 125.391 90.586 138.616 1.00 431.27 923 PHE B N 1
ATOM 11799 C CA . PHE B 1 573 ? 124.503 89.745 139.412 1.00 431.47 923 PHE B CA 1
ATOM 11800 C C . PHE B 1 573 ? 124.621 88.275 138.982 1.00 418.07 923 PHE B C 1
ATOM 11801 O O . PHE B 1 573 ? 125.014 87.981 137.853 1.00 431.99 923 PHE B O 1
ATOM 11818 N N . THR B 1 574 ? 124.242 87.345 139.883 1.00 388.10 924 THR B N 1
ATOM 11819 C CA . THR B 1 574 ? 124.275 85.905 139.613 1.00 371.84 924 THR B CA 1
ATOM 11820 C C . THR B 1 574 ? 122.906 85.257 139.871 1.00 341.45 924 THR B C 1
ATOM 11821 O O . THR B 1 574 ? 122.830 84.096 140.277 1.00 335.63 924 THR B O 1
ATOM 11832 N N . SER B 1 575 ? 121.827 86.000 139.589 1.00 343.17 925 SER B N 1
ATOM 11833 C CA . SER B 1 575 ? 120.457 85.542 139.777 1.00 357.78 925 SER B CA 1
ATOM 11834 C C . SER B 1 575 ? 119.548 86.317 138.823 1.00 383.15 925 SER B C 1
ATOM 11835 O O . SER B 1 575 ? 119.372 87.523 139.003 1.00 381.28 925 SER B O 1
ATOM 11843 N N . GLU B 1 576 ? 118.933 85.626 137.847 1.00 383.56 926 GLU B N 1
ATOM 11844 C CA . GLU B 1 576 ? 118.311 86.271 136.690 1.00 361.45 926 GLU B CA 1
ATOM 11845 C C . GLU B 1 576 ? 117.145 87.169 137.121 1.00 354.44 926 GLU B C 1
ATOM 11846 O O . GLU B 1 576 ? 117.005 88.290 136.612 1.00 346.59 926 GLU B O 1
ATOM 11858 N N . HIS B 1 577 ? 116.361 86.717 138.118 1.00 363.56 927 HIS B N 1
ATOM 11859 C CA . HIS B 1 577 ? 115.257 87.488 138.680 1.00 383.01 927 HIS B CA 1
ATOM 11860 C C . HIS B 1 577 ? 115.711 88.894 139.090 1.00 377.05 927 HIS B C 1
ATOM 11861 O O . HIS B 1 577 ? 114.993 89.878 138.867 1.00 401.10 927 HIS B O 1
ATOM 11875 N N . THR B 1 578 ? 116.907 88.973 139.701 1.00 358.01 928 THR B N 1
ATOM 11876 C CA . THR B 1 578 ? 117.432 90.220 140.251 1.00 339.73 928 THR B CA 1
ATOM 11877 C C . THR B 1 578 ? 117.923 91.149 139.137 1.00 298.73 928 THR B C 1
ATOM 11878 O O . THR B 1 578 ? 117.786 92.364 139.285 1.00 292.10 928 THR B O 1
ATOM 11889 N N . LEU B 1 579 ? 118.442 90.604 138.019 1.00 252.85 929 LEU B N 1
ATOM 11890 C CA . LEU B 1 579 ? 118.737 91.400 136.833 1.00 230.52 929 LEU B CA 1
ATOM 11891 C C . LEU B 1 579 ? 117.428 91.932 136.237 1.00 270.02 929 LEU B C 1
ATOM 11892 O O . LEU B 1 579 ? 117.266 93.131 136.036 1.00 312.96 929 LEU B O 1
ATOM 11908 N N . LYS B 1 580 ? 116.476 91.038 135.960 1.00 240.81 930 LYS B N 1
ATOM 11909 C CA . LYS B 1 580 ? 115.236 91.407 135.291 1.00 218.59 930 LYS B CA 1
ATOM 11910 C C . LYS B 1 580 ? 114.453 92.435 136.112 1.00 182.86 930 LYS B C 1
ATOM 11911 O O . LYS B 1 580 ? 113.735 93.253 135.539 1.00 141.39 930 LYS B O 1
ATOM 11930 N N . THR B 1 581 ? 114.593 92.373 137.452 1.00 227.68 931 THR B N 1
ATOM 11931 C CA . THR B 1 581 ? 114.107 93.390 138.387 1.00 247.09 931 THR B CA 1
ATOM 11932 C C . THR B 1 581 ? 114.922 94.685 138.289 1.00 255.57 931 THR B C 1
ATOM 11933 O O . THR B 1 581 ? 114.321 95.748 138.181 1.00 295.62 931 THR B O 1
ATOM 11944 N N . ALA B 1 582 ? 116.264 94.631 138.349 1.00 259.63 932 ALA B N 1
ATOM 11945 C CA . ALA B 1 582 ? 117.104 95.828 138.390 1.00 249.90 932 ALA B CA 1
ATOM 11946 C C . ALA B 1 582 ? 116.896 96.748 137.178 1.00 174.28 932 ALA B C 1
ATOM 11947 O O . ALA B 1 582 ? 116.891 97.968 137.333 1.00 211.74 932 ALA B O 1
ATOM 11954 N N . GLU B 1 583 ? 116.673 96.192 135.984 1.00 120.85 933 GLU B N 1
ATOM 11955 C CA . GLU B 1 583 ? 116.319 97.017 134.839 1.00 143.88 933 GLU B CA 1
ATOM 11956 C C . GLU B 1 583 ? 114.919 97.668 134.979 1.00 193.53 933 GLU B C 1
ATOM 11957 O O . GLU B 1 583 ? 114.676 98.781 134.497 1.00 137.54 933 GLU B O 1
ATOM 11969 N N . MET B 1 584 ? 113.985 97.018 135.684 1.00 207.32 934 MET B N 1
ATOM 11970 C CA . MET B 1 584 ? 112.657 97.574 135.939 1.00 187.43 934 MET B CA 1
ATOM 11971 C C . MET B 1 584 ? 112.634 98.539 137.135 1.00 159.59 934 MET B C 1
ATOM 11972 O O . MET B 1 584 ? 111.733 99.362 137.235 1.00 214.16 934 MET B O 1
ATOM 11986 N N . GLU B 1 585 ? 113.628 98.488 138.026 1.00 157.46 935 GLU B N 1
ATOM 11987 C CA . GLU B 1 585 ? 113.889 99.592 138.940 1.00 199.00 935 GLU B CA 1
ATOM 11988 C C . GLU B 1 585 ? 114.369 100.814 138.149 1.00 222.01 935 GLU B C 1
ATOM 11989 O O . GLU B 1 585 ? 113.906 101.931 138.390 1.00 220.40 935 GLU B O 1
ATOM 12001 N N . GLN B 1 586 ? 115.283 100.597 137.190 1.00 212.35 936 GLN B N 1
ATOM 12002 C CA . GLN B 1 586 ? 115.927 101.677 136.461 1.00 191.25 936 GLN B CA 1
ATOM 12003 C C . GLN B 1 586 ? 114.910 102.438 135.605 1.00 168.96 936 GLN B C 1
ATOM 12004 O O . GLN B 1 586 ? 114.943 103.668 135.620 1.00 276.61 936 GLN B O 1
ATOM 12018 N N . GLN B 1 587 ? 114.019 101.761 134.862 1.00 114.23 937 GLN B N 1
ATOM 12019 C CA . GLN B 1 587 ? 113.182 102.444 133.873 1.00 148.01 937 GLN B CA 1
ATOM 12020 C C . GLN B 1 587 ? 112.184 103.477 134.450 1.00 147.26 937 GLN B C 1
ATOM 12021 O O . GLN B 1 587 ? 111.674 104.340 133.722 1.00 81.41 937 GLN B O 1
ATOM 12035 N N . VAL B 1 588 ? 111.879 103.394 135.761 1.00 150.46 938 VAL B N 1
ATOM 12036 C CA . VAL B 1 588 ? 110.993 104.347 136.429 1.00 175.36 938 VAL B CA 1
ATOM 12037 C C . VAL B 1 588 ? 111.706 105.666 136.794 1.00 219.85 938 VAL B C 1
ATOM 12038 O O . VAL B 1 588 ? 111.076 106.721 136.797 1.00 197.72 938 VAL B O 1
ATOM 12051 N N . GLU B 1 589 ? 113.018 105.631 137.083 1.00 227.40 939 GLU B N 1
ATOM 12052 C CA . GLU B 1 589 ? 113.800 106.833 137.386 1.00 182.79 939 GLU B CA 1
ATOM 12053 C C . GLU B 1 589 ? 113.947 107.744 136.161 1.00 118.55 939 GLU B C 1
ATOM 12054 O O . GLU B 1 589 ? 113.807 108.976 136.295 1.00 159.78 939 GLU B O 1
ATOM 12066 N N . ILE B 1 590 ? 114.157 107.145 134.975 1.00 69.51 940 ILE B N 1
ATOM 12067 C CA . ILE B 1 590 ? 114.117 107.880 133.727 1.00 86.82 940 ILE B CA 1
ATOM 12068 C C . ILE B 1 590 ? 112.711 108.314 133.264 1.00 123.06 940 ILE B C 1
ATOM 12069 O O . ILE B 1 590 ? 112.543 108.837 132.149 1.00 102.50 940 ILE B O 1
ATOM 12085 N N . LEU B 1 591 ? 111.709 108.183 134.149 1.00 175.57 941 LEU B N 1
ATOM 12086 C CA . LEU B 1 591 ? 110.366 108.730 133.962 1.00 186.01 941 LEU B CA 1
ATOM 12087 C C . LEU B 1 591 ? 110.218 109.973 134.839 1.00 126.72 941 LEU B C 1
ATOM 12088 O O . LEU B 1 591 ? 109.939 111.050 134.331 1.00 114.01 941 LEU B O 1
ATOM 12104 N N . LYS B 1 592 ? 110.467 109.825 136.149 1.00 149.17 942 LYS B N 1
ATOM 12105 C CA . LYS B 1 592 ? 110.425 110.919 137.121 1.00 185.51 942 LYS B CA 1
ATOM 12106 C C . LYS B 1 592 ? 111.332 112.097 136.732 1.00 172.77 942 LYS B C 1
ATOM 12107 O O . LYS B 1 592 ? 110.976 113.259 136.952 1.00 175.73 942 LYS B O 1
ATOM 12126 N N . LEU B 1 593 ? 112.503 111.792 136.141 1.00 162.53 943 LEU B N 1
ATOM 12127 C CA . LEU B 1 593 ? 113.493 112.786 135.695 1.00 130.98 943 LEU B CA 1
ATOM 12128 C C . LEU B 1 593 ? 113.432 112.977 134.183 1.00 110.50 943 LEU B C 1
ATOM 12129 O O . LEU B 1 593 ? 114.500 113.023 133.511 1.00 96.97 943 LEU B O 1
ATOM 12145 N N . GLU B 1 594 ? 112.194 112.966 133.668 1.00 76.66 944 GLU B N 1
ATOM 12146 C CA . GLU B 1 594 ? 111.878 113.541 132.377 1.00 85.70 944 GLU B CA 1
ATOM 12147 C C . GLU B 1 594 ? 110.572 114.336 132.535 1.00 108.21 944 GLU B C 1
ATOM 12148 O O . GLU B 1 594 ? 110.410 115.422 131.987 1.00 126.55 944 GLU B O 1
ATOM 12160 N N . GLN B 1 595 ? 109.626 113.853 133.334 1.00 146.80 945 GLN B N 1
ATOM 12161 C CA . GLN B 1 595 ? 108.487 114.654 133.768 1.00 168.12 945 GLN B CA 1
ATOM 12162 C C . GLN B 1 595 ? 108.941 115.921 134.511 1.00 161.27 945 GLN B C 1
ATOM 12163 O O . GLN B 1 595 ? 108.412 116.998 134.246 1.00 200.33 945 GLN B O 1
ATOM 12177 N N . SER B 1 596 ? 109.913 115.835 135.432 1.00 146.60 946 SER B N 1
ATOM 12178 C CA . SER B 1 596 ? 110.375 117.016 136.151 1.00 157.42 946 SER B CA 1
ATOM 12179 C C . SER B 1 596 ? 110.874 118.095 135.179 1.00 150.48 946 SER B C 1
ATOM 12180 O O . SER B 1 596 ? 110.528 119.268 135.324 1.00 139.80 946 SER B O 1
ATOM 12188 N N . LEU B 1 597 ? 111.701 117.718 134.195 1.00 136.23 947 LEU B N 1
ATOM 12189 C CA . LEU B 1 597 ? 112.193 118.626 133.168 1.00 125.03 947 LEU B CA 1
ATOM 12190 C C . LEU B 1 597 ? 111.055 119.159 132.287 1.00 108.85 947 LEU B C 1
ATOM 12191 O O . LEU B 1 597 ? 110.987 120.358 132.064 1.00 181.02 947 LEU B O 1
ATOM 12207 N N . SER B 1 598 ? 110.112 118.352 131.823 1.00 140.73 948 SER B N 1
ATOM 12208 C CA . SER B 1 598 ? 109.042 118.878 130.968 1.00 217.05 948 SER B CA 1
ATOM 12209 C C . SER B 1 598 ? 108.003 119.720 131.744 1.00 191.54 948 SER B C 1
ATOM 12210 O O . SER B 1 598 ? 107.204 120.427 131.128 1.00 115.50 948 SER B O 1
ATOM 12218 N N . ASN B 1 599 ? 108.038 119.663 133.094 1.00 172.78 949 ASN B N 1
ATOM 12219 C CA . ASN B 1 599 ? 107.186 120.422 134.008 1.00 182.80 949 ASN B CA 1
ATOM 12220 C C . ASN B 1 599 ? 107.795 121.812 134.251 1.00 181.28 949 ASN B C 1
ATOM 12221 O O . ASN B 1 599 ? 107.127 122.832 134.077 1.00 183.66 949 ASN B O 1
ATOM 12232 N N . ALA B 1 600 ? 109.073 121.882 134.637 1.00 144.00 950 ALA B N 1
ATOM 12233 C CA . ALA B 1 600 ? 109.737 123.148 134.951 1.00 145.94 950 ALA B CA 1
ATOM 12234 C C . ALA B 1 600 ? 110.068 123.993 133.701 1.00 116.71 950 ALA B C 1
ATOM 12235 O O . ALA B 1 600 ? 110.058 125.217 133.750 1.00 117.95 950 ALA B O 1
ATOM 12242 N N . ARG B 1 601 ? 110.271 123.397 132.529 1.00 79.02 951 ARG B N 1
ATOM 12243 C CA . ARG B 1 601 ? 110.604 124.139 131.316 1.00 84.46 951 ARG B CA 1
ATOM 12244 C C . ARG B 1 601 ? 109.510 125.104 130.848 1.00 153.74 951 ARG B C 1
ATOM 12245 O O . ARG B 1 601 ? 109.811 126.014 130.086 1.00 233.85 951 ARG B O 1
ATOM 12266 N N . LYS B 1 602 ? 108.245 124.962 131.280 1.00 208.72 952 LYS B N 1
ATOM 12267 C CA . LYS B 1 602 ? 107.156 125.937 130.979 1.00 231.22 952 LYS B CA 1
ATOM 12268 C C . LYS B 1 602 ? 106.987 127.006 132.057 1.00 216.16 952 LYS B C 1
ATOM 12269 O O . LYS B 1 602 ? 106.539 128.101 131.738 1.00 268.50 952 LYS B O 1
ATOM 12288 N N . ARG B 1 603 ? 107.387 126.751 133.303 1.00 144.67 953 ARG B N 1
ATOM 12289 C CA . ARG B 1 603 ? 107.375 127.756 134.376 1.00 136.46 953 ARG B CA 1
ATOM 12290 C C . ARG B 1 603 ? 108.335 128.915 134.078 1.00 136.83 953 ARG B C 1
ATOM 12291 O O . ARG B 1 603 ? 108.092 130.026 134.516 1.00 139.22 953 ARG B O 1
ATOM 12312 N N . LEU B 1 604 ? 109.337 128.697 133.223 1.00 155.57 954 LEU B N 1
ATOM 12313 C CA . LEU B 1 604 ? 110.061 129.735 132.472 1.00 195.95 954 LEU B CA 1
ATOM 12314 C C . LEU B 1 604 ? 109.187 130.421 131.395 1.00 213.99 954 LEU B C 1
ATOM 12315 O O . LEU B 1 604 ? 109.083 131.641 131.349 1.00 229.07 954 LEU B O 1
ATOM 12331 N N . GLY B 1 605 ? 108.552 129.662 130.502 1.00 195.40 955 GLY B N 1
ATOM 12332 C CA . GLY B 1 605 ? 107.733 130.202 129.407 1.00 228.68 955 GLY B CA 1
ATOM 12333 C C . GLY B 1 605 ? 106.558 131.088 129.845 1.00 233.32 955 GLY B C 1
ATOM 12334 O O . GLY B 1 605 ? 106.087 131.920 129.078 1.00 174.69 955 GLY B O 1
ATOM 12338 N N . GLU B 1 606 ? 106.095 130.971 131.085 1.00 269.85 956 GLU B N 1
ATOM 12339 C CA . GLU B 1 606 ? 105.118 131.894 131.676 1.00 294.32 956 GLU B CA 1
ATOM 12340 C C . GLU B 1 606 ? 105.763 133.180 132.239 1.00 274.00 956 GLU B C 1
ATOM 12341 O O . GLU B 1 606 ? 105.129 134.238 132.225 1.00 269.46 956 GLU B O 1
ATOM 12353 N N . ILE B 1 607 ? 107.037 133.142 132.652 1.00 224.47 957 ILE B N 1
ATOM 12354 C CA . ILE B 1 607 ? 107.839 134.330 132.988 1.00 142.53 957 ILE B CA 1
ATOM 12355 C C . ILE B 1 607 ? 108.163 135.165 131.746 1.00 166.41 957 ILE B C 1
ATOM 12356 O O . ILE B 1 607 ? 108.307 136.370 131.875 1.00 214.89 957 ILE B O 1
ATOM 12372 N N . ARG B 1 608 ? 108.133 134.608 130.526 1.00 193.96 958 ARG B N 1
ATOM 12373 C CA . ARG B 1 608 ? 108.165 135.380 129.254 1.00 221.17 958 ARG B CA 1
ATOM 12374 C C . ARG B 1 608 ? 106.987 136.347 129.055 1.00 255.83 958 ARG B C 1
ATOM 12375 O O . ARG B 1 608 ? 106.997 137.114 128.095 1.00 235.10 958 ARG B O 1
ATOM 12396 N N . ARG B 1 609 ? 105.951 136.293 129.897 1.00 265.70 959 ARG B N 1
ATOM 12397 C CA . ARG B 1 609 ? 104.737 137.115 129.761 1.00 272.46 959 ARG B CA 1
ATOM 12398 C C . ARG B 1 609 ? 104.381 137.854 131.045 1.00 257.95 959 ARG B C 1
ATOM 12399 O O . ARG B 1 609 ? 104.450 139.074 131.077 1.00 255.48 959 ARG B O 1
ATOM 12420 N N . HIS B 1 610 ? 104.040 137.138 132.115 1.00 266.63 960 HIS B N 1
ATOM 12421 C CA . HIS B 1 610 ? 103.338 137.727 133.264 1.00 300.92 960 HIS B CA 1
ATOM 12422 C C . HIS B 1 610 ? 104.093 138.882 133.936 1.00 250.18 960 HIS B C 1
ATOM 12423 O O . HIS B 1 610 ? 103.502 139.928 134.200 1.00 210.12 960 HIS B O 1
ATOM 12437 N N . ALA B 1 611 ? 105.393 138.726 134.179 1.00 237.50 961 ALA B N 1
ATOM 12438 C CA . ALA B 1 611 ? 106.249 139.841 134.569 1.00 256.82 961 ALA B CA 1
ATOM 12439 C C . ALA B 1 611 ? 106.770 140.622 133.346 1.00 311.07 961 ALA B C 1
ATOM 12440 O O . ALA B 1 611 ? 106.909 141.844 133.386 1.00 291.37 961 ALA B O 1
ATOM 12447 N N . TYR B 1 612 ? 107.077 139.932 132.243 1.00 384.09 962 TYR B N 1
ATOM 12448 C CA . TYR B 1 612 ? 107.778 140.525 131.097 1.00 408.51 962 TYR B CA 1
ATOM 12449 C C . TYR B 1 612 ? 106.983 141.621 130.375 1.00 406.41 962 TYR B C 1
ATOM 12450 O O . TYR B 1 612 ? 107.607 142.531 129.844 1.00 408.88 962 TYR B O 1
ATOM 12468 N N . TYR B 1 613 ? 105.643 141.627 130.428 1.00 382.39 963 TYR B N 1
ATOM 12469 C CA . TYR B 1 613 ? 104.853 142.744 129.896 1.00 362.21 963 TYR B CA 1
ATOM 12470 C C . TYR B 1 613 ? 105.258 144.083 130.523 1.00 328.41 963 TYR B C 1
ATOM 12471 O O . TYR B 1 613 ? 105.200 145.116 129.858 1.00 328.74 963 TYR B O 1
ATOM 12489 N N . ASN B 1 614 ? 105.698 144.082 131.785 1.00 324.69 964 ASN B N 1
ATOM 12490 C CA . ASN B 1 614 ? 106.242 145.270 132.423 1.00 356.13 964 ASN B CA 1
ATOM 12491 C C . ASN B 1 614 ? 107.582 145.657 131.773 1.00 401.32 964 ASN B C 1
ATOM 12492 O O . ASN B 1 614 ? 107.737 146.775 131.290 1.00 434.86 964 ASN B O 1
ATOM 12503 N N . GLN B 1 615 ? 108.521 144.714 131.673 1.00 411.43 965 GLN B N 1
ATOM 12504 C CA . GLN B 1 615 ? 109.845 144.963 131.083 1.00 410.63 965 GLN B CA 1
ATOM 12505 C C . GLN B 1 615 ? 109.794 145.327 129.587 1.00 422.09 965 GLN B C 1
ATOM 12506 O O . GLN B 1 615 ? 110.592 146.133 129.114 1.00 406.61 965 GLN B O 1
ATOM 12520 N N . ASP B 1 616 ? 108.816 144.800 128.856 1.00 437.95 966 ASP B N 1
ATOM 12521 C CA . ASP B 1 616 ? 108.501 145.164 127.477 1.00 452.67 966 ASP B CA 1
ATOM 12522 C C . ASP B 1 616 ? 108.047 146.632 127.330 1.00 538.87 966 ASP B C 1
ATOM 12523 O O . ASP B 1 616 ? 108.214 147.207 126.253 1.00 524.90 966 ASP B O 1
ATOM 12532 N N . ASP B 1 617 ? 107.504 147.250 128.385 1.00 604.31 967 ASP B N 1
ATOM 12533 C CA . ASP B 1 617 ? 107.133 148.676 128.429 1.00 625.55 967 ASP B CA 1
ATOM 12534 C C . ASP B 1 617 ? 108.215 149.577 129.058 1.00 620.31 967 ASP B C 1
ATOM 12535 O O . ASP B 1 617 ? 108.330 150.748 128.688 1.00 624.30 967 ASP B O 1
ATOM 12544 N N . ASP B 1 618 ? 108.985 149.059 130.018 1.00 600.63 968 ASP B N 1
ATOM 12545 C CA . ASP B 1 618 ? 109.998 149.797 130.800 1.00 571.62 968 ASP B CA 1
ATOM 12546 C C . ASP B 1 618 ? 111.187 150.336 129.982 1.00 553.97 968 ASP B C 1
ATOM 12547 O O . ASP B 1 618 ? 111.570 151.504 130.216 1.00 543.96 968 ASP B O 1
#

InterPro domains:
  IPR002558 I/LWEQ domain [PF01608] (809-962)
  IPR002558 I/LWEQ domain [PS50945] (717-965)
  IPR002558 I/LWEQ domain [SM00307] (763-965)
  IPR008942 ENTH/VHS [G3DSA:1.25.40.90] (1-124)
  IPR008942 ENTH/VHS [SSF48464] (6-121)
  IPR011417 AP180 N-terminal homology (ANTH) domain [PF07651] (7-269)
  IPR013809 ENTH domain [PS50942] (1-127)
  IPR013809 ENTH domain [SM00273] (6-127)
  IPR030224 Sla2 family [PTHR10407] (1-555)
  IPR035964 I/LWEQ domain superfamily [SSF109885] (713-914)

Nearest PDB structures (foldseek):
  2jsw-assembly1_A  TM=7.916E-01  e=3.845E-05  Mus musculus
  1r0d-assembly3_D  TM=6.422E-01  e=2.601E-06  Homo sapiens
  6r9t-assembly1_A  TM=5.262E-01  e=1.637E-06  Homo sapiens
  8dl8-assembly1_A  TM=2.765E-01  e=8.602E-01  Homo sapiens
  2jsw-assembly1_A  TM=8.019E-01  e=1.056E-04  Mus musculus